Protein AF-0000000087390327 (afdb_homodimer)

pLDDT: mean 89.06, std 15.73, range [21.45, 98.88]

InterPro domains:
  IPR001627 Sema domain [PF01403] (318-487)
  IPR001627 Sema domain [PS51004] (36-522)
  IPR001627 Sema domain [SM00630] (69-506)
  IPR002165 Plexin repeat [PF01437] (524-553)
  IPR015943 WD40/YVTN repeat-like-containing domain superfamily [G3DSA:2.130.10.10] (31-524)
  IPR027231 Semaphorin [PTHR11036] (64-557)
  IPR036352 Sema domain superfamily [SSF101912] (69-528)

Sequence (1118 aa):
MRPTPSSPRTGLPAILAFTFAAFLPQLSSGGTPFPQDLEPLSHVGRETSYLYPSFQGLMSDNDTVRLGLDFQRMLRINHMLYIAARDHVFAVNLAVSSEQITPQQKLTWKTKDVAKCTVRGKNSDECYNYIKVLVPRNDETLFACGTNAFNPTCRNYKMATLEQEGEEVVGQARCPFESRQSNVGLFAGGDFYSATMTDFLASDAVIYRSLGESSPVLRTVKYDSKWLREPHFLHAIEYGNYVYFFFSEIAVEYTALGKVVFSRVARVCKNDNGGSPRVLERYWTSFLKARLNCSVPGDSFFYFDVLQSLTNVLQINRRPAVLGVFTTQANSITGSAVCAFYMDDIEKAFSGKFKEQRNSESVWTPVPDEQVPKPRPGCCAGEGSAAAYKSSTTFPDETLTFIKTFPLMDESVPSVNDRPYFTRTTSRFKLTQIAVDTSAGPYKNHTVVFLGSDNGHVLKVLASTEGANASFSTLLLEDIDVYNPNKCDVRGEDRRVLGLELDRDHHAVFVAFSSCVIRVPLSRCSDYSTCRKSCLSSRDPYCAWLKSGGCVAVSPGFKMRPTPSSPRTGLPAILAFTFAAFLPQLSSGGTPFPQDLEPLSHVGRETSYLYPSFQGLMSDNDTVRLGLDFQRMLRINHMLYIAARDHVFAVNLAVSSEQITPQQKLTWKTKDVAKCTVRGKNSDECYNYIKVLVPRNDETLFACGTNAFNPTCRNYKMATLEQEGEEVVGQARCPFESRQSNVGLFAGGDFYSATMTDFLASDAVIYRSLGESSPVLRTVKYDSKWLREPHFLHAIEYGNYVYFFFSEIAVEYTALGKVVFSRVARVCKNDNGGSPRVLERYWTSFLKARLNCSVPGDSFFYFDVLQSLTNVLQINRRPAVLGVFTTQANSITGSAVCAFYMDDIEKAFSGKFKEQRNSESVWTPVPDEQVPKPRPGCCAGEGSAAAYKSSTTFPDETLTFIKTFPLMDESVPSVNDRPYFTRTTSRFKLTQIAVDTSAGPYKNHTVVFLGSDNGHVLKVLASTEGANASFSTLLLEDIDVYNPNKCDVRGEDRRVLGLELDRDHHAVFVAFSSCVIRVPLSRCSDYSTCRKSCLSSRDPYCAWLKSGGCVAVSPGFK

Foldseek 3Di:
DDDDPCVDDPPPPPPPPPPPPPVPVPCPVVFDDDDDAFDAPAEADPVPLVQFAWFFDDPVDDCCLQQFFQWADWDDDPQWIWTFGWQKIFIFRNVPDRRYTDGPAMDGHWAPCLVVLVVVPDDSVFQTWGWNDWEDLDNFKIKIWTLRSQFIKIFIAGPVHRHTDDDIDGCALPDGNTSPWAKEWYDDPNKIWMWTARHDVSQWTWTWIDPHDPAFIAIADTPDVLQAAQKHWAYWADDPQKIKTWIKHFDPQDDPVHTDIAIKIWIAGPQARFAAPVFGRRYTQQIAMATAFAWDDGPDIGTQGHWFHKDYWDADPNFTKMKTKGWHDPPDQTKIFIFMFGPVLVVVQSVAFWWDDPDPPGHIDTDDPVQADFPGTNDAQCDDRNVVGPHNHPDDPSSSVCCSHTRYGDDHRATQLNHTQRMDRPDPKGWRYKDWQQQFAQAGHWIWMWTWIQQQWIWIKTTQRPHPPTPDHIHTLYIYRNDDCVQAPNPNDTNGFDDWDDDQVSQWIWTDDRRMITTGGNDDQQVVQVDPVSNVSSVGRQWDADPVGGIDGDHHNRD/DDDDDDPDPPVPPPPPPPPPPPVVVPCPVVFDPDDDAFDAPAEADPVPLVQFAKFFDDPPDDCCLQQFFQWADWDDDPQWIWTFGWQKIFIFRNVPDRRYTDGPAMDGHWAPCLVVLVVVPDDSVFQTWGWNDWEDLDNFKIKIWTLRSQFIKIFIAGPVHRDTDDDIDGCALPDGNTRPWAKEWYDDPNKIWMWTARHDVSQWTWTWIDPHDPAFIAIADTPDVLQAAQKHWAYWADDPQKIKTWIKHFDPQDDPVHTDIAIKIWIAGPQARFAAPVFGRRYTQQIAMATAFAWDDGPDIGTQGHWFHKDYFDADPNFTKMKTKGWHDPPDQTKIFIFMFGPVLVVVQSVAFWWDDPDPPGHIDTDDPVQADFPGTNDAQCDDRNVVGPHNHPDDPSSSVCCSHTRYGDDHRATQLNHTQRMDRPDPKGWRYKDWQQQFAQAGHWIWMWTWIQQQWIWIKTTQRPHPPTPDHIHTLYIYRNDDCVQQPNPNDTNGFDDWDDDQPSQWIWTDDRRMITTGGNDDQQVVQVDPVSNVSSVGRQWDADPVGGIDGDHHNRD

Radius of gyration: 35.9 Å; Cα contacts (8 Å, |Δi|>4): 2810; chains: 2; bounding box: 71×85×183 Å

Organism: NCBI:txid433684

Secondary structure (DSSP, 8-state):
--------------------------------PPPPPPPPSEEE-HHHHTTS-EE---TTSTTHHHH-----EEEEETTEEEEE-BSEEEEEEGGG-SS---EEEEEE---S-HHHHHHTT--GGGGS-BEEEEEESSSSEEEEEE-TTTS-EEEEEETTT--EEEEEEE-TTTS-SSTTS--EEEEETTEEEEEEE-STT---EEEEEES-SSSPPEEPPTT-TTT-SS-EEEEEEEETTEEEEEEEEE-SS--TTBS-EEEEEEEEETT-----SSSSTTB-SS-EEEEB--EE-SSB-EE--EEEEE---EEETTEEEEEEEEE--TTS---EEEEEEEHHHHHHHHTS-BEE-SSTTBPPEEPPGGGS-SSPTTPPTTSGGGTT-S-GGGS-HHHHHHHHH--BBSSPBPPGGGS-SEEE-SSSS-EEEEEEEEEETTTT-EEEEEEEETTSEEEEEEE--SGGG-SS--EEEEEEE---HHHH-SS-------EEEEEGGGTEEEEE-SS-EEEEES--GGGGTT-HHHHHHT--TTEEE-TTSSEEE--TT--/--------------------------------PPPPPPPPSEEE-HHHHTTS-EE---TTSTTHHHH-----EEEEETTEEEEE-BSEEEEEEGGG-SS---EEEEEE---S-HHHHHHTT--GGGGS-BEEEEEESSSSEEEEEE-TTTS-EEEEEETTT--EEEEEEE-TTTS-SSTTS--EEEEETTEEEEEEE-STT---EEEEEES-SSSPPEEPPTT-TTT-SS-EEEEEEEETTEEEEEEEEE-SS--TTBS-EEEEEEEEETT-----SSSSTTB-SS-EEEEB--EE-SSB-EE--EEEEE---EEETTEEEEEEEEE--TTS---EEEEEEEHHHHHHHHTS-BEE-SSTTBPPEEPPGGGS-SSPTTPPTTSGGGTT-S-GGGS-HHHHHHHHH--BBSSPBPPGGGS-SEEE-SSSS-EEEEEEEEEETTTT-EEEEEEEETTSEEEEEEE--SGGG-SS--EEEEEEE---HHHH-SS-------EEEEEGGGTEEEEE-SS-EEEEES--GGGGTT-HHHHHHT--TTEEE-TTSSEEE--TT--

Solvent-accessible surface area (backbone atoms only — not comparable to full-atom values): 59113 Å² total; per-residue (Å²): 132,82,83,79,83,76,78,79,80,79,73,74,77,77,75,75,76,73,73,72,74,71,72,63,69,74,70,66,76,64,60,65,72,57,85,73,65,73,69,54,74,37,76,43,49,58,84,63,38,66,69,43,29,55,33,43,67,56,66,88,39,95,53,21,70,67,66,27,28,42,52,61,45,73,45,78,55,95,64,28,37,36,40,25,14,52,27,32,37,35,33,25,47,57,88,70,34,79,73,42,58,58,64,76,44,70,35,83,50,74,49,88,48,41,67,62,29,40,72,71,68,44,60,69,82,67,21,46,13,37,30,76,38,75,39,61,72,52,97,52,34,33,34,36,23,22,12,34,29,59,48,22,34,26,41,34,21,31,62,90,73,52,43,77,42,86,68,75,39,84,9,71,42,59,27,28,36,47,85,86,54,46,51,30,67,46,62,56,96,72,24,38,37,17,31,20,26,55,41,86,81,58,79,43,69,38,47,30,38,39,88,31,91,85,57,62,57,30,26,54,68,75,95,32,60,75,78,57,29,80,65,43,40,66,41,70,46,79,55,90,68,30,39,34,38,34,30,22,24,48,40,82,88,45,56,89,58,38,64,38,58,34,17,35,40,30,38,34,37,72,74,55,58,13,26,29,91,87,44,51,59,52,17,58,53,21,48,35,34,30,38,52,45,37,34,45,70,47,69,22,60,27,70,31,32,31,59,55,28,66,50,68,84,38,64,53,95,87,34,57,20,35,42,32,34,21,22,36,60,83,47,40,74,50,26,24,33,30,31,36,34,43,53,66,51,49,55,50,28,73,70,49,46,35,30,42,58,92,40,96,74,43,46,75,42,66,48,57,72,88,74,55,50,80,41,52,64,44,53,44,49,50,35,82,74,25,43,87,30,87,40,34,42,71,51,54,64,67,27,46,53,44,32,75,72,40,28,36,33,51,47,56,27,64,22,50,85,56,34,55,56,42,59,42,50,62,47,94,52,44,62,37,28,53,38,75,40,53,47,36,15,54,80,40,74,33,37,37,37,39,33,24,16,46,73,20,32,37,37,34,28,42,49,40,84,58,55,92,72,35,92,53,73,53,40,37,39,33,41,32,39,58,65,42,64,90,66,37,46,62,77,76,61,74,43,34,33,74,39,54,47,77,36,74,91,73,46,28,31,37,42,27,30,49,19,23,35,36,50,40,63,73,66,68,32,68,81,24,35,87,34,72,67,54,40,61,69,53,69,46,52,42,44,43,76,46,94,90,59,39,25,37,76,47,53,67,65,61,124,138,80,80,79,81,79,78,77,81,74,73,73,76,78,75,76,74,72,71,71,75,70,72,61,68,74,69,64,76,64,58,64,73,56,84,75,67,70,68,53,75,36,78,41,48,59,83,63,37,66,69,43,28,54,34,42,68,57,64,89,39,94,53,21,71,65,66,25,27,42,52,62,45,73,47,78,55,94,64,28,38,36,40,26,13,53,26,32,35,35,32,25,47,58,87,72,33,80,73,42,58,58,64,76,44,72,34,81,50,73,48,87,47,41,68,62,29,39,71,71,69,43,61,70,82,65,21,46,11,35,30,75,38,74,39,60,71,52,98,53,34,32,34,36,20,20,13,35,27,59,48,24,34,25,41,35,22,32,64,91,74,52,43,76,43,85,68,74,39,84,9,70,43,60,27,28,37,47,84,85,54,45,51,33,69,47,62,55,95,71,23,38,37,16,30,21,26,54,41,86,80,59,79,44,69,38,47,31,38,38,88,32,90,84,56,64,56,30,27,54,69,75,95,34,60,75,79,57,29,80,62,44,41,66,41,70,46,78,55,89,67,31,39,36,40,34,31,23,23,47,41,80,88,45,58,89,58,38,63,36,58,34,16,34,41,30,36,32,38,72,72,55,57,14,27,26,94,85,45,50,59,51,17,60,54,21,49,36,34,30,38,51,43,38,35,44,67,47,68,20,60,27,68,31,32,31,58,54,27,65,50,68,83,39,64,53,96,86,34,57,20,33,44,32,34,21,20,34,60,83,45,40,74,51,25,24,33,30,29,34,32,43,52,66,51,49,53,48,29,72,70,49,44,35,30,40,58,89,41,95,74,43,49,76,39,66,50,58,74,87,74,56,50,79,40,50,64,46,54,42,50,51,35,82,73,24,43,86,32,85,39,33,42,71,51,55,66,67,28,48,53,44,33,74,73,40,28,36,35,51,46,56,26,64,24,50,86,55,34,54,59,42,60,44,49,62,46,94,52,45,61,37,26,52,39,76,40,56,49,35,16,54,80,40,74,32,36,38,38,38,34,24,15,45,74,20,34,36,37,35,28,40,50,39,83,59,56,92,74,35,91,51,75,53,41,39,39,33,41,31,38,56,64,41,63,92,65,36,48,62,78,76,59,75,43,33,32,76,40,57,48,79,36,72,90,74,46,29,32,38,42,25,34,49,19,24,37,36,48,40,64,74,65,67,30,67,82,24,35,89,36,71,65,53,40,61,71,52,69,45,53,42,45,44,74,46,93,92,60,39,25,37,76,47,53,69,65,60,122

Nearest PDB structures (foldseek):
  7y4o-assembly1_B  TM=9.813E-01  e=2.018E-74  Rattus norvegicus
  7y4o-assembly1_A  TM=9.816E-01  e=3.790E-74  Rattus norvegicus
  3afc-assembly1_A  TM=9.687E-01  e=1.142E-73  Mus musculus
  3oky-assembly1_B  TM=9.594E-01  e=1.084E-73  Mus musculus
  6wts-assembly1_A  TM=9.692E-01  e=1.337E-73  Homo sapiens

Structure (mmCIF, N/CA/C/O backbone):
data_AF-0000000087390327-model_v1
#
loop_
_entity.id
_entity.type
_entity.pdbx_description
1 polymer Semaphorin-6D
#
loop_
_atom_site.group_PDB
_atom_site.id
_atom_site.type_symbol
_atom_site.label_atom_id
_atom_site.label_alt_id
_atom_site.label_comp_id
_atom_site.label_asym_id
_atom_site.label_entity_id
_atom_site.label_seq_id
_atom_site.pdbx_PDB_ins_code
_atom_site.Cartn_x
_atom_site.Cartn_y
_atom_site.Cartn_z
_atom_site.occupancy
_atom_site.B_iso_or_equiv
_atom_site.auth_seq_id
_atom_site.auth_comp_id
_atom_site.auth_asym_id
_atom_site.auth_atom_id
_atom_site.pdbx_PDB_model_num
ATOM 1 N N . MET A 1 1 ? -32.844 7.379 -93.5 1 22.38 1 MET A N 1
ATOM 2 C CA . MET A 1 1 ? -31.391 7.145 -93.5 1 22.38 1 MET A CA 1
ATOM 3 C C . MET A 1 1 ? -30.75 7.656 -92.25 1 22.38 1 MET A C 1
ATOM 5 O O . MET A 1 1 ? -29.531 7.742 -92.125 1 22.38 1 MET A O 1
ATOM 9 N N . ARG A 1 2 ? -31.594 8.414 -91.5 1 25.86 2 ARG A N 1
ATOM 10 C CA . ARG A 1 2 ? -31.156 9.344 -90.5 1 25.86 2 ARG A CA 1
ATOM 11 C C . ARG A 1 2 ? -30.312 8.633 -89.438 1 25.86 2 ARG A C 1
ATOM 13 O O . ARG A 1 2 ? -30.656 7.52 -89 1 25.86 2 ARG A O 1
ATOM 20 N N . PRO A 1 3 ? -29.156 9.25 -89.188 1 25.64 3 PRO A N 1
ATOM 21 C CA . PRO A 1 3 ? -27.859 8.773 -88.688 1 25.64 3 PRO A CA 1
ATOM 22 C C . PRO A 1 3 ? -27.953 8.227 -87.25 1 25.64 3 PRO A C 1
ATOM 24 O O . PRO A 1 3 ? -29 8.32 -86.625 1 25.64 3 PRO A O 1
ATOM 27 N N . THR A 1 4 ? -26.984 8.594 -86.438 1 26.97 4 THR A N 1
ATOM 28 C CA . THR A 1 4 ? -25.797 8.148 -85.75 1 26.97 4 THR A CA 1
ATOM 29 C C . THR A 1 4 ? -26.062 8.141 -84.25 1 26.97 4 THR A C 1
ATOM 31 O O . THR A 1 4 ? -26.406 9.172 -83.625 1 26.97 4 THR A O 1
ATOM 34 N N . PRO A 1 5 ? -26.578 7.121 -83.625 1 31.23 5 PRO A N 1
ATOM 35 C CA . PRO A 1 5 ? -27.062 6.965 -82.25 1 31.23 5 PRO A CA 1
ATOM 36 C C . PRO A 1 5 ? -25.969 7.164 -81.188 1 31.23 5 PRO A C 1
ATOM 38 O O . PRO A 1 5 ? -25.031 6.367 -81.125 1 31.23 5 PRO A O 1
ATOM 41 N N . SER A 1 6 ? -25.297 8.375 -81.125 1 26.36 6 SER A N 1
ATOM 42 C CA . SER A 1 6 ? -24.062 8.492 -80.312 1 26.36 6 SER A CA 1
ATOM 43 C C . SER A 1 6 ? -24.297 8.211 -78.875 1 26.36 6 SER A C 1
ATOM 45 O O . SER A 1 6 ? -25.141 8.867 -78.25 1 26.36 6 SER A O 1
ATOM 47 N N . SER A 1 7 ? -24.375 6.953 -78.375 1 28.67 7 SER A N 1
ATOM 48 C CA . SER A 1 7 ? -24.703 6.516 -77.062 1 28.67 7 SER A CA 1
ATOM 49 C C . SER A 1 7 ? -23.688 7.043 -76 1 28.67 7 SER A C 1
ATOM 51 O O . SER A 1 7 ? -22.5 6.77 -76.125 1 28.67 7 SER A O 1
ATOM 53 N N . PRO A 1 8 ? -23.844 8.328 -75.625 1 26.52 8 PRO A N 1
ATOM 54 C CA . PRO A 1 8 ? -22.75 8.875 -74.812 1 26.52 8 PRO A CA 1
ATOM 55 C C . PRO A 1 8 ? -22.406 8.008 -73.625 1 26.52 8 PRO A C 1
ATOM 57 O O . PRO A 1 8 ? -23.203 7.164 -73.188 1 26.52 8 PRO A O 1
ATOM 60 N N . ARG A 1 9 ? -21.125 8.258 -73 1 26.83 9 ARG A N 1
ATOM 61 C CA . ARG A 1 9 ? -19.984 7.852 -72.188 1 26.83 9 ARG A CA 1
ATOM 62 C C . ARG A 1 9 ? -20.312 7.922 -70.688 1 26.83 9 ARG A C 1
ATOM 64 O O . ARG A 1 9 ? -20.375 9.008 -70.062 1 26.83 9 ARG A O 1
ATOM 71 N N . THR A 1 10 ? -21.422 7.379 -70.188 1 26.62 10 THR A N 1
ATOM 72 C CA . THR A 1 10 ? -21.734 7.707 -68.75 1 26.62 10 THR A CA 1
ATOM 73 C C . THR A 1 10 ? -20.625 7.211 -67.812 1 26.62 10 THR A C 1
ATOM 75 O O . THR A 1 10 ? -20.453 6.004 -67.688 1 26.62 10 THR A O 1
ATOM 78 N N . GLY A 1 11 ? -19.359 7.691 -68 1 24.36 11 GLY A N 1
ATOM 79 C CA . GLY A 1 11 ? -18.297 7.207 -67.125 1 24.36 11 GLY A CA 1
ATOM 80 C C . GLY A 1 11 ? -18.594 7.375 -65.625 1 24.36 11 GLY A C 1
ATOM 81 O O . GLY A 1 11 ? -18.953 8.469 -65.188 1 24.36 11 GLY A O 1
ATOM 82 N N . LEU A 1 12 ? -19.25 6.398 -65 1 29.2 12 LEU A N 1
ATOM 83 C CA . LEU A 1 12 ? -19.547 6.375 -63.594 1 29.2 12 LEU A CA 1
ATOM 84 C C . LEU A 1 12 ? -18.281 6.594 -62.781 1 29.2 12 LEU A C 1
ATOM 86 O O . LEU A 1 12 ? -17.281 5.895 -62.969 1 29.2 12 LEU A O 1
ATOM 90 N N . PRO A 1 13 ? -18 7.852 -62.344 1 28.12 13 PRO A N 1
ATOM 91 C CA . PRO A 1 13 ? -16.797 8.07 -61.562 1 28.12 13 PRO A CA 1
ATOM 92 C C . PRO A 1 13 ? -16.703 7.141 -60.344 1 28.12 13 PRO A C 1
ATOM 94 O O . PRO A 1 13 ? -17.734 6.719 -59.812 1 28.12 13 PRO A O 1
ATOM 97 N N . ALA A 1 14 ? -15.727 6.207 -60.312 1 29.55 14 ALA A N 1
ATOM 98 C CA . ALA A 1 14 ? -15.266 5.355 -59.219 1 29.55 14 ALA A CA 1
ATOM 99 C C . ALA A 1 14 ? -15.062 6.164 -57.938 1 29.55 14 ALA A C 1
ATOM 101 O O . ALA A 1 14 ? -14.227 7.066 -57.875 1 29.55 14 ALA A O 1
ATOM 102 N N . ILE A 1 15 ? -16.203 6.543 -57.281 1 28.75 15 ILE A N 1
ATOM 103 C CA . ILE A 1 15 ? -16.062 7.105 -55.969 1 28.75 15 ILE A CA 1
ATOM 104 C C . ILE A 1 15 ? -15.086 6.25 -55.156 1 28.75 15 ILE A C 1
ATOM 106 O O . ILE A 1 15 ? -15.297 5.047 -55 1 28.75 15 ILE A O 1
ATOM 110 N N . LEU A 1 16 ? -13.797 6.578 -55.25 1 28.62 16 LEU A N 1
ATOM 111 C CA . LEU A 1 16 ? -12.742 6.051 -54.406 1 28.62 16 LEU A CA 1
ATOM 112 C C . LEU A 1 16 ? -13.156 6.121 -52.938 1 28.62 16 LEU A C 1
ATOM 114 O O . LEU A 1 16 ? -13.414 7.207 -52.406 1 28.62 16 LEU A O 1
ATOM 118 N N . ALA A 1 17 ? -13.945 5.078 -52.469 1 29.11 17 ALA A N 1
ATOM 119 C CA . ALA A 1 17 ? -14.203 4.867 -51.062 1 29.11 17 ALA A CA 1
ATOM 120 C C . ALA A 1 17 ? -12.914 4.941 -50.25 1 29.11 17 ALA A C 1
ATOM 122 O O . ALA A 1 17 ? -12.062 4.051 -50.344 1 29.11 17 ALA A O 1
ATOM 123 N N . PHE A 1 18 ? -12.344 6.164 -50.156 1 30.94 18 PHE A N 1
ATOM 124 C CA . PHE A 1 18 ? -11.266 6.301 -49.188 1 30.94 18 PHE A CA 1
ATOM 125 C C . PHE A 1 18 ? -11.672 5.711 -47.844 1 30.94 18 PHE A C 1
ATOM 127 O O . PHE A 1 18 ? -12.633 6.176 -47.219 1 30.94 18 PHE A O 1
ATOM 134 N N . THR A 1 19 ? -11.633 4.41 -47.75 1 27.61 19 THR A N 1
ATOM 135 C CA . THR A 1 19 ? -11.727 3.807 -46.438 1 27.61 19 THR A CA 1
ATOM 136 C C . THR A 1 19 ? -10.742 4.465 -45.469 1 27.61 19 THR A C 1
ATOM 138 O O . THR A 1 19 ? -9.531 4.434 -45.688 1 27.61 19 THR A O 1
ATOM 141 N N . PHE A 1 20 ? -11.109 5.598 -44.906 1 29.66 20 PHE A N 1
ATOM 142 C CA . PHE A 1 20 ? -10.375 6.082 -43.75 1 29.66 20 PHE A CA 1
ATOM 143 C C . PHE A 1 20 ? -10.211 4.98 -42.719 1 29.66 20 PHE A C 1
ATOM 145 O O . PHE A 1 20 ? -11.188 4.535 -42.125 1 29.66 20 PHE A O 1
ATOM 152 N N . ALA A 1 21 ? -9.289 4.055 -42.938 1 35.5 21 ALA A N 1
ATOM 153 C CA . ALA A 1 21 ? -8.828 3.258 -41.812 1 35.5 21 ALA A CA 1
ATOM 154 C C . ALA A 1 21 ? -8.602 4.133 -40.594 1 35.5 21 ALA A C 1
ATOM 156 O O . ALA A 1 21 ? -7.664 4.934 -40.531 1 35.5 21 ALA A O 1
ATOM 157 N N . ALA A 1 22 ? -9.656 4.543 -39.906 1 30.83 22 ALA A N 1
ATOM 158 C CA . ALA A 1 22 ? -9.508 5.125 -38.562 1 30.83 22 ALA A CA 1
ATOM 159 C C . ALA A 1 22 ? -8.492 4.336 -37.75 1 30.83 22 ALA A C 1
ATOM 161 O O . ALA A 1 22 ? -8.734 3.176 -37.406 1 30.83 22 ALA A O 1
ATOM 162 N N . PHE A 1 23 ? -7.211 4.59 -38 1 32.81 23 PHE A N 1
ATOM 163 C CA . PHE A 1 23 ? -6.281 4.234 -36.938 1 32.81 23 PHE A CA 1
ATOM 164 C C . PHE A 1 23 ? -6.844 4.637 -35.562 1 32.81 23 PHE A C 1
ATOM 166 O O . PHE A 1 23 ? -6.91 5.824 -35.25 1 32.81 23 PHE A O 1
ATOM 173 N N . LEU A 1 24 ? -7.945 4.004 -35.25 1 31.61 24 LEU A N 1
ATOM 174 C CA . LEU A 1 24 ? -8.211 4.219 -33.812 1 31.61 24 LEU A CA 1
ATOM 175 C C . LEU A 1 24 ? -6.926 4.098 -33 1 31.61 24 LEU A C 1
ATOM 177 O O . LEU A 1 24 ? -6.223 3.09 -33.094 1 31.61 24 LEU A O 1
ATOM 181 N N . PRO A 1 25 ? -6.34 5.238 -32.75 1 34.88 25 PRO A N 1
ATOM 182 C CA . PRO A 1 25 ? -5.25 5.086 -31.781 1 34.88 25 PRO A CA 1
ATOM 183 C C . PRO A 1 25 ? -5.57 4.059 -30.688 1 34.88 25 PRO A C 1
ATOM 185 O O . PRO A 1 25 ? -6.688 4.031 -30.172 1 34.88 25 PRO A O 1
ATOM 188 N N . GLN A 1 26 ? -5.145 2.887 -30.953 1 33.16 26 GLN A N 1
ATOM 189 C CA . GLN A 1 26 ? -5.113 2.074 -29.734 1 33.16 26 GLN A CA 1
ATOM 190 C C . GLN A 1 26 ? -4.773 2.924 -28.516 1 33.16 26 GLN A C 1
ATOM 192 O O . GLN A 1 26 ? -3.67 3.469 -28.422 1 33.16 26 GLN A O 1
ATOM 197 N N . LEU A 1 27 ? -5.695 3.783 -28.141 1 33.56 27 LEU A N 1
ATOM 198 C CA . LEU A 1 27 ? -5.496 4.27 -26.766 1 33.56 27 LEU A CA 1
ATOM 199 C C . LEU A 1 27 ? -4.863 3.191 -25.891 1 33.56 27 LEU A C 1
ATOM 201 O O . LEU A 1 27 ? -5.535 2.236 -25.5 1 33.56 27 LEU A O 1
ATOM 205 N N . SER A 1 28 ? -3.779 2.736 -26.25 1 35.44 28 SER A N 1
ATOM 206 C CA . SER A 1 28 ? -3.068 2.104 -25.141 1 35.44 28 SER A CA 1
ATOM 207 C C . SER A 1 28 ? -3.303 2.852 -23.828 1 35.44 28 SER A C 1
ATOM 209 O O . SER A 1 28 ? -2.869 3.994 -23.672 1 35.44 28 SER A O 1
ATOM 211 N N . SER A 1 29 ? -4.465 2.977 -23.359 1 39.25 29 SER A N 1
ATOM 212 C CA . SER A 1 29 ? -4.594 3.393 -21.969 1 39.25 29 SER A CA 1
ATOM 213 C C . SER A 1 29 ? -3.359 3.018 -21.156 1 39.25 29 SER A C 1
ATOM 215 O O . SER A 1 29 ? -3.293 1.931 -20.578 1 39.25 29 SER A O 1
ATOM 217 N N . GLY A 1 30 ? -2.23 3.205 -21.641 1 43.19 30 GLY A N 1
ATOM 218 C CA . GLY A 1 30 ? -1.017 3.057 -20.859 1 43.19 30 GLY A CA 1
ATOM 219 C C . GLY A 1 30 ? -1.132 3.648 -19.469 1 43.19 30 GLY A C 1
ATOM 220 O O . GLY A 1 30 ? -1.095 4.871 -19.297 1 43.19 30 GLY A O 1
ATOM 221 N N . GLY A 1 31 ? -1.938 3.207 -18.578 1 51.5 31 GLY A N 1
ATOM 222 C CA . GLY A 1 31 ? -1.829 3.668 -17.203 1 51.5 31 GLY A CA 1
ATOM 223 C C . GLY A 1 31 ? -0.416 4.059 -16.812 1 51.5 31 GLY A C 1
ATOM 224 O O . GLY A 1 31 ? 0.549 3.408 -17.219 1 51.5 31 GLY A O 1
ATOM 225 N N . THR A 1 32 ? -0.176 5.316 -16.641 1 63.84 32 THR A N 1
ATOM 226 C CA . THR A 1 32 ? 1.09 5.82 -16.109 1 63.84 32 THR A CA 1
ATOM 227 C C . THR A 1 32 ? 1.592 4.938 -14.977 1 63.84 32 THR A C 1
ATOM 229 O O . THR A 1 32 ? 0.816 4.539 -14.102 1 63.84 32 THR A O 1
ATOM 232 N N . PRO A 1 33 ? 2.746 4.414 -15.117 1 78.75 33 PRO A N 1
ATOM 233 C CA . PRO A 1 33 ? 3.334 3.602 -14.047 1 78.75 33 PRO A CA 1
ATOM 234 C C . PRO A 1 33 ? 3.367 4.324 -12.703 1 78.75 33 PRO A C 1
ATOM 236 O O . PRO A 1 33 ? 3.346 5.559 -12.664 1 78.75 33 PRO A O 1
ATOM 239 N N . PHE A 1 34 ? 3.215 3.658 -11.672 1 87.19 34 PHE A N 1
ATOM 240 C CA . PHE A 1 34 ? 3.35 4.195 -10.32 1 87.19 34 PHE A CA 1
ATOM 241 C C . PHE A 1 34 ? 4.652 4.977 -10.18 1 87.19 34 PHE A C 1
ATOM 243 O O . PHE A 1 34 ? 5.691 4.555 -10.688 1 87.19 34 PHE A O 1
ATOM 250 N N . PRO A 1 35 ? 4.574 6.074 -9.57 1 87.62 35 PRO A N 1
ATOM 251 C CA . PRO A 1 35 ? 5.758 6.934 -9.508 1 87.62 35 PRO A CA 1
ATOM 252 C C . PRO A 1 35 ? 6.961 6.238 -8.875 1 87.62 35 PRO A C 1
ATOM 254 O O . PRO A 1 35 ? 6.809 5.48 -7.914 1 87.62 35 PRO A O 1
ATOM 257 N N . GLN A 1 36 ? 8.102 6.523 -9.453 1 88.5 36 GLN A N 1
ATOM 258 C CA . GLN A 1 36 ? 9.352 6.008 -8.898 1 88.5 36 GLN A CA 1
ATOM 259 C C . GLN A 1 36 ? 10.016 7.043 -7.992 1 88.5 36 GLN A C 1
ATOM 261 O O . GLN A 1 36 ? 9.883 8.25 -8.219 1 88.5 36 GLN A O 1
ATOM 266 N N . ASP A 1 37 ? 10.758 6.586 -7.066 1 92.31 37 ASP A N 1
ATOM 267 C CA . ASP A 1 37 ? 11.445 7.492 -6.152 1 92.31 37 ASP A CA 1
ATOM 268 C C . ASP A 1 37 ? 12.578 8.234 -6.863 1 92.31 37 ASP A C 1
ATOM 270 O O . ASP A 1 37 ? 13.281 7.66 -7.695 1 92.31 37 ASP A O 1
ATOM 274 N N . LEU A 1 38 ? 12.711 9.414 -6.504 1 94.5 38 LEU A N 1
ATOM 275 C CA . LEU A 1 38 ? 13.781 10.242 -7.055 1 94.5 38 LEU A CA 1
ATOM 276 C C . LEU A 1 38 ? 15.078 10.047 -6.277 1 94.5 38 LEU A C 1
ATOM 278 O O . LEU A 1 38 ? 15.055 9.906 -5.055 1 94.5 38 LEU A O 1
ATOM 282 N N . GLU A 1 39 ? 16.156 10.094 -7.02 1 95.19 39 GLU A N 1
ATOM 283 C CA . GLU A 1 39 ? 17.469 10.086 -6.379 1 95.19 39 GLU A CA 1
ATOM 284 C C . GLU A 1 39 ? 17.953 11.508 -6.09 1 95.19 39 GLU A C 1
ATOM 286 O O . GLU A 1 39 ? 17.828 12.391 -6.938 1 95.19 39 GLU A O 1
ATOM 291 N N . PRO A 1 40 ? 18.453 11.688 -4.922 1 96.88 40 PRO A N 1
ATOM 292 C CA . PRO A 1 40 ? 18.953 13.031 -4.621 1 96.88 40 PRO A CA 1
ATOM 293 C C . PRO A 1 40 ? 20.141 13.43 -5.484 1 96.88 40 PRO A C 1
ATOM 295 O O . PRO A 1 40 ? 21 12.594 -5.777 1 96.88 40 PRO A O 1
ATOM 298 N N . LEU A 1 41 ? 20.203 14.609 -5.891 1 96.38 41 LEU A N 1
ATOM 299 C CA . LEU A 1 41 ? 21.344 15.117 -6.656 1 96.38 41 LEU A CA 1
ATOM 300 C C . LEU A 1 41 ? 22.594 15.211 -5.785 1 96.38 41 LEU A C 1
ATOM 302 O O . LEU A 1 41 ? 23.703 15.07 -6.285 1 96.38 41 LEU A O 1
ATOM 306 N N . SER A 1 42 ? 22.328 15.484 -4.496 1 95.38 42 SER A N 1
ATOM 307 C CA . SER A 1 42 ? 23.438 15.547 -3.551 1 95.38 42 SER A CA 1
ATOM 308 C C . SER A 1 42 ? 23.047 14.969 -2.197 1 95.38 42 SER A C 1
ATOM 310 O O . SER A 1 42 ? 21.906 15.086 -1.772 1 95.38 42 SER A O 1
ATOM 312 N N . HIS A 1 43 ? 24.047 14.305 -1.553 1 96.19 43 HIS A N 1
ATOM 313 C CA . HIS A 1 43 ? 23.891 13.797 -0.197 1 96.19 43 HIS A CA 1
ATOM 314 C C . HIS A 1 43 ? 24.734 14.578 0.793 1 96.19 43 HIS A C 1
ATOM 316 O O . HIS A 1 43 ? 25.922 14.812 0.55 1 96.19 43 HIS A O 1
ATOM 322 N N . VAL A 1 44 ? 24.094 15.062 1.793 1 96.06 44 VAL A N 1
ATOM 323 C CA . VAL A 1 44 ? 24.812 15.734 2.863 1 96.06 44 VAL A CA 1
ATOM 324 C C . VAL A 1 44 ? 24.938 14.812 4.07 1 96.06 44 VAL A C 1
ATOM 326 O O . VAL A 1 44 ? 23.938 14.562 4.766 1 96.06 44 VAL A O 1
ATOM 329 N N . GLY A 1 45 ? 26.109 14.398 4.371 1 94.19 45 GLY A N 1
ATOM 330 C CA . GLY A 1 45 ? 26.312 13.406 5.41 1 94.19 45 GLY A CA 1
ATOM 331 C C . GLY A 1 45 ? 26.562 14.016 6.781 1 94.19 45 GLY A C 1
ATOM 332 O O . GLY A 1 45 ? 26.578 15.242 6.926 1 94.19 45 GLY A O 1
ATOM 333 N N . ARG A 1 46 ? 26.828 13.148 7.688 1 91.75 46 ARG A N 1
ATOM 334 C CA . ARG A 1 46 ? 26.984 13.5 9.094 1 91.75 46 ARG A CA 1
ATOM 335 C C . ARG A 1 46 ? 28.219 14.367 9.312 1 91.75 46 ARG A C 1
ATOM 337 O O . ARG A 1 46 ? 28.25 15.211 10.211 1 91.75 46 ARG A O 1
ATOM 344 N N . GLU A 1 47 ? 29.156 14.203 8.477 1 91.19 47 GLU A N 1
ATOM 345 C CA . GLU A 1 47 ? 30.406 14.938 8.633 1 91.19 47 GLU A CA 1
ATOM 346 C C . GLU A 1 47 ? 30.188 16.438 8.484 1 91.19 47 GLU A C 1
ATOM 348 O O . GLU A 1 47 ? 30.828 17.234 9.172 1 91.19 47 GLU A O 1
ATOM 353 N N . THR A 1 48 ? 29.328 16.781 7.668 1 89.44 48 THR A N 1
ATOM 354 C CA . THR A 1 48 ? 29.031 18.188 7.426 1 89.44 48 THR A CA 1
ATOM 355 C C . THR A 1 48 ? 27.938 18.688 8.367 1 89.44 48 THR A C 1
ATOM 357 O O . THR A 1 48 ? 28.031 19.781 8.93 1 89.44 48 THR A O 1
ATOM 360 N N . SER A 1 49 ? 26.969 17.922 8.633 1 89.69 49 SER A N 1
ATOM 361 C CA . SER A 1 49 ? 25.797 18.359 9.375 1 89.69 49 SER A CA 1
ATOM 362 C C . SER A 1 49 ? 26.094 18.484 10.867 1 89.69 49 SER A C 1
ATOM 364 O O . SER A 1 49 ? 25.406 19.188 11.594 1 89.69 49 SER A O 1
ATOM 366 N N . TYR A 1 50 ? 27.172 17.812 11.312 1 92.19 50 TYR A N 1
ATOM 367 C CA . TYR A 1 50 ? 27.531 17.875 12.727 1 92.19 50 TYR A CA 1
ATOM 368 C C . TYR A 1 50 ? 28.031 19.266 13.109 1 92.19 50 TYR A C 1
ATOM 370 O O . TYR A 1 50 ? 28.094 19.609 14.297 1 92.19 50 TYR A O 1
ATOM 378 N N . LEU A 1 51 ? 28.328 20 12.078 1 91.5 51 LEU A N 1
ATOM 379 C CA . LEU A 1 51 ? 28.875 21.344 12.328 1 91.5 51 LEU A CA 1
ATOM 380 C C . LEU A 1 51 ? 27.75 22.359 12.477 1 91.5 51 LEU A C 1
ATOM 382 O O . LEU A 1 51 ? 27.984 23.484 12.914 1 91.5 51 LEU A O 1
ATOM 386 N N . TYR A 1 52 ? 26.594 21.953 12.234 1 95.06 52 TYR A N 1
ATOM 387 C CA . TYR A 1 52 ? 25.5 22.906 12.305 1 95.06 52 TYR A CA 1
ATOM 388 C C . TYR A 1 52 ? 25.188 23.281 13.75 1 95.06 52 TYR A C 1
ATOM 390 O O . TYR A 1 52 ? 25.234 22.438 14.641 1 95.06 52 TYR A O 1
ATOM 398 N N . PRO A 1 53 ? 24.875 24.562 13.953 1 95 53 PRO A N 1
ATOM 399 C CA . PRO A 1 53 ? 24.516 24.984 15.305 1 95 53 PRO A CA 1
ATOM 400 C C . PRO A 1 53 ? 23.281 24.281 15.836 1 95 53 PRO A C 1
ATOM 402 O O . PRO A 1 53 ? 22.328 24.031 15.086 1 95 53 PRO A O 1
ATOM 405 N N . SER A 1 54 ? 23.328 24 17.141 1 94.12 54 SER A N 1
ATOM 406 C CA . SER A 1 54 ? 22.219 23.281 17.766 1 94.12 54 SER A CA 1
ATOM 407 C C . SER A 1 54 ? 21.844 23.922 19.109 1 94.12 54 SER A C 1
ATOM 409 O O . SER A 1 54 ? 22.625 24.672 19.688 1 94.12 54 SER A O 1
ATOM 411 N N . PHE A 1 55 ? 20.672 23.734 19.516 1 95.31 55 PHE A N 1
ATOM 412 C CA . PHE A 1 55 ? 20.141 24.188 20.797 1 95.31 55 PHE A CA 1
ATOM 413 C C . PHE A 1 55 ? 19.516 23.016 21.562 1 95.31 55 PHE A C 1
ATOM 415 O O . PHE A 1 55 ? 18.625 22.344 21.047 1 95.31 55 PHE A O 1
ATOM 422 N N . GLN A 1 56 ? 19.938 22.75 22.766 1 93.44 56 GLN A N 1
ATOM 423 C CA . GLN A 1 56 ? 19.484 21.609 23.547 1 93.44 56 GLN A CA 1
ATOM 424 C C . GLN A 1 56 ? 18.766 22.078 24.812 1 93.44 56 GLN A C 1
ATOM 426 O O . GLN A 1 56 ? 18.422 21.25 25.656 1 93.44 56 GLN A O 1
ATOM 431 N N . GLY A 1 57 ? 18.484 23.312 24.875 1 90.94 57 GLY A N 1
ATOM 432 C CA . GLY A 1 57 ? 17.969 23.875 26.109 1 90.94 57 GLY A CA 1
ATOM 433 C C . GLY A 1 57 ? 19.062 24.406 27.016 1 90.94 57 GLY A C 1
ATOM 434 O O . GLY A 1 57 ? 20.234 24.438 26.641 1 90.94 57 GLY A O 1
ATOM 435 N N . LEU A 1 58 ? 18.656 24.906 28.109 1 86.75 58 LEU A N 1
ATOM 436 C CA . LEU A 1 58 ? 19.625 25.375 29.078 1 86.75 58 LEU A CA 1
ATOM 437 C C . LEU A 1 58 ? 19.969 24.266 30.094 1 86.75 58 LEU A C 1
ATOM 439 O O . LEU A 1 58 ? 19.094 23.828 30.844 1 86.75 58 LEU A O 1
ATOM 443 N N . MET A 1 59 ? 21.141 23.938 30.047 1 79.31 59 MET A N 1
ATOM 444 C CA . MET A 1 59 ? 21.609 22.781 30.812 1 79.31 59 MET A CA 1
ATOM 445 C C . MET A 1 59 ? 21.406 23 32.312 1 79.31 59 MET A C 1
ATOM 447 O O . MET A 1 59 ? 21.25 22.031 33.062 1 79.31 59 MET A O 1
ATOM 451 N N . SER A 1 60 ? 21.422 24.219 32.656 1 78.69 60 SER A N 1
ATOM 452 C CA . SER A 1 60 ? 21.281 24.516 34.094 1 78.69 60 SER A CA 1
ATOM 453 C C . SER A 1 60 ? 19.812 24.422 34.531 1 78.69 60 SER A C 1
ATOM 455 O O . SER A 1 60 ? 19.531 24.375 35.719 1 78.69 60 SER A O 1
ATOM 457 N N . ASP A 1 61 ? 19.047 24.234 33.594 1 72.81 61 ASP A N 1
ATOM 458 C CA . ASP A 1 61 ? 17.625 24.266 33.875 1 72.81 61 ASP A CA 1
ATOM 459 C C . ASP A 1 61 ? 17.125 22.875 34.312 1 72.81 61 ASP A C 1
ATOM 461 O O . ASP A 1 61 ? 17.781 21.875 34.031 1 72.81 61 ASP A O 1
ATOM 465 N N . ASN A 1 62 ? 15.953 22.875 34.75 1 63.72 62 ASN A N 1
ATOM 466 C CA . ASN A 1 62 ? 15.203 21.797 35.375 1 63.72 62 ASN A CA 1
ATOM 467 C C . ASN A 1 62 ? 15.227 20.516 34.562 1 63.72 62 ASN A C 1
ATOM 469 O O . ASN A 1 62 ? 14.297 20.234 33.812 1 63.72 62 ASN A O 1
ATOM 473 N N . ASP A 1 63 ? 16.344 19.719 34.812 1 75.5 63 ASP A N 1
ATOM 474 C CA . ASP A 1 63 ? 16.5 18.312 34.406 1 75.5 63 ASP A CA 1
ATOM 475 C C . ASP A 1 63 ? 16.734 18.203 32.906 1 75.5 63 ASP A C 1
ATOM 477 O O . ASP A 1 63 ? 16.438 17.156 32.312 1 75.5 63 ASP A O 1
ATOM 481 N N . THR A 1 64 ? 17.078 19.281 32.312 1 81.62 64 THR A N 1
ATOM 482 C CA . THR A 1 64 ? 17.359 19.25 30.891 1 81.62 64 THR A CA 1
ATOM 483 C C . THR A 1 64 ? 18.469 18.266 30.578 1 81.62 64 THR A C 1
ATOM 485 O O . THR A 1 64 ? 18.453 17.609 29.547 1 81.62 64 THR A O 1
ATOM 488 N N . VAL A 1 65 ? 19.375 18.172 31.531 1 81.31 65 VAL A N 1
ATOM 489 C CA . VAL A 1 65 ? 20.5 17.266 31.328 1 81.31 65 VAL A CA 1
ATOM 490 C C . VAL A 1 65 ? 20 15.828 31.281 1 81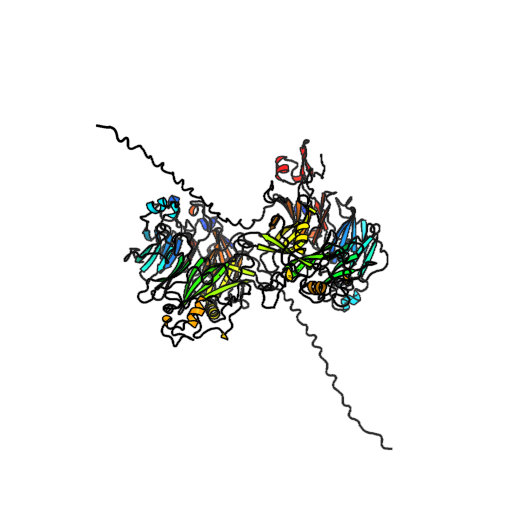.31 65 VAL A C 1
ATOM 492 O O . VAL A 1 65 ? 20.469 15.023 30.469 1 81.31 65 VAL A O 1
ATOM 495 N N . ARG A 1 66 ? 19.062 15.617 32.062 1 83.88 66 ARG A N 1
ATOM 496 C CA . ARG A 1 66 ? 18.562 14.258 32.188 1 83.88 66 ARG A CA 1
ATOM 497 C C . ARG A 1 66 ? 17.453 13.977 31.172 1 83.88 66 ARG A C 1
ATOM 499 O O . ARG A 1 66 ? 17.391 12.883 30.609 1 83.88 66 ARG A O 1
ATOM 506 N N . LEU A 1 67 ? 16.594 14.984 30.969 1 86.31 67 LEU A N 1
ATOM 507 C CA . LEU A 1 67 ? 15.367 14.711 30.219 1 86.31 67 LEU A CA 1
ATOM 508 C C . LEU A 1 67 ? 15.43 15.336 28.828 1 86.31 67 LEU A C 1
ATOM 510 O O . LEU A 1 67 ? 14.633 14.992 27.953 1 86.31 67 LEU A O 1
ATOM 514 N N . GLY A 1 68 ? 16.438 16.172 28.594 1 89.75 68 GLY A N 1
ATOM 515 C CA . GLY A 1 68 ? 16.531 16.844 27.312 1 89.75 68 GLY A CA 1
ATOM 516 C C . GLY A 1 68 ? 15.594 18.047 27.203 1 89.75 68 GLY A C 1
ATOM 517 O O . GLY A 1 68 ? 14.922 18.406 28.172 1 89.75 68 GLY A O 1
ATOM 518 N N . LEU A 1 69 ? 15.547 18.609 26.047 1 92.56 69 LEU A N 1
ATOM 519 C CA . LEU A 1 69 ? 14.75 19.797 25.766 1 92.56 69 LEU A CA 1
ATOM 520 C C . LEU A 1 69 ? 13.258 19.484 25.859 1 92.56 69 LEU A C 1
ATOM 522 O O . LEU A 1 69 ? 12.492 20.266 26.422 1 92.56 69 LEU A O 1
ATOM 526 N N . ASP A 1 70 ? 12.867 18.266 25.281 1 92.25 70 ASP A N 1
ATOM 527 C CA . ASP A 1 70 ? 11.477 17.859 25.141 1 92.25 70 ASP A CA 1
ATOM 528 C C . ASP A 1 70 ? 10.688 18.891 24.344 1 92.25 70 ASP A C 1
ATOM 530 O O . ASP A 1 70 ? 9.711 19.453 24.859 1 92.25 70 ASP A O 1
ATOM 534 N N . PHE A 1 71 ? 11.023 19.016 23.156 1 95.5 71 PHE A N 1
ATOM 535 C CA . PHE A 1 71 ? 10.469 19.984 22.234 1 95.5 71 PHE A CA 1
ATOM 536 C C . PHE A 1 71 ? 8.969 19.766 22.047 1 95.5 71 PHE A C 1
ATOM 538 O O . PHE A 1 71 ? 8.508 18.625 21.969 1 95.5 71 PHE A O 1
ATOM 545 N N . GLN A 1 72 ? 8.258 20.891 22 1 95.75 72 GLN A N 1
ATOM 546 C CA . GLN A 1 72 ? 6.82 20.797 21.781 1 95.75 72 GLN A CA 1
ATOM 547 C C . GLN A 1 72 ? 6.406 21.516 20.5 1 95.75 72 GLN A C 1
ATOM 549 O O . GLN A 1 72 ? 5.711 20.938 19.656 1 95.75 72 GLN A O 1
ATOM 554 N N . ARG A 1 73 ? 6.848 22.781 20.375 1 95.5 73 ARG A N 1
ATOM 555 C CA . ARG A 1 73 ? 6.449 23.578 19.219 1 95.5 73 ARG A CA 1
ATOM 556 C C . ARG A 1 73 ? 7.41 24.75 19 1 95.5 73 ARG A C 1
ATOM 558 O O . ARG A 1 73 ? 8.117 25.156 19.922 1 95.5 73 ARG A O 1
ATOM 565 N N . MET A 1 74 ? 7.449 25.219 17.797 1 96.06 74 MET A N 1
ATOM 566 C CA . MET A 1 74 ? 8.234 26.406 17.516 1 96.06 74 MET A CA 1
ATOM 567 C C . MET A 1 74 ? 7.457 27.375 16.625 1 96.06 74 MET A C 1
ATOM 569 O O . MET A 1 74 ? 6.648 26.938 15.805 1 96.06 74 MET A O 1
ATOM 573 N N . LEU A 1 75 ? 7.703 28.609 16.859 1 93.69 75 LEU A N 1
ATOM 574 C CA . LEU A 1 75 ? 6.973 29.656 16.156 1 93.69 75 LEU A CA 1
ATOM 575 C C . LEU A 1 75 ? 7.883 30.844 15.867 1 93.69 75 LEU A C 1
ATOM 577 O O . LEU A 1 75 ? 8.617 31.297 16.75 1 93.69 75 LEU A O 1
ATOM 581 N N . ARG A 1 76 ? 7.766 31.266 14.656 1 94 76 ARG A N 1
ATOM 582 C CA . ARG A 1 76 ? 8.523 32.438 14.273 1 94 76 ARG A CA 1
ATOM 583 C C . ARG A 1 76 ? 7.617 33.688 14.195 1 94 76 ARG A C 1
ATOM 585 O O . ARG A 1 76 ? 6.598 33.656 13.508 1 94 76 ARG A O 1
ATOM 592 N N . ILE A 1 77 ? 7.984 34.688 14.969 1 91.56 77 ILE A N 1
ATOM 593 C CA . ILE A 1 77 ? 7.25 35.969 14.953 1 91.56 77 ILE A CA 1
ATOM 594 C C . ILE A 1 77 ? 8.234 37.125 14.93 1 91.56 77 ILE A C 1
ATOM 596 O O . ILE A 1 77 ? 9.047 37.281 15.844 1 91.56 77 ILE A O 1
ATOM 600 N N . ASN A 1 78 ? 8.141 38.031 14.031 1 87 78 ASN A N 1
ATOM 601 C CA . ASN A 1 78 ? 8.914 39.281 13.969 1 87 78 ASN A CA 1
ATOM 602 C C . ASN A 1 78 ? 10.398 39.031 14.195 1 87 78 ASN A C 1
ATOM 604 O O . ASN A 1 78 ? 11.008 39.625 15.078 1 87 78 ASN A O 1
ATOM 608 N N . HIS A 1 79 ? 11 38.188 13.648 1 88.69 79 HIS A N 1
ATOM 609 C CA . HIS A 1 79 ? 12.422 37.844 13.609 1 88.69 79 HIS A CA 1
ATOM 610 C C . HIS A 1 79 ? 12.859 37.125 14.883 1 88.69 79 HIS A C 1
ATOM 612 O O . HIS A 1 79 ? 14.055 37.062 15.188 1 88.69 79 HIS A O 1
ATOM 618 N N . MET A 1 80 ? 11.898 36.781 15.617 1 93.44 80 MET A N 1
ATOM 619 C CA . MET A 1 80 ? 12.172 35.969 16.797 1 93.44 80 MET A CA 1
ATOM 620 C C . MET A 1 80 ? 11.656 34.531 16.594 1 93.44 80 MET A C 1
ATOM 622 O O . MET A 1 80 ? 10.594 34.344 16 1 93.44 80 MET A O 1
ATOM 626 N N . LEU A 1 81 ? 12.445 33.625 17.047 1 96 81 LEU A N 1
ATOM 627 C CA . LEU A 1 81 ? 12 32.25 17.062 1 96 81 LEU A CA 1
ATOM 628 C C . LEU A 1 81 ? 11.672 31.797 18.484 1 96 81 LEU A C 1
ATOM 630 O O . LEU A 1 81 ? 12.539 31.828 19.375 1 96 81 LEU A O 1
ATOM 634 N N . TYR A 1 82 ? 10.477 31.5 18.734 1 96.75 82 TYR A N 1
ATOM 635 C CA . TYR A 1 82 ? 10.055 31 20.031 1 96.75 82 TYR A CA 1
ATOM 636 C C . TYR A 1 82 ? 10.047 29.469 20.047 1 96.75 82 TYR A C 1
ATOM 638 O O . TYR A 1 82 ? 9.469 28.844 19.156 1 96.75 82 TYR A O 1
ATOM 646 N N . ILE A 1 83 ? 10.672 28.875 20.969 1 96.75 83 ILE A N 1
ATOM 647 C CA . ILE A 1 83 ? 10.727 27.422 21.125 1 96.75 83 ILE A CA 1
ATOM 648 C C . ILE A 1 83 ? 10.047 27.016 22.422 1 96.75 83 ILE A C 1
ATOM 650 O O . ILE A 1 83 ? 10.523 27.328 23.516 1 96.75 83 ILE A O 1
ATOM 654 N N . ALA A 1 84 ? 8.938 26.375 22.297 1 97.12 84 ALA A N 1
ATOM 655 C CA . ALA A 1 84 ? 8.227 25.859 23.453 1 97.12 84 ALA A CA 1
ATOM 656 C C . ALA A 1 84 ? 8.68 24.438 23.797 1 97.12 84 ALA A C 1
ATOM 658 O O . ALA A 1 84 ? 8.82 23.594 22.891 1 97.12 84 ALA A O 1
ATOM 659 N N . ALA A 1 85 ? 8.945 24.188 25 1 95.5 85 ALA A N 1
ATOM 660 C CA . ALA A 1 85 ? 9.438 22.906 25.484 1 95.5 85 ALA A CA 1
ATOM 661 C C . ALA A 1 85 ? 8.836 22.562 26.859 1 95.5 85 ALA A C 1
ATOM 663 O O . ALA A 1 85 ? 7.738 23.016 27.188 1 95.5 85 ALA A O 1
ATOM 664 N N . ARG A 1 86 ? 9.43 21.656 27.516 1 93.81 86 ARG A N 1
ATOM 665 C CA . ARG A 1 86 ? 9.031 21.328 28.875 1 93.81 86 ARG A CA 1
ATOM 666 C C . ARG A 1 86 ? 9.383 22.453 29.844 1 93.81 86 ARG A C 1
ATOM 668 O O . ARG A 1 86 ? 10.555 22.828 29.969 1 93.81 86 ARG A O 1
ATOM 675 N N . ASP A 1 87 ? 8.438 23.016 30.469 1 93.38 87 ASP A N 1
ATOM 676 C CA . ASP A 1 87 ? 8.523 24 31.562 1 93.38 87 ASP A CA 1
ATOM 677 C C . ASP A 1 87 ? 9.039 25.344 31.047 1 93.38 87 ASP A C 1
ATOM 679 O O . ASP A 1 87 ? 9.102 26.312 31.812 1 93.38 87 ASP A O 1
ATOM 683 N N . HIS A 1 88 ? 9.406 25.391 29.75 1 94.25 88 HIS A N 1
ATOM 684 C CA . HIS A 1 88 ? 10.094 26.594 29.297 1 94.25 88 HIS A CA 1
ATOM 685 C C . HIS A 1 88 ? 9.609 27.016 27.906 1 94.25 88 HIS A C 1
ATOM 687 O O . HIS A 1 88 ? 9.125 26.188 27.141 1 94.25 88 HIS A O 1
ATOM 693 N N . VAL A 1 89 ? 9.734 28.25 27.672 1 96.19 89 VAL A N 1
ATOM 694 C CA . VAL A 1 89 ? 9.703 28.844 26.328 1 96.19 89 VAL A CA 1
ATOM 695 C C . VAL A 1 89 ? 10.953 29.688 26.109 1 96.19 89 VAL A C 1
ATOM 697 O O . VAL A 1 89 ? 11.312 30.516 26.953 1 96.19 89 VAL A O 1
ATOM 700 N N . PHE A 1 90 ? 11.648 29.391 25.078 1 95.5 90 PHE A N 1
ATOM 701 C CA . PHE A 1 90 ? 12.859 30.125 24.75 1 95.5 90 PHE A CA 1
ATOM 702 C C . PHE A 1 90 ? 12.633 31.062 23.562 1 95.5 90 PHE A C 1
ATOM 704 O O . PHE A 1 90 ? 11.969 30.688 22.594 1 95.5 90 PHE A O 1
ATOM 711 N N . ALA A 1 91 ? 13.062 32.25 23.672 1 96.06 91 ALA A N 1
ATOM 712 C CA . ALA A 1 91 ? 13.008 33.219 22.578 1 96.06 91 ALA A CA 1
ATOM 713 C C . ALA A 1 91 ? 14.398 33.469 22 1 96.06 91 ALA A C 1
ATOM 715 O O . ALA A 1 91 ? 15.297 33.938 22.719 1 96.06 91 ALA A O 1
ATOM 716 N N . VAL A 1 92 ? 14.508 33.125 20.766 1 95.25 92 VAL A N 1
ATOM 717 C CA . VAL A 1 92 ? 15.797 33.25 20.094 1 95.25 92 VAL A CA 1
ATOM 718 C C . VAL A 1 92 ? 15.727 34.344 19.031 1 95.25 92 VAL A C 1
ATOM 720 O O . VAL A 1 92 ? 14.828 34.344 18.172 1 95.25 92 VAL A O 1
ATOM 723 N N . ASN A 1 93 ? 16.656 35.25 19.094 1 93.75 93 ASN A N 1
ATOM 724 C CA . ASN A 1 93 ? 16.781 36.25 18.047 1 93.75 93 ASN A CA 1
ATOM 725 C C . ASN A 1 93 ? 17.438 35.656 16.781 1 93.75 93 ASN A C 1
ATOM 727 O O . ASN A 1 93 ? 18.594 35.25 16.812 1 93.75 93 ASN A O 1
ATOM 731 N N . LEU A 1 94 ? 16.766 35.75 15.711 1 93.25 94 LEU A N 1
ATOM 732 C CA . LEU A 1 94 ? 17.203 35.062 14.492 1 93.25 94 LEU A CA 1
ATOM 733 C C . LEU A 1 94 ? 18.359 35.812 13.836 1 93.25 94 LEU A C 1
ATOM 735 O O . LEU A 1 94 ? 19.125 35.25 13.062 1 93.25 94 LEU A O 1
ATOM 739 N N . ALA A 1 95 ? 18.5 37.062 14.156 1 88.25 95 ALA A N 1
ATOM 740 C CA . ALA A 1 95 ? 19.547 37.875 13.547 1 88.25 95 ALA A CA 1
ATOM 741 C C . ALA A 1 95 ? 20.922 37.531 14.094 1 88.25 95 ALA A C 1
ATOM 743 O O . ALA A 1 95 ? 21.938 37.656 13.406 1 88.25 95 ALA A O 1
ATOM 744 N N . VAL A 1 96 ? 20.984 36.969 15.242 1 83.69 96 VAL A N 1
ATOM 745 C CA . VAL A 1 96 ? 22.281 36.719 15.867 1 83.69 96 VAL A CA 1
ATOM 746 C C . VAL A 1 96 ? 22.484 35.219 16.047 1 83.69 96 VAL A C 1
ATOM 748 O O . VAL A 1 96 ? 23.391 34.812 16.781 1 83.69 96 VAL A O 1
ATOM 751 N N . SER A 1 97 ? 21.828 34.438 15.438 1 77.81 97 SER A N 1
ATOM 752 C CA . SER A 1 97 ? 21.875 33 15.703 1 77.81 97 SER A CA 1
ATOM 753 C C . SER A 1 97 ? 22.578 32.25 14.578 1 77.81 97 SER A C 1
ATOM 755 O O . SER A 1 97 ? 22.359 31.047 14.391 1 77.81 97 SER A O 1
ATOM 757 N N . SER A 1 98 ? 23.406 32.844 13.891 1 80.44 98 SER A N 1
ATOM 758 C CA . SER A 1 98 ? 24.031 32.188 12.742 1 80.44 98 SER A CA 1
ATOM 759 C C . SER A 1 98 ? 25.062 31.156 13.18 1 80.44 98 SER A C 1
ATOM 761 O O . SER A 1 98 ? 25.125 30.062 12.625 1 80.44 98 SER A O 1
ATOM 763 N N . GLU A 1 99 ? 25.734 31.438 14.219 1 83.81 99 GLU A N 1
ATOM 764 C CA . GLU A 1 99 ? 26.797 30.531 14.641 1 83.81 99 GLU A CA 1
ATOM 765 C C . GLU A 1 99 ? 26.359 29.672 15.828 1 83.81 99 GLU A C 1
ATOM 767 O O . GLU A 1 99 ? 26.781 28.531 15.969 1 83.81 99 GLU A O 1
ATOM 772 N N . GLN A 1 100 ? 25.516 30.328 16.578 1 89.88 100 GLN A N 1
ATOM 773 C CA . GLN A 1 100 ? 25.016 29.641 17.75 1 89.88 100 GLN A CA 1
ATOM 774 C C . GLN A 1 100 ? 23.562 30.031 18.047 1 89.88 100 GLN A C 1
ATOM 776 O O . GLN A 1 100 ? 23.188 31.203 17.875 1 89.88 100 GLN A O 1
ATOM 781 N N . ILE A 1 101 ? 22.875 29.016 18.469 1 93.75 101 ILE A N 1
ATOM 782 C CA . ILE A 1 101 ? 21.5 29.297 18.875 1 93.75 101 ILE A CA 1
ATOM 783 C C . ILE A 1 101 ? 21.453 29.609 20.375 1 93.75 101 ILE A C 1
ATOM 785 O O . ILE A 1 101 ? 21.562 28.719 21.203 1 93.75 101 ILE A O 1
ATOM 789 N N . THR A 1 102 ? 21.328 30.859 20.672 1 91.06 102 THR A N 1
ATOM 790 C CA . THR A 1 102 ? 21.266 31.281 22.078 1 91.06 102 THR A CA 1
ATOM 791 C C . THR A 1 102 ? 19.969 32.031 22.344 1 91.06 102 THR A C 1
ATOM 793 O O . THR A 1 102 ? 19.688 33.031 21.672 1 91.06 102 THR A O 1
ATOM 796 N N . PRO A 1 103 ? 19.281 31.625 23.328 1 92.75 103 PRO A N 1
ATOM 797 C CA . PRO A 1 103 ? 18.062 32.344 23.641 1 92.75 103 PRO A CA 1
ATOM 798 C C . PRO A 1 103 ? 18.328 33.719 24.266 1 92.75 103 PRO A C 1
ATOM 800 O O . PRO A 1 103 ? 19.203 33.844 25.125 1 92.75 103 PRO A O 1
ATOM 803 N N . GLN A 1 104 ? 17.672 34.656 23.812 1 91.81 104 GLN A N 1
ATOM 804 C CA . GLN A 1 104 ? 17.75 36 24.375 1 91.81 104 GLN A CA 1
ATOM 805 C C . GLN A 1 104 ? 16.906 36.125 25.641 1 91.81 104 GLN A C 1
ATOM 807 O O . GLN A 1 104 ? 17.266 36.844 26.562 1 91.81 104 GLN A O 1
ATOM 812 N N . GLN A 1 105 ? 15.789 35.5 25.562 1 92.88 105 GLN A N 1
ATOM 813 C CA . GLN A 1 105 ? 14.883 35.469 26.703 1 92.88 105 GLN A CA 1
ATOM 814 C C . GLN A 1 105 ? 14.383 34.062 26.969 1 92.88 105 GLN A C 1
ATOM 816 O O . GLN A 1 105 ? 14.438 33.188 26.094 1 92.88 105 GLN A O 1
ATOM 821 N N . LYS A 1 106 ? 13.938 33.906 28.203 1 92.38 106 LYS A N 1
ATOM 822 C CA . LYS A 1 106 ? 13.383 32.625 28.578 1 92.38 106 LYS A CA 1
ATOM 823 C C . LYS A 1 106 ? 12.219 32.75 29.547 1 92.38 106 LYS A C 1
ATOM 825 O O . LYS A 1 106 ? 12.227 33.656 30.391 1 92.38 106 LYS A O 1
ATOM 830 N N . LEU A 1 107 ? 11.258 32 29.297 1 93.12 107 LEU A N 1
ATOM 831 C CA . LEU A 1 107 ? 10.117 31.859 30.188 1 93.12 107 LEU A CA 1
ATOM 832 C C . LEU A 1 107 ? 10.148 30.5 30.891 1 93.12 107 LEU A C 1
ATOM 834 O O . LEU A 1 107 ? 10.258 29.469 30.25 1 93.12 107 LEU A O 1
ATOM 838 N N . THR A 1 108 ? 10.156 30.531 32.281 1 92.81 108 THR A N 1
ATOM 839 C CA . THR A 1 108 ? 10.07 29.312 33.062 1 92.81 108 THR A CA 1
ATOM 840 C C . THR A 1 108 ? 8.695 29.172 33.688 1 92.81 108 THR A C 1
ATOM 842 O O . THR A 1 108 ? 8.258 30.047 34.438 1 92.81 108 THR A O 1
ATOM 845 N N . TRP A 1 109 ? 8.031 28.125 33.344 1 93.19 109 TRP A N 1
ATOM 846 C CA . TRP A 1 109 ? 6.691 27.844 33.844 1 93.19 109 TRP A CA 1
ATOM 847 C C . TRP A 1 109 ? 6.609 26.438 34.406 1 93.19 109 TRP A C 1
ATOM 849 O O . TRP A 1 109 ? 6.152 25.516 33.75 1 93.19 109 TRP A O 1
ATOM 859 N N . LYS A 1 110 ? 6.969 26.297 35.688 1 89.56 110 LYS A N 1
ATOM 860 C CA . LYS A 1 110 ? 6.949 25 36.375 1 89.56 110 LYS A CA 1
ATOM 861 C C . LYS A 1 110 ? 5.621 24.781 37.094 1 89.56 110 LYS A C 1
ATOM 863 O O . LYS A 1 110 ? 5.031 25.734 37.625 1 89.56 110 LYS A O 1
ATOM 868 N N . THR A 1 111 ? 5.258 23.594 37.031 1 87.75 111 THR A N 1
ATOM 869 C CA . THR A 1 111 ? 4.012 23.266 37.719 1 87.75 111 THR A CA 1
ATOM 870 C C . THR A 1 111 ? 4.23 23.188 39.219 1 87.75 111 THR A C 1
ATOM 872 O O . THR A 1 111 ? 5.312 22.812 39.688 1 87.75 111 THR A O 1
ATOM 875 N N . LYS A 1 112 ? 3.271 23.562 40 1 78.88 112 LYS A N 1
ATOM 876 C CA . LYS A 1 112 ? 3.305 23.469 41.469 1 78.88 112 LYS A CA 1
ATOM 877 C C . LYS A 1 112 ? 2.713 22.141 41.938 1 78.88 112 LYS A C 1
ATOM 879 O O . LYS A 1 112 ? 2.887 21.766 43.094 1 78.88 112 LYS A O 1
ATOM 884 N N . ASP A 1 113 ? 2.137 21.469 41.125 1 76.62 113 ASP A N 1
ATOM 885 C CA . ASP A 1 113 ? 1.321 20.312 41.5 1 76.62 113 ASP A CA 1
ATOM 886 C C . ASP A 1 113 ? 2.025 19 41.156 1 76.62 113 ASP A C 1
ATOM 888 O O . ASP A 1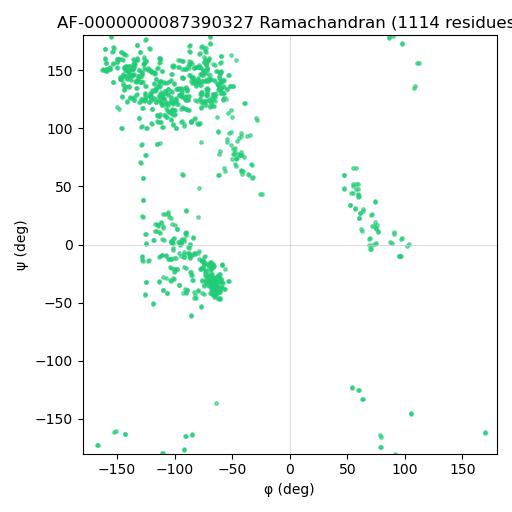 113 ? 1.372 18 40.906 1 76.62 113 ASP A O 1
ATOM 892 N N . VAL A 1 114 ? 3.305 18.969 41.094 1 72.62 114 VAL A N 1
ATOM 893 C CA . VAL A 1 114 ? 4.004 17.75 40.719 1 72.62 114 VAL A CA 1
ATOM 894 C C . VAL A 1 114 ? 3.705 16.641 41.719 1 72.62 114 VAL A C 1
ATOM 896 O O . VAL A 1 114 ? 3.5 15.484 41.344 1 72.62 114 VAL A O 1
ATOM 899 N N . ALA A 1 115 ? 3.65 16.969 42.906 1 72.38 115 ALA A N 1
ATOM 900 C CA . ALA A 1 115 ? 3.426 15.984 43.969 1 72.38 115 ALA A CA 1
ATOM 901 C C . ALA A 1 115 ? 2.041 15.359 43.844 1 72.38 115 ALA A C 1
ATOM 903 O O . ALA A 1 115 ? 1.888 14.148 44.031 1 72.38 115 ALA A O 1
ATOM 904 N N . LYS A 1 116 ? 1.123 16.125 43.5 1 77.12 116 LYS A N 1
ATOM 905 C CA . LYS A 1 116 ? -0.235 15.609 43.344 1 77.12 116 LYS A CA 1
ATOM 906 C C . LYS A 1 116 ? -0.341 14.695 42.125 1 77.12 116 LYS A C 1
ATOM 908 O O . LYS A 1 116 ? -1.088 13.711 42.156 1 77.12 116 LYS A O 1
ATOM 913 N N . CYS A 1 117 ? 0.38 15.055 41.156 1 81.88 117 CYS A N 1
ATOM 914 C CA . CYS A 1 117 ? 0.385 14.305 39.906 1 81.88 117 CYS A CA 1
ATOM 915 C C . CYS A 1 117 ? 0.965 12.906 40.125 1 81.88 117 CYS A C 1
ATOM 917 O O . CYS A 1 117 ? 0.423 11.922 39.625 1 81.88 117 CYS A O 1
ATOM 919 N N . THR A 1 118 ? 1.988 12.758 40.906 1 74.56 118 THR A N 1
ATOM 920 C CA . THR A 1 118 ? 2.668 11.484 41.125 1 74.56 118 THR A CA 1
ATOM 921 C C . THR A 1 118 ? 1.849 10.578 42.062 1 74.56 118 THR A C 1
ATOM 923 O O . THR A 1 118 ? 1.85 9.352 41.875 1 74.56 118 THR A O 1
ATOM 926 N N . VAL A 1 119 ? 1.188 11.211 42.875 1 69.81 119 VAL A N 1
ATOM 927 C CA . VAL A 1 119 ? 0.361 10.453 43.812 1 69.81 119 VAL A CA 1
ATOM 928 C C . VAL A 1 119 ? -0.779 9.766 43.062 1 69.81 119 VAL A C 1
ATOM 930 O O . VAL A 1 119 ? -1.22 8.68 43.438 1 69.81 119 VAL A O 1
ATOM 933 N N . ARG A 1 120 ? -1.113 10.289 42.031 1 70.81 120 ARG A N 1
ATOM 934 C CA . ARG A 1 120 ? -2.199 9.734 41.219 1 70.81 120 ARG A CA 1
ATOM 935 C C . ARG A 1 120 ? -1.694 8.617 40.312 1 70.81 120 ARG A C 1
ATOM 937 O O . ARG A 1 120 ? -2.434 8.117 39.469 1 70.81 120 ARG A O 1
ATOM 944 N N . GLY A 1 121 ? -0.43 8.227 40.469 1 69.38 121 GLY A N 1
ATOM 945 C CA . GLY A 1 121 ? 0.098 7.055 39.812 1 69.38 121 GLY A CA 1
ATOM 946 C C . GLY A 1 121 ? 0.704 7.371 38.438 1 69.38 121 GLY A C 1
ATOM 947 O O . GLY A 1 121 ? 0.96 6.469 37.656 1 69.38 121 GLY A O 1
ATOM 948 N N . LYS A 1 122 ? 0.833 8.555 38.219 1 71.25 122 LYS A N 1
ATOM 949 C CA . LYS A 1 122 ? 1.436 8.859 36.906 1 71.25 122 LYS A CA 1
ATOM 950 C C . LYS A 1 122 ? 2.957 8.914 37.031 1 71.25 122 LYS A C 1
ATOM 952 O O . LYS A 1 122 ? 3.508 9.086 38.125 1 71.25 122 LYS A O 1
ATOM 957 N N . ASN A 1 123 ? 3.568 8.602 35.875 1 72.88 123 ASN A N 1
ATOM 958 C CA . ASN A 1 123 ? 5.023 8.703 35.812 1 72.88 123 ASN A CA 1
ATOM 959 C C . ASN A 1 123 ? 5.496 10.133 36.062 1 72.88 123 ASN A C 1
ATOM 961 O O . ASN A 1 123 ? 4.879 11.086 35.594 1 72.88 123 ASN A O 1
ATOM 965 N N . SER A 1 124 ? 6.449 10.234 36.812 1 75.44 124 SER A N 1
ATOM 966 C CA . SER A 1 124 ? 6.992 11.523 37.219 1 75.44 124 SER A CA 1
ATOM 967 C C . SER A 1 124 ? 7.316 12.391 36 1 75.44 124 SER A C 1
ATOM 969 O O . SER A 1 124 ? 7.121 13.609 36.031 1 75.44 124 SER A O 1
ATOM 971 N N . ASP A 1 125 ? 7.672 11.773 34.938 1 79.88 125 ASP A N 1
ATOM 972 C CA . ASP A 1 125 ? 8.07 12.531 33.75 1 79.88 125 ASP A CA 1
ATOM 973 C C . ASP A 1 125 ? 6.859 13.148 33.062 1 79.88 125 ASP A C 1
ATOM 975 O O . ASP A 1 125 ? 6.992 14.133 32.312 1 79.88 125 ASP A O 1
ATOM 979 N N . GLU A 1 126 ? 5.754 12.672 33.375 1 83.81 126 GLU A N 1
ATOM 980 C CA . GLU A 1 126 ? 4.543 13.18 32.719 1 83.81 126 GLU A CA 1
ATOM 981 C C . GLU A 1 126 ? 3.941 14.336 33.531 1 83.81 126 GLU A C 1
ATOM 983 O O . GLU A 1 126 ? 3.049 15.031 33.031 1 83.81 126 GLU A O 1
ATOM 988 N N . CYS A 1 127 ? 4.5 14.555 34.656 1 88.12 127 CYS A N 1
ATOM 989 C CA . CYS A 1 127 ? 3.908 15.539 35.562 1 88.12 127 CYS A CA 1
ATOM 990 C C . CYS A 1 127 ? 4.512 16.922 35.344 1 88.12 127 CYS A C 1
ATOM 992 O O . CYS A 1 127 ? 4.09 17.906 35.938 1 88.12 127 CYS A O 1
ATOM 994 N N . TYR A 1 128 ? 5.41 17.109 34.375 1 90.06 128 TYR A N 1
ATOM 995 C CA . TYR A 1 128 ? 5.969 18.406 34.062 1 90.06 128 TYR A CA 1
ATOM 996 C C . TYR A 1 128 ? 4.969 19.25 33.25 1 90.06 128 TYR A C 1
ATOM 998 O O . TYR A 1 128 ? 3.85 18.797 33 1 90.06 128 TYR A O 1
ATOM 1006 N N . ASN A 1 129 ? 5.293 20.484 33.094 1 94 129 ASN A N 1
ATOM 1007 C CA . ASN A 1 129 ? 4.469 21.359 32.281 1 94 129 ASN A CA 1
ATOM 1008 C C . ASN A 1 129 ? 4.973 21.422 30.844 1 94 129 ASN A C 1
ATOM 1010 O O . ASN A 1 129 ? 6.008 22.031 30.562 1 94 129 ASN A O 1
ATOM 1014 N N . TYR A 1 130 ? 4.281 20.812 30.016 1 94.94 130 TYR A N 1
ATOM 1015 C CA . TYR A 1 130 ? 4.609 20.859 28.594 1 94.94 130 TYR A CA 1
ATOM 1016 C C . TYR A 1 130 ? 3.822 21.953 27.891 1 94.94 130 TYR A C 1
ATOM 1018 O O . TYR A 1 130 ? 2.59 21.938 27.875 1 94.94 130 TYR A O 1
ATOM 1026 N N . ILE A 1 131 ? 4.492 22.938 27.359 1 96.44 131 ILE A N 1
ATOM 1027 C CA . ILE A 1 131 ? 3.836 24.047 26.688 1 96.44 131 ILE A CA 1
ATOM 1028 C C . ILE A 1 131 ? 3.404 23.625 25.281 1 96.44 131 ILE A C 1
ATOM 1030 O O . ILE A 1 131 ? 4.203 23.656 24.344 1 96.44 131 ILE A O 1
ATOM 1034 N N . LYS A 1 132 ? 2.131 23.391 25.141 1 96.56 132 LYS A N 1
ATOM 1035 C CA . LYS A 1 132 ? 1.609 22.797 23.906 1 96.56 132 LYS A CA 1
ATOM 1036 C C . LYS A 1 132 ? 1.001 23.859 23 1 96.56 132 LYS A C 1
ATOM 1038 O O . LYS A 1 132 ? 0.876 23.656 21.797 1 96.56 132 LYS A O 1
ATOM 1043 N N . VAL A 1 133 ? 0.594 24.969 23.578 1 97.31 133 VAL A N 1
ATOM 1044 C CA . VAL A 1 133 ? 0.008 26.062 22.812 1 97.31 133 VAL A CA 1
ATOM 1045 C C . VAL A 1 133 ? 0.888 27.297 22.922 1 97.31 133 VAL A C 1
ATOM 1047 O O . VAL A 1 133 ? 1.249 27.719 24.031 1 97.31 133 VAL A O 1
ATOM 1050 N N . LEU A 1 134 ? 1.251 27.797 21.906 1 96.69 134 LEU A N 1
ATOM 1051 C CA . LEU A 1 134 ? 2.004 29.047 21.797 1 96.69 134 LEU A CA 1
ATOM 1052 C C . LEU A 1 134 ? 1.612 29.812 20.547 1 96.69 134 LEU A C 1
ATOM 1054 O O . LEU A 1 134 ? 2.059 29.484 19.438 1 96.69 134 LEU A O 1
ATOM 1058 N N . VAL A 1 135 ? 0.764 30.828 20.719 1 96.44 135 VAL A N 1
ATOM 1059 C CA . VAL A 1 135 ? 0.243 31.562 19.578 1 96.44 135 VAL A CA 1
ATOM 1060 C C . VAL A 1 135 ? 0.172 33.062 19.891 1 96.44 135 VAL A C 1
ATOM 1062 O O . VAL A 1 135 ? 0.012 33.438 21.062 1 96.44 135 VAL A O 1
ATOM 1065 N N . PRO A 1 136 ? 0.331 33.844 18.875 1 95.62 136 PRO A N 1
ATOM 1066 C CA . PRO A 1 136 ? 0.177 35.281 19.125 1 95.62 136 PRO A CA 1
ATOM 1067 C C . PRO A 1 136 ? -1.282 35.719 19.281 1 95.62 136 PRO A C 1
ATOM 1069 O O . PRO A 1 136 ? -2.115 35.406 18.422 1 95.62 136 PRO A O 1
ATOM 1072 N N . ARG A 1 137 ? -1.586 36.281 20.344 1 94.5 137 ARG A N 1
ATOM 1073 C CA . ARG A 1 137 ? -2.914 36.875 20.547 1 94.5 137 ARG A CA 1
ATOM 1074 C C . ARG A 1 137 ? -3.061 38.188 19.781 1 94.5 137 ARG A C 1
ATOM 1076 O O . ARG A 1 137 ? -4.113 38.438 19.203 1 94.5 137 ARG A O 1
ATOM 1083 N N . ASN A 1 138 ? -2.084 38.906 19.844 1 91.94 138 ASN A N 1
ATOM 1084 C CA . ASN A 1 138 ? -1.908 40.125 19.078 1 91.94 138 ASN A CA 1
ATOM 1085 C C . ASN A 1 138 ? -0.433 40.406 18.812 1 91.94 138 ASN A C 1
ATOM 1087 O O . ASN A 1 138 ? 0.406 39.531 18.906 1 91.94 138 ASN A O 1
ATOM 1091 N N . ASP A 1 139 ? -0.129 41.656 18.484 1 90.88 139 ASP A N 1
ATOM 1092 C CA . ASP A 1 139 ? 1.232 42 18.062 1 90.88 139 ASP A CA 1
ATOM 1093 C C . ASP A 1 139 ? 2.176 42.031 19.266 1 90.88 139 ASP A C 1
ATOM 1095 O O . ASP A 1 139 ? 3.396 41.969 19.109 1 90.88 139 ASP A O 1
ATOM 1099 N N . GLU A 1 140 ? 1.631 42.094 20.438 1 93.44 140 GLU A N 1
ATOM 1100 C CA . GLU A 1 140 ? 2.504 42.312 21.594 1 93.44 140 GLU A CA 1
ATOM 1101 C C . GLU A 1 140 ? 2.359 41.188 22.609 1 93.44 140 GLU A C 1
ATOM 1103 O O . GLU A 1 140 ? 3.191 41.062 23.516 1 93.44 140 GLU A O 1
ATOM 1108 N N . THR A 1 141 ? 1.357 40.469 22.391 1 95 141 THR A N 1
ATOM 1109 C CA . THR A 1 141 ? 1.042 39.5 23.438 1 95 141 THR A CA 1
ATOM 1110 C C . THR A 1 141 ? 1.097 38.094 22.875 1 95 141 THR A C 1
ATOM 1112 O O . THR A 1 141 ? 0.568 37.812 21.797 1 95 141 THR A O 1
ATOM 1115 N N . LEU A 1 142 ? 1.789 37.25 23.641 1 95.5 142 LEU A N 1
ATOM 1116 C CA . LEU A 1 142 ? 1.875 35.812 23.344 1 95.5 142 LEU A CA 1
ATOM 1117 C C . LEU A 1 142 ? 0.968 35 24.266 1 95.5 142 LEU A C 1
ATOM 1119 O O . LEU A 1 142 ? 0.971 35.219 25.484 1 95.5 142 LEU A O 1
ATOM 1123 N N . PHE A 1 143 ? 0.145 34.219 23.719 1 96.94 143 PHE A N 1
ATOM 1124 C CA . PHE A 1 143 ? -0.74 33.344 24.469 1 96.94 143 PHE A CA 1
ATOM 1125 C C . PHE A 1 143 ? -0.171 31.922 24.531 1 96.94 143 PHE A C 1
ATOM 1127 O O . PHE A 1 143 ? 0.157 31.328 23.5 1 96.94 143 PHE A O 1
ATOM 1134 N N . ALA A 1 144 ? 0.007 31.391 25.703 1 97.31 144 ALA A N 1
ATOM 1135 C CA . ALA A 1 144 ? 0.586 30.062 25.891 1 97.31 144 ALA A CA 1
ATOM 1136 C C . ALA A 1 144 ? -0.28 29.203 26.812 1 97.31 144 ALA A C 1
ATOM 1138 O O . ALA A 1 144 ? -0.86 29.719 27.766 1 97.31 144 ALA A O 1
ATOM 1139 N N . CYS A 1 145 ? -0.43 27.984 26.5 1 97.44 145 CYS A N 1
ATOM 1140 C CA . CYS A 1 145 ? -1.09 27.016 27.375 1 97.44 145 CYS A CA 1
ATOM 1141 C C . CYS A 1 145 ? -0.216 25.781 27.578 1 97.44 145 CYS A C 1
ATOM 1143 O O . CYS A 1 145 ? 0.455 25.328 26.656 1 97.44 145 CYS A O 1
ATOM 1145 N N . GLY A 1 146 ? -0.181 25.266 28.781 1 96.44 146 GLY A N 1
ATOM 1146 C CA . GLY A 1 146 ? 0.578 24.062 29.109 1 96.44 146 GLY A CA 1
ATOM 1147 C C . GLY A 1 146 ? -0.261 23 29.797 1 96.44 146 GLY A C 1
ATOM 1148 O O . GLY A 1 146 ? -1.357 23.281 30.281 1 96.44 146 GLY A O 1
ATOM 1149 N N . THR A 1 147 ? 0.226 21.75 29.781 1 94.25 147 THR A N 1
ATOM 1150 C CA . THR A 1 147 ? -0.466 20.641 30.406 1 94.25 147 THR A CA 1
ATOM 1151 C C . THR A 1 147 ? -0.513 20.812 31.922 1 94.25 147 THR A C 1
ATOM 1153 O O . THR A 1 147 ? -1.467 20.375 32.562 1 94.25 147 THR A O 1
ATOM 1156 N N . ASN A 1 148 ? 0.559 21.344 32.531 1 93.31 148 ASN A N 1
ATOM 1157 C CA . ASN A 1 148 ? 0.624 21.688 33.938 1 93.31 148 ASN A CA 1
ATOM 1158 C C . ASN A 1 148 ? 0.275 20.484 34.812 1 93.31 148 ASN A C 1
ATOM 1160 O O . ASN A 1 148 ? -0.595 20.594 35.688 1 93.31 148 ASN A O 1
ATOM 1164 N N . ALA A 1 149 ? 0.874 19.422 34.625 1 90.62 149 ALA A N 1
ATOM 1165 C CA . ALA A 1 149 ? 0.67 18.203 35.375 1 90.62 149 ALA A CA 1
ATOM 1166 C C . ALA A 1 149 ? -0.782 17.734 35.312 1 90.62 149 ALA A C 1
ATOM 1168 O O . ALA A 1 149 ? -1.422 17.5 36.344 1 90.62 149 ALA A O 1
ATOM 1169 N N . PHE A 1 150 ? -1.306 17.703 34.188 1 89.75 150 PHE A N 1
ATOM 1170 C CA . PHE A 1 150 ? -2.639 17.203 33.875 1 89.75 150 PHE A CA 1
ATOM 1171 C C . PHE A 1 150 ? -3.709 18.188 34.344 1 89.75 150 PHE A C 1
ATOM 1173 O O . PHE A 1 150 ? -4.832 17.781 34.656 1 89.75 150 PHE A O 1
ATOM 1180 N N . ASN A 1 151 ? -3.365 19.375 34.562 1 91.25 151 ASN A N 1
ATOM 1181 C CA . ASN A 1 151 ? -4.262 20.5 34.844 1 91.25 151 ASN A CA 1
ATOM 1182 C C . ASN A 1 151 ? -4.008 21.656 33.875 1 91.25 151 ASN A C 1
ATOM 1184 O O . ASN A 1 151 ? -3.469 22.688 34.281 1 91.25 151 ASN A O 1
ATOM 1188 N N . PRO A 1 152 ? -4.469 21.547 32.719 1 94.75 152 PRO A N 1
ATOM 1189 C CA . PRO A 1 152 ? -4.133 22.531 31.703 1 94.75 152 PRO A CA 1
ATOM 1190 C C . PRO A 1 152 ? -4.445 23.953 32.125 1 94.75 152 PRO A C 1
ATOM 1192 O O . PRO A 1 152 ? -5.527 24.219 32.656 1 94.75 152 PRO A O 1
ATOM 1195 N N . THR A 1 153 ? -3.525 24.812 31.891 1 96.56 153 THR A N 1
ATOM 1196 C CA . THR A 1 153 ? -3.615 26.219 32.25 1 96.56 153 THR A CA 1
ATOM 1197 C C . THR A 1 153 ? -3.037 27.109 31.156 1 96.56 153 THR A C 1
ATOM 1199 O O . THR A 1 153 ? -2.082 26.719 30.469 1 96.56 153 THR A O 1
ATOM 1202 N N . CYS A 1 154 ? -3.645 28.312 30.984 1 97.69 154 CYS A N 1
ATOM 1203 C CA . CYS A 1 154 ? -3.178 29.234 29.969 1 97.69 154 CYS A CA 1
ATOM 1204 C C . CYS A 1 154 ? -2.781 30.578 30.578 1 97.69 154 CYS A C 1
ATOM 1206 O O . CYS A 1 154 ? -3.287 30.953 31.641 1 97.69 154 CYS A O 1
ATOM 1208 N N . ARG A 1 155 ? -1.869 31.172 29.922 1 97.38 155 ARG A N 1
ATOM 1209 C CA . ARG A 1 155 ? -1.368 32.469 30.359 1 97.38 155 ARG A CA 1
ATOM 1210 C C . ARG A 1 155 ? -1.059 33.375 29.172 1 97.38 155 ARG A C 1
ATOM 1212 O O . ARG A 1 155 ? -0.804 32.875 28.062 1 97.38 155 ARG A O 1
ATOM 1219 N N . ASN A 1 156 ? -1.156 34.656 29.406 1 97 156 ASN A N 1
ATOM 1220 C CA . ASN A 1 156 ? -0.688 35.656 28.453 1 97 156 ASN A CA 1
ATOM 1221 C C . ASN A 1 156 ? 0.674 36.219 28.859 1 97 156 ASN A C 1
ATOM 1223 O O . ASN A 1 156 ? 0.94 36.406 30.031 1 97 156 ASN A O 1
ATOM 1227 N N . TYR A 1 157 ? 1.53 36.406 27.859 1 97.06 157 TYR A N 1
ATOM 1228 C CA . TYR A 1 157 ? 2.865 36.969 28.094 1 97.06 157 TYR A CA 1
ATOM 1229 C C . TYR A 1 157 ? 3.148 38.125 27.141 1 97.06 157 TYR A C 1
ATOM 1231 O O . TYR A 1 157 ? 2.75 38.094 25.969 1 97.06 157 TYR A O 1
ATOM 1239 N N . LYS A 1 158 ? 3.852 39.062 27.656 1 95.62 158 LYS A N 1
ATOM 1240 C CA . LYS A 1 158 ? 4.355 40.094 26.781 1 95.62 158 LYS A CA 1
ATOM 1241 C C . LYS A 1 158 ? 5.477 39.594 25.891 1 95.62 158 LYS A C 1
ATOM 1243 O O . LYS A 1 158 ? 6.445 39 26.375 1 95.62 158 LYS A O 1
ATOM 1248 N N . MET A 1 159 ? 5.445 39.844 24.594 1 92.56 159 MET A N 1
ATOM 1249 C CA . MET A 1 159 ? 6.438 39.312 23.656 1 92.56 159 MET A CA 1
ATOM 1250 C C . MET A 1 159 ? 7.805 39.938 23.906 1 92.56 159 MET A C 1
ATOM 1252 O O . MET A 1 159 ? 8.836 39.281 23.719 1 92.56 159 MET A O 1
ATOM 1256 N N . ALA A 1 160 ? 7.812 41.188 24.375 1 88.62 160 ALA A N 1
ATOM 1257 C CA . ALA A 1 160 ? 9.047 41.938 24.531 1 88.62 160 ALA A CA 1
ATOM 1258 C C . ALA A 1 160 ? 9.859 41.406 25.719 1 88.62 160 ALA A C 1
ATOM 1260 O O . ALA A 1 160 ? 11.094 41.375 25.672 1 88.62 160 ALA A O 1
ATOM 1261 N N . THR A 1 161 ? 9.172 40.938 26.75 1 92.06 161 THR A N 1
ATOM 1262 C CA . THR A 1 161 ? 9.891 40.625 27.984 1 92.06 161 THR A CA 1
ATOM 1263 C C . THR A 1 161 ? 9.57 39.219 28.438 1 92.06 161 THR A C 1
ATOM 1265 O O . THR A 1 161 ? 10.258 38.656 29.297 1 92.06 161 THR A O 1
ATOM 1268 N N . LEU A 1 162 ? 8.555 38.594 27.891 1 94.88 162 LEU A N 1
ATOM 1269 C CA . LEU A 1 162 ? 8.039 37.281 28.281 1 94.88 162 LEU A CA 1
ATOM 1270 C C . LEU A 1 162 ? 7.551 37.281 29.734 1 94.88 162 LEU A C 1
ATOM 1272 O O . LEU A 1 162 ? 7.641 36.281 30.422 1 94.88 162 LEU A O 1
ATOM 1276 N N . GLU A 1 163 ? 7.156 38.469 30.156 1 94.88 163 GLU A N 1
ATOM 1277 C CA . GLU A 1 163 ? 6.52 38.562 31.469 1 94.88 163 GLU A CA 1
ATOM 1278 C C . GLU A 1 163 ? 5.023 38.281 31.375 1 94.88 163 GLU A C 1
ATOM 1280 O O . GLU A 1 163 ? 4.363 38.688 30.406 1 94.88 163 GLU A O 1
ATOM 1285 N N . GLN A 1 164 ? 4.617 37.625 32.312 1 94.88 164 GLN A N 1
ATOM 1286 C CA . GLN A 1 164 ? 3.205 37.25 32.344 1 94.88 164 GLN A CA 1
ATOM 1287 C C . GLN A 1 164 ? 2.32 38.5 32.438 1 94.88 164 GLN A C 1
ATOM 1289 O O . GLN A 1 164 ? 2.639 39.438 33.188 1 94.88 164 GLN A O 1
ATOM 1294 N N . GLU A 1 165 ? 1.323 38.438 31.703 1 94.06 165 GLU A N 1
ATOM 1295 C CA . GLU A 1 165 ? 0.333 39.5 31.734 1 94.06 165 GLU A CA 1
ATOM 1296 C C . GLU A 1 165 ? -1.048 38.969 32.094 1 94.06 165 GLU A C 1
ATOM 1298 O O . GLU A 1 165 ? -1.543 38.031 31.484 1 94.06 165 GLU A O 1
ATOM 1303 N N . GLY A 1 166 ? -1.662 39.594 33.125 1 91.19 166 GLY A N 1
ATOM 1304 C CA . GLY A 1 166 ? -3.016 39.219 33.5 1 91.19 166 GLY A CA 1
ATOM 1305 C C . GLY A 1 166 ? -3.076 37.938 34.312 1 91.19 166 GLY A C 1
ATOM 1306 O O . GLY A 1 166 ? -2.049 37.438 34.781 1 91.19 166 GLY A O 1
ATOM 1307 N N . GLU A 1 167 ? -4.324 37.375 34.375 1 92.19 167 GLU A N 1
ATOM 1308 C CA . GLU A 1 167 ? -4.547 36.188 35.188 1 92.19 167 GLU A CA 1
ATOM 1309 C C . GLU A 1 167 ? -4.488 34.906 34.344 1 92.19 167 GLU A C 1
ATOM 1311 O O . GLU A 1 167 ? -4.609 34.969 33.125 1 92.19 167 GLU A O 1
ATOM 1316 N N . GLU A 1 168 ? -4.25 33.906 35.062 1 94.19 168 GLU A N 1
ATOM 1317 C CA . GLU A 1 168 ? -4.27 32.594 34.406 1 94.19 168 GLU A CA 1
ATOM 1318 C C . GLU A 1 168 ? -5.688 32.188 34.031 1 94.19 168 GLU A C 1
ATOM 1320 O O . GLU A 1 168 ? -6.652 32.594 34.688 1 94.19 168 GLU A O 1
ATOM 1325 N N . VAL A 1 169 ? -5.758 31.516 33 1 94.75 169 VAL A N 1
ATOM 1326 C CA . VAL A 1 169 ? -7.043 31.031 32.5 1 94.75 169 VAL A CA 1
ATOM 1327 C C . VAL A 1 169 ? -7.051 29.516 32.5 1 94.75 169 VAL A C 1
ATOM 1329 O O . VAL A 1 169 ? -6.008 28.875 32.344 1 94.75 169 VAL A O 1
ATOM 1332 N N . VAL A 1 170 ? -8.273 28.953 32.75 1 94.62 170 VAL A N 1
ATOM 1333 C CA . VAL A 1 170 ? -8.422 27.516 32.688 1 94.62 170 VAL A CA 1
ATOM 1334 C C . VAL A 1 170 ? -8.094 27.016 31.281 1 94.62 170 VAL A C 1
ATOM 1336 O O . VAL A 1 170 ? -8.562 27.578 30.281 1 94.62 170 VAL A O 1
ATOM 1339 N N . GLY A 1 171 ? -7.297 25.938 31.188 1 95.81 171 GLY A N 1
ATOM 1340 C CA . GLY A 1 171 ? -6.82 25.469 29.906 1 95.81 171 GLY A CA 1
ATOM 1341 C C . GLY A 1 171 ? -7.66 24.344 29.344 1 95.81 171 GLY A C 1
ATOM 1342 O O . GLY A 1 171 ? -7.375 23.828 28.25 1 95.81 171 GLY A O 1
ATOM 1343 N N . GLN A 1 172 ? -8.781 23.938 30.078 1 94.19 172 GLN A N 1
ATOM 1344 C CA . GLN A 1 172 ? -9.648 22.859 29.609 1 94.19 172 GLN A CA 1
ATOM 1345 C C . GLN A 1 172 ? -10.25 23.203 28.25 1 94.19 172 GLN A C 1
ATOM 1347 O O . GLN A 1 172 ? -10.766 24.297 28.047 1 94.19 172 GLN A O 1
ATOM 1352 N N . ALA A 1 173 ? -10.172 22.297 27.266 1 95.25 173 ALA A N 1
ATOM 1353 C CA . ALA A 1 173 ? -10.68 22.422 25.906 1 95.25 173 ALA A CA 1
ATOM 1354 C C . ALA A 1 173 ? -9.805 23.359 25.078 1 95.25 173 ALA A C 1
ATOM 1356 O O . ALA A 1 173 ? -10.078 23.594 23.891 1 95.25 173 ALA A O 1
ATOM 1357 N N . ARG A 1 174 ? -8.734 23.906 25.656 1 96.62 174 ARG A N 1
ATOM 1358 C CA . ARG A 1 174 ? -7.816 24.797 24.953 1 96.62 174 ARG A CA 1
ATOM 1359 C C . ARG A 1 174 ? -6.441 24.156 24.797 1 96.62 174 ARG A C 1
ATOM 1361 O O . ARG A 1 174 ? -5.703 24.484 23.875 1 96.62 174 ARG A O 1
ATOM 1368 N N . CYS A 1 175 ? -6.145 23.406 25.719 1 94.88 175 CYS A N 1
ATOM 1369 C CA . CYS A 1 175 ? -4.883 22.672 25.797 1 94.88 175 CYS A CA 1
ATOM 1370 C C . CYS A 1 175 ? -5.109 21.234 26.266 1 94.88 175 CYS A C 1
ATOM 1372 O O . CYS A 1 175 ? -6.027 20.969 27.031 1 94.88 175 CYS A O 1
ATOM 1374 N N . PRO A 1 176 ? -4.324 20.328 25.75 1 94.5 176 PRO A N 1
ATOM 1375 C CA . PRO A 1 176 ? -4.516 18.938 26.172 1 94.5 176 PRO A CA 1
ATOM 1376 C C . PRO A 1 176 ? -4.016 18.688 27.594 1 94.5 176 PRO A C 1
ATOM 1378 O O . PRO A 1 176 ? -3.234 19.469 28.125 1 94.5 176 PRO A O 1
ATOM 1381 N N . PHE A 1 177 ? -4.398 17.547 28.141 1 91.44 177 PHE A N 1
ATOM 1382 C CA . PHE A 1 177 ? -4.016 17.141 29.5 1 91.44 177 PHE A CA 1
ATOM 1383 C C . PHE A 1 177 ? -2.656 16.453 29.484 1 91.44 177 PHE A C 1
ATOM 1385 O O . PHE A 1 177 ? -1.926 16.5 30.484 1 91.44 177 PHE A O 1
ATOM 1392 N N . GLU A 1 178 ? -2.422 15.906 28.312 1 90.75 178 GLU A N 1
ATOM 1393 C CA . GLU A 1 178 ? -1.165 15.18 28.172 1 90.75 178 GLU A CA 1
ATOM 1394 C C . GLU A 1 178 ? -0.362 15.672 26.984 1 90.75 178 GLU A C 1
ATOM 1396 O O . GLU A 1 178 ? -0.935 16.141 25.984 1 90.75 178 GLU A O 1
ATOM 1401 N N . SER A 1 179 ? 0.982 15.438 27.078 1 88.69 179 SER A N 1
ATOM 1402 C CA . SER A 1 179 ? 1.882 15.961 26.062 1 88.69 179 SER A CA 1
ATOM 1403 C C . SER A 1 179 ? 1.738 15.195 24.75 1 88.69 179 SER A C 1
ATOM 1405 O O . SER A 1 179 ? 2.037 15.734 23.672 1 88.69 179 SER A O 1
ATOM 1407 N N . ARG A 1 180 ? 1.266 14.016 24.734 1 89.25 180 ARG A N 1
ATOM 1408 C CA . ARG A 1 180 ? 1.221 13.188 23.547 1 89.25 180 ARG A CA 1
ATOM 1409 C C . ARG A 1 180 ? -0.049 13.453 22.734 1 89.25 180 ARG A C 1
ATOM 1411 O O . ARG A 1 180 ? -0.157 13.047 21.578 1 89.25 180 ARG A O 1
ATOM 1418 N N . GLN A 1 181 ? -0.929 14.125 23.266 1 92.25 181 GLN A N 1
ATOM 1419 C CA . GLN A 1 181 ? -2.191 14.406 22.594 1 92.25 181 GLN A CA 1
ATOM 1420 C C . GLN A 1 181 ? -2.037 15.547 21.594 1 92.25 181 GLN A C 1
ATOM 1422 O O . GLN A 1 181 ? -1.301 16.5 21.844 1 92.25 181 GLN A O 1
ATOM 1427 N N . SER A 1 182 ? -2.75 15.367 20.5 1 93.69 182 SER A N 1
ATOM 1428 C CA . SER A 1 182 ? -2.695 16.391 19.453 1 93.69 182 SER A CA 1
ATOM 1429 C C . SER A 1 182 ? -3.496 17.625 19.844 1 93.69 182 SER A C 1
ATOM 1431 O O . SER A 1 182 ? -4.477 17.531 20.594 1 93.69 182 SER A O 1
ATOM 1433 N N . ASN A 1 183 ? -3.033 18.719 19.328 1 96.06 183 ASN A N 1
ATOM 1434 C CA . ASN A 1 183 ? -3.723 19.969 19.609 1 96.06 183 ASN A CA 1
ATOM 1435 C C . ASN A 1 183 ? -3.398 21.047 18.578 1 96.06 183 ASN A C 1
ATOM 1437 O O . ASN A 1 183 ? -2.354 20.984 17.922 1 96.06 183 ASN A O 1
ATOM 1441 N N . VAL A 1 184 ? -4.355 21.922 18.406 1 96.94 184 VAL A N 1
ATOM 1442 C CA . VAL A 1 184 ? -4.188 23.094 17.562 1 96.94 184 VAL A CA 1
ATOM 1443 C C . VAL A 1 184 ? -4.871 24.297 18.203 1 96.94 184 VAL A C 1
ATOM 1445 O O . VAL A 1 184 ? -5.859 24.156 18.922 1 96.94 184 VAL A O 1
ATOM 1448 N N . GLY A 1 185 ? -4.258 25.469 18.047 1 97.06 185 GLY A N 1
ATOM 1449 C CA . GLY A 1 185 ? -4.852 26.703 18.531 1 97.06 185 GLY A CA 1
ATOM 1450 C C . GLY A 1 185 ? -4.516 27.906 17.672 1 97.06 185 GLY A C 1
ATOM 1451 O O . GLY A 1 185 ? -3.402 28.016 17.156 1 97.06 185 GLY A O 1
ATOM 1452 N N . LEU A 1 186 ? -5.484 28.781 17.562 1 96.56 186 LEU A N 1
ATOM 1453 C CA . LEU A 1 186 ? -5.23 30.031 16.828 1 96.56 186 LEU A CA 1
ATOM 1454 C C . LEU A 1 186 ? -6.227 31.109 17.234 1 96.56 186 LEU A C 1
ATOM 1456 O O . LEU A 1 186 ? -7.348 30.797 17.641 1 96.56 186 LEU A O 1
ATOM 1460 N N . PHE A 1 187 ? -5.801 32.281 17.172 1 96.88 187 PHE A N 1
ATOM 1461 C CA . PHE A 1 187 ? -6.707 33.406 17.359 1 96.88 187 PHE A CA 1
ATOM 1462 C C . PHE A 1 187 ? -7.223 33.906 16 1 96.88 187 PHE A C 1
ATOM 1464 O O . PHE A 1 187 ? -6.461 34.031 15.047 1 96.88 187 PHE A O 1
ATOM 1471 N N . ALA A 1 188 ? -8.461 34.125 15.938 1 95.69 188 ALA A N 1
ATOM 1472 C CA . ALA A 1 188 ? -9.117 34.688 14.766 1 95.69 188 ALA A CA 1
ATOM 1473 C C . ALA A 1 188 ? -10.289 35.594 15.164 1 95.69 188 ALA A C 1
ATOM 1475 O O . ALA A 1 188 ? -11.188 35.156 15.891 1 95.69 188 ALA A O 1
ATOM 1476 N N . GLY A 1 189 ? -10.336 36.781 14.711 1 91.12 189 GLY A N 1
ATOM 1477 C CA . GLY A 1 189 ? -11.422 37.688 15.008 1 91.12 189 GLY A CA 1
ATOM 1478 C C . GLY A 1 189 ? -11.586 37.969 16.484 1 91.12 189 GLY A C 1
ATOM 1479 O O . GLY A 1 189 ? -12.703 38.125 16.984 1 91.12 189 GLY A O 1
ATOM 1480 N N . GLY A 1 190 ? -10.555 37.781 17.203 1 91.69 190 GLY A N 1
ATOM 1481 C CA . GLY A 1 190 ? -10.594 38.094 18.625 1 91.69 190 GLY A CA 1
ATOM 1482 C C . GLY A 1 190 ? -10.93 36.875 19.469 1 91.69 190 GLY A C 1
ATOM 1483 O O . GLY A 1 190 ? -10.844 36.938 20.703 1 91.69 190 GLY A O 1
ATOM 1484 N N . ASP A 1 191 ? -11.305 35.875 18.891 1 96.75 191 ASP A N 1
ATOM 1485 C CA . ASP A 1 191 ? -11.641 34.625 19.594 1 96.75 191 ASP A CA 1
ATOM 1486 C C . ASP A 1 191 ? -10.508 33.625 19.5 1 96.75 191 ASP A C 1
ATOM 1488 O O . ASP A 1 191 ? -9.719 33.656 18.562 1 96.75 191 ASP A O 1
ATOM 1492 N N . PHE A 1 192 ? -10.461 32.75 20.5 1 97.75 192 PHE A N 1
ATOM 1493 C CA . PHE A 1 192 ? -9.492 31.672 20.469 1 97.75 192 PHE A CA 1
ATOM 1494 C C . PHE A 1 192 ? -10.148 30.375 20.016 1 97.75 192 PHE A C 1
ATOM 1496 O O . PHE A 1 192 ? -11.102 29.906 20.641 1 97.75 192 PHE A O 1
ATOM 1503 N N . TYR A 1 193 ? -9.711 29.906 18.906 1 98.38 193 TYR A N 1
ATOM 1504 C CA . TYR A 1 193 ? -10.164 28.625 18.391 1 98.38 193 TYR A CA 1
ATOM 1505 C C . TYR A 1 193 ? -9.18 27.516 18.75 1 98.38 193 TYR A C 1
ATOM 1507 O O . TYR A 1 193 ? -7.969 27.672 18.609 1 98.38 193 TYR A O 1
ATOM 1515 N N . SER A 1 194 ? -9.672 26.406 19.234 1 98.19 194 SER A N 1
ATOM 1516 C CA . SER A 1 194 ? -8.812 25.297 19.625 1 98.19 194 SER A CA 1
ATOM 1517 C C . SER A 1 194 ? -9.422 23.953 19.219 1 98.19 194 SER A C 1
ATOM 1519 O O . SER A 1 194 ? -10.641 23.859 19.047 1 98.19 194 SER A O 1
ATOM 1521 N N . ALA A 1 195 ? -8.641 23 18.922 1 98.25 195 ALA A N 1
ATOM 1522 C CA . ALA A 1 195 ? -9.008 21.594 18.719 1 98.25 195 ALA A CA 1
ATOM 1523 C C . ALA A 1 195 ? -8.141 20.672 19.578 1 98.25 195 ALA A C 1
ATOM 1525 O O . ALA A 1 195 ? -6.914 20.672 19.438 1 98.25 195 ALA A O 1
ATOM 1526 N N . THR A 1 196 ? -8.68 19.969 20.453 1 97.25 196 THR A N 1
ATOM 1527 C CA . THR A 1 196 ? -7.941 19.125 21.391 1 97.25 196 THR A CA 1
ATOM 1528 C C . THR A 1 196 ? -8.883 18.172 22.109 1 97.25 196 THR A C 1
ATOM 1530 O O . THR A 1 196 ? -10.047 18.031 21.734 1 97.25 196 THR A O 1
ATOM 1533 N N . MET A 1 197 ? -8.32 17.469 23.109 1 94.94 197 MET A N 1
ATOM 1534 C CA . MET A 1 197 ? -9.117 16.609 23.984 1 94.94 197 MET A CA 1
ATOM 1535 C C . MET A 1 197 ? -9.539 17.375 25.234 1 94.94 197 MET A C 1
ATOM 1537 O O . MET A 1 197 ? -8.766 18.172 25.781 1 94.94 197 MET A O 1
ATOM 1541 N N . THR A 1 198 ? -10.758 17.094 25.734 1 93 198 THR A N 1
ATOM 1542 C CA . THR A 1 198 ? -11.297 17.938 26.797 1 93 198 THR A CA 1
ATOM 1543 C C . THR A 1 198 ? -11.125 17.266 28.156 1 93 198 THR A C 1
ATOM 1545 O O . THR A 1 198 ? -11.367 17.875 29.188 1 93 198 THR A O 1
ATOM 1548 N N . ASP A 1 199 ? -10.766 16.016 28.141 1 87.38 199 ASP A N 1
ATOM 1549 C CA . ASP A 1 199 ? -10.703 15.32 29.422 1 87.38 199 ASP A CA 1
ATOM 1550 C C . ASP A 1 199 ? -9.398 14.539 29.562 1 87.38 199 ASP A C 1
ATOM 1552 O O . ASP A 1 199 ? -8.656 14.391 28.594 1 87.38 199 ASP A O 1
ATOM 1556 N N . PHE A 1 200 ? -9.266 14.086 30.703 1 81.31 200 PHE A N 1
ATOM 1557 C CA . PHE A 1 200 ? -8.047 13.383 31.078 1 81.31 200 PHE A CA 1
ATOM 1558 C C . PHE A 1 200 ? -7.941 12.055 30.344 1 81.31 200 PHE A C 1
ATOM 1560 O O . PHE A 1 200 ? -6.844 11.625 29.984 1 81.31 200 PHE A O 1
ATOM 1567 N N . LEU A 1 201 ? -9.008 11.438 30.078 1 79.44 201 LEU A N 1
ATOM 1568 C CA . LEU A 1 201 ? -9.039 10.125 29.438 1 79.44 201 LEU A CA 1
ATOM 1569 C C . LEU A 1 201 ? -9.008 10.242 27.922 1 79.44 201 LEU A C 1
ATOM 1571 O O . LEU A 1 201 ? -8.961 9.234 27.219 1 79.44 201 LEU A O 1
ATOM 1575 N N . ALA A 1 202 ? -8.969 11.422 27.484 1 86.5 202 ALA A N 1
ATOM 1576 C CA . ALA A 1 202 ? -8.922 11.688 26.047 1 86.5 202 ALA A CA 1
ATOM 1577 C C . ALA A 1 202 ? -10.078 11 25.328 1 86.5 202 ALA A C 1
ATOM 1579 O O . ALA A 1 202 ? -9.883 10.375 24.281 1 86.5 202 ALA A O 1
ATOM 1580 N N . SER A 1 203 ? -11.227 11.039 25.781 1 86.75 203 SER A N 1
ATOM 1581 C CA . SER A 1 203 ? -12.398 10.391 25.219 1 86.75 203 SER A CA 1
ATOM 1582 C C . SER A 1 203 ? -13.25 11.383 24.438 1 86.75 203 SER A C 1
ATOM 1584 O O . SER A 1 203 ? -14.039 10.984 23.578 1 86.75 203 SER A O 1
ATOM 1586 N N . ASP A 1 204 ? -13.055 12.633 24.75 1 92.06 204 ASP A N 1
ATOM 1587 C CA . ASP A 1 204 ? -13.867 13.656 24.109 1 92.06 204 ASP A CA 1
ATOM 1588 C C . ASP A 1 204 ? -12.992 14.648 23.344 1 92.06 204 ASP A C 1
ATOM 1590 O O . ASP A 1 204 ? -12.422 15.562 23.938 1 92.06 204 ASP A O 1
ATOM 1594 N N . ALA A 1 205 ? -13 14.492 22.031 1 95.81 205 ALA A N 1
ATOM 1595 C CA . ALA A 1 205 ? -12.32 15.445 21.156 1 95.81 205 ALA A CA 1
ATOM 1596 C C . ALA A 1 205 ? -13.234 16.609 20.812 1 95.81 205 ALA A C 1
ATOM 1598 O O . ALA A 1 205 ? -14.438 16.438 20.609 1 95.81 205 ALA A O 1
ATOM 1599 N N . VAL A 1 206 ? -12.609 17.828 20.672 1 97.06 206 VAL A N 1
ATOM 1600 C CA . VAL A 1 206 ? -13.492 18.969 20.484 1 97.06 206 VAL A CA 1
ATOM 1601 C C . VAL A 1 206 ? -12.805 20 19.594 1 97.06 206 VAL A C 1
ATOM 1603 O O . VAL A 1 206 ? -11.578 20.125 19.594 1 97.06 206 VAL A O 1
ATOM 1606 N N . ILE A 1 207 ? -13.516 20.609 18.781 1 98.31 207 ILE A N 1
ATOM 1607 C CA . ILE A 1 207 ? -13.211 21.906 18.188 1 98.31 207 ILE A CA 1
ATOM 1608 C C . ILE A 1 207 ? -14 23 18.922 1 98.31 207 ILE A C 1
ATOM 1610 O O . ILE A 1 207 ? -15.234 22.969 18.953 1 98.31 207 ILE A O 1
ATOM 1614 N N . TYR A 1 208 ? -13.266 23.938 19.422 1 97.88 208 TYR A N 1
ATOM 1615 C CA . TYR A 1 208 ? -13.797 24.797 20.469 1 97.88 208 TYR A CA 1
ATOM 1616 C C . TYR A 1 208 ? -13.469 26.266 20.172 1 97.88 208 TYR A C 1
ATOM 1618 O O . TYR A 1 208 ? -12.414 26.578 19.609 1 97.88 208 TYR A O 1
ATOM 1626 N N . ARG A 1 209 ? -14.43 27.141 20.453 1 97.94 209 ARG A N 1
ATOM 1627 C CA . ARG A 1 209 ? -14.203 28.578 20.438 1 97.94 209 ARG A CA 1
ATOM 1628 C C . ARG A 1 209 ? -14.406 29.172 21.828 1 97.94 209 ARG A C 1
ATOM 1630 O O . ARG A 1 209 ? -15.375 28.844 22.516 1 97.94 209 ARG A O 1
ATOM 1637 N N . SER A 1 210 ? -13.453 30.047 22.25 1 95.81 210 SER A N 1
ATOM 1638 C CA . SER A 1 210 ? -13.539 30.641 23.578 1 95.81 210 SER A CA 1
ATOM 1639 C C . SER A 1 210 ? -12.805 31.969 23.641 1 95.81 210 SER A C 1
ATOM 1641 O O . SER A 1 210 ? -12.289 32.438 22.625 1 95.81 210 SER A O 1
ATOM 1643 N N . LEU A 1 211 ? -12.836 32.656 24.844 1 89.75 211 LEU A N 1
ATOM 1644 C CA . LEU A 1 211 ? -12.062 33.812 25.266 1 89.75 211 LEU A CA 1
ATOM 1645 C C . LEU A 1 211 ? -12.523 35.062 24.516 1 89.75 211 LEU A C 1
ATOM 1647 O O . LEU A 1 211 ? -11.914 36.125 24.641 1 89.75 211 LEU A O 1
ATOM 1651 N N . GLY A 1 212 ? -13.477 34.875 23.672 1 88.5 212 GLY A N 1
ATOM 1652 C CA . GLY A 1 212 ? -14.023 36.062 23.031 1 88.5 212 GLY A CA 1
ATOM 1653 C C . GLY A 1 212 ? -14.867 36.906 23.953 1 88.5 212 GLY A C 1
ATOM 1654 O O . GLY A 1 212 ? -15.453 36.406 24.922 1 88.5 212 GLY A O 1
ATOM 1655 N N . GLU A 1 213 ? -14.977 38.156 23.672 1 86.69 213 GLU A N 1
ATOM 1656 C CA . GLU A 1 213 ? -15.758 39.062 24.516 1 86.69 213 GLU A CA 1
ATOM 1657 C C . GLU A 1 213 ? -17.234 38.969 24.172 1 86.69 213 GLU A C 1
ATOM 1659 O O . GLU A 1 213 ? -18.094 38.969 25.062 1 86.69 213 GLU A O 1
ATOM 1664 N N . SER A 1 214 ? -17.547 38.938 22.938 1 86.62 214 SER A N 1
ATOM 1665 C CA . SER A 1 214 ? -18.938 39.031 22.5 1 86.62 214 SER A CA 1
ATOM 1666 C C . SER A 1 214 ? -19.422 37.719 21.875 1 86.62 214 SER A C 1
ATOM 1668 O O . SER A 1 214 ? -20.625 37.5 21.734 1 86.62 214 SER A O 1
ATOM 1670 N N . SER A 1 215 ? -18.625 36.812 21.625 1 90.12 215 SER A N 1
ATOM 1671 C CA . SER A 1 215 ? -19 35.594 20.953 1 90.12 215 SER A CA 1
ATOM 1672 C C . SER A 1 215 ? -19.266 34.469 21.953 1 90.12 215 SER A C 1
ATOM 1674 O O . SER A 1 215 ? -18.547 34.312 22.938 1 90.12 215 SER A O 1
ATOM 1676 N N . PRO A 1 216 ? -20.328 33.781 21.75 1 93.75 216 PRO A N 1
ATOM 1677 C CA . PRO A 1 216 ? -20.594 32.625 22.625 1 93.75 216 PRO A CA 1
ATOM 1678 C C . PRO A 1 216 ? -19.562 31.516 22.484 1 93.75 216 PRO A C 1
ATOM 1680 O O . PRO A 1 216 ? -18.938 31.391 21.422 1 93.75 216 PRO A O 1
ATOM 1683 N N . VAL A 1 217 ? -19.422 30.766 23.516 1 95.75 217 VAL A N 1
ATOM 1684 C CA . VAL A 1 217 ? -18.594 29.562 23.469 1 95.75 217 VAL A CA 1
ATOM 1685 C C . VAL A 1 217 ? -19.281 28.469 22.656 1 95.75 217 VAL A C 1
ATOM 1687 O O . VAL A 1 217 ? -20.453 28.156 22.906 1 95.75 217 VAL A O 1
ATOM 1690 N N . LEU A 1 218 ? -18.609 28.016 21.672 1 97.56 218 LEU A N 1
ATOM 1691 C CA . LEU A 1 218 ? -19.172 26.953 20.828 1 97.56 218 LEU A CA 1
ATOM 1692 C C . LEU A 1 218 ? -18.25 25.75 20.797 1 97.56 218 LEU A C 1
ATOM 1694 O O . LEU A 1 218 ? -17.031 25.875 20.922 1 97.56 218 LEU A O 1
ATOM 1698 N N . ARG A 1 219 ? -18.812 24.562 20.594 1 96.94 219 ARG A N 1
ATOM 1699 C CA . ARG A 1 219 ? -18.047 23.328 20.5 1 96.94 219 ARG A CA 1
ATOM 1700 C C . ARG A 1 219 ? -18.703 22.359 19.531 1 96.94 219 ARG A C 1
ATOM 1702 O O . ARG A 1 219 ? -19.859 22.562 19.125 1 96.94 219 ARG A O 1
ATOM 1709 N N . THR A 1 220 ? -18.016 21.359 19.125 1 97.75 220 THR A N 1
ATOM 1710 C CA . THR A 1 220 ? -18.578 20.25 18.375 1 97.75 220 THR A CA 1
ATOM 1711 C C . THR A 1 220 ? -19.406 19.344 19.266 1 97.75 220 THR A C 1
ATOM 1713 O O . THR A 1 220 ? -19.219 19.328 20.484 1 97.75 220 THR A O 1
ATOM 1716 N N . VAL A 1 221 ? -20.266 18.578 18.688 1 94.88 221 VAL A N 1
ATOM 1717 C CA . VAL A 1 221 ? -21.141 17.688 19.438 1 94.88 221 VAL A CA 1
ATOM 1718 C C . VAL A 1 221 ? -20.328 16.562 20.062 1 94.88 221 VAL A C 1
ATOM 1720 O O . VAL A 1 221 ? -19.453 15.992 19.422 1 94.88 221 VAL A O 1
ATOM 1723 N N . LYS A 1 222 ? -20.734 16.203 21.266 1 90.88 222 LYS A N 1
ATOM 1724 C CA . LYS A 1 222 ? -19.984 15.211 22.031 1 90.88 222 LYS A CA 1
ATOM 1725 C C . LYS A 1 222 ? -20.391 13.789 21.625 1 90.88 222 LYS A C 1
ATOM 1727 O O . LYS A 1 222 ? -21.562 13.516 21.406 1 90.88 222 LYS A O 1
ATOM 1732 N N . TYR A 1 223 ? -19.469 12.906 21.594 1 89.88 223 TYR A N 1
ATOM 1733 C CA . TYR A 1 223 ? -19.641 11.461 21.453 1 89.88 223 TYR A CA 1
ATOM 1734 C C . TYR A 1 223 ? -20.422 11.125 20.188 1 89.88 223 TYR A C 1
ATOM 1736 O O . TYR A 1 223 ? -21.297 10.25 20.203 1 89.88 223 TYR A O 1
ATOM 1744 N N . ASP A 1 224 ? -20.312 11.898 19.203 1 93.44 224 ASP A N 1
ATOM 1745 C CA . ASP A 1 224 ? -20.875 11.609 17.891 1 93.44 224 ASP A CA 1
ATOM 1746 C C . ASP A 1 224 ? -19.781 11.383 16.844 1 93.44 224 ASP A C 1
ATOM 1748 O O . ASP A 1 224 ? -19.125 12.328 16.422 1 93.44 224 ASP A O 1
ATOM 1752 N N . SER A 1 225 ? -19.703 10.188 16.406 1 93.19 225 SER A N 1
ATOM 1753 C CA . SER A 1 225 ? -18.641 9.789 15.492 1 93.19 225 SER A CA 1
ATOM 1754 C C . SER A 1 225 ? -18.781 10.461 14.133 1 93.19 225 SER A C 1
ATOM 1756 O O . SER A 1 225 ? -17.828 10.508 13.344 1 93.19 225 SER A O 1
ATOM 1758 N N . LYS A 1 226 ? -19.969 10.984 13.852 1 94.12 226 LYS A N 1
ATOM 1759 C CA . LYS A 1 226 ? -20.172 11.656 12.57 1 94.12 226 LYS A CA 1
ATOM 1760 C C . LYS A 1 226 ? -19.484 13.016 12.547 1 94.12 226 LYS A C 1
ATOM 1762 O O . LYS A 1 226 ? -19.125 13.516 11.477 1 94.12 226 LYS A O 1
ATOM 1767 N N . TRP A 1 227 ? -19.328 13.562 13.703 1 96.94 227 TRP A N 1
ATOM 1768 C CA . TRP A 1 227 ? -18.641 14.844 13.797 1 96.94 227 TRP A CA 1
ATOM 1769 C C . TRP A 1 227 ? -17.125 14.648 13.891 1 96.94 227 TRP A C 1
ATOM 1771 O O . TRP A 1 227 ? -16.375 15.102 13.023 1 96.94 227 TRP A O 1
ATOM 1781 N N . LEU A 1 228 ? -16.734 13.953 14.969 1 97.31 228 LEU A N 1
ATOM 1782 C CA . LEU A 1 228 ? -15.32 13.633 15.188 1 97.31 228 LEU A CA 1
ATOM 1783 C C . LEU A 1 228 ? -15.156 12.203 15.695 1 97.31 228 LEU A C 1
ATOM 1785 O O . LEU A 1 228 ? -15.836 11.797 16.641 1 97.31 228 LEU A O 1
ATOM 1789 N N . ARG A 1 229 ? -14.344 11.469 15.016 1 96.31 229 ARG A N 1
ATOM 1790 C CA . ARG A 1 229 ? -14.055 10.109 15.453 1 96.31 229 ARG A CA 1
ATOM 1791 C C . ARG A 1 229 ? -12.555 9.898 15.641 1 96.31 229 ARG A C 1
ATOM 1793 O O . ARG A 1 229 ? -11.836 9.625 14.68 1 96.31 229 ARG A O 1
ATOM 1800 N N . GLU A 1 230 ? -12.062 9.945 16.859 1 94.12 230 GLU A N 1
ATOM 1801 C CA . GLU A 1 230 ? -10.664 9.789 17.25 1 94.12 230 GLU A CA 1
ATOM 1802 C C . GLU A 1 230 ? -9.75 10.641 16.359 1 94.12 230 GLU A C 1
ATOM 1804 O O . GLU A 1 230 ? -8.812 10.125 15.75 1 94.12 230 GLU A O 1
ATOM 1809 N N . PRO A 1 231 ? -9.977 11.922 16.375 1 96.81 231 PRO A N 1
ATOM 1810 C CA . PRO A 1 231 ? -9.227 12.812 15.484 1 96.81 231 PRO A CA 1
ATOM 1811 C C . PRO A 1 231 ? -7.797 13.055 15.961 1 96.81 231 PRO A C 1
ATOM 1813 O O . PRO A 1 231 ? -7.516 12.953 17.156 1 96.81 231 PRO A O 1
ATOM 1816 N N . HIS A 1 232 ? -6.891 13.242 15.07 1 97.25 232 HIS A N 1
ATOM 1817 C CA . HIS A 1 232 ? -5.559 13.789 15.281 1 97.25 232 HIS A CA 1
ATOM 1818 C C . HIS A 1 232 ? -5.422 15.164 14.641 1 97.25 232 HIS A C 1
ATOM 1820 O O . HIS A 1 232 ? -5.207 15.273 13.43 1 97.25 232 HIS A O 1
ATOM 1826 N N . PHE A 1 233 ? -5.523 16.172 15.492 1 98.06 233 PHE A N 1
ATOM 1827 C CA . PHE A 1 233 ? -5.547 17.547 15 1 98.06 233 PHE A CA 1
ATOM 1828 C C . PHE A 1 233 ? -4.148 18.016 14.609 1 98.06 233 PHE A C 1
ATOM 1830 O O . PHE A 1 233 ? -3.189 17.797 15.359 1 98.06 233 PHE A O 1
ATOM 1837 N N . LEU A 1 234 ? -4.062 18.703 13.492 1 97.69 234 LEU A N 1
ATOM 1838 C CA . LEU A 1 234 ? -2.729 18.969 12.969 1 97.69 234 LEU A CA 1
ATOM 1839 C C . LEU A 1 234 ? -2.523 20.469 12.734 1 97.69 234 LEU A C 1
ATOM 1841 O O . LEU A 1 234 ? -1.439 21 12.984 1 97.69 234 LEU A O 1
ATOM 1845 N N . HIS A 1 235 ? -3.533 21.109 12.172 1 97.94 235 HIS A N 1
ATOM 1846 C CA . HIS A 1 235 ? -3.322 22.484 11.758 1 97.94 235 HIS A CA 1
ATOM 1847 C C . HIS A 1 235 ? -4.641 23.25 11.68 1 97.94 235 HIS A C 1
ATOM 1849 O O . HIS A 1 235 ? -5.703 22.641 11.508 1 97.94 235 HIS A O 1
ATOM 1855 N N . ALA A 1 236 ? -4.559 24.547 11.867 1 98.25 236 ALA A N 1
ATOM 1856 C CA . ALA A 1 236 ? -5.711 25.422 11.695 1 98.25 236 ALA A CA 1
ATOM 1857 C C . ALA A 1 236 ? -5.316 26.719 10.984 1 98.25 236 ALA A C 1
ATOM 1859 O O . ALA A 1 236 ? -4.207 27.219 11.172 1 98.25 236 ALA A O 1
ATOM 1860 N N . ILE A 1 237 ? -6.25 27.219 10.172 1 98 237 ILE A N 1
ATOM 1861 C CA . ILE A 1 237 ? -5.988 28.422 9.375 1 98 237 ILE A CA 1
ATOM 1862 C C . ILE A 1 237 ? -7.223 29.312 9.375 1 98 237 ILE A C 1
ATOM 1864 O O . ILE A 1 237 ? -8.352 28.828 9.305 1 98 237 ILE A O 1
ATOM 1868 N N . GLU A 1 238 ? -6.914 30.562 9.547 1 97.81 238 GLU A N 1
ATOM 1869 C CA . GLU A 1 238 ? -7.957 31.547 9.289 1 97.81 238 GLU A CA 1
ATOM 1870 C C . GLU A 1 238 ? -7.969 31.969 7.828 1 97.81 238 GLU A C 1
ATOM 1872 O O . GLU A 1 238 ? -6.945 32.406 7.297 1 97.81 238 GLU A O 1
ATOM 1877 N N . TYR A 1 239 ? -9.062 31.859 7.184 1 97.69 239 TYR A N 1
ATOM 1878 C CA . TYR A 1 239 ? -9.172 32.25 5.777 1 97.69 239 TYR A CA 1
ATOM 1879 C C . TYR A 1 239 ? -10.578 32.719 5.453 1 97.69 239 TYR A C 1
ATOM 1881 O O . TYR A 1 239 ? -11.547 31.984 5.586 1 97.69 239 TYR A O 1
ATOM 1889 N N . GLY A 1 240 ? -10.688 33.969 5.047 1 95.19 240 GLY A N 1
ATOM 1890 C CA . GLY A 1 240 ? -12 34.562 4.801 1 95.19 240 GLY A CA 1
ATOM 1891 C C . GLY A 1 240 ? -12.859 34.625 6.047 1 95.19 240 GLY A C 1
ATOM 1892 O O . GLY A 1 240 ? -12.422 35.125 7.082 1 95.19 240 GLY A O 1
ATOM 1893 N N . ASN A 1 241 ? -14.086 34.188 5.848 1 95.62 241 ASN A N 1
ATOM 1894 C CA . ASN A 1 241 ? -15.047 34.25 6.949 1 95.62 241 ASN A CA 1
ATOM 1895 C C . ASN A 1 241 ? -15.023 32.969 7.777 1 95.62 241 ASN A C 1
ATOM 1897 O O . ASN A 1 241 ? -15.875 32.75 8.648 1 95.62 241 ASN A O 1
ATOM 1901 N N . TYR A 1 242 ? -14.039 32.188 7.496 1 97.69 242 TYR A N 1
ATOM 1902 C CA . TYR A 1 242 ? -14.039 30.859 8.102 1 97.69 242 TYR A CA 1
ATOM 1903 C C . TYR A 1 242 ? -12.734 30.578 8.828 1 97.69 242 TYR A C 1
ATOM 1905 O O . TYR A 1 242 ? -11.734 31.266 8.594 1 97.69 242 TYR A O 1
ATOM 1913 N N . VAL A 1 243 ? -12.797 29.688 9.781 1 98.38 243 VAL A N 1
ATOM 1914 C CA . VAL A 1 243 ? -11.633 29.016 10.352 1 98.38 243 VAL A CA 1
ATOM 1915 C C . VAL A 1 243 ? -11.617 27.547 9.922 1 98.38 243 VAL A C 1
ATOM 1917 O O . VAL A 1 243 ? -12.617 26.844 10.062 1 98.38 243 VAL A O 1
ATOM 1920 N N . TYR A 1 244 ? -10.531 27.203 9.383 1 98.81 244 TYR A N 1
ATOM 1921 C CA . TYR A 1 244 ? -10.383 25.844 8.883 1 98.81 244 TYR A CA 1
ATOM 1922 C C . TYR A 1 244 ? -9.531 25.016 9.828 1 98.81 244 TYR A C 1
ATOM 1924 O O . TYR A 1 244 ? -8.547 25.5 10.391 1 98.81 244 TYR A O 1
ATOM 1932 N N . PHE A 1 245 ? -9.914 23.781 10 1 98.81 245 PHE A N 1
ATOM 1933 C CA . PHE A 1 245 ? -9.164 22.812 10.789 1 98.81 245 PHE A CA 1
ATOM 1934 C C . PHE A 1 245 ? -8.766 21.609 9.945 1 98.81 245 PHE A C 1
ATOM 1936 O O . PHE A 1 245 ? -9.594 21.062 9.219 1 98.81 245 PHE A O 1
ATOM 1943 N N . PHE A 1 246 ? -7.543 21.25 9.984 1 98.88 246 PHE A N 1
ATOM 1944 C CA . PHE A 1 246 ? -7.023 20.094 9.266 1 98.88 246 PHE A CA 1
ATOM 1945 C C . PHE A 1 246 ? -6.625 18.984 10.242 1 98.88 246 PHE A C 1
ATOM 1947 O O . PHE A 1 246 ? -5.91 19.234 11.211 1 98.88 246 PHE A O 1
ATOM 1954 N N . PHE A 1 247 ? -7.098 17.781 9.984 1 98.62 247 PHE A N 1
ATOM 1955 C CA . PHE A 1 247 ? -6.855 16.672 10.898 1 98.62 247 PHE A CA 1
ATOM 1956 C C . PHE A 1 247 ? -7.055 15.336 10.203 1 98.62 247 PHE A C 1
ATOM 1958 O O . PHE A 1 247 ? -7.402 15.289 9.023 1 98.62 247 PHE A O 1
ATOM 1965 N N . SER A 1 248 ? -6.641 14.344 10.852 1 98.12 248 SER A N 1
ATOM 1966 C CA . SER A 1 248 ? -6.949 12.977 10.445 1 98.12 248 SER A CA 1
ATOM 1967 C C . SER A 1 248 ? -7.895 12.297 11.43 1 98.12 248 SER A C 1
ATOM 1969 O O . SER A 1 248 ? -7.859 12.586 12.625 1 98.12 248 SER A O 1
ATOM 1971 N N . GLU A 1 249 ? -8.711 11.398 10.93 1 97.44 249 GLU A N 1
ATOM 1972 C CA . GLU A 1 249 ? -9.648 10.703 11.805 1 97.44 249 GLU A CA 1
ATOM 1973 C C . GLU A 1 249 ? -10.016 9.336 11.242 1 97.44 249 GLU A C 1
ATOM 1975 O O . GLU A 1 249 ? -9.727 9.039 10.078 1 97.44 249 GLU A O 1
ATOM 1980 N N . ILE A 1 250 ? -10.609 8.555 12.078 1 96.06 250 ILE A N 1
ATOM 1981 C CA . ILE A 1 250 ? -11.133 7.277 11.609 1 96.06 250 ILE A CA 1
ATOM 1982 C C . ILE A 1 250 ? -12.367 7.508 10.75 1 96.06 250 ILE A C 1
ATOM 1984 O O . ILE A 1 250 ? -13.289 8.227 11.148 1 96.06 250 ILE A O 1
ATOM 1988 N N . ALA A 1 251 ? -12.352 6.926 9.633 1 95.19 251 ALA A N 1
ATOM 1989 C CA . ALA A 1 251 ? -13.422 7.156 8.672 1 95.19 251 ALA A CA 1
ATOM 1990 C C . ALA A 1 251 ? -14.672 6.367 9.047 1 95.19 251 ALA A C 1
ATOM 1992 O O . ALA A 1 251 ? -14.617 5.148 9.234 1 95.19 251 ALA A O 1
ATOM 1993 N N . VAL A 1 252 ? -15.781 7.027 9.086 1 92.94 252 VAL A N 1
ATOM 1994 C CA . VAL A 1 252 ? -17.047 6.371 9.398 1 92.94 252 VAL A CA 1
ATOM 1995 C C . VAL A 1 252 ? -17.656 5.773 8.133 1 92.94 252 VAL A C 1
ATOM 1997 O O . VAL A 1 252 ? -18.406 4.805 8.203 1 92.94 252 VAL A O 1
ATOM 2000 N N . GLU A 1 253 ? -17.266 6.336 7.004 1 90.69 253 GLU A N 1
ATOM 2001 C CA . GLU A 1 253 ? -17.859 5.93 5.734 1 90.69 253 GLU A CA 1
ATOM 2002 C C . GLU A 1 253 ? -17.125 4.738 5.137 1 90.69 253 GLU A C 1
ATOM 2004 O O . GLU A 1 253 ? -17.547 4.184 4.117 1 90.69 253 GLU A O 1
ATOM 2009 N N . TYR A 1 254 ? -16.031 4.387 5.684 1 83.56 254 TYR A N 1
ATOM 2010 C CA . TYR A 1 254 ? -15.25 3.264 5.184 1 83.56 254 TYR A CA 1
ATOM 2011 C C . TYR A 1 254 ? -14.914 2.289 6.305 1 83.56 254 TYR A C 1
ATOM 2013 O O . TYR A 1 254 ? -13.922 2.465 7.016 1 83.56 254 TYR A O 1
ATOM 2021 N N . THR A 1 255 ? -15.578 1.194 6.418 1 78.62 255 THR A N 1
ATOM 2022 C CA . THR A 1 255 ? -15.391 0.271 7.531 1 78.62 255 THR A CA 1
ATOM 2023 C C . THR A 1 255 ? -15.07 -1.131 7.023 1 78.62 255 THR A C 1
ATOM 2025 O O . THR A 1 255 ? -14.797 -2.037 7.816 1 78.62 255 THR A O 1
ATOM 2028 N N . ALA A 1 256 ? -14.984 -1.293 5.785 1 71.94 256 ALA A N 1
ATOM 2029 C CA . ALA A 1 256 ? -14.836 -2.617 5.188 1 71.94 256 ALA A CA 1
ATOM 2030 C C . ALA A 1 256 ? -13.492 -3.236 5.566 1 71.94 256 ALA A C 1
ATOM 2032 O O . ALA A 1 256 ? -13.375 -4.457 5.684 1 71.94 256 ALA A O 1
ATOM 2033 N N . LEU A 1 257 ? -12.539 -2.471 5.727 1 73.62 257 LEU A N 1
ATOM 2034 C CA . LEU A 1 257 ? -11.195 -2.967 5.996 1 73.62 257 LEU A CA 1
ATOM 2035 C C . LEU A 1 257 ? -10.844 -2.822 7.473 1 73.62 257 LEU A C 1
ATOM 2037 O O . LEU A 1 257 ? -9.711 -3.094 7.875 1 73.62 257 LEU A O 1
ATOM 2041 N N . GLY A 1 258 ? -11.734 -2.352 8.258 1 82.31 258 GLY A N 1
ATOM 2042 C CA . GLY A 1 258 ? -11.438 -2.012 9.641 1 82.31 258 GLY A CA 1
ATOM 2043 C C . GLY A 1 258 ? -11.344 -0.518 9.883 1 82.31 258 GLY A C 1
ATOM 2044 O O . GLY A 1 258 ? -12.141 0.254 9.344 1 82.31 258 GLY A O 1
ATOM 2045 N N . LYS A 1 259 ? -10.438 -0.22 10.773 1 88.88 259 LYS A N 1
ATOM 2046 C CA . LYS A 1 259 ? -10.227 1.193 11.078 1 88.88 259 LYS A CA 1
ATOM 2047 C C . LYS A 1 259 ? -9.297 1.842 10.055 1 88.88 259 LYS A C 1
ATOM 2049 O O . LYS A 1 259 ? -8.102 1.553 10.031 1 88.88 259 LYS A O 1
ATOM 2054 N N . VAL A 1 260 ? -9.891 2.621 9.289 1 92.81 260 VAL A N 1
ATOM 2055 C CA . VAL A 1 260 ? -9.109 3.334 8.289 1 92.81 260 VAL A CA 1
ATOM 2056 C C . VAL A 1 260 ? -9.102 4.828 8.602 1 92.81 260 VAL A C 1
ATOM 2058 O O . VAL A 1 260 ? -10.125 5.391 8.992 1 92.81 260 VAL A O 1
ATOM 2061 N N . VAL A 1 261 ? -7.934 5.438 8.484 1 96.5 261 VAL A N 1
ATOM 2062 C CA . VAL A 1 261 ? -7.781 6.852 8.812 1 96.5 261 VAL A CA 1
ATOM 2063 C C . VAL A 1 261 ? -7.832 7.691 7.539 1 96.5 261 VAL A C 1
ATOM 2065 O O . VAL A 1 261 ? -7.199 7.348 6.539 1 96.5 261 VAL A O 1
ATOM 2068 N N . PHE A 1 262 ? -8.617 8.797 7.578 1 97.44 262 PHE A N 1
ATOM 2069 C CA . PHE A 1 262 ? -8.68 9.75 6.477 1 97.44 262 PHE A CA 1
ATOM 2070 C C . PHE A 1 262 ? -8.258 11.141 6.941 1 97.44 262 PHE A C 1
ATOM 2072 O O . PHE A 1 262 ? -8.438 11.492 8.109 1 97.44 262 PHE A O 1
ATOM 2079 N N . SER A 1 263 ? -7.68 11.852 6.027 1 98.56 263 SER A N 1
ATOM 2080 C CA . SER A 1 263 ? -7.398 13.266 6.266 1 98.56 263 SER A CA 1
ATOM 2081 C C . SER A 1 263 ? -8.625 14.125 5.984 1 98.56 263 SER A C 1
ATOM 2083 O O . SER A 1 263 ? -9.344 13.891 5.008 1 98.56 263 SER A O 1
ATOM 2085 N N . ARG A 1 264 ? -8.82 15.094 6.859 1 98.75 264 ARG A N 1
ATOM 2086 C CA . ARG A 1 264 ? -10.016 15.93 6.781 1 98.75 264 ARG A CA 1
ATOM 2087 C C . ARG A 1 264 ? -9.656 17.406 6.852 1 98.75 264 ARG A C 1
ATOM 2089 O O . ARG A 1 264 ? -8.641 17.781 7.441 1 98.75 264 ARG A O 1
ATOM 2096 N N . VAL A 1 265 ? -10.477 18.188 6.215 1 98.88 265 VAL A N 1
ATOM 2097 C CA . VAL A 1 265 ? -10.547 19.625 6.457 1 98.88 265 VAL A CA 1
ATOM 2098 C C . VAL A 1 265 ? -11.953 20 6.914 1 98.88 265 VAL A C 1
ATOM 2100 O O . VAL A 1 265 ? -12.945 19.625 6.285 1 98.88 265 VAL A O 1
ATOM 2103 N N . ALA A 1 266 ? -12.031 20.625 8.039 1 98.75 266 ALA A N 1
ATOM 2104 C CA . ALA A 1 266 ? -13.297 21.141 8.555 1 98.75 266 ALA A CA 1
ATOM 2105 C C . ALA A 1 266 ? -13.305 22.672 8.57 1 98.75 266 ALA A C 1
ATOM 2107 O O . ALA A 1 266 ? -12.25 23.297 8.539 1 98.75 266 ALA A O 1
ATOM 2108 N N . ARG A 1 267 ? -14.484 23.203 8.617 1 98.38 267 ARG A N 1
ATOM 2109 C CA . ARG A 1 267 ? -14.562 24.672 8.688 1 98.38 267 ARG A CA 1
ATOM 2110 C C . ARG A 1 267 ? -15.727 25.109 9.562 1 98.38 267 ARG A C 1
ATOM 2112 O O . ARG A 1 267 ? -16.719 24.391 9.688 1 98.38 267 ARG A O 1
ATOM 2119 N N . VAL A 1 268 ? -15.625 26.25 10.156 1 98.38 268 VAL A N 1
ATOM 2120 C CA . VAL A 1 268 ? -16.672 26.906 10.93 1 98.38 268 VAL A CA 1
ATOM 2121 C C . VAL A 1 268 ? -16.672 28.406 10.625 1 98.38 268 VAL A C 1
ATOM 2123 O O . VAL A 1 268 ? -15.633 28.984 10.312 1 98.38 268 VAL A O 1
ATOM 2126 N N . CYS A 1 269 ? -17.828 29.016 10.734 1 97.69 269 CYS A N 1
ATOM 2127 C CA . CYS A 1 269 ? -17.953 30.453 10.531 1 97.69 269 CYS A CA 1
ATOM 2128 C C . CYS A 1 269 ? -17.438 31.219 11.734 1 97.69 269 CYS A C 1
ATOM 2130 O O . CYS A 1 269 ? -17.703 30.844 12.883 1 97.69 269 CYS A O 1
ATOM 2132 N N . LYS A 1 270 ? -16.766 32.312 11.484 1 96.5 270 LYS A N 1
ATOM 2133 C CA . LYS A 1 270 ? -16.297 33.156 12.562 1 96.5 270 LYS A CA 1
ATOM 2134 C C . LYS A 1 270 ? -17.469 33.844 13.289 1 96.5 270 LYS A C 1
ATOM 2136 O O . LYS A 1 270 ? -17.391 34.094 14.492 1 96.5 270 LYS A O 1
ATOM 2141 N N . ASN A 1 271 ? -18.578 34.031 12.555 1 95.19 271 ASN A N 1
ATOM 2142 C CA . ASN A 1 271 ? -19.719 34.719 13.156 1 95.19 271 ASN A CA 1
ATOM 2143 C C . ASN A 1 271 ? -20.812 33.75 13.586 1 95.19 271 ASN A C 1
ATOM 2145 O O . ASN A 1 271 ? -21.969 34.125 13.695 1 95.19 271 ASN A O 1
ATOM 2149 N N . ASP A 1 272 ? -20.469 32.5 13.703 1 97.19 272 ASP A N 1
ATOM 2150 C CA . ASP A 1 272 ? -21.406 31.5 14.211 1 97.19 272 ASP A CA 1
ATOM 2151 C C . ASP A 1 272 ? -21.766 31.781 15.664 1 97.19 272 ASP A C 1
ATOM 2153 O O . ASP A 1 272 ? -20.875 31.875 16.516 1 97.19 272 ASP A O 1
ATOM 2157 N N . ASN A 1 273 ? -23.031 31.844 15.93 1 96.5 273 ASN A N 1
ATOM 2158 C CA . ASN A 1 273 ? -23.469 32.125 17.297 1 96.5 273 ASN A CA 1
ATOM 2159 C C . ASN A 1 273 ? -24.203 30.953 17.922 1 96.5 273 ASN A C 1
ATOM 2161 O O . ASN A 1 273 ? -24.891 31.094 18.938 1 96.5 273 ASN A O 1
ATOM 2165 N N . GLY A 1 274 ? -24.016 29.812 17.297 1 96.75 274 GLY A N 1
ATOM 2166 C CA . GLY A 1 274 ? -24.719 28.641 17.797 1 96.75 274 GLY A CA 1
ATOM 2167 C C . GLY A 1 274 ? -26.125 28.5 17.234 1 96.75 274 GLY A C 1
ATOM 2168 O O . GLY A 1 274 ? -26.562 29.328 16.438 1 96.75 274 GLY A O 1
ATOM 2169 N N . GLY A 1 275 ? -26.75 27.438 17.656 1 96.06 275 GLY A N 1
ATOM 2170 C CA . GLY A 1 275 ? -28.094 27.156 17.156 1 96.06 275 GLY A CA 1
ATOM 2171 C C . GLY A 1 275 ? -29.188 27.75 18.016 1 96.06 275 GLY A C 1
ATOM 2172 O O . GLY A 1 275 ? -28.938 28.734 18.734 1 96.06 275 GLY A O 1
ATOM 2173 N N . SER A 1 276 ? -30.375 27.25 17.766 1 93.94 276 SER A N 1
ATOM 2174 C CA . SER A 1 276 ? -31.531 27.672 18.547 1 93.94 276 SER A CA 1
ATOM 2175 C C . SER A 1 276 ? -31.562 26.969 19.906 1 93.94 276 SER A C 1
ATOM 2177 O O . SER A 1 276 ? -30.859 25.984 20.109 1 93.94 276 SER A O 1
ATOM 2179 N N . PRO A 1 277 ? -32.344 27.469 20.844 1 92.31 277 PRO A N 1
ATOM 2180 C CA . PRO A 1 277 ? -32.469 26.797 22.141 1 92.31 277 PRO A CA 1
ATOM 2181 C C . PRO A 1 277 ? -32.906 25.359 22.031 1 92.31 277 PRO A C 1
ATOM 2183 O O . PRO A 1 277 ? -32.656 24.547 22.938 1 92.31 277 PRO A O 1
ATOM 2186 N N . ARG A 1 278 ? -33.5 25.016 20.938 1 94.06 278 ARG A N 1
ATOM 2187 C CA . ARG A 1 278 ? -34.031 23.672 20.734 1 94.06 278 ARG A CA 1
ATOM 2188 C C . ARG A 1 278 ? -32.969 22.766 20.094 1 94.06 278 ARG A C 1
ATOM 2190 O O . ARG A 1 278 ? -32.906 21.578 20.422 1 94.06 278 ARG A O 1
ATOM 2197 N N . VAL A 1 279 ? -32.312 23.312 19.188 1 95.25 279 VAL A N 1
ATOM 2198 C CA . VAL A 1 279 ? -31.406 22.5 18.406 1 95.25 279 VAL A CA 1
ATOM 2199 C C . VAL A 1 279 ? -30.031 23.172 18.375 1 95.25 279 VAL A C 1
ATOM 2201 O O . VAL A 1 279 ? -29.891 24.312 17.953 1 95.25 279 VAL A O 1
ATOM 2204 N N . LEU A 1 280 ? -28.969 22.391 18.797 1 95.81 280 LEU A N 1
ATOM 2205 C CA . LEU A 1 280 ? -27.578 22.797 18.719 1 95.81 280 LEU A CA 1
ATOM 2206 C C . LEU A 1 280 ? -27.328 24.078 19.516 1 95.81 280 LEU A C 1
ATOM 2208 O O . LEU A 1 280 ? -26.688 25 19.016 1 95.81 280 LEU A O 1
ATOM 2212 N N . GLU A 1 281 ? -27.953 24.094 20.656 1 93.88 281 GLU A N 1
ATOM 2213 C CA . GLU A 1 281 ? -27.656 25.219 21.547 1 93.88 281 GLU A CA 1
ATOM 2214 C C . GLU A 1 281 ? -26.203 25.156 22.031 1 93.88 281 GLU A C 1
ATOM 2216 O O . GLU A 1 281 ? -25.797 24.156 22.641 1 93.88 281 GLU A O 1
ATOM 2221 N N . ARG A 1 282 ? -25.328 26.125 21.766 1 94.56 282 ARG A N 1
ATOM 2222 C CA . ARG A 1 282 ? -23.938 26.234 22.172 1 94.56 282 ARG A CA 1
ATOM 2223 C C . ARG A 1 282 ? -23.047 25.297 21.359 1 94.56 282 ARG A C 1
ATOM 2225 O O . ARG A 1 282 ? -21.984 24.875 21.844 1 94.56 282 ARG A O 1
ATOM 2232 N N . TYR A 1 283 ? -23.594 24.781 20.266 1 97.19 283 TYR A N 1
ATOM 2233 C CA . TYR A 1 283 ? -22.844 23.953 19.328 1 97.19 283 TYR A CA 1
ATOM 2234 C C . TYR A 1 283 ? -22.688 24.656 17.984 1 97.19 283 TYR A C 1
ATOM 2236 O O . TYR A 1 283 ? -23.453 25.578 17.656 1 97.19 283 TYR A O 1
ATOM 2244 N N . TRP A 1 284 ? -21.656 24.219 17.297 1 98.19 284 TRP A N 1
ATOM 2245 C CA . TRP A 1 284 ? -21.438 24.781 15.969 1 98.19 284 TRP A CA 1
ATOM 2246 C C . TRP A 1 284 ? -22.625 24.516 15.055 1 98.19 284 TRP A C 1
ATOM 2248 O O . TRP A 1 284 ? -23.109 23.391 14.977 1 98.19 284 TRP A O 1
ATOM 2258 N N . THR A 1 285 ? -23.094 25.484 14.328 1 97.81 285 THR A N 1
ATOM 2259 C CA . THR A 1 285 ? -24.125 25.312 13.312 1 97.81 285 THR A CA 1
ATOM 2260 C C . THR A 1 285 ? -23.531 25.328 11.914 1 97.81 285 THR A C 1
ATOM 2262 O O . THR A 1 285 ? -24.188 24.969 10.938 1 97.81 285 THR A O 1
ATOM 2265 N N . SER A 1 286 ? -22.297 25.734 11.812 1 97.75 286 SER A N 1
ATOM 2266 C CA . SER A 1 286 ? -21.641 25.906 10.516 1 97.75 286 SER A CA 1
ATOM 2267 C C . SER A 1 286 ? -20.578 24.844 10.281 1 97.75 286 SER A C 1
ATOM 2269 O O . SER A 1 286 ? -19.891 24.859 9.258 1 97.75 286 SER A O 1
ATOM 2271 N N . PHE A 1 287 ? -20.438 23.875 11.195 1 98.38 287 PHE A N 1
ATOM 2272 C CA . PHE A 1 287 ? -19.391 22.859 11.102 1 98.38 287 PHE A CA 1
ATOM 2273 C C . PHE A 1 287 ? -19.656 21.922 9.93 1 98.38 287 PHE A C 1
ATOM 2275 O O . PHE A 1 287 ? -20.703 21.281 9.867 1 98.38 287 PHE A O 1
ATOM 2282 N N . LEU A 1 288 ? -18.734 21.844 9.031 1 98.5 288 LEU A N 1
ATOM 2283 C CA . LEU A 1 288 ? -18.688 20.875 7.938 1 98.5 288 LEU A CA 1
ATOM 2284 C C . LEU A 1 288 ? -17.281 20.297 7.762 1 98.5 288 LEU A C 1
ATOM 2286 O O . LEU A 1 288 ? -16.297 20.953 8.109 1 98.5 288 LEU A O 1
ATOM 2290 N N . LYS A 1 289 ? -17.188 19.125 7.293 1 98.56 289 LYS A N 1
ATOM 2291 C CA . LYS A 1 289 ? -15.867 18.547 7.02 1 98.56 289 LYS A CA 1
ATOM 2292 C C . LYS A 1 289 ? -15.859 17.812 5.68 1 98.56 289 LYS A C 1
ATOM 2294 O O . LYS A 1 289 ? -16.891 17.312 5.23 1 98.56 289 LYS A O 1
ATOM 2299 N N . ALA A 1 290 ? -14.742 17.797 5.074 1 98.69 290 ALA A N 1
ATOM 2300 C CA . ALA A 1 290 ? -14.508 17.156 3.783 1 98.69 290 ALA A CA 1
ATOM 2301 C C . ALA A 1 290 ? -13.188 16.391 3.779 1 98.69 290 ALA A C 1
ATOM 2303 O O . ALA A 1 290 ? -12.273 16.719 4.539 1 98.69 290 ALA A O 1
ATOM 2304 N N . ARG A 1 291 ? -13.109 15.367 2.949 1 98.25 291 ARG A N 1
ATOM 2305 C CA . ARG A 1 291 ? -11.898 14.562 2.83 1 98.25 291 ARG A CA 1
ATOM 2306 C C . ARG A 1 291 ? -10.883 15.234 1.913 1 98.25 291 ARG A C 1
ATOM 2308 O O . ARG A 1 291 ? -11.25 15.812 0.888 1 98.25 291 ARG A O 1
ATOM 2315 N N . LEU A 1 292 ? -9.625 15.211 2.338 1 98.69 292 LEU A N 1
ATOM 2316 C CA . LEU A 1 292 ? -8.523 15.617 1.468 1 98.69 292 LEU A CA 1
ATOM 2317 C C . LEU A 1 292 ? -7.984 14.422 0.689 1 98.69 292 LEU A C 1
ATOM 2319 O O . LEU A 1 292 ? -7.594 13.414 1.282 1 98.69 292 LEU A O 1
ATOM 2323 N N . ASN A 1 293 ? -7.984 14.609 -0.599 1 97.31 293 ASN A N 1
ATOM 2324 C CA . ASN A 1 293 ? -7.57 13.484 -1.437 1 97.31 293 ASN A CA 1
ATOM 2325 C C . ASN A 1 293 ? -6.148 13.672 -1.957 1 97.31 293 ASN A C 1
ATOM 2327 O O . ASN A 1 293 ? -5.895 14.547 -2.787 1 97.31 293 ASN A O 1
ATOM 2331 N N . CYS A 1 294 ? -5.234 12.922 -1.443 1 98.19 294 CYS A N 1
ATOM 2332 C CA . CYS A 1 294 ? -3.887 12.789 -1.983 1 98.19 294 CYS A CA 1
ATOM 2333 C C . CYS A 1 294 ? -3.664 11.383 -2.537 1 98.19 294 CYS A C 1
ATOM 2335 O O . CYS A 1 294 ? -3.566 10.422 -1.777 1 98.19 294 CYS A O 1
ATOM 2337 N N . SER A 1 295 ? -3.658 11.305 -3.865 1 96.56 295 SER A N 1
ATOM 2338 C CA . SER A 1 295 ? -3.6 9.977 -4.457 1 96.56 295 SER A CA 1
ATOM 2339 C C . SER A 1 295 ? -2.846 9.992 -5.781 1 96.56 295 SER A C 1
ATOM 2341 O O . SER A 1 295 ? -2.592 11.055 -6.348 1 96.56 295 SER A O 1
ATOM 2343 N N . VAL A 1 296 ? -2.371 8.844 -6.195 1 95 296 VAL A N 1
ATOM 2344 C CA . VAL A 1 296 ? -1.771 8.617 -7.504 1 95 296 VAL A CA 1
ATOM 2345 C C . VAL A 1 296 ? -2.807 8.016 -8.453 1 95 296 VAL A C 1
ATOM 2347 O O . VAL A 1 296 ? -3.383 6.965 -8.164 1 95 296 VAL A O 1
ATOM 2350 N N . PRO A 1 297 ? -3.062 8.695 -9.531 1 91.69 297 PRO A N 1
ATOM 2351 C CA . PRO A 1 297 ? -4.07 8.188 -10.461 1 91.69 297 PRO A CA 1
ATOM 2352 C C . PRO A 1 297 ? -3.594 6.965 -11.242 1 91.69 297 PRO A C 1
ATOM 2354 O O . PRO A 1 297 ? -2.387 6.742 -11.359 1 91.69 297 PRO A O 1
ATOM 2357 N N . GLY A 1 298 ? -4.512 6.141 -11.773 1 89.06 298 GLY A N 1
ATOM 2358 C CA . GLY A 1 298 ? -4.336 4.93 -12.562 1 89.06 298 GLY A CA 1
ATOM 2359 C C . GLY A 1 298 ? -5.625 4.156 -12.766 1 89.06 298 GLY A C 1
ATOM 2360 O O . GLY A 1 298 ? -6.719 4.723 -12.68 1 89.06 298 GLY A O 1
ATOM 2361 N N . ASP A 1 299 ? -5.527 2.906 -13.125 1 83 299 ASP A N 1
ATOM 2362 C CA . ASP A 1 299 ? -6.723 2.076 -13.211 1 83 299 ASP A CA 1
ATOM 2363 C C . ASP A 1 299 ? -7.473 2.047 -11.883 1 83 299 ASP A C 1
ATOM 2365 O O . ASP A 1 299 ? -8.703 2.002 -11.859 1 83 299 ASP A O 1
ATOM 2369 N N . SER A 1 300 ? -6.598 2.014 -10.945 1 86.31 300 SER A N 1
ATOM 2370 C CA . SER A 1 300 ? -7.098 2.225 -9.594 1 86.31 300 SER A CA 1
ATOM 2371 C C . SER A 1 300 ? -6.297 3.303 -8.867 1 86.31 300 SER A C 1
ATOM 2373 O O . SER A 1 300 ? -5.102 3.473 -9.125 1 86.31 300 SER A O 1
ATOM 2375 N N . PHE A 1 301 ? -6.969 3.947 -8.062 1 89.12 301 PHE A N 1
ATOM 2376 C CA . PHE A 1 301 ? -6.293 5 -7.312 1 89.12 301 PHE A CA 1
ATOM 2377 C C . PHE A 1 301 ? -5.492 4.41 -6.152 1 89.12 301 PHE A C 1
ATOM 2379 O O . PHE A 1 301 ? -5.93 3.449 -5.516 1 89.12 301 PHE A O 1
ATOM 2386 N N . PHE A 1 302 ? -4.336 4.992 -5.996 1 93.75 302 PHE A N 1
ATOM 2387 C CA . PHE A 1 302 ? -3.604 4.719 -4.766 1 93.75 302 PHE A CA 1
ATOM 2388 C C . PHE A 1 302 ? -3.617 5.934 -3.846 1 93.75 302 PHE A C 1
ATOM 2390 O O . PHE A 1 302 ? -3.219 7.031 -4.25 1 93.75 302 PHE A O 1
ATOM 2397 N N . TYR A 1 303 ? -3.918 5.746 -2.598 1 94.75 303 TYR A N 1
ATOM 2398 C CA . TYR A 1 303 ? -4.172 6.879 -1.713 1 94.75 303 TYR A CA 1
ATOM 2399 C C . TYR A 1 303 ? -3.107 6.969 -0.625 1 94.75 303 TYR A C 1
ATOM 2401 O O . TYR A 1 303 ? -2.689 5.949 -0.07 1 94.75 303 TYR A O 1
ATOM 2409 N N . PHE A 1 304 ? -2.633 8.117 -0.356 1 97.69 304 PHE A N 1
ATOM 2410 C CA . PHE A 1 304 ? -1.95 8.523 0.868 1 97.69 304 PHE A CA 1
ATOM 2411 C C . PHE A 1 304 ? -2.902 9.258 1.805 1 97.69 304 PHE A C 1
ATOM 2413 O O . PHE A 1 304 ? -3.051 10.477 1.719 1 97.69 304 PHE A O 1
ATOM 2420 N N . ASP A 1 305 ? -3.406 8.578 2.799 1 96.5 305 ASP A N 1
ATOM 2421 C CA . ASP A 1 305 ? -4.625 9.031 3.461 1 96.5 305 ASP A CA 1
ATOM 2422 C C . ASP A 1 305 ? -4.301 9.805 4.738 1 96.5 305 ASP A C 1
ATOM 2424 O O . ASP A 1 305 ? -5.137 10.562 5.242 1 96.5 305 ASP A O 1
ATOM 2428 N N . VAL A 1 306 ? -3.176 9.609 5.266 1 98.06 306 VAL A N 1
ATOM 2429 C CA . VAL A 1 306 ? -2.941 10.125 6.609 1 98.06 306 VAL A CA 1
ATOM 2430 C C . VAL A 1 306 ? -2.129 11.414 6.535 1 98.06 306 VAL A C 1
ATOM 2432 O O . VAL A 1 306 ? -0.953 11.398 6.164 1 98.06 306 VAL A O 1
ATOM 2435 N N . LEU A 1 307 ? -2.711 12.461 6.938 1 98.62 307 LEU A N 1
ATOM 2436 C CA . LEU A 1 307 ? -2.043 13.758 6.949 1 98.62 307 LEU A CA 1
ATOM 2437 C C . LEU A 1 307 ? -1.07 13.859 8.117 1 98.62 307 LEU A C 1
ATOM 2439 O O . LEU A 1 307 ? -1.425 13.539 9.258 1 98.62 307 LEU A O 1
ATOM 2443 N N . GLN A 1 308 ? 0.168 14.305 7.812 1 98.12 308 GLN A N 1
ATOM 2444 C CA . GLN A 1 308 ? 1.188 14.398 8.852 1 98.12 308 GLN A CA 1
ATOM 2445 C C . GLN A 1 308 ? 1.504 15.852 9.188 1 98.12 308 GLN A C 1
ATOM 2447 O O . GLN A 1 308 ? 1.855 16.172 10.328 1 98.12 308 GLN A O 1
ATOM 2452 N N . SER A 1 309 ? 1.536 16.641 8.227 1 98.31 309 SER A N 1
ATOM 2453 C CA . SER A 1 309 ? 1.904 18.047 8.383 1 98.31 309 SER A CA 1
ATOM 2454 C C . SER A 1 309 ? 1.319 18.906 7.258 1 98.31 309 SER A C 1
ATOM 2456 O O . SER A 1 309 ? 1.059 18.391 6.164 1 98.31 309 SER A O 1
ATOM 2458 N N . LEU A 1 310 ? 1.069 20.125 7.566 1 98.44 310 LEU A N 1
ATOM 2459 C CA . LEU A 1 310 ? 0.452 21.031 6.605 1 98.44 310 LEU A CA 1
ATOM 2460 C C . LEU A 1 310 ? 0.996 22.453 6.77 1 98.44 310 LEU A C 1
ATOM 2462 O O . LEU A 1 310 ? 1.263 22.891 7.887 1 98.44 310 LEU A O 1
ATOM 2466 N N . THR A 1 311 ? 1.099 23.141 5.688 1 98.12 311 THR A N 1
ATOM 2467 C CA . THR A 1 311 ? 1.562 24.531 5.707 1 98.12 311 THR A CA 1
ATOM 2468 C C . THR A 1 311 ? 0.398 25.484 5.945 1 98.12 311 THR A C 1
ATOM 2470 O O . THR A 1 311 ? -0.766 25.094 5.855 1 98.12 311 THR A O 1
ATOM 2473 N N . ASN A 1 312 ? 0.78 26.75 6.281 1 96.69 312 ASN A N 1
ATOM 2474 C CA . ASN A 1 312 ? -0.192 27.828 6.133 1 96.69 312 ASN A CA 1
ATOM 2475 C C . ASN A 1 312 ? -0.493 28.125 4.664 1 96.69 312 ASN A C 1
ATOM 2477 O O . ASN A 1 312 ? 0.035 27.453 3.775 1 96.69 312 ASN A O 1
ATOM 2481 N N . VAL A 1 313 ? -1.406 29.094 4.434 1 98.12 313 VAL A N 1
ATOM 2482 C CA . VAL A 1 313 ? -1.772 29.422 3.059 1 98.12 313 VAL A CA 1
ATOM 2483 C C . VAL A 1 313 ? -0.584 30.062 2.344 1 98.12 313 VAL A C 1
ATOM 2485 O O . VAL A 1 313 ? 0.042 30.984 2.869 1 98.12 313 VAL A O 1
ATOM 2488 N N . LEU A 1 314 ? -0.233 29.531 1.238 1 96.88 314 LEU A N 1
ATOM 2489 C CA . LEU A 1 314 ? 0.833 30.016 0.368 1 96.88 314 LEU A CA 1
ATOM 2490 C C . LEU A 1 314 ? 0.297 30.328 -1.024 1 96.88 314 LEU A C 1
ATOM 2492 O O . LEU A 1 314 ? -0.842 29.984 -1.348 1 96.88 314 LEU A O 1
ATOM 2496 N N . GLN A 1 315 ? 1.175 30.984 -1.749 1 94.69 315 GLN A N 1
ATOM 2497 C CA . GLN A 1 315 ? 0.83 31.25 -3.143 1 94.69 315 GLN A CA 1
ATOM 2498 C C . GLN A 1 315 ? 1.516 30.266 -4.078 1 94.69 315 GLN A C 1
ATOM 2500 O O . GLN A 1 315 ? 2.744 30.25 -4.188 1 94.69 315 GLN A O 1
ATOM 2505 N N . ILE A 1 316 ? 0.728 29.469 -4.645 1 92.19 316 ILE A N 1
ATOM 2506 C CA . ILE A 1 316 ? 1.208 28.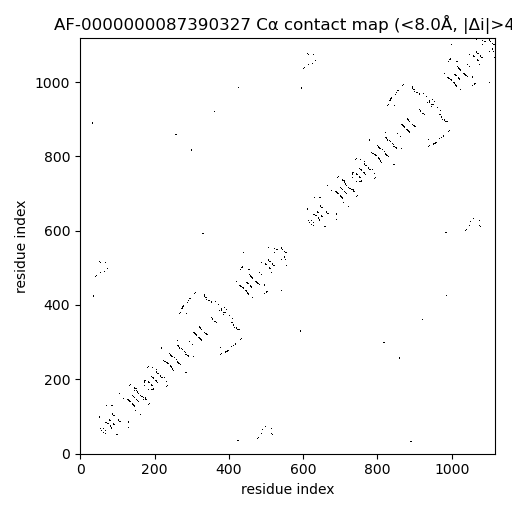516 -5.648 1 92.19 316 ILE A CA 1
ATOM 2507 C C . ILE A 1 316 ? 0.573 28.844 -7 1 92.19 316 ILE A C 1
ATOM 2509 O O . ILE A 1 316 ? -0.653 28.859 -7.125 1 92.19 316 ILE A O 1
ATOM 2513 N N . ASN A 1 317 ? 1.354 29.094 -8.031 1 90.31 317 ASN A N 1
ATOM 2514 C CA . ASN A 1 317 ? 0.835 29.484 -9.336 1 90.31 317 ASN A CA 1
ATOM 2515 C C . ASN A 1 317 ? -0.114 30.672 -9.234 1 90.31 317 ASN A C 1
ATOM 2517 O O . ASN A 1 317 ? -1.185 30.672 -9.852 1 90.31 317 ASN A O 1
ATOM 2521 N N . ARG A 1 318 ? 0.12 31.516 -8.367 1 91.62 318 ARG A N 1
ATOM 2522 C CA . ARG A 1 318 ? -0.609 32.75 -8.156 1 91.62 318 ARG A CA 1
ATOM 2523 C C . ARG A 1 318 ? -2 32.5 -7.59 1 91.62 318 ARG A C 1
ATOM 2525 O O . ARG A 1 318 ? -2.912 33.312 -7.762 1 91.62 318 ARG A O 1
ATOM 2532 N N . ARG A 1 319 ? -2.125 31.406 -6.926 1 95.5 319 ARG A N 1
ATOM 2533 C CA . ARG A 1 319 ? -3.367 31.047 -6.25 1 95.5 319 ARG A CA 1
ATOM 2534 C C . ARG A 1 319 ? -3.102 30.609 -4.816 1 95.5 319 ARG A C 1
ATOM 2536 O O . ARG A 1 319 ? -2.113 29.922 -4.543 1 95.5 319 ARG A O 1
ATOM 2543 N N . PRO A 1 320 ? -4.004 30.984 -3.871 1 97.88 320 PRO A N 1
ATOM 2544 C CA . PRO A 1 320 ? -3.828 30.531 -2.492 1 97.88 320 PRO A CA 1
ATOM 2545 C C . PRO A 1 320 ? -3.969 29.016 -2.355 1 97.88 320 PRO A C 1
ATOM 2547 O O . PRO A 1 320 ? -4.93 28.422 -2.861 1 97.88 320 PRO A O 1
ATOM 2550 N N . ALA A 1 321 ? -2.992 28.438 -1.704 1 98.25 321 ALA A N 1
ATOM 2551 C CA . ALA A 1 321 ? -2.992 26.984 -1.567 1 98.25 321 ALA A CA 1
ATOM 2552 C C . ALA A 1 321 ? -2.305 26.562 -0.274 1 98.25 321 ALA A C 1
ATOM 2554 O O . ALA A 1 321 ? -1.604 27.359 0.356 1 98.25 321 ALA A O 1
ATOM 2555 N N . VAL A 1 322 ? -2.619 25.391 0.123 1 98.62 322 VAL A N 1
ATOM 2556 C CA . VAL A 1 322 ? -1.899 24.75 1.223 1 98.62 322 VAL A CA 1
ATOM 2557 C C . VAL A 1 322 ? -1.217 23.484 0.727 1 98.62 322 VAL A C 1
ATOM 2559 O O . VAL A 1 322 ? -1.698 22.828 -0.206 1 98.62 322 VAL A O 1
ATOM 2562 N N . LEU A 1 323 ? -0.08 23.188 1.323 1 98.5 323 LEU A N 1
ATOM 2563 C CA . LEU A 1 323 ? 0.657 21.953 1.022 1 98.5 323 LEU A CA 1
ATOM 2564 C C . LEU A 1 323 ? 0.761 21.062 2.258 1 98.5 323 LEU A C 1
ATOM 2566 O O . LEU A 1 323 ? 0.986 21.562 3.365 1 98.5 323 LEU A O 1
ATOM 2570 N N . GLY A 1 324 ? 0.575 19.766 2.01 1 98.56 324 GLY A N 1
ATOM 2571 C CA . GLY A 1 324 ? 0.654 18.812 3.115 1 98.56 324 GLY A CA 1
ATOM 2572 C C . GLY A 1 324 ? 1.457 17.578 2.785 1 98.56 324 GLY A C 1
ATOM 2573 O O . GLY A 1 324 ? 1.626 17.234 1.612 1 98.56 324 GLY A O 1
ATOM 2574 N N . VAL A 1 325 ? 2.016 17 3.812 1 98.69 325 VAL A N 1
ATOM 2575 C CA . VAL A 1 325 ? 2.65 15.688 3.719 1 98.69 325 VAL A CA 1
ATOM 2576 C C . VAL A 1 325 ? 1.671 14.609 4.164 1 98.69 325 VAL A C 1
ATOM 2578 O O . VAL A 1 325 ? 1.064 14.711 5.234 1 98.69 325 VAL A O 1
ATOM 2581 N N . PHE A 1 326 ? 1.519 13.617 3.334 1 98.75 326 PHE A N 1
ATOM 2582 C CA . PHE A 1 326 ? 0.608 12.508 3.586 1 98.75 326 PHE A CA 1
ATOM 2583 C C . PHE A 1 326 ? 1.365 11.188 3.621 1 98.75 326 PHE A C 1
ATOM 2585 O O . PHE A 1 326 ? 2.369 11.023 2.926 1 98.75 326 PHE A O 1
ATOM 2592 N N . THR A 1 327 ? 0.852 10.242 4.422 1 98 327 THR A N 1
ATOM 2593 C CA . THR A 1 327 ? 1.449 8.914 4.488 1 98 327 THR A CA 1
ATOM 2594 C C . THR A 1 327 ? 0.385 7.836 4.312 1 98 327 THR A C 1
ATOM 2596 O O . THR A 1 327 ? -0.812 8.133 4.309 1 98 327 THR A O 1
ATOM 2599 N N . THR A 1 328 ? 0.846 6.645 4.062 1 96 328 THR A N 1
ATOM 2600 C CA . THR A 1 328 ? -0.038 5.484 4.07 1 96 328 THR A CA 1
ATOM 2601 C C . THR A 1 328 ? -0.517 5.18 5.488 1 96 328 THR A C 1
ATOM 2603 O O . THR A 1 328 ? -0.072 5.812 6.449 1 96 328 THR A O 1
ATOM 2606 N N . GLN A 1 329 ? -1.479 4.195 5.586 1 94.12 329 GLN A N 1
ATOM 2607 C CA . GLN A 1 329 ? -1.991 3.752 6.879 1 94.12 329 GLN A CA 1
ATOM 2608 C C . GLN A 1 329 ? -0.87 3.201 7.758 1 94.12 329 GLN A C 1
ATOM 2610 O O . GLN A 1 329 ? 0.206 2.861 7.258 1 94.12 329 GLN A O 1
ATOM 2615 N N . ALA A 1 330 ? -1.148 3.125 9.039 1 91.38 330 ALA A N 1
ATOM 2616 C CA . ALA A 1 330 ? -0.144 2.613 9.969 1 91.38 330 ALA A CA 1
ATOM 2617 C C . ALA A 1 330 ? 0.178 1.15 9.68 1 91.38 330 ALA A C 1
ATOM 2619 O O . ALA A 1 330 ? 1.337 0.737 9.75 1 91.38 330 ALA A O 1
ATOM 2620 N N . ASN A 1 331 ? -0.798 0.387 9.43 1 91 331 ASN A N 1
ATOM 2621 C CA . ASN A 1 331 ? -0.606 -1.025 9.125 1 91 331 ASN A CA 1
ATOM 2622 C C . ASN A 1 331 ? -0.51 -1.261 7.617 1 91 331 ASN A C 1
ATOM 2624 O O . ASN A 1 331 ? -1.303 -2.016 7.051 1 91 331 ASN A O 1
ATOM 2628 N N . SER A 1 332 ? 0.423 -0.682 7.02 1 92.88 332 SER A N 1
ATOM 2629 C CA . SER A 1 332 ? 0.613 -0.795 5.578 1 92.88 332 SER A CA 1
ATOM 2630 C C . SER A 1 332 ? 2.074 -0.587 5.195 1 92.88 332 SER A C 1
ATOM 2632 O O . SER A 1 332 ? 2.895 -0.213 6.035 1 92.88 332 SER A O 1
ATOM 2634 N N . ILE A 1 333 ? 2.355 -0.898 3.893 1 93.25 333 ILE A N 1
ATOM 2635 C CA . ILE A 1 333 ? 3.672 -0.545 3.373 1 93.25 333 ILE A CA 1
ATOM 2636 C C . ILE A 1 333 ? 3.877 0.964 3.473 1 93.25 333 ILE A C 1
ATOM 2638 O O . ILE A 1 333 ? 3.004 1.743 3.088 1 93.25 333 ILE A O 1
ATOM 2642 N N . THR A 1 334 ? 5.031 1.287 3.938 1 93.38 334 THR A N 1
ATOM 2643 C CA . THR A 1 334 ? 5.312 2.688 4.234 1 93.38 334 THR A CA 1
ATOM 2644 C C . THR A 1 334 ? 5.469 3.492 2.947 1 93.38 334 THR A C 1
ATOM 2646 O O . THR A 1 334 ? 6.18 3.076 2.031 1 93.38 334 THR A O 1
ATOM 2649 N N . GLY A 1 335 ? 4.848 4.605 2.922 1 95.31 335 GLY A N 1
ATOM 2650 C CA . GLY A 1 335 ? 4.945 5.551 1.823 1 95.31 335 GLY A CA 1
ATOM 2651 C C . GLY A 1 335 ? 4.477 6.945 2.195 1 95.31 335 GLY A C 1
ATOM 2652 O O . GLY A 1 335 ? 3.645 7.109 3.09 1 95.31 335 GLY A O 1
ATOM 2653 N N . SER A 1 336 ? 5.051 7.934 1.543 1 97.81 336 SER A N 1
ATOM 2654 C CA . SER A 1 336 ? 4.695 9.328 1.785 1 97.81 336 SER A CA 1
ATOM 2655 C C . SER A 1 336 ? 4.52 10.086 0.475 1 97.81 336 SER A C 1
ATOM 2657 O O . SER A 1 336 ? 5.055 9.688 -0.56 1 97.81 336 SER A O 1
ATOM 2659 N N . ALA A 1 337 ? 3.754 11.125 0.572 1 98.25 337 ALA A N 1
ATOM 2660 C CA . ALA A 1 337 ? 3.527 11.992 -0.587 1 98.25 337 ALA A CA 1
ATOM 2661 C C . ALA A 1 337 ? 3.266 13.43 -0.158 1 98.25 337 ALA A C 1
ATOM 2663 O O . ALA A 1 337 ? 2.85 13.68 0.976 1 98.25 337 ALA A O 1
ATOM 2664 N N . VAL A 1 338 ? 3.598 14.328 -1.04 1 98.5 338 VAL A N 1
ATOM 2665 C CA . VAL A 1 338 ? 3.318 15.742 -0.834 1 98.5 338 VAL A CA 1
ATOM 2666 C C . VAL A 1 338 ? 2.254 16.203 -1.823 1 98.5 338 VAL A C 1
ATOM 2668 O O . VAL A 1 338 ? 2.432 16.094 -3.037 1 98.5 338 VAL A O 1
ATOM 2671 N N . CYS A 1 339 ? 1.177 16.719 -1.287 1 98.44 339 CYS A N 1
ATOM 2672 C CA . CYS A 1 339 ? 0.099 17.219 -2.141 1 98.44 339 CYS A CA 1
ATOM 2673 C C . CYS A 1 339 ? -0.264 18.656 -1.787 1 98.44 339 CYS A C 1
ATOM 2675 O O . CYS A 1 339 ? -0.056 19.094 -0.655 1 98.44 339 CYS A O 1
ATOM 2677 N N . ALA A 1 340 ? -0.733 19.312 -2.797 1 98.44 340 ALA A N 1
ATOM 2678 C CA . ALA A 1 340 ? -1.203 20.688 -2.619 1 98.44 340 ALA A CA 1
ATOM 2679 C C . ALA A 1 340 ? -2.703 20.797 -2.875 1 98.44 340 ALA A C 1
ATOM 2681 O O . ALA A 1 340 ? -3.26 20.016 -3.66 1 98.44 340 ALA A O 1
ATOM 2682 N N . PHE A 1 341 ? -3.348 21.719 -2.256 1 98.75 341 PHE A N 1
ATOM 2683 C CA . PHE A 1 341 ? -4.777 21.969 -2.402 1 98.75 341 PHE A CA 1
ATOM 2684 C C . PHE A 1 341 ? -5.051 23.453 -2.547 1 98.75 341 PHE A C 1
ATOM 2686 O O . PHE A 1 341 ? -4.656 24.25 -1.693 1 98.75 341 PHE A O 1
ATOM 2693 N N . TYR A 1 342 ? -5.699 23.828 -3.568 1 98.44 342 TYR A N 1
ATOM 2694 C CA . TYR A 1 342 ? -6.129 25.203 -3.693 1 98.44 342 TYR A CA 1
ATOM 2695 C C . TYR A 1 342 ? -7.258 25.516 -2.717 1 98.44 342 TYR A C 1
ATOM 2697 O O . TYR A 1 342 ? -8.156 24.703 -2.52 1 98.44 342 TYR A O 1
ATOM 2705 N N . MET A 1 343 ? -7.238 26.734 -2.094 1 98.5 343 MET A N 1
ATOM 2706 C CA . MET A 1 343 ? -8.273 27.141 -1.147 1 98.5 343 MET A CA 1
ATOM 2707 C C . MET A 1 343 ? -9.633 27.219 -1.834 1 98.5 343 MET A C 1
ATOM 2709 O O . MET A 1 343 ? -10.664 26.922 -1.222 1 98.5 343 MET A O 1
ATOM 2713 N N . ASP A 1 344 ? -9.633 27.578 -3.066 1 97.88 344 ASP A N 1
ATOM 2714 C CA . ASP A 1 344 ? -10.898 27.656 -3.793 1 97.88 344 ASP A CA 1
ATOM 2715 C C . ASP A 1 344 ? -11.508 26.281 -3.984 1 97.88 344 ASP A C 1
ATOM 2717 O O . ASP A 1 344 ? -12.734 26.125 -3.963 1 97.88 344 ASP A O 1
ATOM 2721 N N . ASP A 1 345 ? -10.703 25.297 -4.242 1 98.25 345 ASP A N 1
ATOM 2722 C CA . ASP A 1 345 ? -11.203 23.922 -4.359 1 98.25 345 ASP A CA 1
ATOM 2723 C C . ASP A 1 345 ? -11.75 23.422 -3.025 1 98.25 345 ASP A C 1
ATOM 2725 O O . ASP A 1 345 ? -12.711 22.656 -2.992 1 98.25 345 ASP A O 1
ATOM 2729 N N . ILE A 1 346 ? -11.109 23.781 -1.971 1 98.38 346 ILE A N 1
ATOM 2730 C CA . ILE A 1 346 ? -11.609 23.422 -0.645 1 98.38 346 ILE A CA 1
ATOM 2731 C C . ILE A 1 346 ? -12.992 24.047 -0.434 1 98.38 346 ILE A C 1
ATOM 2733 O O . ILE A 1 346 ? -13.922 23.375 0.012 1 98.38 346 ILE A O 1
ATOM 2737 N N . GLU A 1 347 ? -13.117 25.297 -0.772 1 97.12 347 GLU A N 1
ATOM 2738 C CA . GLU A 1 347 ? -14.398 25.984 -0.634 1 97.12 347 GLU A CA 1
ATOM 2739 C C . GLU A 1 347 ? -15.469 25.328 -1.514 1 97.12 347 GLU A C 1
ATOM 2741 O O . GLU A 1 347 ? -16.625 25.203 -1.104 1 97.12 347 GLU A O 1
ATOM 2746 N N . LYS A 1 348 ? -15.07 24.984 -2.67 1 97.56 348 LYS A N 1
ATOM 2747 C CA . LYS A 1 348 ? -15.992 24.344 -3.596 1 97.56 348 LYS A CA 1
ATOM 2748 C C . LYS A 1 348 ? -16.516 23.031 -3.02 1 97.56 348 LYS A C 1
ATOM 2750 O O . LYS A 1 348 ? -17.688 22.688 -3.215 1 97.56 348 LYS A O 1
ATOM 2755 N N . ALA A 1 349 ? -15.688 22.297 -2.385 1 97.88 349 ALA A N 1
ATOM 2756 C CA . ALA A 1 349 ? -16.109 21.031 -1.771 1 97.88 349 ALA A CA 1
ATOM 2757 C C . ALA A 1 349 ? -17.203 21.266 -0.736 1 97.88 349 ALA A C 1
ATOM 2759 O O . ALA A 1 349 ? -18.109 20.453 -0.597 1 97.88 349 ALA A O 1
ATOM 2760 N N . PHE A 1 350 ? -17.156 22.328 -0.002 1 97.38 350 PHE A N 1
ATOM 2761 C CA . PHE A 1 350 ? -18.125 22.641 1.042 1 97.38 350 PHE A CA 1
ATOM 2762 C C . PHE A 1 350 ? -19.438 23.141 0.438 1 97.38 350 PHE A C 1
ATOM 2764 O O . PHE A 1 350 ? -20.453 23.188 1.119 1 97.38 350 PHE A O 1
ATOM 2771 N N . SER A 1 351 ? -19.406 23.484 -0.808 1 95.19 351 SER A N 1
ATOM 2772 C CA . SER A 1 351 ? -20.625 23.859 -1.509 1 95.19 351 SER A CA 1
ATOM 2773 C C . SER A 1 351 ? -21.234 22.688 -2.262 1 95.19 351 SER A C 1
ATOM 2775 O O . SER A 1 351 ? -22.234 22.828 -2.949 1 95.19 351 SER A O 1
ATOM 2777 N N . GLY A 1 352 ? -20.562 21.562 -2.148 1 96.31 352 GLY A N 1
ATOM 2778 C CA . GLY A 1 352 ? -21.031 20.375 -2.842 1 96.31 352 GLY A CA 1
ATOM 2779 C C . GLY A 1 352 ? -22.078 19.609 -2.072 1 96.31 352 GLY A C 1
ATOM 2780 O O . GLY A 1 352 ? -22.719 20.156 -1.175 1 96.31 352 GLY A O 1
ATOM 2781 N N . LYS A 1 353 ? -22.297 18.375 -2.465 1 97.69 353 LYS A N 1
ATOM 2782 C CA . LYS A 1 353 ? -23.344 17.547 -1.867 1 97.69 353 LYS A CA 1
ATOM 2783 C C . LYS A 1 353 ? -22.906 17 -0.506 1 97.69 353 LYS A C 1
ATOM 2785 O O . LYS A 1 353 ? -21.719 16.859 -0.244 1 97.69 353 LYS A O 1
ATOM 2790 N N . PHE A 1 354 ? -23.906 16.766 0.303 1 97.94 354 PHE A N 1
ATOM 2791 C CA . PHE A 1 354 ? -23.672 16.156 1.603 1 97.94 354 PHE A CA 1
ATOM 2792 C C . PHE A 1 354 ? -23.688 14.633 1.488 1 97.94 354 PHE A C 1
ATOM 2794 O O . PHE A 1 354 ? -24.172 14.086 0.495 1 97.94 354 PHE A O 1
ATOM 2801 N N . LYS A 1 355 ? -23.094 13.977 2.406 1 96.38 355 LYS A N 1
ATOM 2802 C CA . LYS A 1 355 ? -23.031 12.523 2.406 1 96.38 355 LYS A CA 1
ATOM 2803 C C . LYS A 1 355 ? -23.938 11.938 3.492 1 96.38 355 LYS A C 1
ATOM 2805 O O . LYS A 1 355 ? -24 12.469 4.598 1 96.38 355 LYS A O 1
ATOM 2810 N N . GLU A 1 356 ? -24.625 10.883 3.178 1 92.56 356 GLU A N 1
ATOM 2811 C CA . GLU A 1 356 ? -25.516 10.266 4.156 1 92.56 356 GLU A CA 1
ATOM 2812 C C . GLU A 1 356 ? -25.484 8.742 4.031 1 92.56 356 GLU A C 1
ATOM 2814 O O . GLU A 1 356 ? -25.078 8.203 3.002 1 92.56 356 GLU A O 1
ATOM 2819 N N . GLN A 1 357 ? -25.703 8.141 5.117 1 88.31 357 GLN A N 1
ATOM 2820 C CA . GLN A 1 357 ? -26.016 6.719 5.18 1 88.31 357 GLN A CA 1
ATOM 2821 C C . GLN A 1 357 ? -27.438 6.484 5.664 1 88.31 357 GLN A C 1
ATOM 2823 O O . GLN A 1 357 ? -27.75 6.711 6.84 1 88.31 357 GLN A O 1
ATOM 2828 N N . ARG A 1 358 ? -28.344 6.035 4.859 1 83.31 358 ARG A N 1
ATOM 2829 C CA . ARG A 1 358 ? -29.766 5.957 5.145 1 83.31 358 ARG A CA 1
ATOM 2830 C C . ARG A 1 358 ? -30.047 4.945 6.25 1 83.31 358 ARG A C 1
ATOM 2832 O O . ARG A 1 358 ? -30.859 5.207 7.145 1 83.31 358 ARG A O 1
ATOM 2839 N N . ASN A 1 359 ? -29.312 3.828 6.043 1 81.81 359 ASN A N 1
ATOM 2840 C CA . ASN A 1 359 ? -29.359 2.781 7.059 1 81.81 359 ASN A CA 1
ATOM 2841 C C . ASN A 1 359 ? -28.016 2.088 7.219 1 81.81 359 ASN A C 1
ATOM 2843 O O . ASN A 1 359 ? -27.109 2.287 6.406 1 81.81 359 ASN A O 1
ATOM 2847 N N . SER A 1 360 ? -27.922 1.403 8.305 1 77.31 360 SER A N 1
ATOM 2848 C CA . SER A 1 360 ? -26.641 0.782 8.625 1 77.31 360 SER A CA 1
ATOM 2849 C C . SER A 1 360 ? -26.203 -0.185 7.531 1 77.31 360 SER A C 1
ATOM 2851 O O . SER A 1 360 ? -25.016 -0.472 7.391 1 77.31 360 SER A O 1
ATOM 2853 N N . GLU A 1 361 ? -27.156 -0.569 6.719 1 75.75 361 GLU A N 1
ATOM 2854 C CA . GLU A 1 361 ? -26.859 -1.554 5.684 1 75.75 361 GLU A CA 1
ATOM 2855 C C . GLU A 1 361 ? -26.672 -0.887 4.324 1 75.75 361 GLU A C 1
ATOM 2857 O O . GLU A 1 361 ? -26.219 -1.523 3.369 1 75.75 361 GLU A O 1
ATOM 2862 N N . SER A 1 362 ? -26.922 0.414 4.379 1 80.06 362 SER A N 1
ATOM 2863 C CA . SER A 1 362 ? -26.828 1.126 3.109 1 80.06 362 SER A CA 1
ATOM 2864 C C . SER A 1 362 ? -25.438 1.697 2.893 1 80.06 362 SER A C 1
ATOM 2866 O O . SER A 1 362 ? -24.703 1.929 3.854 1 80.06 362 SER A O 1
ATOM 2868 N N . VAL A 1 363 ? -25.125 1.786 1.607 1 82.94 363 VAL A N 1
ATOM 2869 C CA . VAL A 1 363 ? -23.875 2.438 1.242 1 82.94 363 VAL A CA 1
ATOM 2870 C C . VAL A 1 363 ? -24 3.943 1.465 1 82.94 363 VAL A C 1
ATOM 2872 O O . VAL A 1 363 ? -25.094 4.492 1.483 1 82.94 363 VAL A O 1
ATOM 2875 N N . TRP A 1 364 ? -22.906 4.594 1.749 1 88.19 364 TRP A N 1
ATOM 2876 C CA . TRP A 1 364 ? -22.875 6.051 1.831 1 88.19 364 TRP A CA 1
ATOM 2877 C C . TRP A 1 364 ? -23.125 6.68 0.465 1 88.19 364 TRP A C 1
ATOM 2879 O O . TRP A 1 364 ? -22.5 6.301 -0.526 1 88.19 364 TRP A O 1
ATOM 2889 N N . THR A 1 365 ? -24.094 7.508 0.39 1 90.56 365 THR A N 1
ATOM 2890 C CA . THR A 1 365 ? -24.484 8.141 -0.865 1 90.56 365 THR A CA 1
ATOM 2891 C C . THR A 1 365 ? -24.672 9.641 -0.681 1 90.56 365 THR A C 1
ATOM 2893 O O . THR A 1 365 ? -24.797 10.125 0.445 1 90.56 365 THR A O 1
ATOM 2896 N N . PRO A 1 366 ? -24.625 10.391 -1.751 1 94.69 366 PRO A N 1
ATOM 2897 C CA . PRO A 1 366 ? -24.906 11.828 -1.639 1 94.69 366 PRO A CA 1
ATOM 2898 C C . PRO A 1 366 ? -26.359 12.125 -1.3 1 94.69 366 PRO A C 1
ATOM 2900 O O . PRO A 1 366 ? -27.266 11.438 -1.781 1 94.69 366 PRO A O 1
ATOM 2903 N N . VAL A 1 367 ? -26.578 13.109 -0.493 1 96.06 367 VAL A N 1
ATOM 2904 C CA . VAL A 1 367 ? -27.938 13.586 -0.202 1 96.06 367 VAL A CA 1
ATOM 2905 C C . VAL A 1 367 ? -28.484 14.328 -1.414 1 96.06 367 VAL A C 1
ATOM 2907 O O . VAL A 1 367 ? -27.859 15.25 -1.932 1 96.06 367 VAL A O 1
ATOM 2910 N N . PRO A 1 368 ? -29.656 13.922 -1.812 1 94.94 368 PRO A N 1
ATOM 2911 C CA . PRO A 1 368 ? -30.266 14.633 -2.938 1 94.94 368 PRO A CA 1
ATOM 2912 C C . PRO A 1 368 ? -30.484 16.125 -2.648 1 94.94 368 PRO A C 1
ATOM 2914 O O . PRO A 1 368 ? -30.844 16.484 -1.525 1 94.94 368 PRO A O 1
ATOM 2917 N N . ASP A 1 369 ? -30.422 16.938 -3.686 1 94.62 369 ASP A N 1
ATOM 2918 C CA . ASP A 1 369 ? -30.5 18.391 -3.547 1 94.62 369 ASP A CA 1
ATOM 2919 C C . ASP A 1 369 ? -31.859 18.812 -2.996 1 94.62 369 ASP A C 1
ATOM 2921 O O . ASP A 1 369 ? -31.969 19.812 -2.271 1 94.62 369 ASP A O 1
ATOM 2925 N N . GLU A 1 370 ? -32.812 18.031 -3.322 1 95.12 370 GLU A N 1
ATOM 2926 C CA . GLU A 1 370 ? -34.188 18.344 -2.91 1 95.12 370 GLU A CA 1
ATOM 2927 C C . GLU A 1 370 ? -34.344 18.203 -1.399 1 95.12 370 GLU A C 1
ATOM 2929 O O . GLU A 1 370 ? -35.219 18.844 -0.804 1 95.12 370 GLU A O 1
ATOM 2934 N N . GLN A 1 371 ? -33.5 17.5 -0.835 1 95.44 371 GLN A N 1
ATOM 2935 C CA . GLN A 1 371 ? -33.625 17.234 0.594 1 95.44 371 GLN A CA 1
ATOM 2936 C C . GLN A 1 371 ? -32.812 18.219 1.411 1 95.44 371 GLN A C 1
ATOM 2938 O O . GLN A 1 371 ? -32.906 18.266 2.639 1 95.44 371 GLN A O 1
ATOM 2943 N N . VAL A 1 372 ? -32 19 0.83 1 96.81 372 VAL A N 1
ATOM 2944 C CA . VAL A 1 372 ? -31.172 19.969 1.522 1 96.81 372 VAL A CA 1
ATOM 2945 C C . VAL A 1 372 ? -31.984 21.219 1.853 1 96.81 372 VAL A C 1
ATOM 2947 O O . VAL A 1 372 ? -32.531 21.859 0.956 1 96.81 372 VAL A O 1
ATOM 2950 N N . PRO A 1 373 ? -32.062 21.594 3.035 1 96.81 373 PRO A N 1
ATOM 2951 C CA . PRO A 1 373 ? -32.844 22.75 3.422 1 96.81 373 PRO A CA 1
ATOM 2952 C C . PRO A 1 373 ? -32.219 24.078 3.012 1 96.81 373 PRO A C 1
ATOM 2954 O O . PRO A 1 373 ? -31.078 24.109 2.561 1 96.81 373 PRO A O 1
ATOM 2957 N N . LYS A 1 374 ? -33.062 25.188 3.166 1 93.5 374 LYS A N 1
ATOM 2958 C CA . LYS A 1 374 ? -32.625 26.562 2.967 1 93.5 374 LYS A CA 1
ATOM 2959 C C . LYS A 1 374 ? -32.719 27.359 4.258 1 93.5 374 LYS A C 1
ATOM 2961 O O . LYS A 1 374 ? -33.719 27.266 4.98 1 93.5 374 LYS A O 1
ATOM 2966 N N . PRO A 1 375 ? -31.875 28.172 4.516 1 95.06 375 PRO A N 1
ATOM 2967 C CA . PRO A 1 375 ? -30.594 28.359 3.838 1 95.06 375 PRO A CA 1
ATOM 2968 C C . PRO A 1 375 ? -29.703 27.109 3.893 1 95.06 375 PRO A C 1
ATOM 2970 O O . PRO A 1 375 ? -29.906 26.25 4.742 1 95.06 375 PRO A O 1
ATOM 2973 N N . ARG A 1 376 ? -28.812 27.031 2.979 1 95.44 376 ARG A N 1
ATOM 2974 C CA . ARG A 1 376 ? -27.969 25.844 2.896 1 95.44 376 ARG A CA 1
ATOM 2975 C C . ARG A 1 376 ? -27.188 25.641 4.195 1 95.44 376 ARG A C 1
ATOM 2977 O O . ARG A 1 376 ? -26.547 26.562 4.699 1 95.44 376 ARG A O 1
ATOM 2984 N N . PRO A 1 377 ? -27.203 24.453 4.734 1 95.56 377 PRO A N 1
ATOM 2985 C CA . PRO A 1 377 ? -26.453 24.188 5.965 1 95.56 377 PRO A CA 1
ATOM 2986 C C . PRO A 1 377 ? -24.953 24.453 5.809 1 95.56 377 PRO A C 1
ATOM 2988 O O . PRO A 1 377 ? -24.375 24.141 4.77 1 95.56 377 PRO A O 1
ATOM 2991 N N . GLY A 1 378 ? -24.328 25.062 6.883 1 95 378 GLY A N 1
ATOM 2992 C CA . GLY A 1 378 ? -22.906 25.328 6.863 1 95 378 GLY A CA 1
ATOM 2993 C C . GLY A 1 378 ? -22.547 26.734 6.438 1 95 378 GLY A C 1
ATOM 2994 O O . GLY A 1 378 ? -21.406 27.156 6.551 1 95 378 GLY A O 1
ATOM 2995 N N . CYS A 1 379 ? -23.531 27.484 5.949 1 93.62 379 CYS A N 1
ATOM 2996 C CA . CYS A 1 379 ? -23.297 28.859 5.527 1 93.62 379 CYS A CA 1
ATOM 2997 C C . CYS A 1 379 ? -23.25 29.797 6.727 1 93.62 379 CYS A C 1
ATOM 2999 O O . CYS A 1 379 ? -23.844 29.5 7.77 1 93.62 379 CYS A O 1
ATOM 3001 N N . CYS A 1 380 ? -22.531 30.875 6.547 1 96.25 380 CYS A N 1
ATOM 3002 C CA . CYS A 1 380 ? -22.469 31.875 7.602 1 96.25 380 CYS A CA 1
ATOM 3003 C C . CYS A 1 380 ? -23.688 32.781 7.547 1 96.25 380 CYS A C 1
ATOM 3005 O O . CYS A 1 380 ? -24.141 33.156 6.461 1 96.25 380 CYS A O 1
ATOM 3007 N N . ALA A 1 381 ? -24.141 33.094 8.68 1 96.25 381 ALA A N 1
ATOM 3008 C CA . ALA A 1 381 ? -25.266 34.031 8.727 1 96.25 381 ALA A CA 1
ATOM 3009 C C . ALA A 1 381 ? -24.906 35.344 8.047 1 96.25 381 ALA A C 1
ATOM 3011 O O . ALA A 1 381 ? -23.781 35.844 8.211 1 96.25 381 ALA A O 1
ATOM 3012 N N . GLY A 1 382 ? -25.844 35.875 7.23 1 94.31 382 GLY A N 1
ATOM 3013 C CA . GLY A 1 382 ? -25.641 37.125 6.559 1 94.31 382 GLY A CA 1
ATOM 3014 C C . GLY A 1 382 ? -24.938 37 5.219 1 94.31 382 GLY A C 1
ATOM 3015 O O . GLY A 1 382 ? -24.703 37.969 4.527 1 94.31 382 GLY A O 1
ATOM 3016 N N . GLU A 1 383 ? -24.672 35.781 4.879 1 91.31 383 GLU A N 1
ATOM 3017 C CA . GLU A 1 383 ? -23.922 35.562 3.641 1 91.31 383 GLU A CA 1
ATOM 3018 C C . GLU A 1 383 ? -24.641 34.562 2.744 1 91.31 383 GLU A C 1
ATOM 3020 O O . GLU A 1 383 ? -25.266 33.625 3.234 1 91.31 383 GLU A O 1
ATOM 3025 N N . GLY A 1 384 ? -24.469 34.812 1.442 1 88.31 384 GLY A N 1
ATOM 3026 C CA . GLY A 1 384 ? -24.984 33.844 0.475 1 88.31 384 GLY A CA 1
ATOM 3027 C C . GLY A 1 384 ? -26.453 33.531 0.663 1 88.31 384 GLY A C 1
ATOM 3028 O O . GLY A 1 384 ? -27.281 34.438 0.719 1 88.31 384 GLY A O 1
ATOM 3029 N N . SER A 1 385 ? -26.672 32.156 0.848 1 88.75 385 SER A N 1
ATOM 3030 C CA . SER A 1 385 ? -28.047 31.688 0.991 1 88.75 385 SER A CA 1
ATOM 3031 C C . SER A 1 385 ? -28.641 32.094 2.336 1 88.75 385 SER A C 1
ATOM 3033 O O . SER A 1 385 ? -29.859 32.125 2.506 1 88.75 385 SER A O 1
ATOM 3035 N N . ALA A 1 386 ? -27.797 32.469 3.242 1 93.81 386 ALA A N 1
ATOM 3036 C CA . ALA A 1 386 ? -28.25 32.844 4.574 1 93.81 386 ALA A CA 1
ATOM 3037 C C . ALA A 1 386 ? -28.203 34.375 4.742 1 93.81 386 ALA A C 1
ATOM 3039 O O . ALA A 1 386 ? -28.125 34.875 5.863 1 93.81 386 ALA A O 1
ATOM 3040 N N . ALA A 1 387 ? -28.25 35.062 3.721 1 93.38 387 ALA A N 1
ATOM 3041 C CA . ALA A 1 387 ? -28.141 36.531 3.74 1 93.38 387 ALA A CA 1
ATOM 3042 C C . ALA A 1 387 ? -29.266 37.156 4.562 1 93.38 387 ALA A C 1
ATOM 3044 O O . ALA A 1 387 ? -29.078 38.219 5.172 1 93.38 387 ALA A O 1
ATOM 3045 N N . ALA A 1 388 ? -30.344 36.531 4.617 1 93.94 388 ALA A N 1
ATOM 3046 C CA . ALA A 1 388 ? -31.531 37.094 5.281 1 93.94 388 ALA A CA 1
ATOM 3047 C C . ALA A 1 388 ? -31.453 36.875 6.793 1 93.94 388 ALA A C 1
ATOM 3049 O O . ALA A 1 388 ? -32.188 37.531 7.547 1 93.94 388 ALA A O 1
ATOM 3050 N N . TYR A 1 389 ? -30.547 36.156 7.215 1 95.25 389 TYR A N 1
ATOM 3051 C CA . TYR A 1 389 ? -30.438 35.844 8.641 1 95.25 389 TYR A CA 1
ATOM 3052 C C . TYR A 1 389 ? -29.328 36.656 9.297 1 95.25 389 TYR A C 1
ATOM 3054 O O . TYR A 1 389 ? -28.188 36.656 8.82 1 95.25 389 TYR A O 1
ATOM 3062 N N . LYS A 1 390 ? -29.594 37.219 10.336 1 93.5 390 LYS A N 1
ATOM 3063 C CA . LYS A 1 390 ? -28.609 38.062 11.023 1 93.5 390 LYS A CA 1
ATOM 3064 C C . LYS A 1 390 ? -27.703 37.25 11.922 1 93.5 390 LYS A C 1
ATOM 3066 O O . LYS A 1 390 ? -26.578 37.656 12.227 1 93.5 390 LYS A O 1
ATOM 3071 N N . SER A 1 391 ? -28.328 36.188 12.398 1 95.19 391 SER A N 1
ATOM 3072 C CA . SER A 1 391 ? -27.578 35.344 13.312 1 95.19 391 SER A CA 1
ATOM 3073 C C . SER A 1 391 ? -27.906 33.875 13.078 1 95.19 391 SER A C 1
ATOM 3075 O O . SER A 1 391 ? -29.016 33.531 12.641 1 95.19 391 SER A O 1
ATOM 3077 N N . SER A 1 392 ? -26.969 33.031 13.414 1 96.06 392 SER A N 1
ATOM 3078 C CA . SER A 1 392 ? -27.172 31.594 13.266 1 96.06 392 SER A CA 1
ATOM 3079 C C . SER A 1 392 ? -28.219 31.062 14.25 1 96.06 392 SER A C 1
ATOM 3081 O O . SER A 1 392 ? -28.797 30 14.039 1 96.06 392 SER A O 1
ATOM 3083 N N . THR A 1 393 ? -28.469 31.812 15.328 1 95.81 393 THR A N 1
ATOM 3084 C CA . THR A 1 393 ? -29.453 31.406 16.328 1 95.81 393 THR A CA 1
ATOM 3085 C C . THR A 1 393 ? -30.859 31.422 15.742 1 95.81 393 THR A C 1
ATOM 3087 O O . THR A 1 393 ? -31.781 30.812 16.297 1 95.81 393 THR A O 1
ATOM 3090 N N . THR A 1 394 ? -31.031 32.156 14.633 1 95.56 394 THR A N 1
ATOM 3091 C CA . THR A 1 394 ? -32.344 32.312 14.039 1 95.56 394 THR A CA 1
ATOM 3092 C C . THR A 1 394 ? -32.531 31.391 12.844 1 95.56 394 THR A C 1
ATOM 3094 O O . THR A 1 394 ? -33.531 31.469 12.125 1 95.56 394 THR A O 1
ATOM 3097 N N . PHE A 1 395 ? -31.578 30.531 12.578 1 96.5 395 PHE A N 1
ATOM 3098 C CA . PHE A 1 395 ? -31.719 29.547 11.508 1 96.5 395 PHE A CA 1
ATOM 3099 C C . PHE A 1 395 ? -32.906 28.625 11.773 1 96.5 395 PHE A C 1
ATOM 3101 O O . PHE A 1 395 ? -33.219 28.312 12.93 1 96.5 395 PHE A O 1
ATOM 3108 N N . PRO A 1 396 ? -33.562 28.203 10.695 1 96 396 PRO A N 1
ATOM 3109 C CA . PRO A 1 396 ? -34.656 27.25 10.891 1 96 396 PRO A CA 1
ATOM 3110 C C . PRO A 1 396 ? -34.188 25.938 11.508 1 96 396 PRO A C 1
ATOM 3112 O O . PRO A 1 396 ? -33.094 25.469 11.211 1 96 396 PRO A O 1
ATOM 3115 N N . ASP A 1 397 ? -35.031 25.312 12.281 1 96.25 397 ASP A N 1
ATOM 3116 C CA . ASP A 1 397 ? -34.719 24.062 12.953 1 96.25 397 ASP A CA 1
ATOM 3117 C C . ASP A 1 397 ? -34.375 22.953 11.953 1 96.25 397 ASP A C 1
ATOM 3119 O O . ASP A 1 397 ? -33.531 22.094 12.234 1 96.25 397 ASP A O 1
ATOM 3123 N N . GLU A 1 398 ? -34.969 23.016 10.867 1 96.12 398 GLU A N 1
ATOM 3124 C CA . GLU A 1 398 ? -34.688 22.016 9.828 1 96.12 398 GLU A CA 1
ATOM 3125 C C . GLU A 1 398 ? -33.25 22.094 9.359 1 96.12 398 GLU A C 1
ATOM 3127 O O . GLU A 1 398 ? -32.594 21.078 9.148 1 96.12 398 GLU A O 1
ATOM 3132 N N . THR A 1 399 ? -32.812 23.281 9.203 1 96.5 399 THR A N 1
ATOM 3133 C CA . THR A 1 399 ? -31.422 23.5 8.781 1 96.5 399 THR A CA 1
ATOM 3134 C C . THR A 1 399 ? -30.453 23.047 9.859 1 96.5 399 THR A C 1
ATOM 3136 O O . THR A 1 399 ? -29.453 22.391 9.562 1 96.5 399 THR A O 1
ATOM 3139 N N . LEU A 1 400 ? -30.766 23.344 11.086 1 96.94 400 LEU A N 1
ATOM 3140 C CA . LEU A 1 400 ? -29.906 23 12.211 1 96.94 400 LEU A CA 1
ATOM 3141 C C . LEU A 1 400 ? -29.875 21.5 12.43 1 96.94 400 LEU A C 1
ATOM 3143 O O . LEU A 1 400 ? -28.812 20.938 12.688 1 96.94 400 LEU A O 1
ATOM 3147 N N . THR A 1 401 ? -31 20.859 12.32 1 96.69 401 THR A N 1
ATOM 3148 C CA . THR A 1 401 ? -31.078 19.422 12.469 1 96.69 401 THR A CA 1
ATOM 3149 C C . THR A 1 401 ? -30.312 18.719 11.344 1 96.69 401 THR A C 1
ATOM 3151 O O . THR A 1 401 ? -29.688 17.672 11.57 1 96.69 401 THR A O 1
ATOM 3154 N N . PHE A 1 402 ? -30.375 19.281 10.203 1 96.88 402 PHE A N 1
ATOM 3155 C CA . PHE A 1 402 ? -29.656 18.734 9.062 1 96.88 402 PHE A CA 1
ATOM 3156 C C . PHE A 1 402 ? -28.156 18.734 9.32 1 96.88 402 PHE A C 1
ATOM 3158 O O . PHE A 1 402 ? -27.484 17.734 9.086 1 96.88 402 PHE A O 1
ATOM 3165 N N . ILE A 1 403 ? -27.641 19.781 9.781 1 95.44 403 ILE A N 1
ATOM 3166 C CA . ILE A 1 403 ? -26.203 19.906 10.031 1 95.44 403 ILE A CA 1
ATOM 3167 C C . ILE A 1 403 ? -25.781 18.906 11.117 1 95.44 403 ILE A C 1
ATOM 3169 O O . ILE A 1 403 ? -24.703 18.328 11.047 1 95.44 403 ILE A O 1
ATOM 3173 N N . LYS A 1 404 ? -26.578 18.797 12.062 1 95.44 404 LYS A N 1
ATOM 3174 C CA . LYS A 1 404 ? -26.297 17.875 13.164 1 95.44 404 LYS A CA 1
ATOM 3175 C C . LYS A 1 404 ? -26.172 16.453 12.656 1 95.44 404 LYS A C 1
ATOM 3177 O O . LYS A 1 404 ? -25.328 15.68 13.148 1 95.44 404 LYS A O 1
ATOM 3182 N N . THR A 1 405 ? -26.891 16.156 11.602 1 94.69 405 THR A N 1
ATOM 3183 C CA . THR A 1 405 ? -27 14.789 11.117 1 94.69 405 THR A CA 1
ATOM 3184 C C . THR A 1 405 ? -26 14.531 9.992 1 94.69 405 THR A C 1
ATOM 3186 O O . THR A 1 405 ? -25.469 13.422 9.867 1 94.69 405 THR A O 1
ATOM 3189 N N . PHE A 1 406 ? -25.766 15.578 9.188 1 95.56 406 PHE A N 1
ATOM 3190 C CA . PHE A 1 406 ? -24.984 15.367 7.973 1 95.56 406 PHE A CA 1
ATOM 3191 C C . PHE A 1 406 ? -23.859 16.391 7.871 1 95.56 406 PHE A C 1
ATOM 3193 O O . PHE A 1 406 ? -23.812 17.188 6.926 1 95.56 406 PHE A O 1
ATOM 3200 N N . PRO A 1 407 ? -22.859 16.266 8.703 1 97.19 407 PRO A N 1
ATOM 3201 C CA . PRO A 1 407 ? -21.766 17.25 8.641 1 97.19 407 PRO A CA 1
ATOM 3202 C C . PRO A 1 407 ? -20.703 16.875 7.605 1 97.19 407 PRO A C 1
ATOM 3204 O O . PRO A 1 407 ? -19.844 17.703 7.285 1 97.19 407 PRO A O 1
ATOM 3207 N N . LEU A 1 408 ? -20.75 15.664 7.008 1 98.06 408 LEU A N 1
ATOM 3208 C CA . LEU A 1 408 ? -19.734 15.156 6.098 1 98.06 408 LEU A CA 1
ATOM 3209 C C . LEU A 1 408 ? -20.109 15.445 4.648 1 98.06 408 LEU A C 1
ATOM 3211 O O . LEU A 1 408 ? -21.219 15.148 4.215 1 98.06 408 LEU A O 1
ATOM 3215 N N . MET A 1 409 ? -19.141 16.062 3.91 1 98.31 409 MET A N 1
ATOM 3216 C CA . MET A 1 409 ? -19.344 16.312 2.486 1 98.31 409 MET A CA 1
ATOM 3217 C C . MET A 1 409 ? -19.094 15.039 1.672 1 98.31 409 MET A C 1
ATOM 3219 O O . MET A 1 409 ? -18.297 14.188 2.064 1 98.31 409 MET A O 1
ATOM 3223 N N . ASP A 1 410 ? -19.703 14.984 0.573 1 96.75 410 ASP A N 1
ATOM 3224 C CA . ASP A 1 410 ? -19.609 13.789 -0.266 1 96.75 410 ASP A CA 1
ATOM 3225 C C . ASP A 1 410 ? -18.344 13.812 -1.111 1 96.75 410 ASP A C 1
ATOM 3227 O O . ASP A 1 410 ? -17.609 12.82 -1.166 1 96.75 410 ASP A O 1
ATOM 3231 N N . GLU A 1 411 ? -18.094 14.93 -1.713 1 95.69 411 GLU A N 1
ATOM 3232 C CA . GLU A 1 411 ? -16.938 15.039 -2.594 1 95.69 411 GLU A CA 1
ATOM 3233 C C . GLU A 1 411 ? -15.664 15.328 -1.799 1 95.69 411 GLU A C 1
ATOM 3235 O O . GLU A 1 411 ? -15.695 16.109 -0.837 1 95.69 411 GLU A O 1
ATOM 3240 N N . SER A 1 412 ? -14.609 14.703 -2.242 1 96.69 412 SER A N 1
ATOM 3241 C CA . SER A 1 412 ? -13.312 14.992 -1.646 1 96.69 412 SER A CA 1
ATOM 3242 C C . SER A 1 412 ? -12.633 16.172 -2.344 1 96.69 412 SER A C 1
ATOM 3244 O O . SER A 1 412 ? -12.945 16.484 -3.494 1 96.69 412 SER A O 1
ATOM 3246 N N . VAL A 1 413 ? -11.773 16.828 -1.631 1 98.56 413 VAL A N 1
ATOM 3247 C CA . VAL A 1 413 ? -10.984 17.922 -2.209 1 98.56 413 VAL A CA 1
ATOM 3248 C C . VAL A 1 413 ? -9.852 17.344 -3.057 1 98.56 413 VAL A C 1
ATOM 3250 O O . VAL A 1 413 ? -8.984 16.625 -2.547 1 98.56 413 VAL A O 1
ATOM 3253 N N . PRO A 1 414 ? -9.844 17.609 -4.305 1 97.5 414 PRO A N 1
ATOM 3254 C CA . PRO A 1 414 ? -8.773 17.078 -5.145 1 97.5 414 PRO A CA 1
ATOM 3255 C C . PRO A 1 414 ? -7.441 17.797 -4.926 1 97.5 414 PRO A C 1
ATOM 3257 O O . PRO A 1 414 ? -7.422 19 -4.617 1 97.5 414 PRO A O 1
ATOM 3260 N N . SER A 1 415 ? -6.371 17.094 -5.066 1 97.5 415 SER A N 1
ATOM 3261 C CA . SER A 1 415 ? -5.059 17.734 -5.055 1 97.5 415 SER A CA 1
ATOM 3262 C C . SER A 1 415 ? -4.797 18.484 -6.352 1 97.5 415 SER A C 1
ATOM 3264 O O . SER A 1 415 ? -5.418 18.219 -7.375 1 97.5 415 SER A O 1
ATOM 3266 N N . VAL A 1 416 ? -3.908 19.422 -6.246 1 96.25 416 VAL A N 1
ATOM 3267 C CA . VAL A 1 416 ? -3.525 20.188 -7.43 1 96.25 416 VAL A CA 1
ATOM 3268 C C . VAL A 1 416 ? -3.002 19.234 -8.508 1 96.25 416 VAL A C 1
ATOM 3270 O O . VAL A 1 416 ? -2.154 18.375 -8.227 1 96.25 416 VAL A O 1
ATOM 3273 N N . ASN A 1 417 ? -3.566 19.25 -9.719 1 92 417 ASN A N 1
ATOM 3274 C CA . ASN A 1 417 ? -3.193 18.438 -10.875 1 92 417 ASN A CA 1
ATOM 3275 C C . ASN A 1 417 ? -3.551 16.969 -10.664 1 92 417 ASN A C 1
ATOM 3277 O O . ASN A 1 417 ? -3.107 16.109 -11.422 1 92 417 ASN A O 1
ATOM 3281 N N . ASP A 1 418 ? -4.199 16.625 -9.609 1 92.75 418 ASP A N 1
ATOM 3282 C CA . ASP A 1 418 ? -4.676 15.289 -9.289 1 92.75 418 ASP A CA 1
ATOM 3283 C C . ASP A 1 418 ? -3.508 14.32 -9.117 1 92.75 418 ASP A C 1
ATOM 3285 O O . ASP A 1 418 ? -3.598 13.156 -9.508 1 92.75 418 ASP A O 1
ATOM 3289 N N . ARG A 1 419 ? -2.428 14.844 -8.68 1 94.12 419 ARG A N 1
ATOM 3290 C CA . ARG A 1 419 ? -1.252 14.023 -8.398 1 94.12 419 ARG A CA 1
ATOM 3291 C C . ARG A 1 419 ? -0.366 14.672 -7.344 1 94.12 419 ARG A C 1
ATOM 3293 O O . ARG A 1 419 ? -0.38 15.898 -7.184 1 94.12 419 ARG A O 1
ATOM 3300 N N . PRO A 1 420 ? 0.408 13.922 -6.652 1 96.5 420 PRO A N 1
ATOM 3301 C CA . PRO A 1 420 ? 1.341 14.508 -5.688 1 96.5 420 PRO A CA 1
ATOM 3302 C C . PRO A 1 420 ? 2.514 15.219 -6.355 1 96.5 420 PRO A C 1
ATOM 3304 O O . PRO A 1 420 ? 2.912 14.852 -7.465 1 96.5 420 PRO A O 1
ATOM 3307 N N . TYR A 1 421 ? 3.059 16.203 -5.688 1 96.25 421 TYR A N 1
ATOM 3308 C CA . TYR A 1 421 ? 4.273 16.875 -6.141 1 96.25 421 TYR A CA 1
ATOM 3309 C C . TYR A 1 421 ? 5.492 15.977 -5.957 1 96.25 421 TYR A C 1
ATOM 3311 O O . TYR A 1 421 ? 6.469 16.078 -6.699 1 96.25 421 TYR A O 1
ATOM 3319 N N . PHE A 1 422 ? 5.441 15.227 -5.027 1 96.94 422 PHE A N 1
ATOM 3320 C CA . PHE A 1 422 ? 6.57 14.391 -4.625 1 96.94 422 PHE A CA 1
ATOM 3321 C C . PHE A 1 422 ? 6.086 13.141 -3.9 1 96.94 422 PHE A C 1
ATOM 3323 O O . PHE A 1 422 ? 5.125 13.195 -3.131 1 96.94 422 PHE A O 1
ATOM 3330 N N . THR A 1 423 ? 6.711 11.977 -4.168 1 96.69 423 THR A N 1
ATOM 3331 C CA . THR A 1 423 ? 6.426 10.734 -3.447 1 96.69 423 THR A CA 1
ATOM 3332 C C . THR A 1 423 ? 7.715 10.062 -2.99 1 96.69 423 THR A C 1
ATOM 3334 O O . THR A 1 423 ? 8.766 10.227 -3.617 1 96.69 423 THR A O 1
ATOM 3337 N N . ARG A 1 424 ? 7.711 9.445 -1.895 1 96 424 ARG A N 1
ATOM 3338 C CA . ARG A 1 424 ? 8.75 8.578 -1.359 1 96 424 ARG A CA 1
ATOM 3339 C C . ARG A 1 424 ? 8.164 7.258 -0.866 1 96 424 ARG A C 1
ATOM 3341 O O . ARG A 1 424 ? 7.508 7.219 0.179 1 96 424 ARG A O 1
ATOM 3348 N N . THR A 1 425 ? 8.445 6.137 -1.606 1 92.88 425 THR A N 1
ATOM 3349 C CA . THR A 1 425 ? 7.703 4.91 -1.318 1 92.88 425 THR A CA 1
ATOM 3350 C C . THR A 1 425 ? 8.656 3.74 -1.11 1 92.88 425 THR A C 1
ATOM 3352 O O . THR A 1 425 ? 8.227 2.633 -0.778 1 92.88 425 THR A O 1
ATOM 3355 N N . THR A 1 426 ? 9.867 3.805 -1.371 1 84.38 426 THR A N 1
ATOM 3356 C CA . THR A 1 426 ? 10.789 2.684 -1.224 1 84.38 426 THR A CA 1
ATOM 3357 C C . THR A 1 426 ? 11.602 2.814 0.061 1 84.38 426 THR A C 1
ATOM 3359 O O . THR A 1 426 ? 12.398 1.938 0.388 1 84.38 426 THR A O 1
ATOM 3362 N N . SER A 1 427 ? 11.289 3.846 0.746 1 79.56 427 SER A N 1
ATOM 3363 C CA . SER A 1 427 ? 12.031 4.051 1.984 1 79.56 427 SER A CA 1
ATOM 3364 C C . SER A 1 427 ? 11.305 3.439 3.176 1 79.56 427 SER A C 1
ATOM 3366 O O . SER A 1 427 ? 10.109 3.139 3.092 1 79.56 427 SER A O 1
ATOM 3368 N N . ARG A 1 428 ? 12.117 3.211 4.133 1 80.06 428 ARG A N 1
ATOM 3369 C CA . ARG A 1 428 ? 11.547 2.641 5.352 1 80.06 428 ARG A CA 1
ATOM 3370 C C . ARG A 1 428 ? 11.062 3.736 6.289 1 80.06 428 ARG A C 1
ATOM 3372 O O . ARG A 1 428 ? 10.484 3.449 7.344 1 80.06 428 ARG A O 1
ATOM 3379 N N . PHE A 1 429 ? 11.289 4.945 5.84 1 90.19 429 PHE A N 1
ATOM 3380 C CA . PHE A 1 429 ? 10.883 5.996 6.766 1 90.19 429 PHE A CA 1
ATOM 3381 C C . PHE A 1 429 ? 9.719 6.801 6.199 1 90.19 429 PHE A C 1
ATOM 3383 O O . PHE A 1 429 ? 9.484 6.789 4.988 1 90.19 429 PHE A O 1
ATOM 3390 N N . LYS A 1 430 ? 9.055 7.465 7.117 1 95 430 LYS A N 1
ATOM 3391 C CA . LYS A 1 430 ? 7.938 8.336 6.777 1 95 430 LYS A CA 1
ATOM 3392 C C . LYS A 1 430 ? 8.359 9.805 6.812 1 95 430 LYS A C 1
ATOM 3394 O O . LYS A 1 430 ? 9.242 10.188 7.586 1 95 430 LYS A O 1
ATOM 3399 N N . LEU A 1 431 ? 7.762 10.539 5.945 1 98.25 431 LEU A N 1
ATOM 3400 C CA . LEU A 1 431 ? 7.887 11.992 6.043 1 98.25 431 LEU A CA 1
ATOM 3401 C C . LEU A 1 431 ? 6.949 12.547 7.113 1 98.25 431 LEU A C 1
ATOM 3403 O O . LEU A 1 431 ? 5.82 12.078 7.258 1 98.25 431 LEU A O 1
ATOM 3407 N N . THR A 1 432 ? 7.445 13.531 7.844 1 98.19 432 THR A N 1
ATOM 3408 C CA . THR A 1 432 ? 6.703 13.906 9.047 1 98.19 432 THR A CA 1
ATOM 3409 C C . THR A 1 432 ? 6.375 15.398 9.031 1 98.19 432 THR A C 1
ATOM 3411 O O . THR A 1 432 ? 5.391 15.828 9.633 1 98.19 432 THR A O 1
ATOM 3414 N N . GLN A 1 433 ? 7.242 16.188 8.445 1 98.56 433 GLN A N 1
ATOM 3415 C CA . GLN A 1 433 ? 7.078 17.641 8.508 1 98.56 433 GLN A CA 1
ATOM 3416 C C . GLN A 1 433 ? 7.324 18.281 7.141 1 98.56 433 GLN A C 1
ATOM 3418 O O . GLN A 1 433 ? 8.008 17.703 6.293 1 98.56 433 GLN A O 1
ATOM 3423 N N . ILE A 1 434 ? 6.789 19.484 7 1 98.62 434 ILE A N 1
ATOM 3424 C CA . ILE A 1 434 ? 6.938 20.172 5.723 1 98.62 434 ILE A CA 1
ATOM 3425 C C . ILE A 1 434 ? 7.145 21.672 5.961 1 98.62 434 ILE A C 1
ATOM 3427 O O . ILE A 1 434 ? 6.543 22.25 6.871 1 98.62 434 ILE A O 1
ATOM 3431 N N . ALA A 1 435 ? 8.016 22.266 5.316 1 98.31 435 ALA A N 1
ATOM 3432 C CA . ALA A 1 435 ? 8.203 23.703 5.156 1 98.31 435 ALA A CA 1
ATOM 3433 C C . ALA A 1 435 ? 8.43 24.062 3.691 1 98.31 435 ALA A C 1
ATOM 3435 O O . ALA A 1 435 ? 9.117 23.344 2.965 1 98.31 435 ALA A O 1
ATOM 3436 N N . VAL A 1 436 ? 7.836 25.203 3.248 1 98.06 436 VAL A N 1
ATOM 3437 C CA . VAL A 1 436 ? 7.859 25.484 1.817 1 98.06 436 VAL A CA 1
ATOM 3438 C C . VAL A 1 436 ? 8.289 26.938 1.588 1 98.06 436 VAL A C 1
ATOM 3440 O O . VAL A 1 436 ? 7.824 27.844 2.283 1 98.06 436 VAL A O 1
ATOM 3443 N N . ASP A 1 437 ? 9.156 27.109 0.673 1 96.44 437 ASP A N 1
ATOM 3444 C CA . ASP A 1 437 ? 9.523 28.422 0.136 1 96.44 437 ASP A CA 1
ATOM 3445 C C . ASP A 1 437 ? 9 28.594 -1.288 1 96.44 437 ASP A C 1
ATOM 3447 O O . ASP A 1 437 ? 9.516 27.984 -2.225 1 96.44 437 ASP A O 1
ATOM 3451 N N . THR A 1 438 ? 8.094 29.422 -1.494 1 94.94 438 THR A N 1
ATOM 3452 C CA . THR A 1 438 ? 7.496 29.594 -2.814 1 94.94 438 THR A CA 1
ATOM 3453 C C . THR A 1 438 ? 8.172 30.719 -3.578 1 94.94 438 THR A C 1
ATOM 3455 O O . THR A 1 438 ? 7.77 31.047 -4.695 1 94.94 438 THR A O 1
ATOM 3458 N N . SER A 1 439 ? 9.156 31.359 -3.051 1 92.19 439 SER A N 1
ATOM 3459 C CA . SER A 1 439 ? 9.852 32.469 -3.684 1 92.19 439 SER A CA 1
ATOM 3460 C C . SER A 1 439 ? 11.359 32.25 -3.715 1 92.19 439 SER A C 1
ATOM 3462 O O . SER A 1 439 ? 12.133 33.188 -3.475 1 92.19 439 SER A O 1
ATOM 3464 N N . ALA A 1 440 ? 11.688 31.047 -3.947 1 92.31 440 ALA A N 1
ATOM 3465 C CA . ALA A 1 440 ? 13.109 30.719 -3.994 1 92.31 440 ALA A CA 1
ATOM 3466 C C . ALA A 1 440 ? 13.727 31.156 -5.324 1 92.31 440 ALA A C 1
ATOM 3468 O O . ALA A 1 440 ? 13.062 31.109 -6.363 1 92.31 440 ALA A O 1
ATOM 3469 N N . GLY A 1 441 ? 15 31.562 -5.254 1 88.12 441 GLY A N 1
ATOM 3470 C CA . GLY A 1 441 ? 15.727 31.953 -6.453 1 88.12 441 GLY A CA 1
ATOM 3471 C C . GLY A 1 441 ? 15.75 33.438 -6.672 1 88.12 441 GLY A C 1
ATOM 3472 O O . GLY A 1 441 ? 15.055 34.188 -5.98 1 88.12 441 GLY A O 1
ATOM 3473 N N . PRO A 1 442 ? 16.484 33.781 -7.637 1 84.44 442 PRO A N 1
ATOM 3474 C CA . PRO A 1 442 ? 16.656 35.219 -7.902 1 84.44 442 PRO A CA 1
ATOM 3475 C C . PRO A 1 442 ? 15.383 35.875 -8.438 1 84.44 442 PRO A C 1
ATOM 3477 O O . PRO A 1 442 ? 15.125 37.031 -8.164 1 84.44 442 PRO A O 1
ATOM 3480 N N . TYR A 1 443 ? 14.578 35.125 -9.109 1 85.69 443 TYR A N 1
ATOM 3481 C CA . TYR A 1 443 ? 13.375 35.688 -9.711 1 85.69 443 TYR A CA 1
ATOM 3482 C C . TYR A 1 443 ? 12.133 35.344 -8.898 1 85.69 443 TYR A C 1
ATOM 3484 O O . TYR A 1 443 ? 11.008 35.594 -9.328 1 85.69 443 TYR A O 1
ATOM 3492 N N . LYS A 1 444 ? 12.305 34.688 -7.801 1 88.38 444 LYS A N 1
ATOM 3493 C CA . LYS A 1 444 ? 11.234 34.344 -6.867 1 88.38 444 LYS A CA 1
ATOM 3494 C C . LYS A 1 444 ? 10.156 33.5 -7.539 1 88.38 444 LYS A C 1
ATOM 3496 O O . LYS A 1 444 ? 8.961 33.75 -7.383 1 88.38 444 LYS A O 1
ATOM 3501 N N . ASN A 1 445 ? 10.633 32.594 -8.297 1 88.06 445 ASN A N 1
ATOM 3502 C CA . ASN A 1 445 ? 9.664 31.828 -9.078 1 88.06 445 ASN A CA 1
ATOM 3503 C C . ASN A 1 445 ? 9.812 30.328 -8.836 1 88.06 445 ASN A C 1
ATOM 3505 O O . ASN A 1 445 ? 9.242 29.516 -9.57 1 88.06 445 ASN A O 1
ATOM 3509 N N . HIS A 1 446 ? 10.617 30 -7.871 1 92.38 446 HIS A N 1
ATOM 3510 C CA . HIS A 1 446 ? 10.812 28.578 -7.602 1 92.38 446 HIS A CA 1
ATOM 3511 C C . HIS A 1 446 ? 10.219 28.188 -6.254 1 92.38 446 HIS A C 1
ATOM 3513 O O . HIS A 1 446 ? 10.281 28.969 -5.297 1 92.38 446 HIS A O 1
ATOM 3519 N N . THR A 1 447 ? 9.633 27.031 -6.266 1 95.62 447 THR A N 1
ATOM 3520 C CA . THR A 1 447 ? 9.094 26.469 -5.027 1 95.62 447 THR A CA 1
ATOM 3521 C C . THR A 1 447 ? 9.984 25.359 -4.5 1 95.62 447 THR A C 1
ATOM 3523 O O . THR A 1 447 ? 10.164 24.328 -5.156 1 95.62 447 THR A O 1
ATOM 3526 N N . VAL A 1 448 ? 10.562 25.625 -3.387 1 97.25 448 VAL A N 1
ATOM 3527 C CA . VAL A 1 448 ? 11.406 24.609 -2.736 1 97.25 448 VAL A CA 1
ATOM 3528 C C . VAL A 1 448 ? 10.695 24.062 -1.5 1 97.25 448 VAL A C 1
ATOM 3530 O O . VAL A 1 448 ? 10.203 24.844 -0.667 1 97.25 448 VAL A O 1
ATOM 3533 N N . VAL A 1 449 ? 10.641 22.766 -1.399 1 98.5 449 VAL A N 1
ATOM 3534 C CA . VAL A 1 449 ? 9.953 22.109 -0.3 1 98.5 449 VAL A CA 1
ATOM 3535 C C . VAL A 1 449 ? 10.969 21.375 0.581 1 98.5 449 VAL A C 1
ATOM 3537 O O . VAL A 1 449 ? 11.773 20.578 0.087 1 98.5 449 VAL A O 1
ATOM 3540 N N . PHE A 1 450 ? 10.977 21.672 1.826 1 98.81 450 PHE A N 1
ATOM 3541 C CA . PHE A 1 450 ? 11.773 20.938 2.812 1 98.81 450 PHE A CA 1
ATOM 3542 C C . PHE A 1 450 ? 10.922 19.922 3.553 1 98.81 450 PHE A C 1
ATOM 3544 O O . PHE A 1 450 ? 9.875 20.266 4.109 1 98.81 450 PHE A O 1
ATOM 3551 N N . LEU A 1 451 ? 11.398 18.688 3.523 1 98.81 451 LEU A N 1
ATOM 3552 C CA . LEU A 1 451 ? 10.625 17.594 4.098 1 98.81 451 LEU A CA 1
ATOM 3553 C C . LEU A 1 451 ? 11.398 16.922 5.227 1 98.81 451 LEU A C 1
ATOM 3555 O O . LEU A 1 451 ? 12.484 16.375 5 1 98.81 451 LEU A O 1
ATOM 3559 N N . GLY A 1 452 ? 10.812 17.016 6.438 1 98.75 452 GLY A N 1
ATOM 3560 C CA . GLY A 1 452 ? 11.375 16.266 7.543 1 98.75 452 GLY A CA 1
ATOM 3561 C C . GLY A 1 452 ? 10.938 14.805 7.555 1 98.75 452 GLY A C 1
ATOM 3562 O O . GLY A 1 452 ? 9.828 14.484 7.117 1 98.75 452 GLY A O 1
ATOM 3563 N N . SER A 1 453 ? 11.75 13.953 8.102 1 97.94 453 SER A N 1
ATOM 3564 C CA . SER A 1 453 ? 11.469 12.523 8.164 1 97.94 453 SER A CA 1
ATOM 3565 C C . SER A 1 453 ? 11.539 12 9.594 1 97.94 453 SER A C 1
ATOM 3567 O O . SER A 1 453 ? 11.891 12.75 10.508 1 97.94 453 SER A O 1
ATOM 3569 N N . ASP A 1 454 ? 11.219 10.695 9.758 1 96.75 454 ASP A N 1
ATOM 3570 C CA . ASP A 1 454 ? 11.266 10.109 11.094 1 96.75 454 ASP A CA 1
ATOM 3571 C C . ASP A 1 454 ? 12.617 9.438 11.344 1 96.75 454 ASP A C 1
ATOM 3573 O O . ASP A 1 454 ? 12.844 8.875 12.422 1 96.75 454 ASP A O 1
ATOM 3577 N N . ASN A 1 455 ? 13.5 9.57 10.398 1 95.19 455 ASN A N 1
ATOM 3578 C CA . ASN A 1 455 ? 14.82 8.984 10.578 1 95.19 455 ASN A CA 1
ATOM 3579 C C . ASN A 1 455 ? 15.906 10.055 10.695 1 95.19 455 ASN A C 1
ATOM 3581 O O . ASN A 1 455 ? 17.078 9.773 10.492 1 95.19 455 ASN A O 1
ATOM 3585 N N . GLY A 1 456 ? 15.516 11.305 10.828 1 97.25 456 GLY A N 1
ATOM 3586 C CA . GLY A 1 456 ? 16.469 12.359 11.133 1 97.25 456 GLY A CA 1
ATOM 3587 C C . GLY A 1 456 ? 16.938 13.117 9.898 1 97.25 456 GLY A C 1
ATOM 3588 O O . GLY A 1 456 ? 17.766 14.023 10 1 97.25 456 GLY A O 1
ATOM 3589 N N . HIS A 1 457 ? 16.359 12.805 8.766 1 97.44 457 HIS A N 1
ATOM 3590 C CA . HIS A 1 457 ? 16.781 13.438 7.523 1 97.44 457 HIS A CA 1
ATOM 3591 C C . HIS A 1 457 ? 15.797 14.539 7.109 1 97.44 457 HIS A C 1
ATOM 3593 O O . HIS A 1 457 ? 14.633 14.516 7.508 1 97.44 457 HIS A O 1
ATOM 3599 N N . VAL A 1 458 ? 16.359 15.438 6.387 1 98.5 458 VAL A N 1
ATOM 3600 C CA . VAL A 1 458 ? 15.547 16.453 5.719 1 98.5 458 VAL A CA 1
ATOM 3601 C C . VAL A 1 458 ? 15.789 16.406 4.215 1 98.5 458 VAL A C 1
ATOM 3603 O O . VAL A 1 458 ? 16.938 16.484 3.76 1 98.5 458 VAL A O 1
ATOM 3606 N N . LEU A 1 459 ? 14.719 16.219 3.506 1 98.5 459 LEU A N 1
ATOM 3607 C CA . LEU A 1 459 ? 14.805 16.219 2.049 1 98.5 459 LEU A CA 1
ATOM 3608 C C . LEU A 1 459 ? 14.492 17.594 1.49 1 98.5 459 LEU A C 1
ATOM 3610 O O . LEU A 1 459 ? 13.547 18.25 1.933 1 98.5 459 LEU A O 1
ATOM 3614 N N . LYS A 1 460 ? 15.32 18.094 0.62 1 98.19 460 LYS A N 1
ATOM 3615 C CA . LYS A 1 460 ? 15.094 19.344 -0.118 1 98.19 460 LYS A CA 1
ATOM 3616 C C . LYS A 1 460 ? 14.633 19.047 -1.543 1 98.19 460 LYS A C 1
ATOM 3618 O O . LYS A 1 460 ? 15.383 18.484 -2.344 1 98.19 460 LYS A O 1
ATOM 3623 N N . VAL A 1 461 ? 13.469 19.562 -1.884 1 98.56 461 VAL A N 1
ATOM 3624 C CA . VAL A 1 461 ? 12.836 19.203 -3.154 1 98.56 461 VAL A CA 1
ATOM 3625 C C . VAL A 1 461 ? 12.523 20.484 -3.943 1 98.56 461 VAL A C 1
ATOM 3627 O O . VAL A 1 461 ? 11.945 21.422 -3.402 1 98.56 461 VAL A O 1
ATOM 3630 N N . LEU A 1 462 ? 12.969 20.516 -5.16 1 97.44 462 LEU A N 1
ATOM 3631 C CA . LEU A 1 462 ? 12.484 21.516 -6.102 1 97.44 462 LEU A CA 1
ATOM 3632 C C . LEU A 1 462 ? 11.211 21.062 -6.793 1 97.44 462 LEU A C 1
ATOM 3634 O O . LEU A 1 462 ? 11.258 20.203 -7.68 1 97.44 462 LEU A O 1
ATOM 3638 N N . ALA A 1 463 ? 10.133 21.625 -6.434 1 96.31 463 ALA A N 1
ATOM 3639 C CA . ALA A 1 463 ? 8.836 21.109 -6.875 1 96.31 463 ALA A CA 1
ATOM 3640 C C . ALA A 1 463 ? 8.406 21.766 -8.188 1 96.31 463 ALA A C 1
ATOM 3642 O O . ALA A 1 463 ? 8.562 22.969 -8.367 1 96.31 463 ALA A O 1
ATOM 3643 N N . SER A 1 464 ? 7.969 20.906 -9.055 1 92.88 464 SER A N 1
ATOM 3644 C CA . SER A 1 464 ? 7.281 21.375 -10.25 1 92.88 464 SER A CA 1
ATOM 3645 C C . SER A 1 464 ? 5.785 21.531 -10 1 92.88 464 SER A C 1
ATOM 3647 O O . SER A 1 464 ? 5.066 20.547 -9.812 1 92.88 464 SER A O 1
ATOM 3649 N N . THR A 1 465 ? 5.254 22.734 -10.07 1 89.62 465 THR A N 1
ATOM 3650 C CA . THR A 1 465 ? 3.896 23 -9.609 1 89.62 465 THR A CA 1
ATOM 3651 C C . THR A 1 465 ? 2.947 23.172 -10.789 1 89.62 465 THR A C 1
ATOM 3653 O O . THR A 1 465 ? 1.726 23.109 -10.625 1 89.62 465 THR A O 1
ATOM 3656 N N . GLU A 1 466 ? 3.465 23.312 -12.023 1 83.94 466 GLU A N 1
ATOM 3657 C CA . GLU A 1 466 ? 2.617 23.672 -13.156 1 83.94 466 GLU A CA 1
ATOM 3658 C C . GLU A 1 466 ? 2.084 22.422 -13.859 1 83.94 466 GLU A C 1
ATOM 3660 O O . GLU A 1 466 ? 1.476 22.516 -14.922 1 83.94 466 GLU A O 1
ATOM 3665 N N . GLY A 1 467 ? 2.283 21.312 -13.25 1 74.38 467 GLY A N 1
ATOM 3666 C CA . GLY A 1 467 ? 1.742 20.094 -13.82 1 74.38 467 GLY A CA 1
ATOM 3667 C C . GLY A 1 467 ? 2.262 19.812 -15.219 1 74.38 467 GLY A C 1
ATOM 3668 O O . GLY A 1 467 ? 3.473 19.812 -15.445 1 74.38 467 GLY A O 1
ATOM 3669 N N . ALA A 1 468 ? 1.349 19.625 -16.203 1 70.25 468 ALA A N 1
ATOM 3670 C CA . ALA A 1 468 ? 1.655 19.234 -17.578 1 70.25 468 ALA A CA 1
ATOM 3671 C C . ALA A 1 468 ? 2.391 20.359 -18.312 1 70.25 468 ALA A C 1
ATOM 3673 O O . ALA A 1 468 ? 3.135 20.094 -19.266 1 70.25 468 ALA A O 1
ATOM 3674 N N . ASN A 1 469 ? 2.281 21.453 -17.859 1 69.94 469 ASN A N 1
ATOM 3675 C CA . ASN A 1 469 ? 2.896 22.609 -18.5 1 69.94 469 ASN A CA 1
ATOM 3676 C C . ASN A 1 469 ? 4.223 22.984 -17.844 1 69.94 469 ASN A C 1
ATOM 3678 O O . ASN A 1 469 ? 4.781 24.047 -18.109 1 69.94 469 ASN A O 1
ATOM 3682 N N . ALA A 1 470 ? 4.566 22 -17.094 1 78.88 470 ALA A N 1
ATOM 3683 C CA . ALA A 1 470 ? 5.77 22.328 -16.328 1 78.88 470 ALA A CA 1
ATOM 3684 C C . ALA A 1 470 ? 7.008 22.297 -17.219 1 78.88 470 ALA A C 1
ATOM 3686 O O . ALA A 1 470 ? 7.098 21.453 -18.141 1 78.88 470 ALA A O 1
ATOM 3687 N N . SER A 1 471 ? 7.891 23.25 -16.984 1 74.38 471 SER A N 1
ATOM 3688 C CA . SER A 1 471 ? 9.141 23.328 -17.719 1 74.38 471 SER A CA 1
ATOM 3689 C C . SER A 1 471 ? 10.156 22.312 -17.219 1 74.38 471 SER A C 1
ATOM 3691 O O . SER A 1 471 ? 11.148 22.016 -17.891 1 74.38 471 SER A O 1
ATOM 3693 N N . PHE A 1 472 ? 9.906 21.906 -16.031 1 79 472 PHE A N 1
ATOM 3694 C CA . PHE A 1 472 ? 10.797 20.906 -15.469 1 79 472 PHE A CA 1
ATOM 3695 C C . PHE A 1 472 ? 10.016 19.953 -14.57 1 79 472 PHE A C 1
ATOM 3697 O O . PHE A 1 472 ? 8.891 20.25 -14.164 1 79 472 PHE A O 1
ATOM 3704 N N . SER A 1 473 ? 10.617 18.797 -14.359 1 89.31 473 SER A N 1
ATOM 3705 C CA . SER A 1 473 ? 10.047 17.828 -13.438 1 89.31 473 SER A CA 1
ATOM 3706 C C . SER A 1 473 ? 10.578 18.016 -12.023 1 89.31 473 SER A C 1
ATOM 3708 O O . SER A 1 473 ? 11.633 18.625 -11.836 1 89.31 473 SER A O 1
ATOM 3710 N N . THR A 1 474 ? 9.82 17.672 -11.094 1 95.62 474 THR A N 1
ATOM 3711 C CA . THR A 1 474 ? 10.234 17.75 -9.695 1 95.62 474 THR A CA 1
ATOM 3712 C C . THR A 1 474 ? 11.57 17.047 -9.484 1 95.62 474 THR A C 1
ATOM 3714 O O . THR A 1 474 ? 11.82 15.984 -10.055 1 95.62 474 THR A O 1
ATOM 3717 N N . LEU A 1 475 ? 12.445 17.719 -8.703 1 97 475 LEU A N 1
ATOM 3718 C CA . LEU A 1 475 ? 13.773 17.188 -8.438 1 97 475 LEU A CA 1
ATOM 3719 C C . LEU A 1 475 ? 14.031 17.094 -6.938 1 97 475 LEU A C 1
ATOM 3721 O O . LEU A 1 475 ? 13.617 17.969 -6.172 1 97 475 LEU A O 1
ATOM 3725 N N . LEU A 1 476 ? 14.586 16 -6.559 1 97.88 476 LEU A N 1
ATOM 3726 C CA . LEU A 1 476 ? 15.148 15.906 -5.215 1 97.88 476 LEU A CA 1
ATOM 3727 C C . LEU A 1 476 ? 16.578 16.438 -5.18 1 97.88 476 LEU A C 1
ATOM 3729 O O . LEU A 1 476 ? 17.5 15.781 -5.656 1 97.88 476 LEU A O 1
ATOM 3733 N N . LEU A 1 477 ? 16.734 17.594 -4.637 1 97.88 477 LEU A N 1
ATOM 3734 C CA . LEU A 1 477 ? 18.031 18.281 -4.695 1 97.88 477 LEU A CA 1
ATOM 3735 C C . LEU A 1 477 ? 19 17.672 -3.691 1 97.88 477 LEU A C 1
ATOM 3737 O O . LEU A 1 477 ? 20.141 17.328 -4.051 1 97.88 477 LEU A O 1
ATOM 3741 N N . GLU A 1 478 ? 18.547 17.609 -2.447 1 97.94 478 GLU A N 1
ATOM 3742 C CA . GLU A 1 478 ? 19.453 17.141 -1.396 1 97.94 478 GLU A CA 1
ATOM 3743 C C . GLU A 1 478 ? 18.734 16.203 -0.433 1 97.94 478 GLU A C 1
ATOM 3745 O O . GLU A 1 478 ? 17.547 16.375 -0.146 1 97.94 478 GLU A O 1
ATOM 3750 N N . ASP A 1 479 ? 19.422 15.195 -0.008 1 97.69 479 ASP A N 1
ATOM 3751 C CA . ASP A 1 479 ? 19.125 14.375 1.163 1 97.69 479 ASP A CA 1
ATOM 3752 C C . ASP A 1 479 ? 20.094 14.672 2.305 1 97.69 479 ASP A C 1
ATOM 3754 O O . ASP A 1 479 ? 21.25 14.273 2.254 1 97.69 479 ASP A O 1
ATOM 3758 N N . ILE A 1 480 ? 19.594 15.312 3.367 1 98.12 480 ILE A N 1
ATOM 3759 C CA . ILE A 1 480 ? 20.469 15.852 4.402 1 98.12 480 ILE A CA 1
ATOM 3760 C C . ILE A 1 480 ? 20.297 15.055 5.691 1 98.12 480 ILE A C 1
ATOM 3762 O O . ILE A 1 480 ? 19.203 15.016 6.266 1 98.12 480 ILE A O 1
ATOM 3766 N N . ASP A 1 481 ? 21.312 14.477 6.148 1 97.62 481 ASP A N 1
ATOM 3767 C CA . ASP A 1 481 ? 21.312 13.859 7.473 1 97.62 481 ASP A CA 1
ATOM 3768 C C . ASP A 1 481 ? 21.516 14.906 8.562 1 97.62 481 ASP A C 1
ATOM 3770 O O . ASP A 1 481 ? 22.641 15.32 8.836 1 97.62 481 ASP A O 1
ATOM 3774 N N . VAL A 1 482 ? 20.484 15.273 9.266 1 97.75 482 VAL A N 1
ATOM 3775 C CA . VAL A 1 482 ? 20.516 16.422 10.148 1 97.75 482 VAL A CA 1
ATOM 3776 C C . VAL A 1 482 ? 20.703 15.961 11.594 1 97.75 482 VAL A C 1
ATOM 3778 O O . VAL A 1 482 ? 21.281 16.672 12.414 1 97.75 482 VAL A O 1
ATOM 3781 N N . TYR A 1 483 ? 20.234 14.797 11.953 1 96.88 483 TYR A N 1
ATOM 3782 C CA . TYR A 1 483 ? 20.219 14.32 13.336 1 96.88 483 TYR A CA 1
ATOM 3783 C C . TYR A 1 483 ? 21.625 14.086 13.852 1 96.88 483 TYR A C 1
ATOM 3785 O O . TYR A 1 483 ? 22.438 13.43 13.195 1 96.88 483 TYR A O 1
ATOM 3793 N N . ASN A 1 484 ? 21.906 14.633 14.977 1 94.38 484 ASN A N 1
ATOM 3794 C CA . ASN A 1 484 ? 23.188 14.461 15.664 1 94.38 484 ASN A CA 1
ATOM 3795 C C . ASN A 1 484 ? 23.016 13.719 16.984 1 94.38 484 ASN A C 1
ATOM 3797 O O . ASN A 1 484 ? 22.625 14.32 17.984 1 94.38 484 ASN A O 1
ATOM 3801 N N . PRO A 1 485 ? 23.406 12.508 17 1 92.44 485 PRO A N 1
ATOM 3802 C CA . PRO A 1 485 ? 23.203 11.727 18.219 1 92.44 485 PRO A CA 1
ATOM 3803 C C . PRO A 1 485 ? 23.953 12.297 19.422 1 92.44 485 PRO A C 1
ATOM 3805 O O . PRO A 1 485 ? 23.516 12.133 20.562 1 92.44 485 PRO A O 1
ATOM 3808 N N . ASN A 1 486 ? 25.031 12.961 19.234 1 89.94 486 ASN A N 1
ATOM 3809 C CA . ASN A 1 486 ? 25.812 13.523 20.328 1 89.94 486 ASN A CA 1
ATOM 3810 C C . ASN A 1 486 ? 25.094 14.688 21 1 89.94 486 ASN A C 1
ATOM 3812 O O . ASN A 1 486 ? 25.328 14.977 22.172 1 89.94 486 ASN A O 1
ATOM 3816 N N . LYS A 1 487 ? 24.281 15.289 20.203 1 88.81 487 LYS A N 1
ATOM 3817 C CA . LYS A 1 487 ? 23.594 16.484 20.703 1 88.81 487 LYS A CA 1
ATOM 3818 C C . LYS A 1 487 ? 22.125 16.203 20.969 1 88.81 487 LYS A C 1
ATOM 3820 O O . LYS A 1 487 ? 21.5 16.828 21.828 1 88.81 487 LYS A O 1
ATOM 3825 N N . CYS A 1 488 ? 21.578 15.305 20.266 1 92.75 488 CYS A N 1
ATOM 3826 C CA . CYS A 1 488 ? 20.125 15.188 20.234 1 92.75 488 CYS A CA 1
ATOM 3827 C C . CYS A 1 488 ? 19.656 13.914 20.938 1 92.75 488 CYS A C 1
ATOM 3829 O O . CYS A 1 488 ? 18.469 13.727 21.156 1 92.75 488 CYS A O 1
ATOM 3831 N N . ASP A 1 489 ? 20.594 13.039 21.297 1 91.12 489 ASP A N 1
ATOM 3832 C CA . ASP A 1 489 ? 20.203 11.789 21.938 1 91.12 489 ASP A CA 1
ATOM 3833 C C . ASP A 1 489 ? 20.422 11.867 23.453 1 91.12 489 ASP A C 1
ATOM 3835 O O . ASP A 1 489 ? 21.531 11.688 23.938 1 91.12 489 ASP A O 1
ATOM 3839 N N . VAL A 1 490 ? 19.391 12.047 24.156 1 87.69 490 VAL A N 1
ATOM 3840 C CA . VAL A 1 490 ? 19.516 12.125 25.609 1 87.69 490 VAL A CA 1
ATOM 3841 C C . VAL A 1 490 ? 18.984 10.844 26.25 1 87.69 490 VAL A C 1
ATOM 3843 O O . VAL A 1 490 ? 19.578 10.312 27.188 1 87.69 490 VAL A O 1
ATOM 3846 N N . ARG A 1 491 ? 17.859 10.359 25.734 1 85.06 491 ARG A N 1
ATOM 3847 C CA . ARG A 1 491 ? 17.219 9.188 26.328 1 85.06 491 ARG A CA 1
ATOM 3848 C C . ARG A 1 491 ? 16.953 8.117 25.281 1 85.06 491 ARG A C 1
ATOM 3850 O O . ARG A 1 491 ? 16.016 7.324 25.422 1 85.06 491 ARG A O 1
ATOM 3857 N N . GLY A 1 492 ? 17.672 8.141 24.25 1 81.12 492 GLY A N 1
ATOM 3858 C CA . GLY A 1 492 ? 17.438 7.164 23.188 1 81.12 492 GLY A CA 1
ATOM 3859 C C . GLY A 1 492 ? 16.188 7.465 22.375 1 81.12 492 GLY A C 1
ATOM 3860 O O . GLY A 1 492 ? 15.469 6.551 21.969 1 81.12 492 GLY A O 1
ATOM 3861 N N . GLU A 1 493 ? 16.016 8.719 22.203 1 77.06 493 GLU A N 1
ATOM 3862 C CA . GLU A 1 493 ? 14.828 9.156 21.469 1 77.06 493 GLU A CA 1
ATOM 3863 C C . GLU A 1 493 ? 14.914 8.797 20 1 77.06 493 GLU A C 1
ATOM 3865 O O . GLU A 1 493 ? 16.016 8.578 19.469 1 77.06 493 GLU A O 1
ATOM 3870 N N . ASP A 1 494 ? 13.719 8.812 19.469 1 79.94 494 ASP A N 1
ATOM 3871 C CA . ASP A 1 494 ? 13.633 8.562 18.031 1 79.94 494 ASP A CA 1
ATOM 3872 C C . ASP A 1 494 ? 14.164 9.75 17.234 1 79.94 494 ASP A C 1
ATOM 3874 O O . ASP A 1 494 ? 14.289 10.859 17.766 1 79.94 494 ASP A O 1
ATOM 3878 N N . ARG A 1 495 ? 14.555 9.555 16.047 1 94.75 495 ARG A N 1
ATOM 3879 C CA . ARG A 1 495 ? 15.148 10.562 15.172 1 94.75 495 ARG A CA 1
ATOM 3880 C C . ARG A 1 495 ? 14.078 11.281 14.359 1 94.75 495 ARG A C 1
ATOM 3882 O O . ARG A 1 495 ? 14.336 11.75 13.25 1 94.75 495 ARG A O 1
ATOM 3889 N N . ARG A 1 496 ? 12.93 11.359 14.938 1 96.69 496 ARG A N 1
ATOM 3890 C CA . ARG A 1 496 ? 11.789 11.938 14.234 1 96.69 496 ARG A CA 1
ATOM 3891 C C . ARG A 1 496 ? 11.867 13.461 14.227 1 96.69 496 ARG A C 1
ATOM 3893 O O . ARG A 1 496 ? 12.078 14.086 15.273 1 96.69 496 ARG A O 1
ATOM 3900 N N . VAL A 1 497 ? 11.812 14.031 13.016 1 98.25 497 VAL A N 1
ATOM 3901 C CA . VAL A 1 497 ? 11.688 15.484 12.914 1 98.25 497 VAL A CA 1
ATOM 3902 C C . VAL A 1 497 ? 10.297 15.914 13.375 1 98.25 497 VAL A C 1
ATOM 3904 O O . VAL A 1 497 ? 9.289 15.469 12.828 1 98.25 497 VAL A O 1
ATOM 3907 N N . LEU A 1 498 ? 10.234 16.828 14.352 1 97.31 498 LEU A N 1
ATOM 3908 C CA . LEU A 1 498 ? 8.969 17.203 14.977 1 97.31 498 LEU A CA 1
ATOM 3909 C C . LEU A 1 498 ? 8.5 18.562 14.477 1 97.31 498 LEU A C 1
ATOM 3911 O O . LEU A 1 498 ? 7.312 18.891 14.578 1 97.31 498 LEU A O 1
ATOM 3915 N N . GLY A 1 499 ? 9.398 19.312 13.938 1 97.5 499 GLY A N 1
ATOM 3916 C CA . GLY A 1 499 ? 9.047 20.641 13.461 1 97.5 499 GLY A CA 1
ATOM 3917 C C . GLY A 1 499 ? 10.047 21.203 12.477 1 97.5 499 GLY A C 1
ATOM 3918 O O . GLY A 1 499 ? 11.242 20.906 12.562 1 97.5 499 GLY A O 1
ATOM 3919 N N . LEU A 1 500 ? 9.57 22.016 11.609 1 98.25 500 LEU A N 1
ATOM 3920 C CA . LEU A 1 500 ? 10.375 22.766 10.648 1 98.25 500 LEU A CA 1
ATOM 3921 C C . LEU A 1 500 ? 9.945 24.219 10.609 1 98.25 500 LEU A C 1
ATOM 3923 O O . LEU A 1 500 ? 8.75 24.516 10.57 1 98.25 500 LEU A O 1
ATOM 3927 N N . GLU A 1 501 ? 10.898 25.094 10.742 1 97.12 501 GLU A N 1
ATOM 3928 C CA . GLU A 1 501 ? 10.625 26.516 10.594 1 97.12 501 GLU A CA 1
ATOM 3929 C C . GLU A 1 501 ? 11.625 27.172 9.641 1 97.12 501 GLU A C 1
ATOM 3931 O O . GLU A 1 501 ? 12.828 27.141 9.883 1 97.12 501 GLU A O 1
ATOM 3936 N N . LEU A 1 502 ? 11.102 27.766 8.617 1 95.44 502 LEU A N 1
ATOM 3937 C CA . LEU A 1 502 ? 11.93 28.391 7.59 1 95.44 502 LEU A CA 1
ATOM 3938 C C . LEU A 1 502 ? 12.258 29.828 7.953 1 95.44 502 LEU A C 1
ATOM 3940 O O . LEU A 1 502 ? 11.367 30.594 8.328 1 95.44 502 LEU A O 1
ATOM 3944 N N . ASP A 1 503 ? 13.5 30.156 7.926 1 93.38 503 ASP A N 1
ATOM 3945 C CA . ASP A 1 503 ? 13.992 31.531 8.039 1 93.38 503 ASP A CA 1
ATOM 3946 C C . ASP A 1 503 ? 14.688 31.969 6.758 1 93.38 503 ASP A C 1
ATOM 3948 O O . ASP A 1 503 ? 15.922 31.984 6.684 1 93.38 503 ASP A O 1
ATOM 3952 N N . ARG A 1 504 ? 13.945 32.438 5.906 1 90.38 504 ARG A N 1
ATOM 3953 C CA . ARG A 1 504 ? 14.453 32.781 4.586 1 90.38 504 ARG A CA 1
ATOM 3954 C C . ARG A 1 504 ? 15.422 33.969 4.672 1 90.38 504 ARG A C 1
ATOM 3956 O O . ARG A 1 504 ? 16.422 34 3.949 1 90.38 504 ARG A O 1
ATOM 3963 N N . ASP A 1 505 ? 15.125 34.844 5.531 1 89.06 505 ASP A N 1
ATOM 3964 C CA . ASP A 1 505 ? 15.898 36.094 5.652 1 89.06 505 ASP A CA 1
ATOM 3965 C C . ASP A 1 505 ? 17.344 35.781 6.047 1 89.06 505 ASP A C 1
ATOM 3967 O O . ASP A 1 505 ? 18.266 36.5 5.629 1 89.06 505 ASP A O 1
ATOM 3971 N N . HIS A 1 506 ? 17.484 34.844 6.809 1 91.19 506 HIS A N 1
ATOM 3972 C CA . HIS A 1 506 ? 18.828 34.531 7.262 1 91.19 506 HIS A CA 1
ATOM 3973 C C . HIS A 1 506 ? 19.312 33.219 6.645 1 91.19 506 HIS A C 1
ATOM 3975 O O . HIS A 1 506 ? 20.219 32.562 7.172 1 91.19 506 HIS A O 1
ATOM 3981 N N . HIS A 1 507 ? 18.641 32.75 5.648 1 92.19 507 HIS A N 1
ATOM 3982 C CA . HIS A 1 507 ? 19.047 31.625 4.812 1 92.19 507 HIS A CA 1
ATOM 3983 C C . HIS A 1 507 ? 19.234 30.359 5.645 1 92.19 507 HIS A C 1
ATOM 3985 O O . HIS A 1 507 ? 20.297 29.719 5.578 1 92.19 507 HIS A O 1
ATOM 3991 N N . ALA A 1 508 ? 18.172 30.062 6.418 1 94.44 508 ALA A N 1
ATOM 3992 C CA . ALA A 1 508 ? 18.281 28.875 7.273 1 94.44 508 ALA A CA 1
ATOM 3993 C C . ALA A 1 508 ? 16.922 28.234 7.496 1 94.44 508 ALA A C 1
ATOM 3995 O O . ALA A 1 508 ? 15.883 28.859 7.285 1 94.44 508 ALA A O 1
ATOM 3996 N N . VAL A 1 509 ? 16.969 27 7.816 1 96.94 509 VAL A N 1
ATOM 3997 C CA . VAL A 1 509 ? 15.797 26.266 8.273 1 96.94 509 VAL A CA 1
ATOM 3998 C C . VAL A 1 509 ? 16.078 25.609 9.617 1 96.94 509 VAL A C 1
ATOM 4000 O O . VAL A 1 509 ? 17.156 25.047 9.812 1 96.94 509 VAL A O 1
ATOM 4003 N N . PHE A 1 510 ? 15.219 25.812 10.539 1 97.75 510 PHE A N 1
ATOM 4004 C CA . PHE A 1 510 ? 15.375 25.203 11.852 1 97.75 510 PHE A CA 1
ATOM 4005 C C . PHE A 1 510 ? 14.664 23.859 11.906 1 97.75 510 PHE A C 1
ATOM 4007 O O . PHE A 1 510 ? 13.492 23.75 11.547 1 97.75 510 PHE A O 1
ATOM 4014 N N . VAL A 1 511 ? 15.352 22.828 12.312 1 98.31 511 VAL A N 1
ATOM 4015 C CA . VAL A 1 511 ? 14.852 21.453 12.406 1 98.31 511 VAL A CA 1
ATOM 4016 C C . VAL A 1 511 ? 14.766 21.047 13.875 1 98.31 511 VAL A C 1
ATOM 4018 O O . VAL A 1 511 ? 15.773 21.016 14.578 1 98.31 511 VAL A O 1
ATOM 4021 N N . ALA A 1 512 ? 13.609 20.688 14.305 1 98.19 512 ALA A N 1
ATOM 4022 C CA . ALA A 1 512 ? 13.406 20.375 15.711 1 98.19 512 ALA A CA 1
ATOM 4023 C C . ALA A 1 512 ? 13.273 18.859 15.922 1 98.19 512 ALA A C 1
ATOM 4025 O O . ALA A 1 512 ? 12.539 18.188 15.188 1 98.19 512 ALA A O 1
ATOM 4026 N N . PHE A 1 513 ? 14.023 18.359 16.812 1 97.25 513 PHE A N 1
ATOM 4027 C CA . PHE A 1 513 ? 13.898 17.016 17.359 1 97.25 513 PHE A CA 1
ATOM 4028 C C . PHE A 1 513 ? 13.414 17.062 18.797 1 97.25 513 PHE A C 1
ATOM 4030 O O . PHE A 1 513 ? 13.164 18.141 19.344 1 97.25 513 PHE A O 1
ATOM 4037 N N . SER A 1 514 ? 13.281 15.938 19.391 1 95.44 514 SER A N 1
ATOM 4038 C CA . SER A 1 514 ? 12.75 15.883 20.75 1 95.44 514 SER A CA 1
ATOM 4039 C C . SER A 1 514 ? 13.672 16.594 21.734 1 95.44 514 SER A C 1
ATOM 4041 O O . SER A 1 514 ? 13.211 17.312 22.625 1 95.44 514 SER A O 1
ATOM 4043 N N . SER A 1 515 ? 14.984 16.469 21.5 1 95.06 515 SER A N 1
ATOM 4044 C CA . SER A 1 515 ? 15.906 16.953 22.516 1 95.06 515 SER A CA 1
ATOM 4045 C C . SER A 1 515 ? 16.797 18.078 21.984 1 95.06 515 SER A C 1
ATOM 4047 O O . SER A 1 515 ? 17.688 18.562 22.688 1 95.06 515 SER A O 1
ATOM 4049 N N . CYS A 1 516 ? 16.531 18.453 20.781 1 95.44 516 CYS A N 1
ATOM 4050 C CA . CYS A 1 516 ? 17.391 19.516 20.266 1 95.44 516 CYS A CA 1
ATOM 4051 C C . CYS A 1 516 ? 16.75 20.219 19.078 1 95.44 516 CYS A C 1
ATOM 4053 O O . CYS A 1 516 ? 15.773 19.703 18.516 1 95.44 516 CYS A O 1
ATOM 4055 N N . VAL A 1 517 ? 17.172 21.391 18.766 1 96.75 517 VAL A N 1
ATOM 4056 C CA . VAL A 1 517 ? 16.844 22.141 17.562 1 96.75 517 VAL A CA 1
ATOM 4057 C C . VAL A 1 517 ? 18.125 22.469 16.797 1 96.75 517 VAL A C 1
ATOM 4059 O O . VAL A 1 517 ? 19.078 23 17.375 1 96.75 517 VAL A O 1
ATOM 4062 N N . ILE A 1 518 ? 18.156 22.141 15.484 1 97.06 518 ILE A N 1
ATOM 4063 C CA . ILE A 1 518 ? 19.344 22.344 14.672 1 97.06 518 ILE A CA 1
ATOM 4064 C C . ILE A 1 518 ? 19.062 23.359 13.57 1 97.06 518 ILE A C 1
ATOM 4066 O O . ILE A 1 518 ? 18 23.312 12.938 1 97.06 518 ILE A O 1
ATOM 4070 N N . ARG A 1 519 ? 19.969 24.312 13.414 1 97.06 519 ARG A N 1
ATOM 4071 C CA . ARG A 1 519 ? 19.891 25.297 12.336 1 97.06 519 ARG A CA 1
ATOM 4072 C C . ARG A 1 519 ? 20.625 24.797 11.102 1 97.06 519 ARG A C 1
ATOM 4074 O O . ARG A 1 519 ? 21.844 24.562 11.148 1 97.06 519 ARG A O 1
ATOM 4081 N N . VAL A 1 520 ? 19.938 24.594 10.031 1 96.94 520 VAL A N 1
ATOM 4082 C CA . VAL A 1 520 ? 20.5 24.047 8.797 1 96.94 520 VAL A CA 1
ATOM 4083 C C . VAL A 1 520 ? 20.469 25.125 7.703 1 96.94 520 VAL A C 1
ATOM 4085 O O . VAL A 1 520 ? 19.422 25.734 7.457 1 96.94 520 VAL A O 1
ATOM 4088 N N . PRO A 1 521 ? 21.594 25.344 7.051 1 95.5 521 PRO A N 1
ATOM 4089 C CA . PRO A 1 521 ? 21.562 26.297 5.938 1 95.5 521 PRO A CA 1
ATOM 4090 C C . PRO A 1 521 ? 20.672 25.828 4.785 1 95.5 521 PRO A C 1
ATOM 4092 O O . PRO A 1 521 ? 20.594 24.625 4.516 1 95.5 521 PRO A O 1
ATOM 4095 N N . LEU A 1 522 ? 20.094 26.797 4.09 1 95.94 522 LEU A N 1
ATOM 4096 C CA . LEU A 1 522 ? 19.188 26.453 3.002 1 95.94 522 LEU A CA 1
ATOM 4097 C C . LEU A 1 522 ? 19.953 25.875 1.812 1 95.94 522 LEU A C 1
ATOM 4099 O O . LEU A 1 522 ? 19.375 25.125 1.009 1 95.94 522 LEU A O 1
ATOM 4103 N N . SER A 1 523 ? 21.188 26.297 1.684 1 94.69 523 SER A N 1
ATOM 4104 C CA . SER A 1 523 ? 21.984 25.812 0.558 1 94.69 523 SER A CA 1
ATOM 4105 C C . SER A 1 523 ? 23.453 25.625 0.952 1 94.69 523 SER A C 1
ATOM 4107 O O . SER A 1 523 ? 23.859 26.047 2.031 1 94.69 523 SER A O 1
ATOM 4109 N N . ARG A 1 524 ? 24.141 24.938 0.17 1 93.81 524 ARG A N 1
ATOM 4110 C CA . ARG A 1 524 ? 25.578 24.688 0.316 1 93.81 524 ARG A CA 1
ATOM 4111 C C . ARG A 1 524 ? 26.328 25.031 -0.965 1 93.81 524 ARG A C 1
ATOM 4113 O O . ARG A 1 524 ? 27.094 24.219 -1.481 1 93.81 524 ARG A O 1
ATOM 4120 N N . CYS A 1 525 ? 26.156 26.219 -1.338 1 93.5 525 CYS A N 1
ATOM 4121 C CA . CYS A 1 525 ? 26.688 26.672 -2.617 1 93.5 525 CYS A CA 1
ATOM 4122 C C . CYS A 1 525 ? 28.203 26.672 -2.615 1 93.5 525 CYS A C 1
ATOM 4124 O O . CYS A 1 525 ? 28.828 26.484 -3.66 1 93.5 525 CYS A O 1
ATOM 4126 N N . SER A 1 526 ? 28.797 26.859 -1.466 1 90.06 526 SER A N 1
ATOM 4127 C CA . SER A 1 526 ? 30.25 26.922 -1.343 1 90.06 526 SER A CA 1
ATOM 4128 C C . SER A 1 526 ? 30.906 25.609 -1.781 1 90.06 526 SER A C 1
ATOM 4130 O O . SER A 1 526 ? 32.062 25.578 -2.184 1 90.06 526 SER A O 1
ATOM 4132 N N . ASP A 1 527 ? 30.156 24.594 -1.677 1 90.44 527 ASP A N 1
ATOM 4133 C CA . ASP A 1 527 ? 30.672 23.281 -2.061 1 90.44 527 ASP A CA 1
ATOM 4134 C C . ASP A 1 527 ? 30.906 23.203 -3.568 1 90.44 527 ASP A C 1
ATOM 4136 O O . ASP A 1 527 ? 31.641 22.344 -4.047 1 90.44 527 ASP A O 1
ATOM 4140 N N . TYR A 1 528 ? 30.312 24.125 -4.273 1 89.94 528 TYR A N 1
ATOM 4141 C CA . TYR A 1 528 ? 30.391 24.109 -5.73 1 89.94 528 TYR A CA 1
ATOM 4142 C C . TYR A 1 528 ? 31.219 25.281 -6.25 1 89.94 528 TYR A C 1
ATOM 4144 O O . TYR A 1 528 ? 31.172 25.609 -7.438 1 89.94 528 TYR A O 1
ATOM 4152 N N . SER A 1 529 ? 32 25.922 -5.547 1 83.62 529 SER A N 1
ATOM 4153 C CA . SER A 1 529 ? 32.625 27.203 -5.863 1 83.62 529 SER A CA 1
ATOM 4154 C C . SER A 1 529 ? 33.75 27.031 -6.875 1 83.62 529 SER A C 1
ATOM 4156 O O . SER A 1 529 ? 34.156 28 -7.531 1 83.62 529 SER A O 1
ATOM 4158 N N . THR A 1 530 ? 34.156 25.875 -7.074 1 84.75 530 THR A N 1
ATOM 4159 C CA . THR A 1 530 ? 35.344 25.719 -7.906 1 84.75 530 THR A CA 1
ATOM 4160 C C . THR A 1 530 ? 34.938 25.531 -9.375 1 84.75 530 THR A C 1
ATOM 4162 O O . THR A 1 530 ? 35.781 25.703 -10.266 1 84.75 530 THR A O 1
ATOM 4165 N N . CYS A 1 531 ? 33.688 25.156 -9.547 1 88.75 531 CYS A N 1
ATOM 4166 C CA . CYS A 1 531 ? 33.344 24.797 -10.914 1 88.75 531 CYS A CA 1
ATOM 4167 C C . CYS A 1 531 ? 31.938 25.297 -11.25 1 88.75 531 CYS A C 1
ATOM 4169 O O . CYS A 1 531 ? 30.969 24.953 -10.562 1 88.75 531 CYS A O 1
ATOM 4171 N N . ARG A 1 532 ? 31.938 26.125 -12.352 1 90.88 532 ARG A N 1
ATOM 4172 C CA . ARG A 1 532 ? 30.672 26.656 -12.812 1 90.88 532 ARG A CA 1
ATOM 4173 C C . ARG A 1 532 ? 29.703 25.531 -13.195 1 90.88 532 ARG A C 1
ATOM 4175 O O . ARG A 1 532 ? 28.516 25.594 -12.914 1 90.88 532 ARG A O 1
ATOM 4182 N N . LYS A 1 533 ? 30.203 24.531 -13.75 1 92.81 533 LYS A N 1
ATOM 4183 C CA . LYS A 1 533 ? 29.375 23.391 -14.18 1 92.81 533 LYS A CA 1
ATOM 4184 C C . LYS A 1 533 ? 28.734 22.703 -12.984 1 92.81 533 LYS A C 1
ATOM 4186 O O . LYS A 1 533 ? 27.562 22.312 -13.039 1 92.81 533 LYS A O 1
ATOM 4191 N N . SER A 1 534 ? 29.438 22.547 -11.961 1 92.44 534 SER A N 1
ATOM 4192 C CA . SER A 1 534 ? 28.922 21.922 -10.75 1 92.44 534 SER A CA 1
ATOM 4193 C C . SER A 1 534 ? 27.844 22.781 -10.086 1 92.44 534 SER A C 1
ATOM 4195 O O . SER A 1 534 ? 26.875 22.266 -9.539 1 92.44 534 SER A O 1
ATOM 4197 N N . CYS A 1 535 ? 28.125 24.031 -10.164 1 93.38 535 CYS A N 1
ATOM 4198 C CA . CYS A 1 535 ? 27.172 24.969 -9.586 1 93.38 535 CYS A CA 1
ATOM 4199 C C . CYS A 1 535 ? 25.828 24.891 -10.32 1 93.38 535 CYS A C 1
ATOM 4201 O O . CYS A 1 535 ? 24.781 24.781 -9.688 1 93.38 535 CYS A O 1
ATOM 4203 N N . LEU A 1 536 ? 25.906 24.891 -11.594 1 91.5 536 LEU A N 1
ATOM 4204 C CA . LEU A 1 536 ? 24.688 24.844 -12.398 1 91.5 536 LEU A CA 1
ATOM 4205 C C . LEU A 1 536 ? 24.016 23.484 -12.312 1 91.5 536 LEU A C 1
ATOM 4207 O O . LEU A 1 536 ? 22.781 23.391 -12.352 1 91.5 536 LEU A O 1
ATOM 4211 N N . SER A 1 537 ? 24.844 22.469 -12.148 1 92.5 537 SER A N 1
ATOM 4212 C CA . SER A 1 537 ? 24.328 21.094 -12.109 1 92.5 537 SER A CA 1
ATOM 4213 C C . SER A 1 537 ? 23.641 20.812 -10.781 1 92.5 537 SER A C 1
ATOM 4215 O O . SER A 1 537 ? 22.891 19.844 -10.664 1 92.5 537 SER A O 1
ATOM 4217 N N . SER A 1 538 ? 23.875 21.641 -9.828 1 92.62 538 SER A N 1
ATOM 4218 C CA . SER A 1 538 ? 23.188 21.453 -8.547 1 92.62 538 SER A CA 1
ATOM 4219 C C . SER A 1 538 ? 21.703 21.766 -8.672 1 92.62 538 SER A C 1
ATOM 4221 O O . SER A 1 538 ? 20.891 21.297 -7.855 1 92.62 538 SER A O 1
ATOM 4223 N N . ARG A 1 539 ? 21.328 22.641 -9.617 1 93.38 539 ARG A N 1
ATOM 4224 C CA . ARG A 1 539 ? 19.953 23.031 -9.906 1 93.38 539 ARG A CA 1
ATOM 4225 C C . ARG A 1 539 ? 19.312 23.719 -8.703 1 93.38 539 ARG A C 1
ATOM 4227 O O . ARG A 1 539 ? 18.094 23.859 -8.641 1 93.38 539 ARG A O 1
ATOM 4234 N N . ASP A 1 540 ? 20.109 24.078 -7.711 1 95.12 540 ASP A N 1
ATOM 4235 C CA . ASP A 1 540 ? 19.625 24.734 -6.504 1 95.12 540 ASP A CA 1
ATOM 4236 C C . ASP A 1 540 ? 19.234 26.188 -6.781 1 95.12 540 ASP A C 1
ATOM 4238 O O . ASP A 1 540 ? 20.094 27 -7.156 1 95.12 540 ASP A O 1
ATOM 4242 N N . PRO A 1 541 ? 18.031 26.5 -6.555 1 94.25 541 PRO A N 1
ATOM 4243 C CA . PRO A 1 541 ? 17.609 27.875 -6.84 1 94.25 541 PRO A CA 1
ATOM 4244 C C . PRO A 1 541 ? 18.266 28.891 -5.922 1 94.25 541 PRO A C 1
ATOM 4246 O O . PRO A 1 541 ? 18.266 30.094 -6.223 1 94.25 541 PRO A O 1
ATOM 4249 N N . TYR A 1 542 ? 18.812 28.484 -4.836 1 95.25 542 TYR A N 1
ATOM 4250 C CA . TYR A 1 542 ? 19.453 29.391 -3.891 1 95.25 542 TYR A CA 1
ATOM 4251 C C . TYR A 1 542 ? 20.875 29.703 -4.316 1 95.25 542 TYR A C 1
ATOM 4253 O O . TYR A 1 542 ? 21.531 30.547 -3.717 1 95.25 542 TYR A O 1
ATOM 4261 N N . CYS A 1 543 ? 21.359 29.031 -5.34 1 93.75 543 CYS A N 1
ATOM 4262 C CA . CYS A 1 543 ? 22.75 29.188 -5.762 1 93.75 543 CYS A CA 1
ATOM 4263 C C . CYS A 1 543 ? 22.828 29.844 -7.133 1 93.75 543 CYS A C 1
ATOM 4265 O O . CYS A 1 543 ? 21.984 29.594 -8 1 93.75 543 CYS A O 1
ATOM 4267 N N . ALA A 1 544 ? 23.812 30.75 -7.285 1 91.25 544 ALA A N 1
ATOM 4268 C CA . ALA A 1 544 ? 24.078 31.375 -8.57 1 91.25 544 ALA A CA 1
ATOM 4269 C C . ALA A 1 544 ? 25.578 31.547 -8.797 1 91.25 544 ALA A C 1
ATOM 4271 O O . ALA A 1 544 ? 26.344 31.703 -7.844 1 91.25 544 ALA A O 1
ATOM 4272 N N . TRP A 1 545 ? 25.891 31.469 -10.078 1 91.12 545 TRP A N 1
ATOM 4273 C CA . TRP A 1 545 ? 27.281 31.688 -10.453 1 91.12 545 TRP A CA 1
ATOM 4274 C C . TRP A 1 545 ? 27.531 33.156 -10.773 1 91.12 545 TRP A C 1
ATOM 4276 O O . TRP A 1 545 ? 26.828 33.75 -11.609 1 91.12 545 TRP A O 1
ATOM 4286 N N . LEU A 1 546 ? 28.516 33.656 -10.055 1 88.81 546 LEU A N 1
ATOM 4287 C CA . LEU A 1 546 ? 28.844 35.062 -10.289 1 88.81 546 LEU A CA 1
ATOM 4288 C C . LEU A 1 546 ? 29.766 35.219 -11.5 1 88.81 546 LEU A C 1
ATOM 4290 O O . LEU A 1 546 ? 30.578 34.312 -11.773 1 88.81 546 LEU A O 1
ATOM 4294 N N . LYS A 1 547 ? 29.625 36.375 -12.102 1 86.62 547 LYS A N 1
ATOM 4295 C CA . LYS A 1 547 ? 30.5 36.688 -13.234 1 86.62 547 LYS A CA 1
ATOM 4296 C C . LYS A 1 547 ? 31.953 36.75 -12.805 1 86.62 547 LYS A C 1
ATOM 4298 O O . LYS A 1 547 ? 32.844 36.406 -13.57 1 86.62 547 LYS A O 1
ATOM 4303 N N . SER A 1 548 ? 32.188 37.219 -11.578 1 84.88 548 SER A N 1
ATOM 4304 C CA . SER A 1 548 ? 33.531 37.344 -11.047 1 84.88 548 SER A CA 1
ATOM 4305 C C . SER A 1 548 ? 34.094 36 -10.672 1 84.88 548 SER A C 1
ATOM 4307 O O . SER A 1 548 ? 35.312 35.875 -10.438 1 84.88 548 SER A O 1
ATOM 4309 N N . GLY A 1 549 ? 33.219 35.031 -10.688 1 83.5 549 GLY A N 1
ATOM 4310 C CA . GLY A 1 549 ? 33.688 33.688 -10.359 1 83.5 549 GLY A CA 1
ATOM 4311 C C . GLY A 1 549 ? 33.188 33.219 -9.008 1 83.5 549 GLY A C 1
ATOM 4312 O O . GLY A 1 549 ? 33.094 34 -8.062 1 83.5 549 GLY A O 1
ATOM 4313 N N . GLY A 1 550 ? 32.75 31.969 -8.984 1 89.56 550 GLY A N 1
ATOM 4314 C CA . GLY A 1 550 ? 32.344 31.344 -7.73 1 89.56 550 GLY A CA 1
ATOM 4315 C C . GLY A 1 550 ? 30.844 31.094 -7.648 1 89.56 550 GLY A C 1
ATOM 4316 O O . GLY A 1 550 ? 30.047 31.75 -8.328 1 89.56 550 GLY A O 1
ATOM 4317 N N . CYS A 1 551 ? 30.469 30.172 -6.852 1 92.81 551 CYS A N 1
ATOM 4318 C CA . CYS A 1 551 ? 29.078 29.828 -6.586 1 92.81 551 CYS A CA 1
ATOM 4319 C C . CYS A 1 551 ? 28.625 30.391 -5.242 1 92.81 551 CYS A C 1
ATOM 4321 O O . CYS A 1 551 ? 29.172 30.031 -4.199 1 92.81 551 CYS A O 1
ATOM 4323 N N . VAL A 1 552 ? 27.656 31.297 -5.316 1 90.69 552 VAL A N 1
ATOM 4324 C CA . VAL A 1 552 ? 27.281 31.969 -4.078 1 90.69 552 VAL A CA 1
ATOM 4325 C C . VAL A 1 552 ? 25.781 31.812 -3.836 1 90.69 552 VAL A C 1
ATOM 4327 O O . VAL A 1 552 ? 25.031 31.547 -4.766 1 90.69 552 VAL A O 1
ATOM 4330 N N . ALA A 1 553 ? 25.469 31.984 -2.51 1 90.81 553 ALA A N 1
ATOM 4331 C CA . ALA A 1 553 ? 24.047 31.969 -2.137 1 90.81 553 ALA A CA 1
ATOM 4332 C C . ALA A 1 553 ? 23.375 33.281 -2.508 1 90.81 553 ALA A C 1
ATOM 4334 O O . ALA A 1 553 ? 23.938 34.344 -2.312 1 90.81 553 ALA A O 1
ATOM 4335 N N . VAL A 1 554 ? 22.266 33.094 -3.191 1 85.5 554 VAL A N 1
ATOM 4336 C CA . VAL A 1 554 ? 21.594 34.312 -3.65 1 85.5 554 VAL A CA 1
ATOM 4337 C C . VAL A 1 554 ? 20.266 34.469 -2.902 1 85.5 554 VAL A C 1
ATOM 4339 O O . VAL A 1 554 ? 19.578 33.5 -2.621 1 85.5 554 VAL A O 1
ATOM 4342 N N . SER A 1 555 ? 20.062 35.719 -2.363 1 74.69 555 SER A N 1
ATOM 4343 C CA . SER A 1 555 ? 18.781 36.062 -1.764 1 74.69 555 SER A CA 1
ATOM 4344 C C . SER A 1 555 ? 17.797 36.562 -2.816 1 74.69 555 SER A C 1
ATOM 4346 O O . SER A 1 555 ? 18.203 37 -3.889 1 74.69 555 SER A O 1
ATOM 4348 N N . PRO A 1 556 ? 16.609 36.438 -2.457 1 68.44 556 PRO A N 1
ATOM 4349 C CA . PRO A 1 556 ? 15.625 36.938 -3.422 1 68.44 556 PRO A CA 1
ATOM 4350 C C . PRO A 1 556 ? 15.852 38.406 -3.775 1 68.44 556 PRO A C 1
ATOM 4352 O O . PRO A 1 556 ? 16.078 39.219 -2.889 1 68.44 556 PRO A O 1
ATOM 4355 N N . GLY A 1 557 ? 15.953 38.75 -4.969 1 59.09 557 GLY A N 1
ATOM 4356 C CA . GLY A 1 557 ? 16.141 40.125 -5.441 1 59.09 557 GLY A CA 1
ATOM 4357 C C . GLY A 1 557 ? 17.578 40.406 -5.84 1 59.09 557 GLY A C 1
ATOM 4358 O O . GLY A 1 557 ? 17.906 41.562 -6.129 1 59.09 557 GLY A O 1
ATOM 4359 N N . PHE A 1 558 ? 18.359 39.438 -5.684 1 61.59 558 PHE A N 1
ATOM 4360 C CA . PHE A 1 558 ? 19.75 39.625 -6.066 1 61.59 558 PHE A CA 1
ATOM 4361 C C . PHE A 1 558 ? 19.875 39.906 -7.559 1 61.59 558 PHE A C 1
ATOM 4363 O O . PHE A 1 558 ? 19.359 39.156 -8.383 1 61.59 558 PHE A O 1
ATOM 4370 N N . LYS A 1 559 ? 19.984 41.281 -7.895 1 51.72 559 LYS A N 1
ATOM 4371 C CA . LYS A 1 559 ? 20.234 41.688 -9.266 1 51.72 559 LYS A CA 1
ATOM 4372 C C . LYS A 1 559 ? 21.719 41.562 -9.617 1 51.72 559 LYS A C 1
ATOM 4374 O O . LYS A 1 559 ? 22.594 41.844 -8.797 1 51.72 559 LYS A O 1
ATOM 4379 N N . MET B 1 1 ? -33.531 -6.043 90.875 1 21.45 1 MET B N 1
ATOM 4380 C CA . MET B 1 1 ? -33.656 -5.363 89.562 1 21.45 1 MET B CA 1
ATOM 4381 C C . MET B 1 1 ? -32.562 -5.824 88.625 1 21.45 1 MET B C 1
ATOM 4383 O O . MET B 1 1 ? -31.375 -5.648 88.875 1 21.45 1 MET B O 1
ATOM 4387 N N . ARG B 1 2 ? -32.906 -6.938 87.938 1 26.97 2 ARG B N 1
ATOM 4388 C CA . ARG B 1 2 ? -32.312 -8.094 87.312 1 26.97 2 ARG B CA 1
ATOM 4389 C C . ARG B 1 2 ? -31.672 -7.707 85.938 1 26.97 2 ARG B C 1
ATOM 4391 O O . ARG B 1 2 ? -32.312 -7.125 85.125 1 26.97 2 ARG B O 1
ATOM 4398 N N . PRO B 1 3 ? -30.391 -7.289 86.062 1 31.41 3 PRO B N 1
ATOM 4399 C CA . PRO B 1 3 ? -29.578 -6.645 85.062 1 31.41 3 PRO B CA 1
ATOM 4400 C C . PRO B 1 3 ? -29.578 -7.406 83.75 1 31.41 3 PRO B C 1
ATOM 4402 O O . PRO B 1 3 ? -29.781 -8.625 83.75 1 31.41 3 PRO B O 1
ATOM 4405 N N . THR B 1 4 ? -30.156 -6.664 82.75 1 28.67 4 THR B N 1
ATOM 4406 C CA . THR B 1 4 ? -30.562 -6.914 81.375 1 28.67 4 THR B CA 1
ATOM 4407 C C . THR B 1 4 ? -29.469 -7.633 80.625 1 28.67 4 THR B C 1
ATOM 4409 O O . THR B 1 4 ? -28.297 -7.531 81 1 28.67 4 THR B O 1
ATOM 4412 N N . PRO B 1 5 ? -29.922 -8.273 79.562 1 29.7 5 PRO B N 1
ATOM 4413 C CA . PRO B 1 5 ? -29.594 -9.445 78.75 1 29.7 5 PRO B CA 1
ATOM 4414 C C . PRO B 1 5 ? -28.344 -9.242 77.875 1 29.7 5 PRO B C 1
ATOM 4416 O O . PRO B 1 5 ? -27.922 -8.102 77.688 1 29.7 5 PRO B O 1
ATOM 4419 N N . SER B 1 6 ? -27.656 -10.273 77.5 1 27.47 6 SER B N 1
ATOM 4420 C CA . SER B 1 6 ? -26.453 -10.914 77.062 1 27.47 6 SER B CA 1
ATOM 4421 C C . SER B 1 6 ? -26.266 -10.656 75.562 1 27.47 6 SER B C 1
ATOM 4423 O O . SER B 1 6 ? -25.375 -11.234 74.938 1 27.47 6 SER B O 1
ATOM 4425 N N . SER B 1 7 ? -26.938 -9.445 75 1 27.2 7 SER B N 1
ATOM 4426 C CA . SER B 1 7 ? -27.141 -9.703 73.625 1 27.2 7 SER B CA 1
ATOM 4427 C C . SER B 1 7 ? -25.812 -10.039 72.875 1 27.2 7 SER B C 1
ATOM 4429 O O . SER B 1 7 ? -24.75 -9.602 73.375 1 27.2 7 SER B O 1
ATOM 4431 N N . PRO B 1 8 ? -25.922 -11 71.938 1 28.7 8 PRO B N 1
ATOM 4432 C CA . PRO B 1 8 ? -25 -11.828 71.125 1 28.7 8 PRO B CA 1
ATOM 4433 C C . PRO B 1 8 ? -24.141 -11.008 70.188 1 28.7 8 PRO B C 1
ATOM 4435 O O . PRO B 1 8 ? -24.609 -10 69.625 1 28.7 8 PRO B O 1
ATOM 4438 N N . ARG B 1 9 ? -22.828 -10.93 70.5 1 29.25 9 ARG B N 1
ATOM 4439 C CA . ARG B 1 9 ? -21.734 -10.203 69.875 1 29.25 9 ARG B CA 1
ATOM 4440 C C . ARG B 1 9 ? -21.625 -10.586 68.438 1 29.25 9 ARG B C 1
ATOM 4442 O O . ARG B 1 9 ? -21.281 -11.719 68.062 1 29.25 9 ARG B O 1
ATOM 4449 N N . THR B 1 10 ? -22.75 -10.273 67.562 1 27.17 10 THR B N 1
ATOM 4450 C CA . THR B 1 10 ? -22.75 -10.672 66.188 1 27.17 10 THR B CA 1
ATOM 4451 C C . THR B 1 10 ? -21.531 -10.109 65.438 1 27.17 10 THR B C 1
ATOM 4453 O O . THR B 1 10 ? -21.391 -8.891 65.312 1 27.17 10 THR B O 1
ATOM 4456 N N . GLY B 1 11 ? -20.328 -10.57 65.812 1 25.59 11 GLY B N 1
ATOM 4457 C CA . GLY B 1 11 ? -19.109 -10.125 65.125 1 25.59 11 GLY B CA 1
ATOM 4458 C C . GLY B 1 11 ? -19.156 -10.219 63.625 1 25.59 11 GLY B C 1
ATOM 4459 O O . GLY B 1 11 ? -19.359 -11.297 63.062 1 25.59 11 GLY B O 1
ATOM 4460 N N . LEU B 1 12 ? -19.922 -9.297 62.938 1 29.06 12 LEU B N 1
ATOM 4461 C CA . LEU B 1 12 ? -19.984 -9.312 61.5 1 29.06 12 LEU B CA 1
ATOM 4462 C C . LEU B 1 12 ? -18.578 -9.328 60.875 1 29.06 12 LEU B C 1
ATOM 4464 O O . LEU B 1 12 ? -17.734 -8.492 61.219 1 29.06 12 LEU B O 1
ATOM 4468 N N . PRO B 1 13 ? -18.062 -10.523 60.5 1 28.77 13 PRO B N 1
ATOM 4469 C CA . PRO B 1 13 ? -16.734 -10.594 59.875 1 28.77 13 PRO B CA 1
ATOM 4470 C C . PRO B 1 13 ? -16.594 -9.617 58.719 1 28.77 13 PRO B C 1
ATOM 4472 O O . PRO B 1 13 ? -17.562 -9.312 58.031 1 28.77 13 PRO B O 1
ATOM 4475 N N . ALA B 1 14 ? -15.781 -8.547 58.875 1 28.78 14 ALA B N 1
ATOM 4476 C CA . ALA B 1 14 ? -15.336 -7.586 57.875 1 28.78 14 ALA B CA 1
ATOM 4477 C C . ALA B 1 14 ? -14.898 -8.297 56.594 1 28.78 14 ALA B C 1
ATOM 4479 O O . ALA B 1 14 ? -13.953 -9.102 56.625 1 28.78 14 ALA B O 1
ATOM 4480 N N . ILE B 1 15 ? -15.938 -8.727 55.781 1 27.66 15 ILE B N 1
ATOM 4481 C CA . ILE B 1 15 ? -15.609 -9.211 54.469 1 27.66 15 ILE B CA 1
ATOM 4482 C C . ILE B 1 15 ? -14.586 -8.289 53.812 1 27.66 15 ILE B C 1
ATOM 4484 O O . ILE B 1 15 ? -14.812 -7.078 53.688 1 27.66 15 ILE B O 1
ATOM 4488 N N . LEU B 1 16 ? -13.32 -8.625 54 1 27.97 16 LEU B N 1
ATOM 4489 C CA . LEU B 1 16 ? -12.188 -8.062 53.281 1 27.97 16 LEU B CA 1
ATOM 4490 C C . LEU B 1 16 ? -12.5 -7.953 51.781 1 27.97 16 LEU B C 1
ATOM 4492 O O . LEU B 1 16 ? -12.742 -8.961 51.125 1 27.97 16 LEU B O 1
ATOM 4496 N N . ALA B 1 17 ? -13.344 -6.855 51.438 1 28.69 17 ALA B N 1
ATOM 4497 C CA . ALA B 1 17 ? -13.508 -6.523 50.031 1 28.69 17 ALA B CA 1
ATOM 4498 C C . ALA B 1 17 ? -12.156 -6.48 49.312 1 28.69 17 ALA B C 1
ATOM 4500 O O . ALA B 1 17 ? -11.352 -5.578 49.562 1 28.69 17 ALA B O 1
ATOM 4501 N N . PHE B 1 18 ? -11.508 -7.68 49.188 1 30.75 18 PHE B N 1
ATOM 4502 C CA . PHE B 1 18 ? -10.383 -7.715 48.281 1 30.75 18 PHE B CA 1
ATOM 4503 C C . PHE B 1 18 ? -10.734 -7.016 46.969 1 30.75 18 PHE B C 1
ATOM 4505 O O . PHE B 1 18 ? -11.648 -7.445 46.25 1 30.75 18 PHE B O 1
ATOM 4512 N N . THR B 1 19 ? -10.766 -5.699 47.062 1 27.22 19 THR B N 1
ATOM 4513 C CA . THR B 1 19 ? -10.82 -5.012 45.781 1 27.22 19 THR B CA 1
ATOM 4514 C C . THR B 1 19 ? -9.781 -5.578 44.812 1 27.22 19 THR B C 1
ATOM 4516 O O . THR B 1 19 ? -8.586 -5.512 45.094 1 27.22 19 THR B O 1
ATOM 4519 N N . PHE B 1 20 ? -10.102 -6.695 44.219 1 29.25 20 PHE B N 1
ATOM 4520 C CA . PHE B 1 20 ? -9.32 -7.074 43.031 1 29.25 20 PHE B CA 1
ATOM 4521 C C . PHE B 1 20 ? -9.164 -5.898 42.094 1 29.25 20 PHE B C 1
ATOM 4523 O O . PHE B 1 20 ? -10.148 -5.457 41.469 1 29.25 20 PHE B O 1
ATOM 4530 N N . ALA B 1 21 ? -8.32 -4.926 42.469 1 34.81 21 ALA B N 1
ATOM 4531 C CA . ALA B 1 21 ? -7.863 -4.051 41.375 1 34.81 21 ALA B CA 1
ATOM 4532 C C . ALA B 1 21 ? -7.586 -4.848 40.094 1 34.81 21 ALA B C 1
ATOM 4534 O O . ALA B 1 21 ? -6.629 -5.621 40.062 1 34.81 21 ALA B O 1
ATOM 4535 N N . ALA B 1 22 ? -8.648 -5.238 39.438 1 30.2 22 ALA B N 1
ATOM 4536 C CA . ALA B 1 22 ? -8.469 -5.742 38.062 1 30.2 22 ALA B CA 1
ATOM 4537 C C . ALA B 1 22 ? -7.461 -4.898 37.281 1 30.2 22 ALA B C 1
ATOM 4539 O O . ALA B 1 22 ? -7.711 -3.725 37 1 30.2 22 ALA B O 1
ATOM 4540 N N . PHE B 1 23 ? -6.176 -5.133 37.594 1 32.59 23 PHE B N 1
ATOM 4541 C CA . PHE B 1 23 ? -5.246 -4.723 36.562 1 32.59 23 PHE B CA 1
ATOM 4542 C C . PHE B 1 23 ? -5.797 -5.078 35.188 1 32.59 23 PHE B C 1
ATOM 4544 O O . PHE B 1 23 ? -5.844 -6.25 34.812 1 32.59 23 PHE B O 1
ATOM 4551 N N . LEU B 1 24 ? -6.918 -4.445 34.906 1 30.91 24 LEU B N 1
ATOM 4552 C CA . LEU B 1 24 ? -7.168 -4.609 33.469 1 30.91 24 LEU B CA 1
ATOM 4553 C C . LEU B 1 24 ? -5.883 -4.445 32.656 1 30.91 24 LEU B C 1
ATOM 4555 O O . LEU B 1 24 ? -5.195 -3.43 32.781 1 30.91 24 LEU B O 1
ATOM 4559 N N . PRO B 1 25 ? -5.254 -5.57 32.406 1 34.59 25 PRO B N 1
ATOM 4560 C CA . PRO B 1 25 ? -4.176 -5.367 31.438 1 34.59 25 PRO B CA 1
ATOM 4561 C C . PRO B 1 25 ? -4.516 -4.301 30.391 1 34.59 25 PRO B C 1
ATOM 4563 O O . PRO B 1 25 ? -5.648 -4.25 29.906 1 34.59 25 PRO B O 1
ATOM 4566 N N . GLN B 1 26 ? -4.09 -3.135 30.688 1 32.56 26 GLN B N 1
ATOM 4567 C CA . GLN B 1 26 ? -4.082 -2.291 29.5 1 32.56 26 GLN B CA 1
ATOM 4568 C C . GLN B 1 26 ? -3.791 -3.109 28.25 1 32.56 26 GLN B C 1
ATOM 4570 O O . GLN B 1 26 ? -2.701 -3.67 28.109 1 32.56 26 GLN B O 1
ATOM 4575 N N . LEU B 1 27 ? -4.719 -3.949 27.875 1 33.19 27 LEU B N 1
ATOM 4576 C CA . LEU B 1 27 ? -4.562 -4.406 26.5 1 33.19 27 LEU B CA 1
ATOM 4577 C C . LEU B 1 27 ? -3.957 -3.311 25.625 1 33.19 27 LEU B C 1
ATOM 4579 O O . LEU B 1 27 ? -4.641 -2.35 25.266 1 33.19 27 LEU B O 1
ATOM 4583 N N . SER B 1 28 ? -2.877 -2.869 25.969 1 35.09 28 SER B N 1
ATOM 4584 C CA . SER B 1 28 ? -2.193 -2.227 24.859 1 35.09 28 SER B CA 1
ATOM 4585 C C . SER B 1 28 ? -2.467 -2.957 23.547 1 35.09 28 SER B C 1
ATOM 4587 O O . SER B 1 28 ? -2.049 -4.105 23.375 1 35.09 28 SER B O 1
ATOM 4589 N N . SER B 1 29 ? -3.643 -3.084 23.109 1 39 29 SER B N 1
ATOM 4590 C CA . SER B 1 29 ? -3.807 -3.496 21.719 1 39 29 SER B CA 1
ATOM 4591 C C . SER B 1 29 ? -2.584 -3.131 20.891 1 39 29 SER B C 1
ATOM 4593 O O . SER B 1 29 ? -2.508 -2.029 20.344 1 39 29 SER B O 1
ATOM 4595 N N . GLY B 1 30 ? -1.456 -3.332 21.359 1 42.84 30 GLY B N 1
ATOM 4596 C CA . GLY B 1 30 ? -0.254 -3.195 20.547 1 42.84 30 GLY B CA 1
ATOM 4597 C C . GLY B 1 30 ? -0.405 -3.766 19.141 1 42.84 30 GLY B C 1
ATOM 4598 O O . GLY B 1 30 ? -0.343 -4.984 18.953 1 42.84 30 GLY B O 1
ATOM 4599 N N . GLY B 1 31 ? -1.256 -3.338 18.312 1 51.16 31 GLY B N 1
ATOM 4600 C CA . GLY B 1 31 ? -1.171 -3.789 16.938 1 51.16 31 GLY B CA 1
ATOM 4601 C C . GLY B 1 31 ? 0.241 -4.141 16.5 1 51.16 31 GLY B C 1
ATOM 4602 O O . GLY B 1 31 ? 1.197 -3.461 16.875 1 51.16 31 GLY B O 1
ATOM 4603 N N . THR B 1 32 ? 0.531 -5.395 16.344 1 63.31 32 THR B N 1
ATOM 4604 C CA . THR B 1 32 ? 1.794 -5.855 15.773 1 63.31 32 THR B CA 1
ATOM 4605 C C . THR B 1 32 ? 2.229 -4.961 14.617 1 63.31 32 THR B C 1
ATOM 4607 O O . THR B 1 32 ? 1.412 -4.586 13.773 1 63.31 32 THR B O 1
ATOM 4610 N N . PRO B 1 33 ? 3.365 -4.395 14.734 1 78.62 33 PRO B N 1
ATOM 4611 C CA . PRO B 1 33 ? 3.891 -3.561 13.648 1 78.62 33 PRO B CA 1
ATOM 4612 C C . PRO B 1 33 ? 3.9 -4.281 12.305 1 78.62 33 PRO B C 1
ATOM 4614 O O . PRO B 1 33 ? 3.914 -5.516 12.258 1 78.62 33 PRO B O 1
ATOM 4617 N N . PHE B 1 34 ? 3.688 -3.631 11.289 1 86.88 34 PHE B N 1
ATOM 4618 C CA . PHE B 1 34 ? 3.791 -4.16 9.938 1 86.88 34 PHE B CA 1
ATOM 4619 C C . PHE B 1 34 ? 5.105 -4.906 9.742 1 86.88 34 PHE B C 1
ATOM 4621 O O . PHE B 1 34 ? 6.156 -4.457 10.219 1 86.88 34 PHE B O 1
ATOM 4628 N N . PRO B 1 35 ? 5.035 -5.984 9.141 1 87.44 35 PRO B N 1
ATOM 4629 C CA . PRO B 1 35 ? 6.238 -6.816 9.039 1 87.44 35 PRO B CA 1
ATOM 4630 C C . PRO B 1 35 ? 7.398 -6.09 8.367 1 87.44 35 PRO B C 1
ATOM 4632 O O . PRO B 1 35 ? 7.195 -5.332 7.418 1 87.44 35 PRO B O 1
ATOM 4635 N N . GLN B 1 36 ? 8.578 -6.352 8.906 1 88.44 36 GLN B N 1
ATOM 4636 C CA . GLN B 1 36 ? 9.789 -5.805 8.312 1 88.44 36 GLN B CA 1
ATOM 4637 C C . GLN B 1 36 ? 10.453 -6.824 7.387 1 88.44 36 GLN B C 1
ATOM 4639 O O . GLN B 1 36 ? 10.359 -8.031 7.617 1 88.44 36 GLN B O 1
ATOM 4644 N N . ASP B 1 37 ? 11.148 -6.352 6.434 1 92.31 37 ASP B N 1
ATOM 4645 C CA . ASP B 1 37 ? 11.828 -7.242 5.496 1 92.31 37 ASP B CA 1
ATOM 4646 C C . ASP B 1 37 ? 13 -7.957 6.172 1 92.31 37 ASP B C 1
ATOM 4648 O O . ASP B 1 37 ? 13.719 -7.359 6.973 1 92.31 37 ASP B O 1
ATOM 4652 N N . LEU B 1 38 ? 13.148 -9.125 5.812 1 94.44 38 LEU B N 1
ATOM 4653 C CA . LEU B 1 38 ? 14.25 -9.93 6.324 1 94.44 38 LEU B CA 1
ATOM 4654 C C . LEU B 1 38 ? 15.516 -9.703 5.504 1 94.44 38 LEU B C 1
ATOM 4656 O O . LEU B 1 38 ? 15.453 -9.555 4.281 1 94.44 38 LEU B O 1
ATOM 4660 N N . GLU B 1 39 ? 16.625 -9.719 6.203 1 95.19 39 GLU B N 1
ATOM 4661 C CA . GLU B 1 39 ? 17.922 -9.68 5.52 1 95.19 39 GLU B CA 1
ATOM 4662 C C . GLU B 1 39 ? 18.422 -11.086 5.219 1 95.19 39 GLU B C 1
ATOM 4664 O O . GLU B 1 39 ? 18.359 -11.969 6.07 1 95.19 39 GLU B O 1
ATOM 4669 N N . PRO B 1 40 ? 18.906 -11.258 4.035 1 96.88 40 PRO B N 1
ATOM 4670 C CA . PRO B 1 40 ? 19.422 -12.586 3.719 1 96.88 40 PRO B CA 1
ATOM 4671 C C . PRO B 1 40 ? 20.656 -12.945 4.539 1 96.88 40 PRO B C 1
ATOM 4673 O O . PRO B 1 40 ? 21.5 -12.086 4.809 1 96.88 40 PRO B O 1
ATOM 4676 N N . LEU B 1 41 ? 20.75 -14.133 4.941 1 96.31 41 LEU B N 1
ATOM 4677 C CA . LEU B 1 41 ? 21.922 -14.609 5.668 1 96.31 41 LEU B CA 1
ATOM 4678 C C . LEU B 1 41 ? 23.141 -14.664 4.758 1 96.31 41 LEU B C 1
ATOM 4680 O O . LEU B 1 41 ? 24.281 -14.492 5.215 1 96.31 41 LEU B O 1
ATOM 4684 N N . SER B 1 42 ? 22.844 -14.945 3.477 1 95.31 42 SER B N 1
ATOM 4685 C CA . SER B 1 42 ? 23.938 -14.984 2.496 1 95.31 42 SER B CA 1
ATOM 4686 C C . SER B 1 42 ? 23.484 -14.414 1.154 1 95.31 42 SER B C 1
ATOM 4688 O O . SER B 1 42 ? 22.328 -14.562 0.769 1 95.31 42 SER B O 1
ATOM 4690 N N . HIS B 1 43 ? 24.438 -13.727 0.482 1 96.19 43 HIS B N 1
ATOM 4691 C CA . HIS B 1 43 ? 24.219 -13.219 -0.868 1 96.19 43 HIS B CA 1
ATOM 4692 C C . HIS B 1 43 ? 25.062 -13.984 -1.885 1 96.19 43 HIS B C 1
ATOM 4694 O O . HIS B 1 43 ? 26.266 -14.188 -1.68 1 96.19 43 HIS B O 1
ATOM 4700 N N . VAL B 1 44 ? 24.391 -14.484 -2.863 1 96 44 VAL B N 1
ATOM 4701 C CA . VAL B 1 44 ? 25.109 -15.141 -3.955 1 96 44 VAL B CA 1
ATOM 4702 C C . VAL B 1 44 ? 25.156 -14.219 -5.168 1 96 44 VAL B C 1
ATOM 4704 O O . VAL B 1 44 ? 24.141 -13.992 -5.828 1 96 44 VAL B O 1
ATOM 4707 N N . GLY B 1 45 ? 26.312 -13.781 -5.508 1 94.19 45 GLY B N 1
ATOM 4708 C CA . GLY B 1 45 ? 26.469 -12.781 -6.555 1 94.19 45 GLY B CA 1
ATOM 4709 C C . GLY B 1 45 ? 26.672 -13.391 -7.93 1 94.19 45 GLY B C 1
ATOM 4710 O O . GLY B 1 45 ? 26.719 -14.609 -8.078 1 94.19 45 GLY B O 1
ATOM 4711 N N . ARG B 1 46 ? 26.875 -12.516 -8.859 1 91.69 46 ARG B N 1
ATOM 4712 C CA . ARG B 1 46 ? 27 -12.852 -10.273 1 91.69 46 ARG B CA 1
ATOM 4713 C C . ARG B 1 46 ? 28.25 -13.695 -10.531 1 91.69 46 ARG B C 1
ATOM 4715 O O . ARG B 1 46 ? 28.266 -14.531 -11.43 1 91.69 46 ARG B O 1
ATOM 4722 N N . GLU B 1 47 ? 29.219 -13.492 -9.727 1 91.25 47 GLU B N 1
ATOM 4723 C CA . GLU B 1 47 ? 30.484 -14.188 -9.93 1 91.25 47 GLU B CA 1
ATOM 4724 C C . GLU B 1 47 ? 30.312 -15.695 -9.773 1 91.25 47 GLU B C 1
ATOM 4726 O O . GLU B 1 47 ? 30.953 -16.484 -10.484 1 91.25 47 GLU B O 1
ATOM 4731 N N . THR B 1 48 ? 29.469 -16.062 -8.93 1 89.56 48 THR B N 1
ATOM 4732 C CA . THR B 1 48 ? 29.219 -17.484 -8.68 1 89.56 48 THR B CA 1
ATOM 4733 C C . THR B 1 48 ? 28.109 -18 -9.586 1 89.56 48 THR B C 1
ATOM 4735 O O . THR B 1 48 ? 28.203 -19.094 -10.141 1 89.56 48 THR B O 1
ATOM 4738 N N . SER B 1 49 ? 27.125 -17.266 -9.82 1 89.69 49 SER B N 1
ATOM 4739 C CA . SER B 1 49 ? 25.938 -17.734 -10.523 1 89.69 49 SER B CA 1
ATOM 4740 C C . SER B 1 49 ? 26.188 -17.859 -12.023 1 89.69 49 SER B C 1
ATOM 4742 O O . SER B 1 49 ? 25.484 -18.594 -12.719 1 89.69 49 SER B O 1
ATOM 4744 N N . TYR B 1 50 ? 27.234 -17.156 -12.508 1 92.19 50 TYR B N 1
ATOM 4745 C CA . TYR B 1 50 ? 27.547 -17.219 -13.93 1 92.19 50 TYR B CA 1
ATOM 4746 C C . TYR B 1 50 ? 28.062 -18.594 -14.32 1 92.19 50 TYR B C 1
ATOM 4748 O O . TYR B 1 50 ? 28.109 -18.938 -15.508 1 92.19 50 TYR B O 1
ATOM 4756 N N . LEU B 1 51 ? 28.406 -19.328 -13.305 1 91.5 51 LEU B N 1
ATOM 4757 C CA . LEU B 1 51 ? 28.984 -20.641 -13.562 1 91.5 51 LEU B CA 1
ATOM 4758 C C . LEU B 1 51 ? 27.891 -21.703 -13.672 1 91.5 51 LEU B C 1
ATOM 4760 O O . LEU B 1 51 ? 28.156 -22.828 -14.117 1 91.5 51 LEU B O 1
ATOM 4764 N N . TYR B 1 52 ? 26.734 -21.328 -13.391 1 95.06 52 TYR B N 1
ATOM 4765 C CA . TYR B 1 52 ? 25.656 -22.312 -13.422 1 95.06 52 TYR B CA 1
ATOM 4766 C C . TYR B 1 52 ? 25.312 -22.688 -14.852 1 95.06 52 TYR B C 1
ATOM 4768 O O . TYR B 1 52 ? 25.312 -21.844 -15.75 1 95.06 52 TYR B O 1
ATOM 4776 N N . PRO B 1 53 ? 25.031 -23.969 -15.047 1 95 53 PRO B N 1
ATOM 4777 C CA . PRO B 1 53 ? 24.625 -24.422 -16.391 1 95 53 PRO B CA 1
ATOM 4778 C C . PRO B 1 53 ? 23.359 -23.734 -16.875 1 95 53 PRO B C 1
ATOM 4780 O O . PRO B 1 53 ? 22.422 -23.5 -16.094 1 95 53 PRO B O 1
ATOM 4783 N N . SER B 1 54 ? 23.359 -23.453 -18.172 1 94.12 54 SER B N 1
ATOM 4784 C CA . SER B 1 54 ? 22.219 -22.781 -18.766 1 94.12 54 SER B CA 1
ATOM 4785 C C . SER B 1 54 ? 21.812 -23.422 -20.094 1 94.12 54 SER B C 1
ATOM 4787 O O . SER B 1 54 ? 22.609 -24.156 -20.688 1 94.12 54 SER B O 1
ATOM 4789 N N . PHE B 1 55 ? 20.625 -23.266 -20.469 1 95.31 55 PHE B N 1
ATOM 4790 C CA . PHE B 1 55 ? 20.062 -23.734 -21.734 1 95.31 55 PHE B CA 1
ATOM 4791 C C . PHE B 1 55 ? 19.391 -22.594 -22.469 1 95.31 55 PHE B C 1
ATOM 4793 O O . PHE B 1 55 ? 18.5 -21.938 -21.938 1 95.31 55 PHE B O 1
ATOM 4800 N N . GLN B 1 56 ? 19.766 -22.312 -23.672 1 93.5 56 GLN B N 1
ATOM 4801 C CA . GLN B 1 56 ? 19.25 -21.188 -24.453 1 93.5 56 GLN B CA 1
ATOM 4802 C C . GLN B 1 56 ? 18.5 -21.672 -25.688 1 93.5 56 GLN B C 1
ATOM 4804 O O . GLN B 1 56 ? 18.094 -20.859 -26.531 1 93.5 56 GLN B O 1
ATOM 4809 N N . GLY B 1 57 ? 18.234 -22.922 -25.75 1 91.12 57 GLY B N 1
ATOM 4810 C CA . GLY B 1 57 ? 17.703 -23.5 -26.969 1 91.12 57 GLY B CA 1
ATOM 4811 C C . GLY B 1 57 ? 18.766 -23.984 -27.922 1 91.12 57 GLY B C 1
ATOM 4812 O O . GLY B 1 57 ? 19.953 -23.984 -27.578 1 91.12 57 GLY B O 1
ATOM 4813 N N . LEU B 1 58 ? 18.344 -24.5 -28.984 1 87 58 LEU B N 1
ATOM 4814 C CA . LEU B 1 58 ? 19.297 -24.938 -30 1 87 58 LEU B CA 1
ATOM 4815 C C . LEU B 1 58 ? 19.562 -23.828 -31.016 1 87 58 LEU B C 1
ATOM 4817 O O . LEU B 1 58 ? 18.656 -23.422 -31.734 1 87 58 LEU B O 1
ATOM 4821 N N . MET B 1 59 ? 20.75 -23.469 -31.016 1 79.56 59 MET B N 1
ATOM 4822 C CA . MET B 1 59 ? 21.156 -22.297 -31.766 1 79.56 59 MET B CA 1
ATOM 4823 C C . MET B 1 59 ? 20.922 -22.5 -33.25 1 79.56 59 MET B C 1
ATOM 4825 O O . MET B 1 59 ? 20.703 -21.547 -34 1 79.56 59 MET B O 1
ATOM 4829 N N . SER B 1 60 ? 20.953 -23.734 -33.625 1 79.06 60 SER B N 1
ATOM 4830 C CA . SER B 1 60 ? 20.781 -24.031 -35.062 1 79.06 60 SER B CA 1
ATOM 4831 C C . SER B 1 60 ? 19.312 -23.969 -35.438 1 79.06 60 SER B C 1
ATOM 4833 O O . SER B 1 60 ? 18.984 -23.922 -36.625 1 79.06 60 SER B O 1
ATOM 4835 N N . ASP B 1 61 ? 18.562 -23.828 -34.469 1 73.5 61 ASP B N 1
ATOM 4836 C CA . ASP B 1 61 ? 17.125 -23.891 -34.719 1 73.5 61 ASP B CA 1
ATOM 4837 C C . ASP B 1 61 ? 16.578 -22.516 -35.125 1 73.5 61 ASP B C 1
ATOM 4839 O O . ASP B 1 61 ? 17.219 -21.5 -34.875 1 73.5 61 ASP B O 1
ATOM 4843 N N . ASN B 1 62 ? 15.391 -22.547 -35.5 1 63.81 62 ASN B N 1
ATOM 4844 C CA . ASN B 1 62 ? 14.617 -21.484 -36.125 1 63.81 62 ASN B CA 1
ATOM 4845 C C . ASN B 1 62 ? 14.633 -20.219 -35.281 1 63.81 62 ASN B C 1
ATOM 4847 O O . ASN B 1 62 ? 13.766 -20.016 -34.438 1 63.81 62 ASN B O 1
ATOM 4851 N N . ASP B 1 63 ? 15.68 -19.344 -35.594 1 75.56 63 ASP B N 1
ATOM 4852 C CA . ASP B 1 63 ? 15.797 -17.953 -35.219 1 75.56 63 ASP B CA 1
ATOM 4853 C C . ASP B 1 63 ? 16.078 -17.828 -33.719 1 75.56 63 ASP B C 1
ATOM 4855 O O . ASP B 1 63 ? 15.789 -16.797 -33.094 1 75.56 63 ASP B O 1
ATOM 4859 N N . THR B 1 64 ? 16.484 -18.922 -33.125 1 81.94 64 THR B N 1
ATOM 4860 C CA . THR B 1 64 ? 16.812 -18.875 -31.719 1 81.94 64 THR B CA 1
ATOM 4861 C C . THR B 1 64 ? 17.922 -17.859 -31.438 1 81.94 64 THR B C 1
ATOM 4863 O O . THR B 1 64 ? 17.906 -17.188 -30.406 1 81.94 64 THR B O 1
ATOM 4866 N N . VAL B 1 65 ? 18.781 -17.75 -32.438 1 81.69 65 VAL B N 1
ATOM 4867 C CA . VAL B 1 65 ? 19.891 -16.812 -32.281 1 81.69 65 VAL B CA 1
ATOM 4868 C C . VAL B 1 65 ? 19.359 -15.383 -32.219 1 81.69 65 VAL B C 1
ATOM 4870 O O . VAL B 1 65 ? 19.844 -14.562 -31.422 1 81.69 65 VAL B O 1
ATOM 4873 N N . ARG B 1 66 ? 18.391 -15.211 -32.938 1 84.12 66 ARG B N 1
ATOM 4874 C CA . ARG B 1 66 ? 17.844 -13.859 -33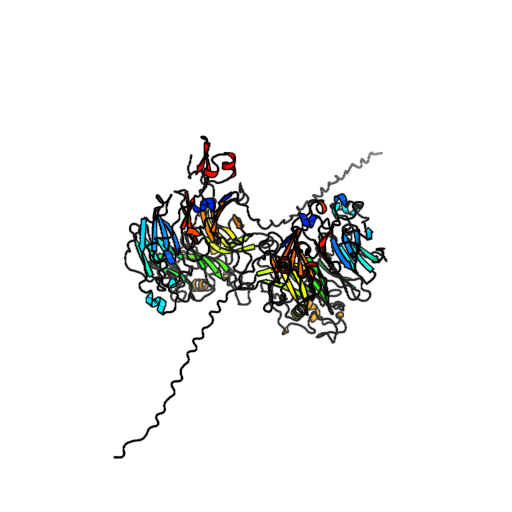.062 1 84.12 66 ARG B CA 1
ATOM 4875 C C . ARG B 1 66 ? 16.766 -13.602 -32 1 84.12 66 ARG B C 1
ATOM 4877 O O . ARG B 1 66 ? 16.688 -12.508 -31.453 1 84.12 66 ARG B O 1
ATOM 4884 N N . LEU B 1 67 ? 15.93 -14.633 -31.781 1 86.44 67 LEU B N 1
ATOM 4885 C CA . LEU B 1 67 ? 14.727 -14.383 -30.984 1 86.44 67 LEU B CA 1
ATOM 4886 C C . LEU B 1 67 ? 14.852 -15.008 -29.609 1 86.44 67 LEU B C 1
ATOM 4888 O O . LEU B 1 67 ? 14.078 -14.68 -28.703 1 86.44 67 LEU B O 1
ATOM 4892 N N . GLY B 1 68 ? 15.883 -15.82 -29.391 1 89.88 68 GLY B N 1
ATOM 4893 C CA . GLY B 1 68 ? 16.031 -16.5 -28.125 1 89.88 68 GLY B CA 1
ATOM 4894 C C . GLY B 1 68 ? 15.133 -17.703 -27.969 1 89.88 68 GLY B C 1
ATOM 4895 O O . GLY B 1 68 ? 14.445 -18.094 -28.922 1 89.88 68 GLY B O 1
ATOM 4896 N N . LEU B 1 69 ? 15.141 -18.281 -26.828 1 92.62 69 LEU B N 1
ATOM 4897 C CA . LEU B 1 69 ? 14.391 -19.5 -26.531 1 92.62 69 LEU B CA 1
ATOM 4898 C C . LEU B 1 69 ? 12.891 -19.219 -26.562 1 92.62 69 LEU B C 1
ATOM 4900 O O . LEU B 1 69 ? 12.117 -20.031 -27.094 1 92.62 69 LEU B O 1
ATOM 4904 N N . ASP B 1 70 ? 12.484 -18 -25.984 1 92.31 70 ASP B N 1
ATOM 4905 C CA . ASP B 1 70 ? 11.086 -17.641 -25.781 1 92.31 70 ASP B CA 1
ATOM 4906 C C . ASP B 1 70 ? 10.344 -18.703 -24.969 1 92.31 70 ASP B C 1
ATOM 4908 O O . ASP B 1 70 ? 9.375 -19.281 -25.438 1 92.31 70 ASP B O 1
ATOM 4912 N N . PHE B 1 71 ? 10.742 -18.812 -23.797 1 95.44 71 PHE B N 1
ATOM 4913 C CA . PHE B 1 71 ? 10.242 -19.797 -22.844 1 95.44 71 PHE B CA 1
ATOM 4914 C C . PHE B 1 71 ? 8.75 -19.609 -22.609 1 95.44 71 PHE B C 1
ATOM 4916 O O . PHE B 1 71 ? 8.258 -18.484 -22.516 1 95.44 71 PHE B O 1
ATOM 4923 N N . GLN B 1 72 ? 8.07 -20.766 -22.547 1 95.69 72 GLN B N 1
ATOM 4924 C CA . GLN B 1 72 ? 6.633 -20.703 -22.281 1 95.69 72 GLN B CA 1
ATOM 4925 C C . GLN B 1 72 ? 6.281 -21.422 -20.984 1 95.69 72 GLN B C 1
ATOM 4927 O O . GLN B 1 72 ? 5.602 -20.859 -20.109 1 95.69 72 GLN B O 1
ATOM 4932 N N . ARG B 1 73 ? 6.762 -22.672 -20.859 1 95.5 73 ARG B N 1
ATOM 4933 C CA . ARG B 1 73 ? 6.418 -23.5 -19.703 1 95.5 73 ARG B CA 1
ATOM 4934 C C . ARG B 1 73 ? 7.426 -24.625 -19.516 1 95.5 73 ARG B C 1
ATOM 4936 O O . ARG B 1 73 ? 8.117 -25.016 -20.453 1 95.5 73 ARG B O 1
ATOM 4943 N N . MET B 1 74 ? 7.516 -25.094 -18.312 1 96.06 74 MET B N 1
ATOM 4944 C CA . MET B 1 74 ? 8.344 -26.266 -18.047 1 96.06 74 MET B CA 1
ATOM 4945 C C . MET B 1 74 ? 7.625 -27.234 -17.125 1 96.06 74 MET B C 1
ATOM 4947 O O . MET B 1 74 ? 6.828 -26.828 -16.281 1 96.06 74 MET B O 1
ATOM 4951 N N . LEU B 1 75 ? 7.891 -28.469 -17.375 1 93.62 75 LEU B N 1
ATOM 4952 C CA . LEU B 1 75 ? 7.211 -29.531 -16.656 1 93.62 75 LEU B CA 1
ATOM 4953 C C . LEU B 1 75 ? 8.156 -30.703 -16.391 1 93.62 75 LEU B C 1
ATOM 4955 O O . LEU B 1 75 ? 8.875 -31.141 -17.281 1 93.62 75 LEU B O 1
ATOM 4959 N N . ARG B 1 76 ? 8.102 -31.125 -15.18 1 93.94 76 ARG B N 1
ATOM 4960 C CA . ARG B 1 76 ? 8.898 -32.281 -14.812 1 93.94 76 ARG B CA 1
ATOM 4961 C C . ARG B 1 76 ? 8.023 -33.531 -14.711 1 93.94 76 ARG B C 1
ATOM 4963 O O . ARG B 1 76 ? 7.031 -33.562 -13.977 1 93.94 76 ARG B O 1
ATOM 4970 N N . ILE B 1 77 ? 8.391 -34.562 -15.484 1 91.56 77 ILE B N 1
ATOM 4971 C CA . ILE B 1 77 ? 7.684 -35.844 -15.445 1 91.56 77 ILE B CA 1
ATOM 4972 C C . ILE B 1 77 ? 8.695 -37 -15.453 1 91.56 77 ILE B C 1
ATOM 4974 O O . ILE B 1 77 ? 9.484 -37.125 -16.391 1 91.56 77 ILE B O 1
ATOM 4978 N N . ASN B 1 78 ? 8.656 -37.906 -14.555 1 87.06 78 ASN B N 1
ATOM 4979 C CA . ASN B 1 78 ? 9.461 -39.125 -14.516 1 87.06 78 ASN B CA 1
ATOM 4980 C C . ASN B 1 78 ? 10.938 -38.812 -14.789 1 87.06 78 ASN B C 1
ATOM 4982 O O . ASN B 1 78 ? 11.531 -39.406 -15.688 1 87.06 78 ASN B O 1
ATOM 4986 N N . HIS B 1 79 ? 11.539 -37.969 -14.266 1 88.75 79 HIS B N 1
ATOM 4987 C CA . HIS B 1 79 ? 12.953 -37.594 -14.273 1 88.75 79 HIS B CA 1
ATOM 4988 C C . HIS B 1 79 ? 13.328 -36.875 -15.555 1 88.75 79 HIS B C 1
ATOM 4990 O O . HIS B 1 79 ? 14.508 -36.781 -15.898 1 88.75 79 HIS B O 1
ATOM 4996 N N . MET B 1 80 ? 12.336 -36.531 -16.266 1 93.44 80 MET B N 1
ATOM 4997 C CA . MET B 1 80 ? 12.547 -35.719 -17.453 1 93.44 80 MET B CA 1
ATOM 4998 C C . MET B 1 80 ? 12.008 -34.312 -17.234 1 93.44 80 MET B C 1
ATOM 5000 O O . MET B 1 80 ? 10.953 -34.125 -16.609 1 93.44 80 MET B O 1
ATOM 5004 N N . LEU B 1 81 ? 12.758 -33.375 -17.703 1 95.94 81 LEU B N 1
ATOM 5005 C CA . LEU B 1 81 ? 12.281 -32 -17.719 1 95.94 81 LEU B CA 1
ATOM 5006 C C . LEU B 1 81 ? 11.891 -31.562 -19.125 1 95.94 81 LEU B C 1
ATOM 5008 O O . LEU B 1 81 ? 12.727 -31.578 -20.031 1 95.94 81 LEU B O 1
ATOM 5012 N N . TYR B 1 82 ? 10.68 -31.297 -19.328 1 96.75 82 TYR B N 1
ATOM 5013 C CA . TYR B 1 82 ? 10.195 -30.797 -20.609 1 96.75 82 TYR B CA 1
ATOM 5014 C C . TYR B 1 82 ? 10.148 -29.281 -20.625 1 96.75 82 TYR B C 1
ATOM 5016 O O . TYR B 1 82 ? 9.594 -28.656 -19.719 1 96.75 82 TYR B O 1
ATOM 5024 N N . ILE B 1 83 ? 10.727 -28.672 -21.562 1 96.75 83 ILE B N 1
ATOM 5025 C CA . ILE B 1 83 ? 10.742 -27.219 -21.734 1 96.75 83 ILE B CA 1
ATOM 5026 C C . ILE B 1 83 ? 10 -26.828 -23 1 96.75 83 ILE B C 1
ATOM 5028 O O . ILE B 1 83 ? 10.453 -27.141 -24.109 1 96.75 83 ILE B O 1
ATOM 5032 N N . ALA B 1 84 ? 8.883 -26.219 -22.844 1 97.12 84 ALA B N 1
ATOM 5033 C CA . ALA B 1 84 ? 8.117 -25.719 -23.984 1 97.12 84 ALA B CA 1
ATOM 5034 C C . ALA B 1 84 ? 8.523 -24.297 -24.344 1 97.12 84 ALA B C 1
ATOM 5036 O O . ALA B 1 84 ? 8.672 -23.453 -23.453 1 97.12 84 ALA B O 1
ATOM 5037 N N . ALA B 1 85 ? 8.75 -24.047 -25.562 1 95.56 85 ALA B N 1
ATOM 5038 C CA . ALA B 1 85 ? 9.188 -22.734 -26.062 1 95.56 85 ALA B CA 1
ATOM 5039 C C . ALA B 1 85 ? 8.547 -22.422 -27.406 1 95.56 85 ALA B C 1
ATOM 5041 O O . ALA B 1 85 ? 7.438 -22.891 -27.703 1 95.56 85 ALA B O 1
ATOM 5042 N N . ARG B 1 86 ? 9.086 -21.5 -28.094 1 93.88 86 ARG B N 1
ATOM 5043 C CA . ARG B 1 86 ? 8.641 -21.172 -29.438 1 93.88 86 ARG B CA 1
ATOM 5044 C C . ARG B 1 86 ? 8.984 -22.297 -30.406 1 93.88 86 ARG B C 1
ATOM 5046 O O . ARG B 1 86 ? 10.156 -22.656 -30.578 1 93.88 86 ARG B O 1
ATOM 5053 N N . ASP B 1 87 ? 8.039 -22.891 -31.016 1 93.44 87 ASP B N 1
ATOM 5054 C CA . ASP B 1 87 ? 8.109 -23.859 -32.094 1 93.44 87 ASP B CA 1
ATOM 5055 C C . ASP B 1 87 ? 8.672 -25.203 -31.609 1 93.44 87 ASP B C 1
ATOM 5057 O O . ASP B 1 87 ? 8.742 -26.172 -32.375 1 93.44 87 ASP B O 1
ATOM 5061 N N . HIS B 1 88 ? 9.086 -25.234 -30.312 1 94.25 88 HIS B N 1
ATOM 5062 C CA . HIS B 1 88 ? 9.812 -26.422 -29.891 1 94.25 88 HIS B CA 1
ATOM 5063 C C . HIS B 1 88 ? 9.391 -26.859 -28.484 1 94.25 88 HIS B C 1
ATOM 5065 O O . HIS B 1 88 ? 8.914 -26.047 -27.703 1 94.25 88 HIS B O 1
ATOM 5071 N N . VAL B 1 89 ? 9.547 -28.094 -28.25 1 96.19 89 VAL B N 1
ATOM 5072 C CA . VAL B 1 89 ? 9.578 -28.688 -26.906 1 96.19 89 VAL B CA 1
ATOM 5073 C C . VAL B 1 89 ? 10.859 -29.5 -26.734 1 96.19 89 VAL B C 1
ATOM 5075 O O . VAL B 1 89 ? 11.203 -30.328 -27.578 1 96.19 89 VAL B O 1
ATOM 5078 N N . PHE B 1 90 ? 11.578 -29.156 -25.719 1 95.56 90 PHE B N 1
ATOM 5079 C CA . PHE B 1 90 ? 12.82 -29.875 -25.438 1 95.56 90 PHE B CA 1
ATOM 5080 C C . PHE B 1 90 ? 12.648 -30.797 -24.234 1 95.56 90 PHE B C 1
ATOM 5082 O O . PHE B 1 90 ? 12.008 -30.438 -23.25 1 95.56 90 PHE B O 1
ATOM 5089 N N . ALA B 1 91 ? 13.102 -32 -24.359 1 96.12 91 ALA B N 1
ATOM 5090 C CA . ALA B 1 91 ? 13.117 -32.938 -23.25 1 96.12 91 ALA B CA 1
ATOM 5091 C C . ALA B 1 91 ? 14.531 -33.156 -22.734 1 96.12 91 ALA B C 1
ATOM 5093 O O . ALA B 1 91 ? 15.414 -33.594 -23.469 1 96.12 91 ALA B O 1
ATOM 5094 N N . VAL B 1 92 ? 14.68 -32.844 -21.5 1 95.25 92 VAL B N 1
ATOM 5095 C CA . VAL B 1 92 ? 15.992 -32.906 -20.859 1 95.25 92 VAL B CA 1
ATOM 5096 C C . VAL B 1 92 ? 15.992 -34 -19.797 1 95.25 92 VAL B C 1
ATOM 5098 O O . VAL B 1 92 ? 15.125 -34.031 -18.922 1 95.25 92 VAL B O 1
ATOM 5101 N N . ASN B 1 93 ? 16.938 -34.875 -19.891 1 93.75 93 ASN B N 1
ATOM 5102 C CA . ASN B 1 93 ? 17.125 -35.875 -18.844 1 93.75 93 ASN B CA 1
ATOM 5103 C C . ASN B 1 93 ? 17.812 -35.281 -17.625 1 93.75 93 ASN B C 1
ATOM 5105 O O . ASN B 1 93 ? 18.953 -34.844 -17.688 1 93.75 93 ASN B O 1
ATOM 5109 N N . LEU B 1 94 ? 17.188 -35.375 -16.516 1 93.19 94 LEU B N 1
ATOM 5110 C CA . LEU B 1 94 ? 17.641 -34.688 -15.312 1 93.19 94 LEU B CA 1
ATOM 5111 C C . LEU B 1 94 ? 18.828 -35.406 -14.695 1 93.19 94 LEU B C 1
ATOM 5113 O O . LEU B 1 94 ? 19.609 -34.812 -13.945 1 93.19 94 LEU B O 1
ATOM 5117 N N . ALA B 1 95 ? 19 -36.656 -15.023 1 88.25 95 ALA B N 1
ATOM 5118 C CA . ALA B 1 95 ? 20.078 -37.438 -14.445 1 88.25 95 ALA B CA 1
ATOM 5119 C C . ALA B 1 95 ? 21.422 -37.031 -15.047 1 88.25 95 ALA B C 1
ATOM 5121 O O . ALA B 1 95 ? 22.469 -37.156 -14.398 1 88.25 95 ALA B O 1
ATOM 5122 N N . VAL B 1 96 ? 21.453 -36.5 -16.203 1 83.88 96 VAL B N 1
ATOM 5123 C CA . VAL B 1 96 ? 22.703 -36.219 -16.875 1 83.88 96 VAL B CA 1
ATOM 5124 C C . VAL B 1 96 ? 22.875 -34.719 -17.062 1 83.88 96 VAL B C 1
ATOM 5126 O O . VAL B 1 96 ? 23.734 -34.281 -17.828 1 83.88 96 VAL B O 1
ATOM 5129 N N . SER B 1 97 ? 22.219 -33.938 -16.422 1 77.69 97 SER B N 1
ATOM 5130 C CA . SER B 1 97 ? 22.219 -32.5 -16.688 1 77.69 97 SER B CA 1
ATOM 5131 C C . SER B 1 97 ? 22.922 -31.734 -15.586 1 77.69 97 SER B C 1
ATOM 5133 O O . SER B 1 97 ? 22.672 -30.547 -15.391 1 77.69 97 SER B O 1
ATOM 5135 N N . SER B 1 98 ? 23.781 -32.281 -14.922 1 80.5 98 SER B N 1
ATOM 5136 C CA . SER B 1 98 ? 24.422 -31.625 -13.797 1 80.5 98 SER B CA 1
ATOM 5137 C C . SER B 1 98 ? 25.422 -30.562 -14.266 1 80.5 98 SER B C 1
ATOM 5139 O O . SER B 1 98 ? 25.469 -29.469 -13.711 1 80.5 98 SER B O 1
ATOM 5141 N N . GLU B 1 99 ? 26.062 -30.812 -15.328 1 83.69 99 GLU B N 1
ATOM 5142 C CA . GLU B 1 99 ? 27.094 -29.875 -15.773 1 83.69 99 GLU B CA 1
ATOM 5143 C C . GLU B 1 99 ? 26.594 -29.031 -16.953 1 83.69 99 GLU B C 1
ATOM 5145 O O . GLU B 1 99 ? 26.969 -27.875 -17.109 1 83.69 99 GLU B O 1
ATOM 5150 N N . GLN B 1 100 ? 25.734 -29.719 -17.672 1 89.81 100 GLN B N 1
ATOM 5151 C CA . GLN B 1 100 ? 25.172 -29.047 -18.844 1 89.81 100 GLN B CA 1
ATOM 5152 C C . GLN B 1 100 ? 23.719 -29.484 -19.094 1 89.81 100 GLN B C 1
ATOM 5154 O O . GLN B 1 100 ? 23.391 -30.656 -18.906 1 89.81 100 GLN B O 1
ATOM 5159 N N . ILE B 1 101 ? 23 -28.484 -19.5 1 93.75 101 ILE B N 1
ATOM 5160 C CA . ILE B 1 101 ? 21.625 -28.797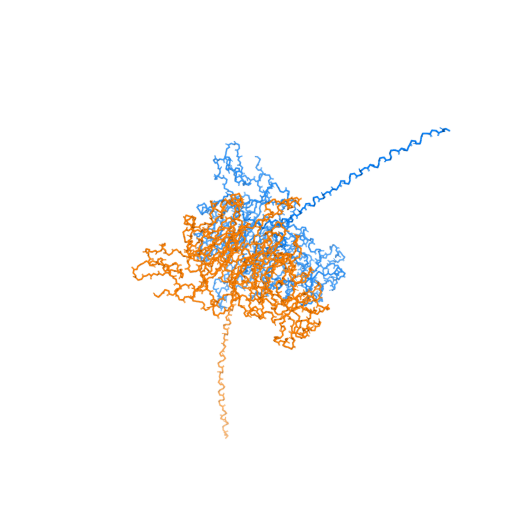 -19.844 1 93.75 101 ILE B CA 1
ATOM 5161 C C . ILE B 1 101 ? 21.531 -29.125 -21.344 1 93.75 101 ILE B C 1
ATOM 5163 O O . ILE B 1 101 ? 21.594 -28.219 -22.172 1 93.75 101 ILE B O 1
ATOM 5167 N N . THR B 1 102 ? 21.453 -30.375 -21.641 1 91.12 102 THR B N 1
ATOM 5168 C CA . THR B 1 102 ? 21.344 -30.797 -23.031 1 91.12 102 THR B CA 1
ATOM 5169 C C . THR B 1 102 ? 20.062 -31.594 -23.266 1 91.12 102 THR B C 1
ATOM 5171 O O . THR B 1 102 ? 19.812 -32.594 -22.578 1 91.12 102 THR B O 1
ATOM 5174 N N . PRO B 1 103 ? 19.328 -31.203 -24.219 1 92.69 103 PRO B N 1
ATOM 5175 C CA . PRO B 1 103 ? 18.109 -31.953 -24.5 1 92.69 103 PRO B CA 1
ATOM 5176 C C . PRO B 1 103 ? 18.391 -33.312 -25.109 1 92.69 103 PRO B C 1
ATOM 5178 O O . PRO B 1 103 ? 19.25 -33.438 -26 1 92.69 103 PRO B O 1
ATOM 5181 N N . GLN B 1 104 ? 17.766 -34.281 -24.641 1 91.75 104 GLN B N 1
ATOM 5182 C CA . GLN B 1 104 ? 17.859 -35.625 -25.188 1 91.75 104 GLN B CA 1
ATOM 5183 C C . GLN B 1 104 ? 16.984 -35.781 -26.438 1 91.75 104 GLN B C 1
ATOM 5185 O O . GLN B 1 104 ? 17.328 -36.5 -27.359 1 91.75 104 GLN B O 1
ATOM 5190 N N . GLN B 1 105 ? 15.852 -35.188 -26.328 1 92.81 105 GLN B N 1
ATOM 5191 C CA . GLN B 1 105 ? 14.906 -35.188 -27.438 1 92.81 105 GLN B CA 1
ATOM 5192 C C . GLN B 1 105 ? 14.359 -33.781 -27.688 1 92.81 105 GLN B C 1
ATOM 5194 O O . GLN B 1 105 ? 14.414 -32.906 -26.812 1 92.81 105 GLN B O 1
ATOM 5199 N N . LYS B 1 106 ? 13.875 -33.625 -28.906 1 92.38 106 LYS B N 1
ATOM 5200 C CA . LYS B 1 106 ? 13.273 -32.344 -29.25 1 92.38 106 LYS B CA 1
ATOM 5201 C C . LYS B 1 106 ? 12.086 -32.531 -30.188 1 92.38 106 LYS B C 1
ATOM 5203 O O . LYS B 1 106 ? 12.086 -33.438 -31.031 1 92.38 106 LYS B O 1
ATOM 5208 N N . LEU B 1 107 ? 11.117 -31.797 -29.906 1 93.19 107 LEU B N 1
ATOM 5209 C CA . LEU B 1 107 ? 9.945 -31.688 -30.766 1 93.19 107 LEU B CA 1
ATOM 5210 C C . LEU B 1 107 ? 9.914 -30.344 -31.484 1 93.19 107 LEU B C 1
ATOM 5212 O O . LEU B 1 107 ? 10.023 -29.297 -30.828 1 93.19 107 LEU B O 1
ATOM 5216 N N . THR B 1 108 ? 9.891 -30.391 -32.844 1 92.88 108 THR B N 1
ATOM 5217 C CA . THR B 1 108 ? 9.75 -29.156 -33.625 1 92.88 108 THR B CA 1
ATOM 5218 C C . THR B 1 108 ? 8.344 -29.062 -34.219 1 92.88 108 THR B C 1
ATOM 5220 O O . THR B 1 108 ? 7.906 -29.953 -34.969 1 92.88 108 THR B O 1
ATOM 5223 N N . TRP B 1 109 ? 7.664 -28.031 -33.875 1 93.25 109 TRP B N 1
ATOM 5224 C CA . TRP B 1 109 ? 6.301 -27.781 -34.312 1 93.25 109 TRP B CA 1
ATOM 5225 C C . TRP B 1 109 ? 6.164 -26.375 -34.875 1 93.25 109 TRP B C 1
ATOM 5227 O O . TRP B 1 109 ? 5.707 -25.469 -34.188 1 93.25 109 TRP B O 1
ATOM 5237 N N . LYS B 1 110 ? 6.488 -26.234 -36.188 1 89.5 110 LYS B N 1
ATOM 5238 C CA . LYS B 1 110 ? 6.41 -24.938 -36.844 1 89.5 110 LYS B CA 1
ATOM 5239 C C . LYS B 1 110 ? 5.055 -24.766 -37.531 1 89.5 110 LYS B C 1
ATOM 5241 O O . LYS B 1 110 ? 4.477 -25.719 -38.031 1 89.5 110 LYS B O 1
ATOM 5246 N N . THR B 1 111 ? 4.652 -23.578 -37.438 1 87.75 111 THR B N 1
ATOM 5247 C CA . THR B 1 111 ? 3.375 -23.281 -38.094 1 87.75 111 THR B CA 1
ATOM 5248 C C . THR B 1 111 ? 3.537 -23.203 -39.594 1 87.75 111 THR B C 1
ATOM 5250 O O . THR B 1 111 ? 4.586 -22.797 -40.094 1 87.75 111 THR B O 1
ATOM 5253 N N . LYS B 1 112 ? 2.551 -23.609 -40.344 1 78.94 112 LYS B N 1
ATOM 5254 C CA . LYS B 1 112 ? 2.527 -23.516 -41.781 1 78.94 112 LYS B CA 1
ATOM 5255 C C . LYS B 1 112 ? 1.877 -22.203 -42.25 1 78.94 112 LYS B C 1
ATOM 5257 O O . LYS B 1 112 ? 1.99 -21.828 -43.406 1 78.94 112 LYS B O 1
ATOM 5262 N N . ASP B 1 113 ? 1.306 -21.547 -41.406 1 76.62 113 ASP B N 1
ATOM 5263 C CA . ASP B 1 113 ? 0.442 -20.422 -41.781 1 76.62 113 ASP B CA 1
ATOM 5264 C C . ASP B 1 113 ? 1.121 -19.094 -41.469 1 76.62 113 ASP B C 1
ATOM 5266 O O . ASP B 1 113 ? 0.45 -18.094 -41.188 1 76.62 113 ASP B O 1
ATOM 5270 N N . VAL B 1 114 ? 2.414 -19.016 -41.469 1 72.5 114 VAL B N 1
ATOM 5271 C CA . VAL B 1 114 ? 3.096 -17.766 -41.125 1 72.5 114 VAL B CA 1
ATOM 5272 C C . VAL B 1 114 ? 2.719 -16.688 -42.125 1 72.5 114 VAL B C 1
ATOM 5274 O O . VAL B 1 114 ? 2.494 -15.531 -41.75 1 72.5 114 VAL B O 1
ATOM 5277 N N . ALA B 1 115 ? 2.615 -17.016 -43.281 1 72.25 115 ALA B N 1
ATOM 5278 C CA . ALA B 1 115 ? 2.314 -16.047 -44.344 1 72.25 115 ALA B CA 1
ATOM 5279 C C . ALA B 1 115 ? 0.918 -15.461 -44.156 1 72.25 115 ALA B C 1
ATOM 5281 O O . ALA B 1 115 ? 0.722 -14.258 -44.312 1 72.25 115 ALA B O 1
ATOM 5282 N N . LYS B 1 116 ? 0.046 -16.281 -43.781 1 76.94 116 LYS B N 1
ATOM 5283 C CA . LYS B 1 116 ? -1.318 -15.805 -43.562 1 76.94 116 LYS B CA 1
ATOM 5284 C C . LYS B 1 116 ? -1.396 -14.883 -42.344 1 76.94 116 LYS B C 1
ATOM 5286 O O . LYS B 1 116 ? -2.162 -13.922 -42.344 1 76.94 116 LYS B O 1
ATOM 5291 N N . CYS B 1 117 ? -0.622 -15.211 -41.406 1 81.69 117 CYS B N 1
ATOM 5292 C CA . CYS B 1 117 ? -0.582 -14.445 -40.156 1 81.69 117 CYS B CA 1
ATOM 5293 C C . CYS B 1 117 ? -0.047 -13.039 -40.406 1 81.69 117 CYS B C 1
ATOM 5295 O O . CYS B 1 117 ? -0.592 -12.07 -39.875 1 81.69 117 CYS B O 1
ATOM 5297 N N . THR B 1 118 ? 0.932 -12.867 -41.25 1 74.69 118 THR B N 1
ATOM 5298 C CA . THR B 1 118 ? 1.567 -11.578 -41.5 1 74.69 118 THR B CA 1
ATOM 5299 C C . THR B 1 118 ? 0.684 -10.703 -42.375 1 74.69 118 THR B C 1
ATOM 5301 O O . THR B 1 118 ? 0.659 -9.484 -42.219 1 74.69 118 THR B O 1
ATOM 5304 N N . VAL B 1 119 ? 0.002 -11.375 -43.156 1 70.06 119 VAL B N 1
ATOM 5305 C CA . VAL B 1 119 ? -0.884 -10.648 -44.062 1 70.06 119 VAL B CA 1
ATOM 5306 C C . VAL B 1 119 ? -2.008 -9.992 -43.281 1 70.06 119 VAL B C 1
ATOM 5308 O O . VAL B 1 119 ? -2.498 -8.922 -43.656 1 70.06 119 VAL B O 1
ATOM 5311 N N . ARG B 1 120 ? -2.285 -10.5 -42.219 1 71.31 120 ARG B N 1
ATOM 5312 C CA . ARG B 1 120 ? -3.35 -9.969 -41.375 1 71.31 120 ARG B CA 1
ATOM 5313 C C . ARG B 1 120 ? -2.84 -8.82 -40.5 1 71.31 120 ARG B C 1
ATOM 5315 O O . ARG B 1 120 ? -3.555 -8.336 -39.625 1 71.31 120 ARG B O 1
ATOM 5322 N N . GLY B 1 121 ? -1.595 -8.414 -40.719 1 69.5 121 GLY B N 1
ATOM 5323 C CA . GLY B 1 121 ? -1.067 -7.227 -40.062 1 69.5 121 GLY B CA 1
ATOM 5324 C C . GLY B 1 121 ? -0.399 -7.52 -38.75 1 69.5 121 GLY B C 1
ATOM 5325 O O . GLY B 1 121 ? -0.136 -6.602 -37.969 1 69.5 121 GLY B O 1
ATOM 5326 N N . LYS B 1 122 ? -0.238 -8.703 -38.5 1 71.38 122 LYS B N 1
ATOM 5327 C CA . LYS B 1 122 ? 0.427 -8.984 -37.219 1 71.38 122 LYS B CA 1
ATOM 5328 C C . LYS B 1 122 ? 1.943 -9 -37.375 1 71.38 122 LYS B C 1
ATOM 5330 O O . LYS B 1 122 ? 2.451 -9.172 -38.5 1 71.38 122 LYS B O 1
ATOM 5335 N N . ASN B 1 123 ? 2.598 -8.656 -36.25 1 73 123 ASN B N 1
ATOM 5336 C CA . ASN B 1 123 ? 4.055 -8.711 -36.281 1 73 123 ASN B CA 1
ATOM 5337 C C . ASN B 1 123 ? 4.559 -10.125 -36.531 1 73 123 ASN B C 1
ATOM 5339 O O . ASN B 1 123 ? 3.982 -11.102 -36.031 1 73 123 ASN B O 1
ATOM 5343 N N . SER B 1 124 ? 5.496 -10.203 -37.312 1 75.5 124 SER B N 1
ATOM 5344 C CA . SER B 1 124 ? 6.062 -11.477 -37.719 1 75.5 124 SER B CA 1
ATOM 5345 C C . SER B 1 124 ? 6.445 -12.336 -36.5 1 75.5 124 SER B C 1
ATOM 5347 O O . SER B 1 124 ? 6.281 -13.555 -36.531 1 75.5 124 SER B O 1
ATOM 5349 N N . ASP B 1 125 ? 6.82 -11.695 -35.469 1 79.88 125 ASP B N 1
ATOM 5350 C CA . ASP B 1 125 ? 7.281 -12.43 -34.281 1 79.88 125 ASP B CA 1
ATOM 5351 C C . ASP B 1 125 ? 6.113 -13.078 -33.531 1 79.88 125 ASP B C 1
ATOM 5353 O O . ASP B 1 125 ? 6.293 -14.047 -32.812 1 79.88 125 ASP B O 1
ATOM 5357 N N . GLU B 1 126 ? 4.977 -12.641 -33.844 1 83.81 126 GLU B N 1
ATOM 5358 C CA . GLU B 1 126 ? 3.803 -13.172 -33.156 1 83.81 126 GLU B CA 1
ATOM 5359 C C . GLU B 1 126 ? 3.207 -14.352 -33.906 1 83.81 126 GLU B C 1
ATOM 5361 O O . GLU B 1 126 ? 2.344 -15.062 -33.406 1 83.81 126 GLU B O 1
ATOM 5366 N N . CYS B 1 127 ? 3.736 -14.555 -35.094 1 88.12 127 CYS B N 1
ATOM 5367 C CA . CYS B 1 127 ? 3.139 -15.562 -35.938 1 88.12 127 CYS B CA 1
ATOM 5368 C C . CYS B 1 127 ? 3.791 -16.922 -35.75 1 88.12 127 CYS B C 1
ATOM 5370 O O . CYS B 1 127 ? 3.381 -17.922 -36.344 1 88.12 127 CYS B O 1
ATOM 5372 N N . TYR B 1 128 ? 4.715 -17.078 -34.812 1 90.19 128 TYR B N 1
ATOM 5373 C CA . TYR B 1 128 ? 5.32 -18.375 -34.5 1 90.19 128 TYR B CA 1
ATOM 5374 C C . TYR B 1 128 ? 4.367 -19.234 -33.688 1 90.19 128 TYR B C 1
ATOM 5376 O O . TYR B 1 128 ? 3.24 -18.828 -33.406 1 90.19 128 TYR B O 1
ATOM 5384 N N . ASN B 1 129 ? 4.738 -20.453 -33.531 1 94 129 ASN B N 1
ATOM 5385 C CA . ASN B 1 129 ? 3.963 -21.359 -32.688 1 94 129 ASN B CA 1
ATOM 5386 C C . ASN B 1 129 ? 4.516 -21.406 -31.266 1 94 129 ASN B C 1
ATOM 5388 O O . ASN B 1 129 ? 5.574 -21.984 -31.016 1 94 129 ASN B O 1
ATOM 5392 N N . TYR B 1 130 ? 3.84 -20.797 -30.422 1 94.94 130 TYR B N 1
ATOM 5393 C CA . TYR B 1 130 ? 4.215 -20.844 -29.016 1 94.94 130 TYR B CA 1
ATOM 5394 C C . TYR B 1 130 ? 3.48 -21.953 -28.281 1 94.94 130 TYR B C 1
ATOM 5396 O O . TYR B 1 130 ? 2.248 -21.969 -28.219 1 94.94 130 TYR B O 1
ATOM 5404 N N . ILE B 1 131 ? 4.191 -22.906 -27.75 1 96.5 131 ILE B N 1
ATOM 5405 C CA . ILE B 1 131 ? 3.586 -24.047 -27.062 1 96.5 131 ILE B CA 1
ATOM 5406 C C . ILE B 1 131 ? 3.189 -23.625 -25.641 1 96.5 131 ILE B C 1
ATOM 5408 O O . ILE B 1 131 ? 4.02 -23.625 -24.734 1 96.5 131 ILE B O 1
ATOM 5412 N N . LYS B 1 132 ? 1.91 -23.422 -25.469 1 96.5 132 LYS B N 1
ATOM 5413 C CA . LYS B 1 132 ? 1.413 -22.844 -24.219 1 96.5 132 LYS B CA 1
ATOM 5414 C C . LYS B 1 132 ? 0.864 -23.922 -23.297 1 96.5 132 LYS B C 1
ATOM 5416 O O . LYS B 1 132 ? 0.777 -23.734 -22.078 1 96.5 132 LYS B O 1
ATOM 5421 N N . VAL B 1 133 ? 0.479 -25.047 -23.844 1 97.25 133 VAL B N 1
ATOM 5422 C CA . VAL B 1 133 ? -0.051 -26.156 -23.062 1 97.25 133 VAL B CA 1
ATOM 5423 C C . VAL B 1 133 ? 0.859 -27.375 -23.203 1 97.25 133 VAL B C 1
ATOM 5425 O O . VAL B 1 133 ? 1.197 -27.766 -24.312 1 97.25 133 VAL B O 1
ATOM 5428 N N . LEU B 1 134 ? 1.26 -27.859 -22.203 1 96.69 134 LEU B N 1
ATOM 5429 C CA . LEU B 1 134 ? 2.049 -29.078 -22.125 1 96.69 134 LEU B CA 1
ATOM 5430 C C . LEU B 1 134 ? 1.719 -29.859 -20.844 1 96.69 134 LEU B C 1
ATOM 5432 O O . LEU B 1 134 ? 2.189 -29.5 -19.766 1 96.69 134 LEU B O 1
ATOM 5436 N N . VAL B 1 135 ? 0.892 -30.891 -21 1 96.44 135 VAL B N 1
ATOM 5437 C CA . VAL B 1 135 ? 0.429 -31.641 -19.844 1 96.44 135 VAL B CA 1
ATOM 5438 C C . VAL B 1 135 ? 0.386 -33.125 -20.156 1 96.44 135 VAL B C 1
ATOM 5440 O O . VAL B 1 135 ? 0.2 -33.531 -21.312 1 96.44 135 VAL B O 1
ATOM 5443 N N . PRO B 1 136 ? 0.599 -33.938 -19.141 1 95.56 136 PRO B N 1
ATOM 5444 C CA . PRO B 1 136 ? 0.473 -35.375 -19.375 1 95.56 136 PRO B CA 1
ATOM 5445 C C . PRO B 1 136 ? -0.98 -35.812 -19.5 1 95.56 136 PRO B C 1
ATOM 5447 O O . PRO B 1 136 ? -1.795 -35.531 -18.625 1 95.56 136 PRO B O 1
ATOM 5450 N N . ARG B 1 137 ? -1.301 -36.406 -20.547 1 94.38 137 ARG B N 1
ATOM 5451 C CA . ARG B 1 137 ? -2.619 -37.031 -20.703 1 94.38 137 ARG B CA 1
ATOM 5452 C C . ARG B 1 137 ? -2.707 -38.344 -19.938 1 94.38 137 ARG B C 1
ATOM 5454 O O . ARG B 1 137 ? -3.73 -38.625 -19.312 1 94.38 137 ARG B O 1
ATOM 5461 N N . ASN B 1 138 ? -1.718 -39.031 -20.016 1 91.88 138 ASN B N 1
ATOM 5462 C CA . ASN B 1 138 ? -1.484 -40.25 -19.25 1 91.88 138 ASN B CA 1
ATOM 5463 C C . ASN B 1 138 ? 0.006 -40.5 -19.047 1 91.88 138 ASN B C 1
ATOM 5465 O O . ASN B 1 138 ? 0.818 -39.594 -19.156 1 91.88 138 ASN B O 1
ATOM 5469 N N . ASP B 1 139 ? 0.36 -41.75 -18.719 1 90.81 139 ASP B N 1
ATOM 5470 C CA . ASP B 1 139 ? 1.743 -42.031 -18.344 1 90.81 139 ASP B CA 1
ATOM 5471 C C . ASP B 1 139 ? 2.646 -42.062 -19.578 1 90.81 139 ASP B C 1
ATOM 5473 O O . ASP B 1 139 ? 3.869 -41.938 -19.469 1 90.81 139 ASP B O 1
ATOM 5477 N N . GLU B 1 140 ? 2.068 -42.125 -20.734 1 93.38 140 GLU B N 1
ATOM 5478 C CA . GLU B 1 140 ? 2.906 -42.344 -21.922 1 93.38 140 GLU B CA 1
ATOM 5479 C C . GLU B 1 140 ? 2.695 -41.219 -22.938 1 93.38 140 GLU B C 1
ATOM 5481 O O . GLU B 1 140 ? 3.49 -41.062 -23.859 1 93.38 140 GLU B O 1
ATOM 5486 N N . THR B 1 141 ? 1.677 -40.531 -22.688 1 95 141 THR B N 1
ATOM 5487 C CA . THR B 1 141 ? 1.299 -39.562 -23.703 1 95 141 THR B CA 1
ATOM 5488 C C . THR B 1 141 ? 1.335 -38.156 -23.156 1 95 141 THR B C 1
ATOM 5490 O O . THR B 1 141 ? 0.831 -37.875 -22.062 1 95 141 THR B O 1
ATOM 5493 N N . LEU B 1 142 ? 1.984 -37.281 -23.938 1 95.5 142 LEU B N 1
ATOM 5494 C CA . LEU B 1 142 ? 2.047 -35.875 -23.641 1 95.5 142 LEU B CA 1
ATOM 5495 C C . LEU B 1 142 ? 1.089 -35.094 -24.531 1 95.5 142 LEU B C 1
ATOM 5497 O O . LEU B 1 142 ? 1.058 -35.281 -25.75 1 95.5 142 LEU B O 1
ATOM 5501 N N . PHE B 1 143 ? 0.262 -34.312 -23.953 1 96.88 143 PHE B N 1
ATOM 5502 C CA . PHE B 1 143 ? -0.671 -33.438 -24.672 1 96.88 143 PHE B CA 1
ATOM 5503 C C . PHE B 1 143 ? -0.141 -32.031 -24.766 1 96.88 143 PHE B C 1
ATOM 5505 O O . PHE B 1 143 ? 0.203 -31.422 -23.75 1 96.88 143 PHE B O 1
ATOM 5512 N N . ALA B 1 144 ? -0.01 -31.484 -25.938 1 97.31 144 ALA B N 1
ATOM 5513 C CA . ALA B 1 144 ? 0.529 -30.141 -26.141 1 97.31 144 ALA B CA 1
ATOM 5514 C C . ALA B 1 144 ? -0.387 -29.312 -27.047 1 97.31 144 ALA B C 1
ATOM 5516 O O . ALA B 1 144 ? -0.987 -29.844 -27.984 1 97.31 144 ALA B O 1
ATOM 5517 N N . CYS B 1 145 ? -0.561 -28.094 -26.734 1 97.38 145 CYS B N 1
ATOM 5518 C CA . CYS B 1 145 ? -1.273 -27.141 -27.594 1 97.38 145 CYS B CA 1
ATOM 5519 C C . CYS B 1 145 ? -0.44 -25.891 -27.828 1 97.38 145 CYS B C 1
ATOM 5521 O O . CYS B 1 145 ? 0.252 -25.422 -26.938 1 97.38 145 CYS B O 1
ATOM 5523 N N . GLY B 1 146 ? -0.461 -25.375 -29.031 1 96.44 146 GLY B N 1
ATOM 5524 C CA . GLY B 1 146 ? 0.255 -24.156 -29.391 1 96.44 146 GLY B CA 1
ATOM 5525 C C . GLY B 1 146 ? -0.633 -23.109 -30.047 1 96.44 146 GLY B C 1
ATOM 5526 O O . GLY B 1 146 ? -1.737 -23.422 -30.484 1 96.44 146 GLY B O 1
ATOM 5527 N N . THR B 1 147 ? -0.18 -21.844 -30.031 1 94.25 147 THR B N 1
ATOM 5528 C CA . THR B 1 147 ? -0.921 -20.75 -30.641 1 94.25 147 THR B CA 1
ATOM 5529 C C . THR B 1 147 ? -1.016 -20.938 -32.156 1 94.25 147 THR B C 1
ATOM 5531 O O . THR B 1 147 ? -2.004 -20.531 -32.781 1 94.25 147 THR B O 1
ATOM 5534 N N . ASN B 1 148 ? 0.05 -21.438 -32.781 1 93.38 148 ASN B N 1
ATOM 5535 C CA . ASN B 1 148 ? 0.074 -21.781 -34.188 1 93.38 148 ASN B CA 1
ATOM 5536 C C . ASN B 1 148 ? -0.334 -20.609 -35.094 1 93.38 148 ASN B C 1
ATOM 5538 O O . ASN B 1 148 ? -1.228 -20.734 -35.906 1 93.38 148 ASN B O 1
ATOM 5542 N N . ALA B 1 149 ? 0.237 -19.516 -34.906 1 90.69 149 ALA B N 1
ATOM 5543 C CA . ALA B 1 149 ? -0.022 -18.297 -35.656 1 90.69 149 ALA B CA 1
ATOM 5544 C C . ALA B 1 149 ? -1.482 -17.875 -35.531 1 90.69 149 ALA B C 1
ATOM 5546 O O . ALA B 1 149 ? -2.16 -17.656 -36.531 1 90.69 149 ALA B O 1
ATOM 5547 N N . PHE B 1 150 ? -1.978 -17.859 -34.406 1 89.75 150 PHE B N 1
ATOM 5548 C CA . PHE B 1 150 ? -3.312 -17.391 -34.062 1 89.75 150 PHE B CA 1
ATOM 5549 C C . PHE B 1 150 ? -4.371 -18.406 -34.469 1 89.75 150 PHE B C 1
ATOM 5551 O O . PHE B 1 150 ? -5.512 -18.031 -34.75 1 89.75 150 PHE B O 1
ATOM 5558 N N . ASN B 1 151 ? -3.99 -19.578 -34.719 1 91.25 151 ASN B N 1
ATOM 5559 C CA . ASN B 1 151 ? -4.863 -20.719 -34.969 1 91.25 151 ASN B CA 1
ATOM 5560 C C . ASN B 1 151 ? -4.551 -21.891 -34 1 91.25 151 ASN B C 1
ATOM 5562 O O . ASN B 1 151 ? -4.016 -22.906 -34.438 1 91.25 151 ASN B O 1
ATOM 5566 N N . PRO B 1 152 ? -4.977 -21.781 -32.844 1 94.75 152 PRO B N 1
ATOM 5567 C CA . PRO B 1 152 ? -4.586 -22.75 -31.812 1 94.75 152 PRO B CA 1
ATOM 5568 C C . PRO B 1 152 ? -4.875 -24.203 -32.219 1 94.75 152 PRO B C 1
ATOM 5570 O O . PRO B 1 152 ? -5.965 -24.5 -32.719 1 94.75 152 PRO B O 1
ATOM 5573 N N . THR B 1 153 ? -3.914 -25.016 -32 1 96.56 153 THR B N 1
ATOM 5574 C CA . THR B 1 153 ? -3.975 -26.422 -32.375 1 96.56 153 THR B CA 1
ATOM 5575 C C . THR B 1 153 ? -3.34 -27.297 -31.297 1 96.56 153 THR B C 1
ATOM 5577 O O . THR B 1 153 ? -2.373 -26.875 -30.656 1 96.56 153 THR B O 1
ATOM 5580 N N . CYS B 1 154 ? -3.908 -28.516 -31.109 1 97.69 154 CYS B N 1
ATOM 5581 C CA . CYS B 1 154 ? -3.385 -29.438 -30.094 1 97.69 154 CYS B CA 1
ATOM 5582 C C . CYS B 1 154 ? -2.975 -30.766 -30.719 1 97.69 154 CYS B C 1
ATOM 5584 O O . CYS B 1 154 ? -3.51 -31.156 -31.766 1 97.69 154 CYS B O 1
ATOM 5586 N N . ARG B 1 155 ? -2.029 -31.328 -30.094 1 97.38 155 ARG B N 1
ATOM 5587 C CA . ARG B 1 155 ? -1.511 -32.625 -30.547 1 97.38 155 ARG B CA 1
ATOM 5588 C C . ARG B 1 155 ? -1.138 -33.5 -29.375 1 97.38 155 ARG B C 1
ATOM 5590 O O . ARG B 1 155 ? -0.862 -33 -28.281 1 97.38 155 ARG B O 1
ATOM 5597 N N . ASN B 1 156 ? -1.214 -34.781 -29.609 1 97 156 ASN B N 1
ATOM 5598 C CA . ASN B 1 156 ? -0.688 -35.781 -28.672 1 97 156 ASN B CA 1
ATOM 5599 C C . ASN B 1 156 ? 0.674 -36.312 -29.109 1 97 156 ASN B C 1
ATOM 5601 O O . ASN B 1 156 ? 0.907 -36.5 -30.297 1 97 156 ASN B O 1
ATOM 5605 N N . TYR B 1 157 ? 1.57 -36.469 -28.141 1 97 157 TYR B N 1
ATOM 5606 C CA . TYR B 1 157 ? 2.91 -37 -28.406 1 97 157 TYR B CA 1
ATOM 5607 C C . TYR B 1 157 ? 3.256 -38.125 -27.469 1 97 157 TYR B C 1
ATOM 5609 O O . TYR B 1 157 ? 2.895 -38.125 -26.297 1 97 157 TYR B O 1
ATOM 5617 N N . LYS B 1 158 ? 3.963 -39.062 -28.016 1 95.69 158 LYS B N 1
ATOM 5618 C CA . LYS B 1 158 ? 4.523 -40.094 -27.141 1 95.69 158 LYS B CA 1
ATOM 5619 C C . LYS B 1 158 ? 5.66 -39.531 -26.297 1 95.69 158 LYS B C 1
ATOM 5621 O O . LYS B 1 158 ? 6.598 -38.938 -26.812 1 95.69 158 LYS B O 1
ATOM 5626 N N . MET B 1 159 ? 5.68 -39.781 -25 1 92.5 159 MET B N 1
ATOM 5627 C CA . MET B 1 159 ? 6.688 -39.25 -24.094 1 92.5 159 MET B CA 1
ATOM 5628 C C . MET B 1 159 ? 8.062 -39.844 -24.391 1 92.5 159 MET B C 1
ATOM 5630 O O . MET B 1 159 ? 9.078 -39.156 -24.25 1 92.5 159 MET B O 1
ATOM 5634 N N . ALA B 1 160 ? 8.086 -41.062 -24.844 1 88.44 160 ALA B N 1
ATOM 5635 C CA . ALA B 1 160 ? 9.336 -41.781 -25.062 1 88.44 160 ALA B CA 1
ATOM 5636 C C . ALA B 1 160 ? 10.094 -41.219 -26.266 1 88.44 160 ALA B C 1
ATOM 5638 O O . ALA B 1 160 ? 11.328 -41.188 -26.266 1 88.44 160 ALA B O 1
ATOM 5639 N N . THR B 1 161 ? 9.352 -40.781 -27.281 1 92 161 THR B N 1
ATOM 5640 C CA . THR B 1 161 ? 10.016 -40.469 -28.531 1 92 161 THR B CA 1
ATOM 5641 C C . THR B 1 161 ? 9.641 -39.062 -28.984 1 92 161 THR B C 1
ATOM 5643 O O . THR B 1 161 ? 10.289 -38.5 -29.875 1 92 161 THR B O 1
ATOM 5646 N N . LEU B 1 162 ? 8.625 -38.469 -28.406 1 94.75 162 LEU B N 1
ATOM 5647 C CA . LEU B 1 162 ? 8.062 -37.188 -28.781 1 94.75 162 LEU B CA 1
ATOM 5648 C C . LEU B 1 162 ? 7.531 -37.219 -30.203 1 94.75 162 LEU B C 1
ATOM 5650 O O . LEU B 1 162 ? 7.559 -36.188 -30.906 1 94.75 162 LEU B O 1
ATOM 5654 N N . GLU B 1 163 ? 7.156 -38.406 -30.625 1 94.81 163 GLU B N 1
ATOM 5655 C CA . GLU B 1 163 ? 6.477 -38.531 -31.906 1 94.81 163 GLU B CA 1
ATOM 5656 C C . GLU B 1 163 ? 4.977 -38.281 -31.766 1 94.81 163 GLU B C 1
ATOM 5658 O O . GLU B 1 163 ? 4.359 -38.688 -30.797 1 94.81 163 GLU B O 1
ATOM 5663 N N . GLN B 1 164 ? 4.535 -37.625 -32.688 1 94.88 164 GLN B N 1
ATOM 5664 C CA . GLN B 1 164 ? 3.113 -37.281 -32.688 1 94.88 164 GLN B CA 1
ATOM 5665 C C . GLN B 1 164 ? 2.256 -38.531 -32.75 1 94.88 164 GLN B C 1
AT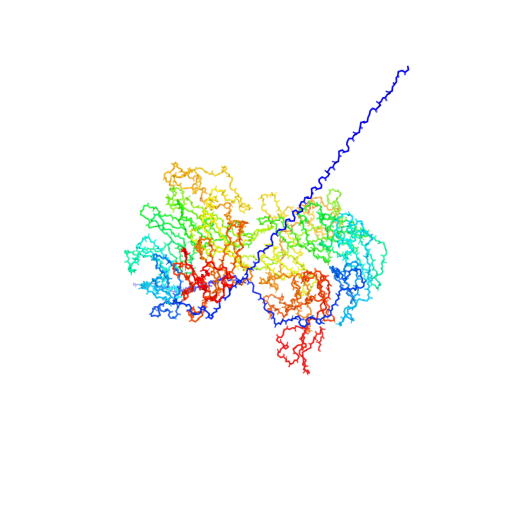OM 5667 O O . GLN B 1 164 ? 2.572 -39.469 -33.5 1 94.88 164 GLN B O 1
ATOM 5672 N N . GLU B 1 165 ? 1.286 -38.5 -31.984 1 94.06 165 GLU B N 1
ATOM 5673 C CA . GLU B 1 165 ? 0.324 -39.625 -31.969 1 94.06 165 GLU B CA 1
ATOM 5674 C C . GLU B 1 165 ? -1.081 -39.125 -32.312 1 94.06 165 GLU B C 1
ATOM 5676 O O . GLU B 1 165 ? -1.584 -38.188 -31.656 1 94.06 165 GLU B O 1
ATOM 5681 N N . GLY B 1 166 ? -1.712 -39.75 -33.312 1 91.12 166 GLY B N 1
ATOM 5682 C CA . GLY B 1 166 ? -3.086 -39.406 -33.625 1 91.12 166 GLY B CA 1
ATOM 5683 C C . GLY B 1 166 ? -3.203 -38.125 -34.438 1 91.12 166 GLY B C 1
ATOM 5684 O O . GLY B 1 166 ? -2.205 -37.625 -34.969 1 91.12 166 GLY B O 1
ATOM 5685 N N . GLU B 1 167 ? -4.48 -37.594 -34.5 1 92.12 167 GLU B N 1
ATOM 5686 C CA . GLU B 1 167 ? -4.754 -36.406 -35.281 1 92.12 167 GLU B CA 1
ATOM 5687 C C . GLU B 1 167 ? -4.703 -35.156 -34.438 1 92.12 167 GLU B C 1
ATOM 5689 O O . GLU B 1 167 ? -4.785 -35.219 -33.219 1 92.12 167 GLU B O 1
ATOM 5694 N N . GLU B 1 168 ? -4.504 -34.125 -35.156 1 94.19 168 GLU B N 1
ATOM 5695 C CA . GLU B 1 168 ? -4.539 -32.812 -34.531 1 94.19 168 GLU B CA 1
ATOM 5696 C C . GLU B 1 168 ? -5.957 -32.469 -34.094 1 94.19 168 GLU B C 1
ATOM 5698 O O . GLU B 1 168 ? -6.93 -32.875 -34.719 1 94.19 168 GLU B O 1
ATOM 5703 N N . VAL B 1 169 ? -6.012 -31.797 -33.062 1 94.69 169 VAL B N 1
ATOM 5704 C CA . VAL B 1 169 ? -7.293 -31.328 -32.531 1 94.69 169 VAL B CA 1
ATOM 5705 C C . VAL B 1 169 ? -7.34 -29.812 -32.531 1 94.69 169 VAL B C 1
ATOM 5707 O O . VAL B 1 169 ? -6.305 -29.156 -32.406 1 94.69 169 VAL B O 1
ATOM 5710 N N . VAL B 1 170 ? -8.578 -29.281 -32.719 1 94.56 170 VAL B N 1
ATOM 5711 C CA . VAL B 1 170 ? -8.766 -27.844 -32.656 1 94.56 170 VAL B CA 1
ATOM 5712 C C . VAL B 1 170 ? -8.406 -27.328 -31.25 1 94.56 170 VAL B C 1
ATOM 5714 O O . VAL B 1 170 ? -8.828 -27.906 -30.25 1 94.56 170 VAL B O 1
ATOM 5717 N N . GLY B 1 171 ? -7.629 -26.25 -31.203 1 95.75 171 GLY B N 1
ATOM 5718 C CA . GLY B 1 171 ? -7.125 -25.75 -29.922 1 95.75 171 GLY B CA 1
ATOM 5719 C C . GLY B 1 171 ? -7.973 -24.641 -29.344 1 95.75 171 GLY B C 1
ATOM 5720 O O . GLY B 1 171 ? -7.656 -24.109 -28.281 1 95.75 171 GLY B O 1
ATOM 5721 N N . GLN B 1 172 ? -9.125 -24.266 -30.047 1 94.12 172 GLN B N 1
ATOM 5722 C CA . GLN B 1 172 ? -10 -23.219 -29.531 1 94.12 172 GLN B CA 1
ATOM 5723 C C . GLN B 1 172 ? -10.555 -23.578 -28.156 1 94.12 172 GLN B C 1
ATOM 5725 O O . GLN B 1 172 ? -11.031 -24.688 -27.938 1 94.12 172 GLN B O 1
ATOM 5730 N N . ALA B 1 173 ? -10.461 -22.672 -27.188 1 95.12 173 ALA B N 1
ATOM 5731 C CA . ALA B 1 173 ? -10.922 -22.797 -25.812 1 95.12 173 ALA B CA 1
ATOM 5732 C C . ALA B 1 173 ? -10 -23.703 -25.016 1 95.12 173 ALA B C 1
ATOM 5734 O O . ALA B 1 173 ? -10.234 -23.953 -23.828 1 95.12 173 ALA B O 1
ATOM 5735 N N . ARG B 1 174 ? -8.93 -24.219 -25.625 1 96.56 174 ARG B N 1
ATOM 5736 C CA . ARG B 1 174 ? -7.965 -25.094 -24.953 1 96.56 174 ARG B CA 1
ATOM 5737 C C . ARG B 1 174 ? -6.605 -24.406 -24.844 1 96.56 174 ARG B C 1
ATOM 5739 O O . ARG B 1 174 ? -5.848 -24.672 -23.906 1 96.56 174 ARG B O 1
ATOM 5746 N N . CYS B 1 175 ? -6.359 -23.656 -25.781 1 94.88 175 CYS B N 1
ATOM 5747 C CA . CYS B 1 175 ? -5.125 -22.891 -25.891 1 94.88 175 CYS B CA 1
ATOM 5748 C C . CYS B 1 175 ? -5.406 -21.453 -26.344 1 94.88 175 CYS B C 1
ATOM 5750 O O . CYS B 1 175 ? -6.352 -21.219 -27.109 1 94.88 175 CYS B O 1
ATOM 5752 N N . PRO B 1 176 ? -4.637 -20.531 -25.859 1 94.38 176 PRO B N 1
ATOM 5753 C CA . PRO B 1 176 ? -4.875 -19.141 -26.281 1 94.38 176 PRO B CA 1
ATOM 5754 C C . PRO B 1 176 ? -4.43 -18.875 -27.719 1 94.38 176 PRO B C 1
ATOM 5756 O O . PRO B 1 176 ? -3.645 -19.656 -28.266 1 94.38 176 PRO B O 1
ATOM 5759 N N . PHE B 1 177 ? -4.863 -17.75 -28.266 1 91.31 177 PHE B N 1
ATOM 5760 C CA . PHE B 1 177 ? -4.531 -17.344 -29.625 1 91.31 177 PHE B CA 1
ATOM 5761 C C . PHE B 1 177 ? -3.191 -16.625 -29.656 1 91.31 177 PHE B C 1
ATOM 5763 O O . PHE B 1 177 ? -2.492 -16.656 -30.672 1 91.31 177 PHE B O 1
ATOM 5770 N N . GLU B 1 178 ? -2.934 -16.062 -28.484 1 90.62 178 GLU B N 1
ATOM 5771 C CA . GLU B 1 178 ? -1.691 -15.305 -28.391 1 90.62 178 GLU B CA 1
ATOM 5772 C C . GLU B 1 178 ? -0.839 -15.781 -27.219 1 90.62 178 GLU B C 1
ATOM 5774 O O . GLU B 1 178 ? -1.368 -16.25 -26.219 1 90.62 178 GLU B O 1
ATOM 5779 N N . SER B 1 179 ? 0.491 -15.508 -27.359 1 88.62 179 SER B N 1
ATOM 5780 C CA . SER B 1 179 ? 1.437 -16.016 -26.375 1 88.62 179 SER B CA 1
ATOM 5781 C C . SER B 1 179 ? 1.318 -15.242 -25.062 1 88.62 179 SER B C 1
ATOM 5783 O O . SER B 1 179 ? 1.664 -15.766 -24 1 88.62 179 SER B O 1
ATOM 5785 N N . ARG B 1 180 ? 0.824 -14.078 -25.031 1 88.94 180 ARG B N 1
ATOM 5786 C CA . ARG B 1 180 ? 0.799 -13.25 -23.828 1 88.94 180 ARG B CA 1
ATOM 5787 C C . ARG B 1 180 ? -0.437 -13.547 -22.984 1 88.94 180 ARG B C 1
ATOM 5789 O O . ARG B 1 180 ? -0.517 -13.133 -21.828 1 88.94 180 ARG B O 1
ATOM 5796 N N . GLN B 1 181 ? -1.316 -14.242 -23.5 1 92.06 181 GLN B N 1
ATOM 5797 C CA . GLN B 1 181 ? -2.549 -14.555 -22.781 1 92.06 181 GLN B CA 1
ATOM 5798 C C . GLN B 1 181 ? -2.332 -15.688 -21.781 1 92.06 181 GLN B C 1
ATOM 5800 O O . GLN B 1 181 ? -1.58 -16.625 -22.062 1 92.06 181 GLN B O 1
ATOM 5805 N N . SER B 1 182 ? -3.02 -15.539 -20.656 1 93.69 182 SER B N 1
ATOM 5806 C CA . SER B 1 182 ? -2.902 -16.547 -19.625 1 93.69 182 SER B CA 1
ATOM 5807 C C . SER B 1 182 ? -3.676 -17.812 -19.984 1 93.69 182 SER B C 1
ATOM 5809 O O . SER B 1 182 ? -4.68 -17.75 -20.703 1 93.69 182 SER B O 1
ATOM 5811 N N . ASN B 1 183 ? -3.158 -18.891 -19.484 1 95.94 183 ASN B N 1
ATOM 5812 C CA . ASN B 1 183 ? -3.814 -20.172 -19.75 1 95.94 183 ASN B CA 1
ATOM 5813 C C . ASN B 1 183 ? -3.432 -21.234 -18.719 1 95.94 183 ASN B C 1
ATOM 5815 O O . ASN B 1 183 ? -2.365 -21.141 -18.109 1 95.94 183 ASN B O 1
ATOM 5819 N N . VAL B 1 184 ? -4.371 -22.125 -18.531 1 96.88 184 VAL B N 1
ATOM 5820 C CA . VAL B 1 184 ? -4.152 -23.281 -17.672 1 96.88 184 VAL B CA 1
ATOM 5821 C C . VAL B 1 184 ? -4.82 -24.516 -18.297 1 96.88 184 VAL B C 1
ATOM 5823 O O . VAL B 1 184 ? -5.844 -24.391 -18.969 1 96.88 184 VAL B O 1
ATOM 5826 N N . GLY B 1 185 ? -4.172 -25.656 -18.172 1 97.06 185 GLY B N 1
ATOM 5827 C CA . GLY B 1 185 ? -4.746 -26.906 -18.641 1 97.06 185 GLY B CA 1
ATOM 5828 C C . GLY B 1 185 ? -4.355 -28.094 -17.781 1 97.06 185 GLY B C 1
ATOM 5829 O O . GLY B 1 185 ? -3.223 -28.172 -17.297 1 97.06 185 GLY B O 1
ATOM 5830 N N . LEU B 1 186 ? -5.301 -29.016 -17.641 1 96.5 186 LEU B N 1
ATOM 5831 C CA . LEU B 1 186 ? -4.992 -30.25 -16.922 1 96.5 186 LEU B CA 1
ATOM 5832 C C . LEU B 1 186 ? -5.977 -31.344 -17.281 1 96.5 186 LEU B C 1
ATOM 5834 O O . LEU B 1 186 ? -7.121 -31.078 -17.656 1 96.5 186 LEU B O 1
ATOM 5838 N N . PHE B 1 187 ? -5.516 -32.5 -17.234 1 96.81 187 PHE B N 1
ATOM 5839 C CA . PHE B 1 187 ? -6.402 -33.656 -17.391 1 96.81 187 PHE B CA 1
ATOM 5840 C C . PHE B 1 187 ? -6.859 -34.156 -16.016 1 96.81 187 PHE B C 1
ATOM 5842 O O . PHE B 1 187 ? -6.062 -34.25 -15.086 1 96.81 187 PHE B O 1
ATOM 5849 N N . ALA B 1 188 ? -8.094 -34.406 -15.914 1 95.62 188 ALA B N 1
ATOM 5850 C CA . ALA B 1 188 ? -8.695 -35 -14.719 1 95.62 188 ALA B CA 1
ATOM 5851 C C . ALA B 1 188 ? -9.859 -35.938 -15.078 1 95.62 188 ALA B C 1
ATOM 5853 O O . ALA B 1 188 ? -10.789 -35.5 -15.766 1 95.62 188 ALA B O 1
ATOM 5854 N N . GLY B 1 189 ? -9.867 -37.125 -14.625 1 91.06 189 GLY B N 1
ATOM 5855 C CA . GLY B 1 189 ? -10.938 -38.062 -14.883 1 91.06 189 GLY B CA 1
ATOM 5856 C C . GLY B 1 189 ? -11.141 -38.344 -16.359 1 91.06 189 GLY B C 1
ATOM 5857 O O . GLY B 1 189 ? -12.266 -38.531 -16.812 1 91.06 189 GLY B O 1
ATOM 5858 N N . GLY B 1 190 ? -10.141 -38.125 -17.094 1 91.56 190 GLY B N 1
ATOM 5859 C CA . GLY B 1 190 ? -10.211 -38.438 -18.516 1 91.56 190 GLY B CA 1
ATOM 5860 C C . GLY B 1 190 ? -10.602 -37.25 -19.359 1 91.56 190 GLY B C 1
ATOM 5861 O O . GLY B 1 190 ? -10.555 -37.312 -20.594 1 91.56 190 GLY B O 1
ATOM 5862 N N . ASP B 1 191 ? -10.992 -36.219 -18.766 1 96.75 191 ASP B N 1
ATOM 5863 C CA . ASP B 1 191 ? -11.383 -35 -19.469 1 96.75 191 ASP B CA 1
ATOM 5864 C C . ASP B 1 191 ? -10.273 -33.969 -19.406 1 96.75 191 ASP B C 1
ATOM 5866 O O . ASP B 1 191 ? -9.453 -33.969 -18.484 1 96.75 191 ASP B O 1
ATOM 5870 N N . PHE B 1 192 ? -10.273 -33.125 -20.406 1 97.69 192 PHE B N 1
ATOM 5871 C CA . PHE B 1 192 ? -9.328 -32 -20.406 1 97.69 192 PHE B CA 1
ATOM 5872 C C . PHE B 1 192 ? -10.008 -30.719 -19.938 1 97.69 192 PHE B C 1
ATOM 5874 O O . PHE B 1 192 ? -10.992 -30.281 -20.531 1 97.69 192 PHE B O 1
ATOM 5881 N N . TYR B 1 193 ? -9.547 -30.25 -18.844 1 98.38 193 TYR B N 1
ATOM 5882 C CA . TYR B 1 193 ? -10.016 -28.969 -18.312 1 98.38 193 TYR B CA 1
ATOM 5883 C C . TYR B 1 193 ? -9.07 -27.844 -18.703 1 98.38 193 TYR B C 1
ATOM 5885 O O . TYR B 1 193 ? -7.852 -27.969 -18.609 1 98.38 193 TYR B O 1
ATOM 5893 N N . SER B 1 194 ? -9.609 -26.734 -19.172 1 98.12 194 SER B N 1
ATOM 5894 C CA . SER B 1 194 ? -8.789 -25.609 -19.578 1 98.12 194 SER B CA 1
ATOM 5895 C C . SER B 1 194 ? -9.422 -24.281 -19.172 1 98.12 194 SER B C 1
ATOM 5897 O O . SER B 1 194 ? -10.633 -24.203 -18.969 1 98.12 194 SER B O 1
ATOM 5899 N N . ALA B 1 195 ? -8.656 -23.297 -18.906 1 98.19 195 ALA B N 1
ATOM 5900 C CA . ALA B 1 195 ? -9.055 -21.906 -18.688 1 98.19 195 ALA B CA 1
ATOM 5901 C C . ALA B 1 195 ? -8.234 -20.969 -19.562 1 98.19 195 ALA B C 1
ATOM 5903 O O . ALA B 1 195 ? -7.008 -20.938 -19.469 1 98.19 195 ALA B O 1
ATOM 5904 N N . THR B 1 196 ? -8.82 -20.281 -20.422 1 97.25 196 THR B N 1
ATOM 5905 C CA . THR B 1 196 ? -8.133 -19.422 -21.391 1 97.25 196 THR B CA 1
ATOM 5906 C C . THR B 1 196 ? -9.117 -18.484 -22.078 1 97.25 196 THR B C 1
ATOM 5908 O O . THR B 1 196 ? -10.281 -18.375 -21.672 1 97.25 196 THR B O 1
ATOM 5911 N N . MET B 1 197 ? -8.609 -17.766 -23.094 1 94.81 197 MET B N 1
ATOM 5912 C CA . MET B 1 197 ? -9.453 -16.938 -23.953 1 94.81 197 MET B CA 1
ATOM 5913 C C . MET B 1 197 ? -9.898 -17.703 -25.188 1 94.81 197 MET B C 1
ATOM 5915 O O . MET B 1 197 ? -9.125 -18.484 -25.75 1 94.81 197 MET B O 1
ATOM 5919 N N . THR B 1 198 ? -11.148 -17.469 -25.625 1 92.88 198 THR B N 1
ATOM 5920 C CA . THR B 1 198 ? -11.703 -18.328 -26.672 1 92.88 198 THR B CA 1
ATOM 5921 C C . THR B 1 198 ? -11.594 -17.656 -28.047 1 92.88 198 THR B C 1
ATOM 5923 O O . THR B 1 198 ? -11.852 -18.281 -29.078 1 92.88 198 THR B O 1
ATOM 5926 N N . ASP B 1 199 ? -11.266 -16.406 -28.031 1 87.31 199 ASP B N 1
ATOM 5927 C CA . ASP B 1 199 ? -11.266 -15.711 -29.328 1 87.31 199 ASP B CA 1
ATOM 5928 C C . ASP B 1 199 ? -9.992 -14.898 -29.516 1 87.31 199 ASP B C 1
ATOM 5930 O O . ASP B 1 199 ? -9.211 -14.727 -28.578 1 87.31 199 ASP B O 1
ATOM 5934 N N . PHE B 1 200 ? -9.906 -14.445 -30.672 1 81.25 200 PHE B N 1
ATOM 5935 C CA . PHE B 1 200 ? -8.719 -13.719 -31.094 1 81.25 200 PHE B CA 1
ATOM 5936 C C . PHE B 1 200 ? -8.625 -12.375 -30.359 1 81.25 200 PHE B C 1
ATOM 5938 O O . PHE B 1 200 ? -7.523 -11.914 -30.047 1 81.25 200 PHE B O 1
ATOM 5945 N N . LEU B 1 201 ? -9.695 -11.797 -30.062 1 79.38 201 LEU B N 1
ATOM 5946 C CA . LEU B 1 201 ? -9.742 -10.477 -29.438 1 79.38 201 LEU B CA 1
ATOM 5947 C C . LEU B 1 201 ? -9.656 -10.594 -27.906 1 79.38 201 LEU B C 1
ATOM 5949 O O . LEU B 1 201 ? -9.609 -9.586 -27.203 1 79.38 201 LEU B O 1
ATOM 5953 N N . ALA B 1 202 ? -9.555 -11.766 -27.453 1 86.44 202 ALA B N 1
ATOM 5954 C CA . ALA B 1 202 ? -9.453 -12.023 -26.031 1 86.44 202 ALA B CA 1
ATOM 5955 C C . ALA B 1 202 ? -10.602 -11.359 -25.266 1 86.44 202 ALA B C 1
ATOM 5957 O O . ALA B 1 202 ? -10.383 -10.719 -24.234 1 86.44 202 ALA B O 1
ATOM 5958 N N . SER B 1 203 ? -11.766 -11.43 -25.688 1 86.75 203 SER B N 1
ATOM 5959 C CA . SER B 1 203 ? -12.938 -10.805 -25.078 1 86.75 203 SER B CA 1
ATOM 5960 C C . SER B 1 203 ? -13.734 -11.82 -24.266 1 86.75 203 SER B C 1
ATOM 5962 O O . SER B 1 203 ? -14.508 -11.445 -23.391 1 86.75 203 SER B O 1
ATOM 5964 N N . ASP B 1 204 ? -13.516 -13.062 -24.594 1 92 204 ASP B N 1
ATOM 5965 C CA . ASP B 1 204 ? -14.281 -14.109 -23.922 1 92 204 ASP B CA 1
ATOM 5966 C C . ASP B 1 204 ? -13.359 -15.078 -23.172 1 92 204 ASP B C 1
ATOM 5968 O O . ASP B 1 204 ? -12.781 -15.984 -23.781 1 92 204 ASP B O 1
ATOM 5972 N N . ALA B 1 205 ? -13.328 -14.922 -21.875 1 95.81 205 ALA B N 1
ATOM 5973 C CA . ALA B 1 205 ? -12.594 -15.859 -21.031 1 95.81 205 ALA B CA 1
ATOM 5974 C C . ALA B 1 205 ? -13.469 -17.047 -20.641 1 95.81 205 ALA B C 1
ATOM 5976 O O . ALA B 1 205 ? -14.664 -16.891 -20.391 1 95.81 205 ALA B O 1
ATOM 5977 N N . VAL B 1 206 ? -12.812 -18.234 -20.531 1 97 206 VAL B N 1
ATOM 5978 C CA . VAL B 1 206 ? -13.656 -19.406 -20.312 1 97 206 VAL B CA 1
ATOM 5979 C C . VAL B 1 206 ? -12.914 -20.422 -19.438 1 97 206 VAL B C 1
ATOM 5981 O O . VAL B 1 206 ? -11.688 -20.516 -19.484 1 97 206 VAL B O 1
ATOM 5984 N N . ILE B 1 207 ? -13.586 -21.047 -18.594 1 98.25 207 ILE B N 1
ATOM 5985 C CA . ILE B 1 207 ? -13.227 -22.344 -18.016 1 98.25 207 ILE B CA 1
ATOM 5986 C C . ILE B 1 207 ? -14.016 -23.453 -18.719 1 98.25 207 ILE B C 1
ATOM 5988 O O . ILE B 1 207 ? -15.242 -23.453 -18.719 1 98.25 207 ILE B O 1
ATOM 5992 N N . TYR B 1 208 ? -13.258 -24.359 -19.25 1 97.88 208 TYR B N 1
ATOM 5993 C CA . TYR B 1 208 ? -13.797 -25.234 -20.281 1 97.88 208 TYR B CA 1
ATOM 5994 C C . TYR B 1 208 ? -13.43 -26.688 -20 1 97.88 208 TYR B C 1
ATOM 5996 O O . TYR B 1 208 ? -12.352 -26.969 -19.469 1 97.88 208 TYR B O 1
ATOM 6004 N N . ARG B 1 209 ? -14.375 -27.609 -20.234 1 97.94 209 ARG B N 1
ATOM 6005 C CA . ARG B 1 209 ? -14.109 -29.031 -20.234 1 97.94 209 ARG B CA 1
ATOM 6006 C C . ARG B 1 209 ? -14.344 -29.641 -21.609 1 97.94 209 ARG B C 1
ATOM 6008 O O . ARG B 1 209 ? -15.344 -29.328 -22.266 1 97.94 209 ARG B O 1
ATOM 6015 N N . SER B 1 210 ? -13.383 -30.484 -22.047 1 95.62 210 SER B N 1
ATOM 6016 C CA . SER B 1 210 ? -13.5 -31.078 -23.375 1 95.62 210 SER B CA 1
ATOM 6017 C C . SER B 1 210 ? -12.734 -32.406 -23.469 1 95.62 210 SER B C 1
ATOM 6019 O O . SER B 1 210 ? -12.188 -32.875 -22.469 1 95.62 210 SER B O 1
ATOM 6021 N N . LEU B 1 211 ? -12.781 -33.062 -24.672 1 89.38 211 LEU B N 1
ATOM 6022 C CA . LEU B 1 211 ? -12 -34.219 -25.109 1 89.38 211 LEU B CA 1
ATOM 6023 C C . LEU B 1 211 ? -12.406 -35.469 -24.344 1 89.38 211 LEU B C 1
ATOM 6025 O O . LEU B 1 211 ? -11.789 -36.531 -24.516 1 89.38 211 LEU B O 1
ATOM 6029 N N . GLY B 1 212 ? -13.336 -35.312 -23.469 1 88.25 212 GLY B N 1
ATOM 6030 C CA . GLY B 1 212 ? -13.828 -36.531 -22.797 1 88.25 212 GLY B CA 1
ATOM 6031 C C . GLY B 1 212 ? -14.68 -37.406 -23.703 1 88.25 212 GLY B C 1
ATOM 6032 O O . GLY B 1 212 ? -15.312 -36.906 -24.641 1 88.25 212 GLY B O 1
ATOM 6033 N N . GLU B 1 213 ? -14.742 -38.625 -23.422 1 86.38 213 GLU B N 1
ATOM 6034 C CA . GLU B 1 213 ? -15.523 -39.562 -24.234 1 86.38 213 GLU B CA 1
ATOM 6035 C C . GLU B 1 213 ? -17 -39.531 -23.828 1 86.38 213 GLU B C 1
ATOM 6037 O O . GLU B 1 213 ? -17.875 -39.5 -24.703 1 86.38 213 GLU B O 1
ATOM 6042 N N . SER B 1 214 ? -17.266 -39.469 -22.594 1 86.5 214 SER B N 1
ATOM 6043 C CA . SER B 1 214 ? -18.641 -39.594 -22.109 1 86.5 214 SER B CA 1
ATOM 6044 C C . SER B 1 214 ? -19.141 -38.312 -21.484 1 86.5 214 SER B C 1
ATOM 6046 O O . SER B 1 214 ? -20.344 -38.125 -21.297 1 86.5 214 SER B O 1
ATOM 6048 N N . SER B 1 215 ? -18.359 -37.406 -21.25 1 90.06 215 SER B N 1
ATOM 6049 C CA . SER B 1 215 ? -18.734 -36.156 -20.562 1 90.06 215 SER B CA 1
ATOM 6050 C C . SER B 1 215 ? -19.078 -35.062 -21.547 1 90.06 215 SER B C 1
ATOM 6052 O O . SER B 1 215 ? -18.391 -34.875 -22.562 1 90.06 215 SER B O 1
ATOM 6054 N N . PRO B 1 216 ? -20.141 -34.375 -21.312 1 93.62 216 PRO B N 1
ATOM 6055 C CA . PRO B 1 216 ? -20.469 -33.25 -22.188 1 93.62 216 PRO B CA 1
ATOM 6056 C C . PRO B 1 216 ? -19.469 -32.125 -22.078 1 93.62 216 PRO B C 1
ATOM 6058 O O . PRO B 1 216 ? -18.797 -31.969 -21.047 1 93.62 216 PRO B O 1
ATOM 6061 N N . VAL B 1 217 ? -19.375 -31.359 -23.109 1 95.62 217 VAL B N 1
ATOM 6062 C CA . VAL B 1 217 ? -18.562 -30.141 -23.109 1 95.62 217 VAL B CA 1
ATOM 6063 C C . VAL B 1 217 ? -19.266 -29.062 -22.281 1 95.62 217 VAL B C 1
ATOM 6065 O O . VAL B 1 217 ? -20.438 -28.766 -22.484 1 95.62 217 VAL B O 1
ATOM 6068 N N . LEU B 1 218 ? -18.578 -28.578 -21.312 1 97.44 218 LEU B N 1
ATOM 6069 C CA . LEU B 1 218 ? -19.125 -27.547 -20.453 1 97.44 218 LEU B CA 1
ATOM 6070 C C . LEU B 1 218 ? -18.234 -26.312 -20.438 1 97.44 218 LEU B C 1
ATOM 6072 O O . LEU B 1 218 ? -17.016 -26.406 -20.609 1 97.44 218 LEU B O 1
ATOM 6076 N N . ARG B 1 219 ? -18.828 -25.141 -20.234 1 96.81 219 ARG B N 1
ATOM 6077 C CA . ARG B 1 219 ? -18.094 -23.891 -20.156 1 96.81 219 ARG B CA 1
ATOM 6078 C C . ARG B 1 219 ? -18.75 -22.922 -19.172 1 96.81 219 ARG B C 1
ATOM 6080 O O . ARG B 1 219 ? -19.875 -23.156 -18.734 1 96.81 219 ARG B O 1
ATOM 6087 N N . THR B 1 220 ? -18.062 -21.906 -18.797 1 97.69 220 THR B N 1
ATOM 6088 C CA . THR B 1 220 ? -18.641 -20.828 -18.016 1 97.69 220 THR B CA 1
ATOM 6089 C C . THR B 1 220 ? -19.531 -19.938 -18.891 1 97.69 220 THR B C 1
ATOM 6091 O O . THR B 1 220 ? -19.359 -19.906 -20.125 1 97.69 220 THR B O 1
ATOM 6094 N N . VAL B 1 221 ? -20.375 -19.188 -18.297 1 94.75 221 VAL B N 1
ATOM 6095 C CA . VAL B 1 221 ? -21.312 -18.328 -19.016 1 94.75 221 VAL B CA 1
ATOM 6096 C C . VAL B 1 221 ? -20.547 -17.188 -19.672 1 94.75 221 VAL B C 1
ATOM 6098 O O . VAL B 1 221 ? -19.656 -16.594 -19.047 1 94.75 221 VAL B O 1
ATOM 6101 N N . LYS B 1 222 ? -21 -16.844 -20.859 1 90.81 222 LYS B N 1
ATOM 6102 C CA . LYS B 1 222 ? -20.297 -15.828 -21.641 1 90.81 222 LYS B CA 1
ATOM 6103 C C . LYS B 1 222 ? -20.719 -14.422 -21.234 1 90.81 222 LYS B C 1
ATOM 6105 O O . LYS B 1 222 ? -21.906 -14.18 -20.969 1 90.81 222 LYS B O 1
ATOM 6110 N N . TYR B 1 223 ? -19.844 -13.508 -21.234 1 89.56 223 TYR B N 1
ATOM 6111 C CA . TYR B 1 223 ? -20.047 -12.07 -21.094 1 89.56 223 TYR B CA 1
ATOM 6112 C C . TYR B 1 223 ? -20.797 -11.75 -19.797 1 89.56 223 TYR B C 1
ATOM 6114 O O . TYR B 1 223 ? -21.703 -10.906 -19.797 1 89.56 223 TYR B O 1
ATOM 6122 N N . ASP B 1 224 ? -20.609 -12.508 -18.812 1 93.38 224 ASP B N 1
ATOM 6123 C CA . ASP B 1 224 ? -21.141 -12.234 -17.484 1 93.38 224 ASP B CA 1
ATOM 6124 C C . ASP B 1 224 ? -20.031 -11.984 -16.469 1 93.38 224 ASP B C 1
ATOM 6126 O O . ASP B 1 224 ? -19.328 -12.906 -16.078 1 93.38 224 ASP B O 1
ATOM 6130 N N . SER B 1 225 ? -19.953 -10.789 -16.031 1 93.06 225 SER B N 1
ATOM 6131 C CA . SER B 1 225 ? -18.875 -10.359 -15.148 1 93.06 225 SER B CA 1
ATOM 6132 C C . SER B 1 225 ? -18.953 -11.031 -13.781 1 93.06 225 SER B C 1
ATOM 6134 O O . SER B 1 225 ? -17.984 -11.055 -13.031 1 93.06 225 SER B O 1
ATOM 6136 N N . LYS B 1 226 ? -20.125 -11.578 -13.477 1 94.06 226 LYS B N 1
ATOM 6137 C CA . LYS B 1 226 ? -20.281 -12.258 -12.188 1 94.06 226 LYS B CA 1
ATOM 6138 C C . LYS B 1 226 ? -19.531 -13.594 -12.188 1 94.06 226 LYS B C 1
ATOM 6140 O O . LYS B 1 226 ? -19.141 -14.086 -11.125 1 94.06 226 LYS B O 1
ATOM 6145 N N . TRP B 1 227 ? -19.406 -14.141 -13.352 1 96.88 227 TRP B N 1
ATOM 6146 C CA . TRP B 1 227 ? -18.688 -15.406 -13.461 1 96.88 227 TRP B CA 1
ATOM 6147 C C . TRP B 1 227 ? -17.188 -15.164 -13.602 1 96.88 227 TRP B C 1
ATOM 6149 O O . TRP B 1 227 ? -16.406 -15.602 -12.758 1 96.88 227 TRP B O 1
ATOM 6159 N N . LEU B 1 228 ? -16.844 -14.461 -14.688 1 97.31 228 LEU B N 1
ATOM 6160 C CA . LEU B 1 228 ? -15.453 -14.102 -14.953 1 97.31 228 LEU B CA 1
ATOM 6161 C C . LEU B 1 228 ? -15.344 -12.672 -15.461 1 97.31 228 LEU B C 1
ATOM 6163 O O . LEU B 1 228 ? -16.062 -12.281 -16.391 1 97.31 228 LEU B O 1
ATOM 6167 N N . ARG B 1 229 ? -14.516 -11.914 -14.812 1 96.25 229 ARG B N 1
ATOM 6168 C CA . ARG B 1 229 ? -14.281 -10.539 -15.266 1 96.25 229 ARG B CA 1
ATOM 6169 C C . ARG B 1 229 ? -12.797 -10.297 -15.508 1 96.25 229 ARG B C 1
ATOM 6171 O O . ARG B 1 229 ? -12.055 -10 -14.57 1 96.25 229 ARG B O 1
ATOM 6178 N N . GLU B 1 230 ? -12.352 -10.344 -16.734 1 94.06 230 GLU B N 1
ATOM 6179 C CA . GLU B 1 230 ? -10.969 -10.148 -17.172 1 94.06 230 GLU B CA 1
ATOM 6180 C C . GLU B 1 230 ? -10.008 -10.969 -16.312 1 94.06 230 GLU B C 1
ATOM 6182 O O . GLU B 1 230 ? -9.062 -10.422 -15.734 1 94.06 230 GLU B O 1
ATOM 6187 N N . PRO B 1 231 ? -10.195 -12.258 -16.312 1 96.75 231 PRO B N 1
ATOM 6188 C CA . PRO B 1 231 ? -9.391 -13.125 -15.445 1 96.75 231 PRO B CA 1
ATOM 6189 C C . PRO B 1 231 ? -7.973 -13.336 -15.977 1 96.75 231 PRO B C 1
ATOM 6191 O O . PRO B 1 231 ? -7.734 -13.227 -17.172 1 96.75 231 PRO B O 1
ATOM 6194 N N . HIS B 1 232 ? -7.035 -13.484 -15.117 1 97.19 232 HIS B N 1
ATOM 6195 C CA . HIS B 1 232 ? -5.695 -14 -15.367 1 97.19 232 HIS B CA 1
ATOM 6196 C C . HIS B 1 232 ? -5.504 -15.375 -14.727 1 97.19 232 HIS B C 1
ATOM 6198 O O . HIS B 1 232 ? -5.25 -15.469 -13.523 1 97.19 232 HIS B O 1
ATOM 6204 N N . PHE B 1 233 ? -5.602 -16.391 -15.57 1 98.06 233 PHE B N 1
ATOM 6205 C CA . PHE B 1 233 ? -5.574 -17.75 -15.078 1 98.06 233 PHE B CA 1
ATOM 6206 C C . PHE B 1 233 ? -4.152 -18.188 -14.742 1 98.06 233 PHE B C 1
ATOM 6208 O O . PHE B 1 233 ? -3.227 -17.953 -15.523 1 98.06 233 PHE B O 1
ATOM 6215 N N . LEU B 1 234 ? -4.016 -18.875 -13.617 1 97.69 234 LEU B N 1
ATOM 6216 C CA . LEU B 1 234 ? -2.658 -19.109 -13.141 1 97.69 234 LEU B CA 1
ATOM 6217 C C . LEU B 1 234 ? -2.408 -20.594 -12.914 1 97.69 234 LEU B C 1
ATOM 6219 O O . LEU B 1 234 ? -1.32 -21.094 -13.211 1 97.69 234 LEU B O 1
ATOM 6223 N N . HIS B 1 235 ? -3.379 -21.266 -12.32 1 97.94 235 HIS B N 1
ATOM 6224 C CA . HIS B 1 235 ? -3.117 -22.641 -11.914 1 97.94 235 HIS B CA 1
ATOM 6225 C C . HIS B 1 235 ? -4.414 -23.438 -11.789 1 97.94 235 HIS B C 1
ATOM 6227 O O . HIS B 1 235 ? -5.484 -22.859 -11.586 1 97.94 235 HIS B O 1
ATOM 6233 N N . ALA B 1 236 ? -4.305 -24.734 -11.992 1 98.25 236 ALA B N 1
ATOM 6234 C CA . ALA B 1 236 ? -5.426 -25.641 -11.781 1 98.25 236 ALA B CA 1
ATOM 6235 C C . ALA B 1 236 ? -4.977 -26.922 -11.078 1 98.25 236 ALA B C 1
ATOM 6237 O O . ALA B 1 236 ? -3.863 -27.406 -11.297 1 98.25 236 ALA B O 1
ATOM 6238 N N . ILE B 1 237 ? -5.871 -27.453 -10.234 1 98 237 ILE B N 1
ATOM 6239 C CA . ILE B 1 237 ? -5.551 -28.641 -9.445 1 98 237 ILE B CA 1
ATOM 6240 C C . ILE B 1 237 ? -6.762 -29.578 -9.398 1 98 237 ILE B C 1
ATOM 6242 O O . ILE B 1 237 ? -7.902 -29.109 -9.289 1 98 237 ILE B O 1
ATOM 6246 N N . GLU B 1 238 ? -6.43 -30.797 -9.586 1 97.81 238 GLU B N 1
ATOM 6247 C CA . GLU B 1 238 ? -7.441 -31.812 -9.297 1 97.81 238 GLU B CA 1
ATOM 6248 C C . GLU B 1 238 ? -7.391 -32.25 -7.832 1 97.81 238 GLU B C 1
ATOM 6250 O O . GLU B 1 238 ? -6.34 -32.656 -7.336 1 97.81 238 GLU B O 1
ATOM 6255 N N . TYR B 1 239 ? -8.461 -32.156 -7.141 1 97.69 239 TYR B N 1
ATOM 6256 C CA . TYR B 1 239 ? -8.516 -32.531 -5.734 1 97.69 239 TYR B CA 1
ATOM 6257 C C . TYR B 1 239 ? -9.898 -33.062 -5.363 1 97.69 239 TYR B C 1
ATOM 6259 O O . TYR B 1 239 ? -10.891 -32.344 -5.457 1 97.69 239 TYR B O 1
ATOM 6267 N N . GLY B 1 240 ? -9.961 -34.312 -4.965 1 95.12 240 GLY B N 1
ATOM 6268 C CA . GLY B 1 240 ? -11.25 -34.938 -4.676 1 95.12 240 GLY B CA 1
ATOM 6269 C C . GLY B 1 240 ? -12.156 -35.031 -5.891 1 95.12 240 GLY B C 1
ATOM 6270 O O . GLY B 1 240 ? -11.734 -35.5 -6.941 1 95.12 240 GLY B O 1
ATOM 6271 N N . ASN B 1 241 ? -13.375 -34.625 -5.645 1 95.62 241 ASN B N 1
ATOM 6272 C CA . ASN B 1 241 ? -14.375 -34.688 -6.711 1 95.62 241 ASN B CA 1
ATOM 6273 C C . ASN B 1 241 ? -14.406 -33.406 -7.539 1 95.62 241 ASN B C 1
ATOM 6275 O O . ASN B 1 241 ? -15.297 -33.25 -8.375 1 95.62 241 ASN B O 1
ATOM 6279 N N . TYR B 1 242 ? -13.43 -32.594 -7.297 1 97.69 242 TYR B N 1
ATOM 6280 C CA . TYR B 1 242 ? -13.492 -31.281 -7.898 1 97.69 242 TYR B CA 1
ATOM 6281 C C . TYR B 1 242 ? -12.211 -30.969 -8.672 1 97.69 242 TYR B C 1
ATOM 6283 O O . TYR B 1 242 ? -11.188 -31.625 -8.469 1 97.69 242 TYR B O 1
ATOM 6291 N N . VAL B 1 243 ? -12.328 -30.094 -9.617 1 98.38 243 VAL B N 1
ATOM 6292 C CA . VAL B 1 243 ? -11.203 -29.391 -10.234 1 98.38 243 VAL B CA 1
ATOM 6293 C C . VAL B 1 243 ? -11.211 -27.922 -9.805 1 98.38 243 VAL B C 1
ATOM 6295 O O . VAL B 1 243 ? -12.234 -27.25 -9.906 1 98.38 243 VAL B O 1
ATOM 6298 N N . TYR B 1 244 ? -10.125 -27.547 -9.297 1 98.81 244 TYR B N 1
ATOM 6299 C CA . TYR B 1 244 ? -9.992 -26.188 -8.805 1 98.81 244 TYR B CA 1
ATOM 6300 C C . TYR B 1 244 ? -9.203 -25.328 -9.781 1 98.81 244 TYR B C 1
ATOM 6302 O O . TYR B 1 244 ? -8.227 -25.781 -10.375 1 98.81 244 TYR B O 1
ATOM 6310 N N . PHE B 1 245 ? -9.617 -24.094 -9.938 1 98.75 245 PHE B N 1
ATOM 6311 C CA . PHE B 1 245 ? -8.922 -23.109 -10.758 1 98.75 245 PHE B CA 1
ATOM 6312 C C . PHE B 1 245 ? -8.531 -21.906 -9.922 1 98.75 245 PHE B C 1
ATOM 6314 O O . PHE B 1 245 ? -9.344 -21.359 -9.172 1 98.75 245 PHE B O 1
ATOM 6321 N N . PHE B 1 246 ? -7.309 -21.516 -10.008 1 98.88 246 PHE B N 1
ATOM 6322 C CA . PHE B 1 246 ? -6.797 -20.344 -9.312 1 98.88 246 PHE B CA 1
ATOM 6323 C C . PHE B 1 246 ? -6.461 -19.234 -10.297 1 98.88 246 PHE B C 1
ATOM 6325 O O . PHE B 1 246 ? -5.77 -19.469 -11.297 1 98.88 246 PHE B O 1
ATOM 6332 N N . PHE B 1 247 ? -6.957 -18.031 -10.023 1 98.62 247 PHE B N 1
ATOM 6333 C CA . PHE B 1 247 ? -6.773 -16.922 -10.945 1 98.62 247 PHE B CA 1
ATOM 6334 C C . PHE B 1 247 ? -6.984 -15.586 -10.242 1 98.62 247 PHE B C 1
ATOM 6336 O O . PHE B 1 247 ? -7.301 -15.547 -9.055 1 98.62 247 PHE B O 1
ATOM 6343 N N . SER B 1 248 ? -6.617 -14.578 -10.898 1 98.12 248 SER B N 1
ATOM 6344 C CA . SER B 1 248 ? -6.941 -13.219 -10.484 1 98.12 248 SER B CA 1
ATOM 6345 C C . SER B 1 248 ? -7.938 -12.57 -11.438 1 98.12 248 SER B C 1
ATOM 6347 O O . SER B 1 248 ? -7.93 -12.859 -12.633 1 98.12 248 SER B O 1
ATOM 6349 N N . GLU B 1 249 ? -8.766 -11.68 -10.914 1 97.38 249 GLU B N 1
ATOM 6350 C CA . GLU B 1 249 ? -9.75 -11.016 -11.758 1 97.38 249 GLU B CA 1
ATOM 6351 C C . GLU B 1 249 ? -10.141 -9.656 -11.18 1 97.38 249 GLU B C 1
ATOM 6353 O O . GLU B 1 249 ? -9.82 -9.352 -10.031 1 97.38 249 GLU B O 1
ATOM 6358 N N . ILE B 1 250 ? -10.773 -8.898 -12.008 1 96.06 250 ILE B N 1
ATOM 6359 C CA . ILE B 1 250 ? -11.312 -7.633 -11.523 1 96.06 250 ILE B CA 1
ATOM 6360 C C . ILE B 1 250 ? -12.516 -7.895 -10.617 1 96.06 250 ILE B C 1
ATOM 6362 O O . ILE B 1 250 ? -13.43 -8.633 -10.992 1 96.06 250 ILE B O 1
ATOM 6366 N N . ALA B 1 251 ? -12.469 -7.312 -9.5 1 95.06 251 ALA B N 1
ATOM 6367 C CA . ALA B 1 251 ? -13.5 -7.566 -8.5 1 95.06 251 ALA B CA 1
ATOM 6368 C C . ALA B 1 251 ? -14.789 -6.816 -8.844 1 95.06 251 ALA B C 1
ATOM 6370 O O . ALA B 1 251 ? -14.766 -5.598 -9.047 1 95.06 251 ALA B O 1
ATOM 6371 N N . VAL B 1 252 ? -15.867 -7.508 -8.828 1 92.88 252 VAL B N 1
ATOM 6372 C CA . VAL B 1 252 ? -17.156 -6.891 -9.109 1 92.88 252 VAL B CA 1
ATOM 6373 C C . VAL B 1 252 ? -17.75 -6.309 -7.82 1 92.88 252 VAL B C 1
ATOM 6375 O O . VAL B 1 252 ? -18.531 -5.359 -7.863 1 92.88 252 VAL B O 1
ATOM 6378 N N . GLU B 1 253 ? -17.312 -6.855 -6.703 1 90.56 253 GLU B N 1
ATOM 6379 C CA . GLU B 1 253 ? -17.875 -6.461 -5.414 1 90.56 253 GLU B CA 1
ATOM 6380 C C . GLU B 1 253 ? -17.141 -5.254 -4.84 1 90.56 253 GLU B C 1
ATOM 6382 O O . GLU B 1 253 ? -17.547 -4.711 -3.807 1 90.56 253 GLU B O 1
ATOM 6387 N N . TYR B 1 254 ? -16.094 -4.867 -5.422 1 83.5 254 TYR B N 1
ATOM 6388 C CA . TYR B 1 254 ? -15.312 -3.727 -4.945 1 83.5 254 TYR B CA 1
ATOM 6389 C C . TYR B 1 254 ? -15.047 -2.74 -6.074 1 83.5 254 TYR B C 1
ATOM 6391 O O . TYR B 1 254 ? -14.07 -2.887 -6.816 1 83.5 254 TYR B O 1
ATOM 6399 N N . THR B 1 255 ? -15.75 -1.658 -6.164 1 78.5 255 THR B N 1
ATOM 6400 C CA . THR B 1 255 ? -15.625 -0.731 -7.281 1 78.5 255 THR B CA 1
ATOM 6401 C C . THR B 1 255 ? -15.32 0.679 -6.785 1 78.5 255 THR B C 1
ATOM 6403 O O . THR B 1 255 ? -15.094 1.588 -7.586 1 78.5 255 THR B O 1
ATOM 6406 N N . ALA B 1 256 ? -15.219 0.849 -5.551 1 71.94 256 ALA B N 1
ATOM 6407 C CA . ALA B 1 256 ? -15.078 2.18 -4.965 1 71.94 256 ALA B CA 1
ATOM 6408 C C . ALA B 1 256 ? -13.758 2.828 -5.375 1 71.94 256 ALA B C 1
ATOM 6410 O O . ALA B 1 256 ? -13.68 4.055 -5.496 1 71.94 256 ALA B O 1
ATOM 6411 N N . LEU B 1 257 ? -12.797 2.082 -5.566 1 73.19 257 LEU B N 1
ATOM 6412 C CA . LEU B 1 257 ? -11.469 2.609 -5.871 1 73.19 257 LEU B CA 1
ATOM 6413 C C . LEU B 1 257 ? -11.156 2.477 -7.359 1 73.19 257 LEU B C 1
ATOM 6415 O O . LEU B 1 257 ? -10.047 2.777 -7.793 1 73.19 257 LEU B O 1
ATOM 6419 N N . GLY B 1 258 ? -12.055 1.984 -8.125 1 82.19 258 GLY B N 1
ATOM 6420 C CA . GLY B 1 258 ? -11.789 1.65 -9.516 1 82.19 258 GLY B CA 1
ATOM 6421 C C . GLY B 1 258 ? -11.664 0.158 -9.758 1 82.19 258 GLY B C 1
ATOM 6422 O O . GLY B 1 258 ? -12.414 -0.634 -9.18 1 82.19 258 GLY B O 1
ATOM 6423 N N . LYS B 1 259 ? -10.789 -0.117 -10.695 1 88.69 259 LYS B N 1
ATOM 6424 C CA . LYS B 1 259 ? -10.555 -1.525 -11 1 88.69 259 LYS B CA 1
ATOM 6425 C C . LYS B 1 259 ? -9.578 -2.146 -10.016 1 88.69 259 LYS B C 1
ATOM 6427 O O . LYS B 1 259 ? -8.391 -1.812 -10.016 1 88.69 259 LYS B O 1
ATOM 6432 N N . VAL B 1 260 ? -10.125 -2.951 -9.227 1 92.81 260 VAL B N 1
ATOM 6433 C CA . VAL B 1 260 ? -9.289 -3.641 -8.25 1 92.81 260 VAL B CA 1
ATOM 6434 C C . VAL B 1 260 ? -9.25 -5.137 -8.562 1 92.81 260 VAL B C 1
ATOM 6436 O O . VAL B 1 260 ? -10.281 -5.727 -8.914 1 92.81 260 VAL B O 1
ATOM 6439 N N . VAL B 1 261 ? -8.055 -5.707 -8.492 1 96.44 261 VAL B N 1
ATOM 6440 C CA . VAL B 1 261 ? -7.879 -7.113 -8.828 1 96.44 261 VAL B CA 1
ATOM 6441 C C . VAL B 1 261 ? -7.867 -7.953 -7.555 1 96.44 261 VAL B C 1
ATOM 6443 O O . VAL B 1 261 ? -7.207 -7.594 -6.578 1 96.44 261 VAL B O 1
ATOM 6446 N N . PHE B 1 262 ? -8.633 -9.078 -7.566 1 97.38 262 PHE B N 1
ATOM 6447 C CA . PHE B 1 262 ? -8.633 -10.039 -6.465 1 97.38 262 PHE B CA 1
ATOM 6448 C C . PHE B 1 262 ? -8.188 -11.414 -6.941 1 97.38 262 PHE B C 1
ATOM 6450 O O . PHE B 1 262 ? -8.391 -11.766 -8.102 1 97.38 262 PHE B O 1
ATOM 6457 N N . SER B 1 263 ? -7.562 -12.109 -6.039 1 98.56 263 SER B N 1
ATOM 6458 C CA . SER B 1 263 ? -7.258 -13.516 -6.289 1 98.56 263 SER B CA 1
ATOM 6459 C C . SER B 1 263 ? -8.453 -14.406 -5.961 1 98.56 263 SER B C 1
ATOM 6461 O O . SER B 1 263 ? -9.141 -14.188 -4.965 1 98.56 263 SER B O 1
ATOM 6463 N N . ARG B 1 264 ? -8.641 -15.391 -6.844 1 98.69 264 ARG B N 1
ATOM 6464 C CA . ARG B 1 264 ? -9.812 -16.25 -6.723 1 98.69 264 ARG B CA 1
ATOM 6465 C C . ARG B 1 264 ? -9.422 -17.719 -6.805 1 98.69 264 ARG B C 1
ATOM 6467 O O . ARG B 1 264 ? -8.414 -18.062 -7.434 1 98.69 264 ARG B O 1
ATOM 6474 N N . VAL B 1 265 ? -10.203 -18.531 -6.133 1 98.88 265 VAL B N 1
ATOM 6475 C CA . VAL B 1 265 ? -10.242 -19.969 -6.379 1 98.88 265 VAL B CA 1
ATOM 6476 C C . VAL B 1 265 ? -11.648 -20.391 -6.789 1 98.88 265 VAL B C 1
ATOM 6478 O O . VAL B 1 265 ? -12.625 -20.031 -6.125 1 98.88 265 VAL B O 1
ATOM 6481 N N . ALA B 1 266 ? -11.75 -21.016 -7.914 1 98.75 266 ALA B N 1
ATOM 6482 C CA . ALA B 1 266 ? -13.016 -21.547 -8.391 1 98.75 266 ALA B CA 1
ATOM 6483 C C . ALA B 1 266 ? -12.992 -23.078 -8.406 1 98.75 266 ALA B C 1
ATOM 6485 O O . ALA B 1 266 ? -11.914 -23.688 -8.422 1 98.75 266 ALA B O 1
ATOM 6486 N N . ARG B 1 267 ? -14.148 -23.656 -8.406 1 98.38 267 ARG B N 1
ATOM 6487 C CA . ARG B 1 267 ? -14.188 -25.109 -8.477 1 98.38 267 ARG B CA 1
ATOM 6488 C C . ARG B 1 267 ? -15.375 -25.594 -9.305 1 98.38 267 ARG B C 1
ATOM 6490 O O . ARG B 1 267 ? -16.391 -24.906 -9.406 1 98.38 267 ARG B O 1
ATOM 6497 N N . VAL B 1 268 ? -15.25 -26.734 -9.914 1 98.38 268 VAL B N 1
ATOM 6498 C CA . VAL B 1 268 ? -16.312 -27.422 -10.648 1 98.38 268 VAL B CA 1
ATOM 6499 C C . VAL B 1 268 ? -16.266 -28.906 -10.344 1 98.38 268 VAL B C 1
ATOM 6501 O O . VAL B 1 268 ? -15.195 -29.469 -10.062 1 98.38 268 VAL B O 1
ATOM 6504 N N . CYS B 1 269 ? -17.406 -29.531 -10.406 1 97.69 269 CYS B N 1
ATOM 6505 C CA . CYS B 1 269 ? -17.5 -30.984 -10.195 1 97.69 269 CYS B CA 1
ATOM 6506 C C . CYS B 1 269 ? -17 -31.734 -11.422 1 97.69 269 CYS B C 1
ATOM 6508 O O . CYS B 1 269 ? -17.312 -31.375 -12.555 1 97.69 269 CYS B O 1
ATOM 6510 N N . LYS B 1 270 ? -16.297 -32.812 -11.188 1 96.5 270 LYS B N 1
ATOM 6511 C CA . LYS B 1 270 ? -15.836 -33.656 -12.289 1 96.5 270 LYS B CA 1
ATOM 6512 C C . LYS B 1 270 ? -17.016 -34.344 -12.969 1 96.5 270 LYS B C 1
ATOM 6514 O O . LYS B 1 270 ? -16.969 -34.625 -14.172 1 96.5 270 LYS B O 1
ATOM 6519 N N . ASN B 1 271 ? -18.094 -34.594 -12.203 1 95.19 271 ASN B N 1
ATOM 6520 C CA . ASN B 1 271 ? -19.234 -35.312 -12.758 1 95.19 271 ASN B CA 1
ATOM 6521 C C . ASN B 1 271 ? -20.359 -34.344 -13.156 1 95.19 271 ASN B C 1
ATOM 6523 O O . ASN B 1 271 ? -21.516 -34.75 -13.234 1 95.19 271 ASN B O 1
ATOM 6527 N N . ASP B 1 272 ? -20.062 -33.094 -13.281 1 97.12 272 ASP B N 1
ATOM 6528 C CA . ASP B 1 272 ? -21.047 -32.125 -13.758 1 97.12 272 ASP B CA 1
ATOM 6529 C C . ASP B 1 272 ? -21.438 -32.406 -15.211 1 97.12 272 ASP B C 1
ATOM 6531 O O . ASP B 1 272 ? -20.578 -32.5 -16.078 1 97.12 272 ASP B O 1
ATOM 6535 N N . ASN B 1 273 ? -22.703 -32.5 -15.43 1 96.44 273 ASN B N 1
ATOM 6536 C CA . ASN B 1 273 ? -23.172 -32.812 -16.781 1 96.44 273 ASN B CA 1
ATOM 6537 C C . ASN B 1 273 ? -23.953 -31.656 -17.375 1 96.44 273 ASN B C 1
ATOM 6539 O O . ASN B 1 273 ? -24.672 -31.812 -18.375 1 96.44 273 ASN B O 1
ATOM 6543 N N . GLY B 1 274 ? -23.781 -30.516 -16.75 1 96.69 274 GLY B N 1
ATOM 6544 C CA . GLY B 1 274 ? -24.531 -29.359 -17.234 1 96.69 274 GLY B CA 1
ATOM 6545 C C . GLY B 1 274 ? -25.922 -29.266 -16.625 1 96.69 274 GLY B C 1
ATOM 6546 O O . GLY B 1 274 ? -26.312 -30.109 -15.812 1 96.69 274 GLY B O 1
ATOM 6547 N N . GLY B 1 275 ? -26.594 -28.203 -17.016 1 95.94 275 GLY B N 1
ATOM 6548 C CA . GLY B 1 275 ? -27.922 -27.969 -16.484 1 95.94 275 GLY B CA 1
ATOM 6549 C C . GLY B 1 275 ? -29.016 -28.594 -17.312 1 95.94 275 GLY B C 1
ATOM 6550 O O . GLY B 1 275 ? -28.781 -29.562 -18.031 1 95.94 275 GLY B O 1
ATOM 6551 N N . SER B 1 276 ? -30.219 -28.125 -17.016 1 93.88 276 SER B N 1
ATOM 6552 C CA . SER B 1 276 ? -31.391 -28.578 -17.766 1 93.88 276 SER B CA 1
ATOM 6553 C C . SER B 1 276 ? -31.484 -27.891 -19.125 1 93.88 276 SER B C 1
ATOM 6555 O O . SER B 1 276 ? -30.812 -26.891 -19.359 1 93.88 276 SER B O 1
ATOM 6557 N N . PRO B 1 277 ? -32.312 -28.422 -20.031 1 92.12 277 PRO B N 1
ATOM 6558 C CA . PRO B 1 277 ? -32.469 -27.766 -21.328 1 92.12 277 PRO B CA 1
ATOM 6559 C C . PRO B 1 277 ? -32.969 -26.328 -21.219 1 92.12 277 PRO B C 1
ATOM 6561 O O . PRO B 1 277 ? -32.75 -25.531 -22.125 1 92.12 277 PRO B O 1
ATOM 6564 N N . ARG B 1 278 ? -33.5 -26 -20.078 1 93.81 278 ARG B N 1
ATOM 6565 C CA . ARG B 1 278 ? -34.031 -24.672 -19.875 1 93.81 278 ARG B CA 1
ATOM 6566 C C . ARG B 1 278 ? -33 -23.734 -19.281 1 93.81 278 ARG B C 1
ATOM 6568 O O . ARG B 1 278 ? -32.969 -22.547 -19.609 1 93.81 278 ARG B O 1
ATOM 6575 N N . VAL B 1 279 ? -32.312 -24.266 -18.375 1 95.12 279 VAL B N 1
ATOM 6576 C CA . VAL B 1 279 ? -31.375 -23.422 -17.641 1 95.12 279 VAL B CA 1
ATOM 6577 C C . VAL B 1 279 ? -29.984 -24.047 -17.641 1 95.12 279 VAL B C 1
ATOM 6579 O O . VAL B 1 279 ? -29.812 -25.188 -17.219 1 95.12 279 VAL B O 1
ATOM 6582 N N . LEU B 1 280 ? -28.969 -23.234 -18.109 1 95.69 280 LEU B N 1
ATOM 6583 C CA . LEU B 1 280 ? -27.562 -23.609 -18.078 1 95.69 280 LEU B CA 1
ATOM 6584 C C . LEU B 1 280 ? -27.312 -24.875 -18.875 1 95.69 280 LEU B C 1
ATOM 6586 O O . LEU B 1 280 ? -26.625 -25.781 -18.406 1 95.69 280 LEU B O 1
ATOM 6590 N N . GLU B 1 281 ? -27.969 -24.922 -20.016 1 93.62 281 GLU B N 1
ATOM 6591 C CA . GLU B 1 281 ? -27.672 -26.031 -20.906 1 93.62 281 GLU B CA 1
ATOM 6592 C C . GLU B 1 281 ? -26.234 -25.938 -21.422 1 93.62 281 GLU B C 1
ATOM 6594 O O . GLU B 1 281 ? -25.859 -24.938 -22.047 1 93.62 281 GLU B O 1
ATOM 6599 N N . ARG B 1 282 ? -25.344 -26.891 -21.172 1 94.5 282 ARG B N 1
ATOM 6600 C CA . ARG B 1 282 ? -23.953 -26.969 -21.625 1 94.5 282 ARG B CA 1
ATOM 6601 C C . ARG B 1 282 ? -23.062 -26 -20.844 1 94.5 282 ARG B C 1
ATOM 6603 O O . ARG B 1 282 ? -22.031 -25.547 -21.359 1 94.5 282 ARG B O 1
ATOM 6610 N N . TYR B 1 283 ? -23.609 -25.484 -19.734 1 97.12 283 TYR B N 1
ATOM 6611 C CA . TYR B 1 283 ? -22.844 -24.625 -18.828 1 97.12 283 TYR B CA 1
ATOM 6612 C C . TYR B 1 283 ? -22.625 -25.328 -17.5 1 97.12 283 TYR B C 1
ATOM 6614 O O . TYR B 1 283 ? -23.359 -26.25 -17.141 1 97.12 283 TYR B O 1
ATOM 6622 N N . TRP B 1 284 ? -21.578 -24.859 -16.828 1 98.12 284 TRP B N 1
ATOM 6623 C CA . TRP B 1 284 ? -21.297 -25.422 -15.508 1 98.12 284 TRP B CA 1
ATOM 6624 C C . TRP B 1 284 ? -22.469 -25.172 -14.555 1 98.12 284 TRP B C 1
ATOM 6626 O O . TRP B 1 284 ? -22.969 -24.062 -14.461 1 98.12 284 TRP B O 1
ATOM 6636 N N . THR B 1 285 ? -22.875 -26.156 -13.828 1 97.75 285 THR B N 1
ATOM 6637 C CA . THR B 1 285 ? -23.891 -26.016 -12.781 1 97.75 285 THR B CA 1
ATOM 6638 C C . THR B 1 285 ? -23.234 -26.016 -11.406 1 97.75 285 THR B C 1
ATOM 6640 O O . THR B 1 285 ? -23.891 -25.688 -10.406 1 97.75 285 THR B O 1
ATOM 6643 N N . SER B 1 286 ? -21.984 -26.375 -11.344 1 97.75 286 SER B N 1
ATOM 6644 C CA . SER B 1 286 ? -21.297 -26.531 -10.07 1 97.75 286 SER B CA 1
ATOM 6645 C C . SER B 1 286 ? -20.25 -25.438 -9.875 1 97.75 286 SER B C 1
ATOM 6647 O O . SER B 1 286 ? -19.531 -25.438 -8.867 1 97.75 286 SER B O 1
ATOM 6649 N N . PHE B 1 287 ? -20.172 -24.469 -10.789 1 98.31 287 PHE B N 1
ATOM 6650 C CA . PHE B 1 287 ? -19.141 -23.422 -10.727 1 98.31 287 PHE B CA 1
ATOM 6651 C C . PHE B 1 287 ? -19.391 -22.5 -9.539 1 98.31 287 PHE B C 1
ATOM 6653 O O . PHE B 1 287 ? -20.469 -21.891 -9.438 1 98.31 287 PHE B O 1
ATOM 6660 N N . LEU B 1 288 ? -18.438 -22.391 -8.68 1 98.5 288 LEU B N 1
ATOM 6661 C CA . LEU B 1 288 ? -18.391 -21.422 -7.586 1 98.5 288 LEU B CA 1
ATOM 6662 C C . LEU B 1 288 ? -17 -20.812 -7.457 1 98.5 288 LEU B C 1
ATOM 6664 O O . LEU B 1 288 ? -16 -21.438 -7.832 1 98.5 288 LEU B O 1
ATOM 6668 N N . LYS B 1 289 ? -16.906 -19.625 -6.996 1 98.5 289 LYS B N 1
ATOM 6669 C CA . LYS B 1 289 ? -15.602 -19.016 -6.766 1 98.5 289 LYS B CA 1
ATOM 6670 C C . LYS B 1 289 ? -15.562 -18.297 -5.43 1 98.5 289 LYS B C 1
ATOM 6672 O O . LYS B 1 289 ? -16.594 -17.812 -4.945 1 98.5 289 LYS B O 1
ATOM 6677 N N . ALA B 1 290 ? -14.43 -18.234 -4.859 1 98.69 290 ALA B N 1
ATOM 6678 C CA . ALA B 1 290 ? -14.172 -17.594 -3.578 1 98.69 290 ALA B CA 1
ATOM 6679 C C . ALA B 1 290 ? -12.867 -16.797 -3.617 1 98.69 290 ALA B C 1
ATOM 6681 O O . ALA B 1 290 ? -11.969 -17.109 -4.402 1 98.69 290 ALA B O 1
ATOM 6682 N N . ARG B 1 291 ? -12.797 -15.766 -2.797 1 98.25 291 ARG B N 1
ATOM 6683 C CA . ARG B 1 291 ? -11.602 -14.93 -2.721 1 98.25 291 ARG B CA 1
ATOM 6684 C C . ARG B 1 291 ? -10.539 -15.57 -1.835 1 98.25 291 ARG B C 1
ATOM 6686 O O . ARG B 1 291 ? -10.859 -16.141 -0.792 1 98.25 291 ARG B O 1
ATOM 6693 N N . LEU B 1 292 ? -9.297 -15.523 -2.295 1 98.69 292 LEU B N 1
ATOM 6694 C CA . LEU B 1 292 ? -8.156 -15.898 -1.461 1 98.69 292 LEU B CA 1
ATOM 6695 C C . LEU B 1 292 ? -7.621 -14.688 -0.699 1 98.69 292 LEU B C 1
ATOM 6697 O O . LEU B 1 292 ? -7.277 -13.672 -1.304 1 98.69 292 LEU B O 1
ATOM 6701 N N . ASN B 1 293 ? -7.578 -14.883 0.594 1 97.31 293 ASN B N 1
ATOM 6702 C CA . ASN B 1 293 ? -7.168 -13.75 1.42 1 97.31 293 ASN B CA 1
ATOM 6703 C C . ASN B 1 293 ? -5.723 -13.891 1.891 1 97.31 293 ASN B C 1
ATOM 6705 O O . ASN B 1 293 ? -5.418 -14.758 2.711 1 97.31 293 ASN B O 1
ATOM 6709 N N . CYS B 1 294 ? -4.848 -13.117 1.339 1 98.19 294 CYS B N 1
ATOM 6710 C CA . CYS B 1 294 ? -3.486 -12.945 1.833 1 98.19 294 CYS B CA 1
ATOM 6711 C C . CYS B 1 294 ? -3.283 -11.531 2.381 1 98.19 294 CYS B C 1
ATOM 6713 O O . CYS B 1 294 ? -3.236 -10.57 1.616 1 98.19 294 CYS B O 1
ATOM 6715 N N . SER B 1 295 ? -3.238 -11.453 3.709 1 96.56 295 SER B N 1
ATOM 6716 C CA . SER B 1 295 ? -3.197 -10.117 4.301 1 96.56 295 SER B CA 1
ATOM 6717 C C . SER B 1 295 ? -2.4 -10.117 5.602 1 96.56 295 SER B C 1
ATOM 6719 O O . SER B 1 295 ? -2.104 -11.172 6.156 1 96.56 295 SER B O 1
ATOM 6721 N N . VAL B 1 296 ? -1.94 -8.953 5.996 1 95.06 296 VAL B N 1
ATOM 6722 C CA . VAL B 1 296 ? -1.305 -8.719 7.289 1 95.06 296 VAL B CA 1
ATOM 6723 C C . VAL B 1 296 ? -2.326 -8.148 8.273 1 95.06 296 VAL B C 1
ATOM 6725 O O . VAL B 1 296 ? -2.939 -7.109 8.008 1 95.06 296 VAL B O 1
ATOM 6728 N N . PRO B 1 297 ? -2.535 -8.828 9.352 1 91.69 297 PRO B N 1
ATOM 6729 C CA . PRO B 1 297 ? -3.527 -8.344 10.312 1 91.69 297 PRO B CA 1
ATOM 6730 C C . PRO B 1 297 ? -3.059 -7.109 11.07 1 91.69 297 PRO B C 1
ATOM 6732 O O . PRO B 1 297 ? -1.854 -6.852 11.156 1 91.69 297 PRO B O 1
ATOM 6735 N N . GLY B 1 298 ? -3.984 -6.301 11.641 1 89.19 298 GLY B N 1
ATOM 6736 C CA . GLY B 1 298 ? -3.812 -5.086 12.414 1 89.19 298 GLY B CA 1
ATOM 6737 C C . GLY B 1 298 ? -5.113 -4.344 12.656 1 89.19 298 GLY B C 1
ATOM 6738 O O . GLY B 1 298 ? -6.191 -4.934 12.594 1 89.19 298 GLY B O 1
ATOM 6739 N N . ASP B 1 299 ? -5.027 -3.092 13.023 1 83.25 299 ASP B N 1
ATOM 6740 C CA . ASP B 1 299 ? -6.242 -2.291 13.148 1 83.25 299 ASP B CA 1
ATOM 6741 C C . ASP B 1 299 ? -7.031 -2.281 11.844 1 83.25 299 ASP B C 1
ATOM 6743 O O . ASP B 1 299 ? -8.266 -2.266 11.859 1 83.25 299 ASP B O 1
ATOM 6747 N N . SER B 1 300 ? -6.188 -2.227 10.875 1 86.44 300 SER B N 1
ATOM 6748 C CA . SER B 1 300 ? -6.727 -2.449 9.539 1 86.44 300 SER B CA 1
ATOM 6749 C C . SER B 1 300 ? -5.93 -3.512 8.789 1 86.44 300 SER B C 1
ATOM 6751 O O . SER B 1 300 ? -4.723 -3.658 9.008 1 86.44 300 SER B O 1
ATOM 6753 N N . PHE B 1 301 ? -6.605 -4.176 8 1 89.12 301 PHE B N 1
ATOM 6754 C CA . PHE B 1 301 ? -5.93 -5.215 7.227 1 89.12 301 PHE B CA 1
ATOM 6755 C C . PHE B 1 301 ? -5.184 -4.605 6.047 1 89.12 301 PHE B C 1
ATOM 6757 O O . PHE B 1 301 ? -5.66 -3.652 5.43 1 89.12 301 PHE B O 1
ATOM 6764 N N . PHE B 1 302 ? -4.016 -5.156 5.855 1 93.75 302 PHE B N 1
ATOM 6765 C CA . PHE B 1 302 ? -3.328 -4.867 4.602 1 93.75 302 PHE B CA 1
ATOM 6766 C C . PHE B 1 302 ? -3.336 -6.086 3.686 1 93.75 302 PHE B C 1
ATOM 6768 O O . PHE B 1 302 ? -2.891 -7.164 4.074 1 93.75 302 PHE B O 1
ATOM 6775 N N . TYR B 1 303 ? -3.691 -5.906 2.443 1 94.81 303 TYR B N 1
ATOM 6776 C CA . TYR B 1 303 ? -3.939 -7.047 1.569 1 94.81 303 TYR B CA 1
ATOM 6777 C C . TYR B 1 303 ? -2.91 -7.109 0.448 1 94.81 303 TYR B C 1
ATOM 6779 O O . TYR B 1 303 ? -2.541 -6.078 -0.121 1 94.81 303 TYR B O 1
ATOM 6787 N N . PHE B 1 304 ? -2.406 -8.242 0.165 1 97.62 304 PHE B N 1
ATOM 6788 C CA . PHE B 1 304 ? -1.753 -8.625 -1.081 1 97.62 304 PHE B CA 1
ATOM 6789 C C . PHE B 1 304 ? -2.715 -9.383 -1.986 1 97.62 304 PHE B C 1
ATOM 6791 O O . PHE B 1 304 ? -2.828 -10.609 -1.895 1 97.62 304 PHE B O 1
ATOM 6798 N N . ASP B 1 305 ? -3.27 -8.719 -2.967 1 96.38 305 ASP B N 1
ATOM 6799 C CA . ASP B 1 305 ? -4.496 -9.203 -3.59 1 96.38 305 ASP B CA 1
ATOM 6800 C C . ASP B 1 305 ? -4.195 -9.969 -4.875 1 96.38 305 ASP B C 1
ATOM 6802 O O . ASP B 1 305 ? -5.023 -10.75 -5.344 1 96.38 305 ASP B O 1
ATOM 6806 N N . VAL B 1 306 ? -3.092 -9.75 -5.438 1 98 306 VAL B N 1
ATOM 6807 C CA . VAL B 1 306 ? -2.889 -10.258 -6.789 1 98 306 VAL B CA 1
ATOM 6808 C C . VAL B 1 306 ? -2.041 -11.531 -6.738 1 98 306 VAL B C 1
ATOM 6810 O O . VAL B 1 306 ? -0.855 -11.484 -6.406 1 98 306 VAL B O 1
ATOM 6813 N N . LEU B 1 307 ? -2.609 -12.586 -7.125 1 98.62 307 LEU B N 1
ATOM 6814 C CA . LEU B 1 307 ? -1.909 -13.867 -7.16 1 98.62 307 LEU B CA 1
ATOM 6815 C C . LEU B 1 307 ? -0.975 -13.945 -8.359 1 98.62 307 LEU B C 1
ATOM 6817 O O . LEU B 1 307 ? -1.375 -13.633 -9.484 1 98.62 307 LEU B O 1
ATOM 6821 N N . GLN B 1 308 ? 0.288 -14.359 -8.094 1 98.12 308 GLN B N 1
ATOM 6822 C CA . GLN B 1 308 ? 1.274 -14.422 -9.164 1 98.12 308 GLN B CA 1
ATOM 6823 C C . GLN B 1 308 ? 1.618 -15.867 -9.508 1 98.12 308 GLN B C 1
ATOM 6825 O O . GLN B 1 308 ? 1.942 -16.172 -10.656 1 98.12 308 GLN B O 1
ATOM 6830 N N . SER B 1 309 ? 1.7 -16.656 -8.555 1 98.25 309 SER B N 1
ATOM 6831 C CA . SER B 1 309 ? 2.102 -18.047 -8.719 1 98.25 309 SER B CA 1
ATOM 6832 C C . SER B 1 309 ? 1.574 -18.922 -7.578 1 98.25 309 SER B C 1
ATOM 6834 O O . SER B 1 309 ? 1.335 -18.422 -6.477 1 98.25 309 SER B O 1
ATOM 6836 N N . LEU B 1 310 ? 1.347 -20.156 -7.879 1 98.44 310 LEU B N 1
ATOM 6837 C CA . LEU B 1 310 ? 0.784 -21.078 -6.898 1 98.44 310 LEU B CA 1
ATOM 6838 C C . LEU B 1 310 ? 1.36 -22.469 -7.078 1 98.44 310 LEU B C 1
ATOM 6840 O O . LEU B 1 310 ? 1.607 -22.906 -8.203 1 98.44 310 LEU B O 1
ATOM 6844 N N . THR B 1 311 ? 1.515 -23.172 -6 1 98.12 311 THR B N 1
ATOM 6845 C CA . THR B 1 311 ? 2.012 -24.547 -6.035 1 98.12 311 THR B CA 1
ATOM 6846 C C . THR B 1 311 ? 0.866 -25.531 -6.234 1 98.12 311 THR B C 1
ATOM 6848 O O . THR B 1 311 ? -0.305 -25.156 -6.109 1 98.12 311 THR B O 1
ATOM 6851 N N . ASN B 1 312 ? 1.27 -26.781 -6.57 1 96.69 312 ASN B N 1
ATOM 6852 C CA . ASN B 1 312 ? 0.331 -27.891 -6.391 1 96.69 312 ASN B CA 1
ATOM 6853 C C . ASN B 1 312 ? 0.084 -28.188 -4.914 1 96.69 312 ASN B C 1
ATOM 6855 O O . ASN B 1 312 ? 0.609 -27.484 -4.043 1 96.69 312 ASN B O 1
ATOM 6859 N N . VAL B 1 313 ? -0.787 -29.188 -4.656 1 98.12 313 VAL B N 1
ATOM 6860 C CA . VAL B 1 313 ? -1.102 -29.531 -3.271 1 98.12 313 VAL B CA 1
ATOM 6861 C C . VAL B 1 313 ? 0.127 -30.125 -2.592 1 98.12 313 VAL B C 1
ATOM 6863 O O . VAL B 1 313 ? 0.761 -31.031 -3.137 1 98.12 313 VAL B O 1
ATOM 6866 N N . LEU B 1 314 ? 0.5 -29.578 -1.499 1 96.88 314 LEU B N 1
ATOM 6867 C CA . LEU B 1 314 ? 1.606 -30.031 -0.664 1 96.88 314 LEU B CA 1
ATOM 6868 C C . LEU B 1 314 ? 1.126 -30.359 0.748 1 96.88 314 LEU B C 1
ATOM 6870 O O . LEU B 1 314 ? -0.007 -30.031 1.11 1 96.88 314 LEU B O 1
ATOM 6874 N N . GLN B 1 315 ? 2.037 -31 1.441 1 94.69 315 GLN B N 1
ATOM 6875 C CA . GLN B 1 315 ? 1.742 -31.266 2.846 1 94.69 315 GLN B CA 1
ATOM 6876 C C . GLN B 1 315 ? 2.43 -30.25 3.756 1 94.69 315 GLN B C 1
ATOM 6878 O O . GLN B 1 315 ? 3.66 -30.203 3.822 1 94.69 315 GLN B O 1
ATOM 6883 N N . ILE B 1 316 ? 1.641 -29.484 4.344 1 91.94 316 ILE B N 1
ATOM 6884 C CA . ILE B 1 316 ? 2.125 -28.516 5.332 1 91.94 316 ILE B CA 1
ATOM 6885 C C . ILE B 1 316 ? 1.543 -28.859 6.703 1 91.94 316 ILE B C 1
ATOM 6887 O O . ILE B 1 316 ? 0.322 -28.906 6.867 1 91.94 316 ILE B O 1
ATOM 6891 N N . ASN B 1 317 ? 2.361 -29.094 7.711 1 90.19 317 ASN B N 1
ATOM 6892 C CA . ASN B 1 317 ? 1.894 -29.5 9.039 1 90.19 317 ASN B CA 1
ATOM 6893 C C . ASN B 1 317 ? 0.976 -30.703 8.961 1 90.19 317 ASN B C 1
ATOM 6895 O O . ASN B 1 317 ? -0.075 -30.734 9.609 1 90.19 317 ASN B O 1
ATOM 6899 N N . ARG B 1 318 ? 1.198 -31.547 8.086 1 91.5 318 ARG B N 1
ATOM 6900 C CA . ARG B 1 318 ? 0.497 -32.812 7.898 1 91.5 318 ARG B CA 1
ATOM 6901 C C . ARG B 1 318 ? -0.918 -32.594 7.379 1 91.5 318 ARG B C 1
ATOM 6903 O O . ARG B 1 318 ? -1.802 -33.438 7.574 1 91.5 318 ARG B O 1
ATOM 6910 N N . ARG B 1 319 ? -1.093 -31.5 6.715 1 95.44 319 ARG B N 1
ATOM 6911 C CA . ARG B 1 319 ? -2.365 -31.172 6.082 1 95.44 319 ARG B CA 1
ATOM 6912 C C . ARG B 1 319 ? -2.158 -30.719 4.637 1 95.44 319 ARG B C 1
ATOM 6914 O O . ARG B 1 319 ? -1.198 -30 4.336 1 95.44 319 ARG B O 1
ATOM 6921 N N . PRO B 1 320 ? -3.07 -31.141 3.723 1 97.88 320 PRO B N 1
ATOM 6922 C CA . PRO B 1 320 ? -2.951 -30.672 2.34 1 97.88 320 PRO B CA 1
ATOM 6923 C C . PRO B 1 320 ? -3.137 -29.156 2.205 1 97.88 320 PRO B C 1
ATOM 6925 O O . PRO B 1 320 ? -4.098 -28.609 2.74 1 97.88 320 PRO B O 1
ATOM 6928 N N . ALA B 1 321 ? -2.201 -28.562 1.526 1 98.25 321 ALA B N 1
ATOM 6929 C CA . ALA B 1 321 ? -2.248 -27.109 1.389 1 98.25 321 ALA B CA 1
ATOM 6930 C C . ALA B 1 321 ? -1.611 -26.672 0.075 1 98.25 321 ALA B C 1
ATOM 6932 O O . ALA B 1 321 ? -0.907 -27.438 -0.576 1 98.25 321 ALA B O 1
ATOM 6933 N N . VAL B 1 322 ? -1.962 -25.516 -0.317 1 98.62 322 VAL B N 1
ATOM 6934 C CA . VAL B 1 322 ? -1.297 -24.859 -1.44 1 98.62 322 VAL B CA 1
ATOM 6935 C C . VAL B 1 322 ? -0.632 -23.562 -0.969 1 98.62 322 VAL B C 1
ATOM 6937 O O . VAL B 1 322 ? -1.1 -22.938 -0.022 1 98.62 322 VAL B O 1
ATOM 6940 N N . LEU B 1 323 ? 0.481 -23.234 -1.599 1 98.5 323 LEU B N 1
ATOM 6941 C CA . LEU B 1 323 ? 1.195 -22 -1.322 1 98.5 323 LEU B CA 1
ATOM 6942 C C . LEU B 1 323 ? 1.239 -21.109 -2.561 1 98.5 323 LEU B C 1
ATOM 6944 O O . LEU B 1 323 ? 1.443 -21.594 -3.674 1 98.5 323 LEU B O 1
ATOM 6948 N N . GLY B 1 324 ? 1.021 -19.797 -2.309 1 98.5 324 GLY B N 1
ATOM 6949 C CA . GLY B 1 324 ? 1.039 -18.859 -3.416 1 98.5 324 GLY B CA 1
ATOM 6950 C C . GLY B 1 324 ? 1.82 -17.594 -3.111 1 98.5 324 GLY B C 1
ATOM 6951 O O . GLY B 1 324 ? 2.021 -17.25 -1.945 1 98.5 324 GLY B O 1
ATOM 6952 N N . VAL B 1 325 ? 2.332 -17.016 -4.152 1 98.69 325 VAL B N 1
ATOM 6953 C CA . VAL B 1 325 ? 2.938 -15.68 -4.078 1 98.69 325 VAL B CA 1
ATOM 6954 C C . VAL B 1 325 ? 1.917 -14.625 -4.496 1 98.69 325 VAL B C 1
ATOM 6956 O O . VAL B 1 325 ? 1.282 -14.75 -5.547 1 98.69 325 VAL B O 1
ATOM 6959 N N . PHE B 1 326 ? 1.761 -13.633 -3.662 1 98.69 326 PHE B N 1
ATOM 6960 C CA . PHE B 1 326 ? 0.813 -12.547 -3.885 1 98.69 326 PHE B CA 1
ATOM 6961 C C . PHE B 1 326 ? 1.532 -11.211 -3.945 1 98.69 326 PHE B C 1
ATOM 6963 O O . PHE B 1 326 ? 2.553 -11.016 -3.281 1 98.69 326 PHE B O 1
ATOM 6970 N N . THR B 1 327 ? 0.972 -10.281 -4.723 1 98 327 THR B N 1
ATOM 6971 C CA . THR B 1 327 ? 1.531 -8.93 -4.812 1 98 327 THR B CA 1
ATOM 6972 C C . THR B 1 327 ? 0.447 -7.879 -4.602 1 98 327 THR B C 1
ATOM 6974 O O . THR B 1 327 ? -0.742 -8.203 -4.562 1 98 327 THR B O 1
ATOM 6977 N N . THR B 1 328 ? 0.886 -6.688 -4.371 1 95.94 328 THR B N 1
ATOM 6978 C CA . THR B 1 328 ? -0.028 -5.551 -4.352 1 95.94 328 THR B CA 1
ATOM 6979 C C . THR B 1 328 ? -0.561 -5.262 -5.754 1 95.94 328 THR B C 1
ATOM 6981 O O . THR B 1 328 ? -0.13 -5.883 -6.727 1 95.94 328 THR B O 1
ATOM 6984 N N . GLN B 1 329 ? -1.547 -4.297 -5.824 1 94.12 329 GLN B N 1
ATOM 6985 C CA . GLN B 1 329 ? -2.113 -3.871 -7.102 1 94.12 329 GLN B CA 1
ATOM 6986 C C . GLN B 1 329 ? -1.038 -3.291 -8.016 1 94.12 329 GLN B C 1
ATOM 6988 O O . GLN B 1 329 ? 0.045 -2.924 -7.551 1 94.12 329 GLN B O 1
ATOM 6993 N N . ALA B 1 330 ? -1.364 -3.213 -9.289 1 91.31 330 ALA B N 1
ATOM 6994 C CA . ALA B 1 330 ? -0.407 -2.676 -10.25 1 91.31 330 ALA B CA 1
ATOM 6995 C C . ALA B 1 330 ? -0.11 -1.206 -9.969 1 91.31 330 ALA B C 1
ATOM 6997 O O . ALA B 1 330 ? 1.036 -0.765 -10.078 1 91.31 330 ALA B O 1
ATOM 6998 N N . ASN B 1 331 ? -1.093 -0.458 -9.695 1 91 331 ASN B N 1
ATOM 6999 C CA . ASN B 1 331 ? -0.922 0.958 -9.383 1 91 331 ASN B CA 1
ATOM 7000 C C . ASN B 1 331 ? -0.784 1.196 -7.887 1 91 331 ASN B C 1
ATOM 7002 O O . ASN B 1 331 ? -1.571 1.938 -7.297 1 91 331 ASN B O 1
ATOM 7006 N N . SER B 1 332 ? 0.181 0.63 -7.324 1 92.81 332 SER B N 1
ATOM 7007 C CA . SER B 1 332 ? 0.412 0.749 -5.887 1 92.81 332 SER B CA 1
ATOM 7008 C C . SER B 1 332 ? 1.889 0.579 -5.551 1 92.81 332 SER B C 1
ATOM 7010 O O . SER B 1 332 ? 2.691 0.22 -6.414 1 92.81 332 SER B O 1
ATOM 7012 N N . ILE B 1 333 ? 2.201 0.909 -4.25 1 93.25 333 ILE B N 1
ATOM 7013 C CA . ILE B 1 333 ? 3.541 0.591 -3.77 1 93.25 333 ILE B CA 1
ATOM 7014 C C . ILE B 1 333 ? 3.783 -0.913 -3.877 1 93.25 333 ILE B C 1
ATOM 7016 O O . ILE B 1 333 ? 2.941 -1.715 -3.465 1 93.25 333 ILE B O 1
ATOM 7020 N N . THR B 1 334 ? 4.934 -1.201 -4.379 1 93.31 334 THR B N 1
ATOM 7021 C CA . THR B 1 334 ? 5.242 -2.594 -4.68 1 93.31 334 THR B CA 1
ATOM 7022 C C . THR B 1 334 ? 5.461 -3.391 -3.396 1 93.31 334 THR B C 1
ATOM 7024 O O . THR B 1 334 ? 6.188 -2.951 -2.504 1 93.31 334 THR B O 1
ATOM 7027 N N . GLY B 1 335 ? 4.871 -4.531 -3.357 1 95.31 335 GLY B N 1
ATOM 7028 C CA . GLY B 1 335 ? 5.027 -5.473 -2.262 1 95.31 335 GLY B CA 1
ATOM 7029 C C . GLY B 1 335 ? 4.578 -6.879 -2.617 1 95.31 335 GLY B C 1
ATOM 7030 O O . GLY B 1 335 ? 3.721 -7.062 -3.484 1 95.31 335 GLY B O 1
ATOM 7031 N N . SER B 1 336 ? 5.203 -7.855 -1.986 1 97.81 336 SER B N 1
ATOM 7032 C CA . SER B 1 336 ? 4.875 -9.258 -2.217 1 97.81 336 SER B CA 1
ATOM 7033 C C . SER B 1 336 ? 4.766 -10.023 -0.903 1 97.81 336 SER B C 1
ATOM 7035 O O . SER B 1 336 ? 5.32 -9.602 0.114 1 97.81 336 SER B O 1
ATOM 7037 N N . ALA B 1 337 ? 4.012 -11.086 -0.97 1 98.25 337 ALA B N 1
ATOM 7038 C CA . ALA B 1 337 ? 3.844 -11.945 0.196 1 98.25 337 ALA B CA 1
ATOM 7039 C C . ALA B 1 337 ? 3.604 -13.398 -0.224 1 98.25 337 ALA B C 1
ATOM 7041 O O . ALA B 1 337 ? 3.152 -13.656 -1.342 1 98.25 337 ALA B O 1
ATOM 7042 N N . VAL B 1 338 ? 4.004 -14.281 0.646 1 98.5 338 VAL B N 1
ATOM 7043 C CA . VAL B 1 338 ? 3.756 -15.703 0.45 1 98.5 338 VAL B CA 1
ATOM 7044 C C . VAL B 1 338 ? 2.734 -16.203 1.475 1 98.5 338 VAL B C 1
ATOM 7046 O O . VAL B 1 338 ? 2.949 -16.078 2.684 1 98.5 338 VAL B O 1
ATOM 7049 N N . CYS B 1 339 ? 1.648 -16.734 0.973 1 98.44 339 CYS B N 1
ATOM 7050 C CA . CYS B 1 339 ? 0.613 -17.266 1.859 1 98.44 339 CYS B CA 1
ATOM 7051 C C . CYS B 1 339 ? 0.275 -18.703 1.518 1 98.44 339 CYS B C 1
ATOM 7053 O O . CYS B 1 339 ? 0.456 -19.141 0.377 1 98.44 339 CYS B O 1
ATOM 7055 N N . ALA B 1 340 ? -0.136 -19.391 2.537 1 98.44 340 ALA B N 1
ATOM 7056 C CA . ALA B 1 340 ? -0.577 -20.766 2.375 1 98.44 340 ALA B CA 1
ATOM 7057 C C . ALA B 1 340 ? -2.064 -20.906 2.682 1 98.44 340 ALA B C 1
ATOM 7059 O O . ALA B 1 340 ? -2.613 -20.156 3.486 1 98.44 340 ALA B O 1
ATOM 7060 N N . PHE B 1 341 ? -2.709 -21.859 2.08 1 98.75 341 PHE B N 1
ATOM 7061 C CA . PHE B 1 341 ? -4.125 -22.141 2.275 1 98.75 341 PHE B CA 1
ATOM 7062 C C . PHE B 1 341 ? -4.359 -23.641 2.43 1 98.75 341 PHE B C 1
ATOM 7064 O O . PHE B 1 341 ? -3.971 -24.422 1.562 1 98.75 341 PHE B O 1
ATOM 7071 N N . TYR B 1 342 ? -4.965 -24.031 3.473 1 98.38 342 TYR B N 1
ATOM 7072 C CA . TYR B 1 342 ? -5.355 -25.422 3.611 1 98.38 342 TYR B CA 1
ATOM 7073 C C . TYR B 1 342 ? -6.508 -25.766 2.672 1 98.38 342 TYR B C 1
ATOM 7075 O O . TYR B 1 342 ? -7.434 -24.969 2.504 1 98.38 342 TYR B O 1
ATOM 7083 N N . MET B 1 343 ? -6.477 -26.984 2.051 1 98.5 343 MET B N 1
ATOM 7084 C CA . MET B 1 343 ? -7.535 -27.406 1.14 1 98.5 343 MET B CA 1
ATOM 7085 C C . MET B 1 343 ? -8.867 -27.531 1.869 1 98.5 343 MET B C 1
ATOM 7087 O O . MET B 1 343 ? -9.922 -27.25 1.29 1 98.5 343 MET B O 1
ATOM 7091 N N . ASP B 1 344 ? -8.812 -27.875 3.1 1 97.88 344 ASP B N 1
ATOM 7092 C CA . ASP B 1 344 ? -10.055 -27.984 3.865 1 97.88 344 ASP B CA 1
ATOM 7093 C C . ASP B 1 344 ? -10.695 -26.609 4.078 1 97.88 344 ASP B C 1
ATOM 7095 O O . ASP B 1 344 ? -11.922 -26.5 4.098 1 97.88 344 ASP B O 1
ATOM 7099 N N . ASP B 1 345 ? -9.898 -25.625 4.309 1 98.25 345 ASP B N 1
ATOM 7100 C CA . ASP B 1 345 ? -10.43 -24.266 4.441 1 98.25 345 ASP B CA 1
ATOM 7101 C C . ASP B 1 345 ? -11.031 -23.781 3.127 1 98.25 345 ASP B C 1
ATOM 7103 O O . ASP B 1 345 ? -12.016 -23.031 3.127 1 98.25 345 ASP B O 1
ATOM 7107 N N . ILE B 1 346 ? -10.43 -24.109 2.055 1 98.38 346 ILE B N 1
ATOM 7108 C CA . ILE B 1 346 ? -10.977 -23.781 0.746 1 98.38 346 ILE B CA 1
ATOM 7109 C C . ILE B 1 346 ? -12.344 -24.453 0.581 1 98.38 346 ILE B C 1
ATOM 7111 O O . ILE B 1 346 ? -13.312 -23.797 0.167 1 98.38 346 ILE B O 1
ATOM 7115 N N . GLU B 1 347 ? -12.43 -25.688 0.924 1 97.12 347 GLU B N 1
ATOM 7116 C CA . GLU B 1 347 ? -13.695 -26.406 0.829 1 97.12 347 GLU B CA 1
ATOM 7117 C C . GLU B 1 347 ? -14.75 -25.781 1.745 1 97.12 347 GLU B C 1
ATOM 7119 O O . GLU B 1 347 ? -15.922 -25.688 1.374 1 97.12 347 GLU B O 1
ATOM 7124 N N . LYS B 1 348 ? -14.32 -25.422 2.879 1 97.5 348 LYS B N 1
ATOM 7125 C CA . LYS B 1 348 ? -15.227 -24.797 3.836 1 97.5 348 LYS B CA 1
ATOM 7126 C C . LYS B 1 348 ? -15.812 -23.516 3.279 1 97.5 348 LYS B C 1
ATOM 7128 O O . LYS B 1 348 ? -16.984 -23.203 3.512 1 97.5 348 LYS B O 1
ATOM 7133 N N . ALA B 1 349 ? -15.008 -22.75 2.623 1 97.81 349 ALA B N 1
ATOM 7134 C CA . ALA B 1 349 ? -15.484 -21.5 2.025 1 97.81 349 ALA B CA 1
ATOM 7135 C C . ALA B 1 349 ? -16.609 -21.766 1.026 1 97.81 349 ALA B C 1
ATOM 7137 O O . ALA B 1 349 ? -17.547 -20.969 0.922 1 97.81 349 ALA B O 1
ATOM 7138 N N . PHE B 1 350 ? -16.562 -22.828 0.292 1 97.31 350 PHE B N 1
ATOM 7139 C CA . PHE B 1 350 ? -17.547 -23.156 -0.72 1 97.31 350 PHE B CA 1
ATOM 7140 C C . PHE B 1 350 ? -18.828 -23.688 -0.072 1 97.31 350 PHE B C 1
ATOM 7142 O O . PHE B 1 350 ? -19.875 -23.766 -0.719 1 97.31 350 PHE B O 1
ATOM 7149 N N . SER B 1 351 ? -18.75 -24.031 1.177 1 95.19 351 SER B N 1
ATOM 7150 C CA . SER B 1 351 ? -19.938 -24.453 1.919 1 95.19 351 SER B CA 1
ATOM 7151 C C . SER B 1 351 ? -20.547 -23.281 2.689 1 95.19 351 SER B C 1
ATOM 7153 O O . SER B 1 351 ? -21.531 -23.453 3.412 1 95.19 351 SER B O 1
ATOM 7155 N N . GLY B 1 352 ? -19.922 -22.141 2.549 1 96.31 352 GLY B N 1
ATOM 7156 C CA . GLY B 1 352 ? -20.391 -20.953 3.256 1 96.31 352 GLY B CA 1
ATOM 7157 C C . GLY B 1 352 ? -21.5 -20.219 2.521 1 96.31 352 GLY B C 1
ATOM 7158 O O . GLY B 1 352 ? -22.141 -20.797 1.644 1 96.31 352 GLY B O 1
ATOM 7159 N N . LYS B 1 353 ? -21.734 -18.984 2.916 1 97.69 353 LYS B N 1
ATOM 7160 C CA . LYS B 1 353 ? -22.812 -18.188 2.354 1 97.69 353 LYS B CA 1
ATOM 7161 C C . LYS B 1 353 ? -22.453 -17.641 0.979 1 97.69 353 LYS B C 1
ATOM 7163 O O . LYS B 1 353 ? -21.266 -17.469 0.676 1 97.69 353 LYS B O 1
ATOM 7168 N N . PHE B 1 354 ? -23.484 -17.438 0.2 1 97.94 354 PHE B N 1
ATOM 7169 C CA . PHE B 1 354 ? -23.312 -16.812 -1.107 1 97.94 354 PHE B CA 1
ATOM 7170 C C . PHE B 1 354 ? -23.359 -15.297 -0.995 1 97.94 354 PHE B C 1
ATOM 7172 O O . PHE B 1 354 ? -23.828 -14.766 0.012 1 97.94 354 PHE B O 1
ATOM 7179 N N . LYS B 1 355 ? -22.781 -14.633 -1.921 1 96.38 355 LYS B N 1
ATOM 7180 C CA . LYS B 1 355 ? -22.766 -13.18 -1.926 1 96.38 355 LYS B CA 1
ATOM 7181 C C . LYS B 1 355 ? -23.719 -12.617 -2.982 1 96.38 355 LYS B C 1
ATOM 7183 O O . LYS B 1 355 ? -23.812 -13.156 -4.09 1 96.38 355 LYS B O 1
ATOM 7188 N N . GLU B 1 356 ? -24.422 -11.57 -2.65 1 92.5 356 GLU B N 1
ATOM 7189 C CA . GLU B 1 356 ? -25.359 -10.977 -3.6 1 92.5 356 GLU B CA 1
ATOM 7190 C C . GLU B 1 356 ? -25.375 -9.453 -3.477 1 92.5 356 GLU B C 1
ATOM 7192 O O . GLU B 1 356 ? -24.953 -8.906 -2.455 1 92.5 356 GLU B O 1
ATOM 7197 N N . GLN B 1 357 ? -25.641 -8.859 -4.555 1 88.25 357 GLN B N 1
ATOM 7198 C CA . GLN B 1 357 ? -26 -7.441 -4.602 1 88.25 357 GLN B CA 1
ATOM 7199 C C . GLN B 1 357 ? -27.438 -7.246 -5.047 1 88.25 357 GLN B C 1
ATOM 7201 O O . GLN B 1 357 ? -27.766 -7.477 -6.215 1 88.25 357 GLN B O 1
ATOM 7206 N N . ARG B 1 358 ? -28.312 -6.828 -4.203 1 83.12 358 ARG B N 1
ATOM 7207 C CA . ARG B 1 358 ? -29.75 -6.773 -4.453 1 83.12 358 ARG B CA 1
ATOM 7208 C C . ARG B 1 358 ? -30.078 -5.762 -5.547 1 83.12 358 ARG B C 1
ATOM 7210 O O . ARG B 1 358 ? -30.906 -6.035 -6.426 1 83.12 358 ARG B O 1
ATOM 7217 N N . ASN B 1 359 ? -29.391 -4.617 -5.348 1 81.69 359 ASN B N 1
ATOM 7218 C CA . ASN B 1 359 ? -29.5 -3.572 -6.359 1 81.69 359 ASN B CA 1
ATOM 7219 C C . ASN B 1 359 ? -28.172 -2.852 -6.562 1 81.69 359 ASN B C 1
ATOM 7221 O O . ASN B 1 359 ? -27.234 -3.025 -5.777 1 81.69 359 ASN B O 1
ATOM 7225 N N . SER B 1 360 ? -28.125 -2.174 -7.648 1 77.25 360 SER B N 1
ATOM 7226 C CA . SER B 1 360 ? -26.859 -1.525 -8.016 1 77.25 360 SER B CA 1
ATOM 7227 C C . SER B 1 360 ? -26.422 -0.547 -6.934 1 77.25 360 SER B C 1
ATOM 7229 O O . SER B 1 360 ? -25.234 -0.232 -6.828 1 77.25 360 SER B O 1
ATOM 7231 N N . GLU B 1 361 ? -27.359 -0.177 -6.086 1 75.62 361 GLU B N 1
ATOM 7232 C CA . GLU B 1 361 ? -27.047 0.814 -5.059 1 75.62 361 GLU B CA 1
ATOM 7233 C C . GLU B 1 361 ? -26.812 0.152 -3.705 1 75.62 361 GLU B C 1
ATOM 7235 O O . GLU B 1 361 ? -26.344 0.8 -2.764 1 75.62 361 GLU B O 1
ATOM 7240 N N . SER B 1 362 ? -27.016 -1.167 -3.77 1 80 362 SER B N 1
ATOM 7241 C CA . SER B 1 362 ? -26.875 -1.876 -2.502 1 80 362 SER B CA 1
ATOM 7242 C C . SER B 1 362 ? -25.469 -2.412 -2.322 1 80 362 SER B C 1
ATOM 7244 O O . SER B 1 362 ? -24.75 -2.623 -3.303 1 80 362 SER B O 1
ATOM 7246 N N . VAL B 1 363 ? -25.125 -2.5 -1.036 1 82.69 363 VAL B N 1
ATOM 7247 C CA . VAL B 1 363 ? -23.844 -3.119 -0.707 1 82.69 363 VAL B CA 1
ATOM 7248 C C . VAL B 1 363 ? -23.922 -4.625 -0.935 1 82.69 363 VAL B C 1
ATOM 7250 O O . VAL B 1 363 ? -25.016 -5.203 -0.933 1 82.69 363 VAL B O 1
ATOM 7253 N N . TRP B 1 364 ? -22.828 -5.246 -1.265 1 88 364 TRP B N 1
ATOM 7254 C CA . TRP B 1 364 ? -22.75 -6.699 -1.35 1 88 364 TRP B CA 1
ATOM 7255 C C . TRP B 1 364 ? -22.953 -7.336 0.023 1 88 364 TRP B C 1
ATOM 7257 O O . TRP B 1 364 ? -22.297 -6.945 0.995 1 88 364 TRP B O 1
ATOM 7267 N N . THR B 1 365 ? -23.891 -8.188 0.128 1 90.5 365 THR B N 1
ATOM 7268 C CA . THR B 1 365 ? -24.234 -8.828 1.394 1 90.5 365 THR B CA 1
ATOM 7269 C C . THR B 1 365 ? -24.375 -10.336 1.215 1 90.5 365 THR B C 1
ATOM 7271 O O . THR B 1 365 ? -24.531 -10.82 0.092 1 90.5 365 THR B O 1
ATOM 7274 N N . PRO B 1 366 ? -24.297 -11.094 2.281 1 94.62 366 PRO B N 1
ATOM 7275 C CA . PRO B 1 366 ? -24.531 -12.531 2.178 1 94.62 366 PRO B CA 1
ATOM 7276 C C . PRO B 1 366 ? -25.984 -12.875 1.885 1 94.62 366 PRO B C 1
ATOM 7278 O O . PRO B 1 366 ? -26.891 -12.203 2.395 1 94.62 366 PRO B O 1
ATOM 7281 N N . VAL B 1 367 ? -26.203 -13.852 1.084 1 96 367 VAL B N 1
ATOM 7282 C CA . VAL B 1 367 ? -27.547 -14.359 0.834 1 96 367 VAL B CA 1
ATOM 7283 C C . VAL B 1 367 ? -28.062 -15.117 2.062 1 96 367 VAL B C 1
ATOM 7285 O O . VAL B 1 367 ? -27.391 -16.031 2.555 1 96 367 VAL B O 1
ATOM 7288 N N . PRO B 1 368 ? -29.219 -14.742 2.502 1 94.94 368 PRO B N 1
ATOM 7289 C CA . PRO B 1 368 ? -29.781 -15.469 3.648 1 94.94 368 PRO B CA 1
ATOM 7290 C C . PRO B 1 368 ? -29.969 -16.953 3.365 1 94.94 368 PRO B C 1
ATOM 7292 O O . PRO B 1 368 ? -30.344 -17.328 2.254 1 94.94 368 PRO B O 1
ATOM 7295 N N . ASP B 1 369 ? -29.844 -17.797 4.398 1 94.56 369 ASP B N 1
ATOM 7296 C CA . ASP B 1 369 ? -29.906 -19.25 4.266 1 94.56 369 ASP B CA 1
ATOM 7297 C C . ASP B 1 369 ? -31.281 -19.703 3.758 1 94.56 369 ASP B C 1
ATOM 7299 O O . ASP B 1 369 ? -31.375 -20.688 3.037 1 94.56 369 ASP B O 1
ATOM 7303 N N . GLU B 1 370 ? -32.25 -18.922 4.109 1 95.12 370 GLU B N 1
ATOM 7304 C CA . GLU B 1 370 ? -33.594 -19.281 3.74 1 95.12 370 GLU B CA 1
ATOM 7305 C C . GLU B 1 370 ? -33.812 -19.141 2.236 1 95.12 370 GLU B C 1
ATOM 7307 O O . GLU B 1 370 ? -34.688 -19.797 1.669 1 95.12 370 GLU B O 1
ATOM 7312 N N . GLN B 1 371 ? -33 -18.422 1.65 1 95.38 371 GLN B N 1
ATOM 7313 C CA . GLN B 1 371 ? -33.188 -18.156 0.226 1 95.38 371 GLN B CA 1
ATOM 7314 C C . GLN B 1 371 ? -32.344 -19.125 -0.616 1 95.38 371 GLN B C 1
ATOM 7316 O O . GLN B 1 371 ? -32.5 -19.172 -1.84 1 95.38 371 GLN B O 1
ATOM 7321 N N . VAL B 1 372 ? -31.531 -19.891 -0.06 1 96.75 372 VAL B N 1
ATOM 7322 C CA . VAL B 1 372 ? -30.688 -20.844 -0.775 1 96.75 372 VAL B CA 1
ATOM 7323 C C . VAL B 1 372 ? -31.484 -22.109 -1.076 1 96.75 372 VAL B C 1
ATOM 7325 O O . VAL B 1 372 ? -31.984 -22.766 -0.162 1 96.75 372 VAL B O 1
ATOM 7328 N N . PRO B 1 373 ? -31.562 -22.484 -2.266 1 96.75 373 PRO B N 1
ATOM 7329 C CA . PRO B 1 373 ? -32.344 -23.672 -2.625 1 96.75 373 PRO B CA 1
ATOM 7330 C C . PRO B 1 373 ? -31.672 -24.984 -2.234 1 96.75 373 PRO B C 1
ATOM 7332 O O . PRO B 1 373 ? -30.516 -24.969 -1.826 1 96.75 373 PRO B O 1
ATOM 7335 N N . LYS B 1 374 ? -32.5 -26.109 -2.348 1 93.44 374 LYS B N 1
ATOM 7336 C CA . LYS B 1 374 ? -32 -27.469 -2.16 1 93.44 374 LYS B CA 1
ATOM 7337 C C . LYS B 1 374 ? -32.125 -28.281 -3.447 1 93.44 374 LYS B C 1
ATOM 7339 O O . LYS B 1 374 ? -33.156 -28.219 -4.129 1 93.44 374 LYS B O 1
ATOM 7344 N N . PRO B 1 375 ? -31.266 -29.047 -3.734 1 95 375 PRO B N 1
ATOM 7345 C CA . PRO B 1 375 ? -29.953 -29.203 -3.102 1 95 375 PRO B CA 1
ATOM 7346 C C . PRO B 1 375 ? -29.094 -27.938 -3.184 1 95 375 PRO B C 1
ATOM 7348 O O . PRO B 1 375 ? -29.359 -27.078 -4.027 1 95 375 PRO B O 1
ATOM 7351 N N . ARG B 1 376 ? -28.188 -27.844 -2.289 1 95.38 376 ARG B N 1
ATOM 7352 C CA . ARG B 1 376 ? -27.359 -26.641 -2.236 1 95.38 376 ARG B CA 1
ATOM 7353 C C . ARG B 1 376 ? -26.641 -26.406 -3.561 1 95.38 376 ARG B C 1
ATOM 7355 O O . ARG B 1 376 ? -26 -27.312 -4.086 1 95.38 376 ARG B O 1
ATOM 7362 N N . PRO B 1 377 ? -26.703 -25.234 -4.094 1 95.44 377 PRO B N 1
ATOM 7363 C CA . PRO B 1 377 ? -26.016 -24.953 -5.352 1 95.44 377 PRO B CA 1
ATOM 7364 C C . PRO B 1 377 ? -24.5 -25.172 -5.246 1 95.44 377 PRO B C 1
ATOM 7366 O O . PRO B 1 377 ? -23.891 -24.828 -4.227 1 95.44 377 PRO B O 1
ATOM 7369 N N . GLY B 1 378 ? -23.891 -25.75 -6.344 1 94.94 378 GLY B N 1
ATOM 7370 C CA . GLY B 1 378 ? -22.453 -25.969 -6.375 1 94.94 378 GLY B CA 1
ATOM 7371 C C . GLY B 1 378 ? -22.062 -27.375 -5.961 1 94.94 378 GLY B C 1
ATOM 7372 O O . GLY B 1 378 ? -20.891 -27.766 -6.105 1 94.94 378 GLY B O 1
ATOM 7373 N N . CYS B 1 379 ? -23 -28.156 -5.441 1 93.62 379 CYS B N 1
ATOM 7374 C CA . CYS B 1 379 ? -22.703 -29.516 -5.023 1 93.62 379 CYS B CA 1
ATOM 7375 C C . CYS B 1 379 ? -22.688 -30.453 -6.219 1 93.62 379 CYS B C 1
ATOM 7377 O O . CYS B 1 379 ? -23.312 -30.172 -7.246 1 93.62 379 CYS B O 1
ATOM 7379 N N . CYS B 1 380 ? -21.922 -31.516 -6.066 1 96.19 380 CYS B N 1
ATOM 7380 C CA . CYS B 1 380 ? -21.875 -32.531 -7.117 1 96.19 380 CYS B CA 1
ATOM 7381 C C . CYS B 1 380 ? -23.062 -33.469 -7.02 1 96.19 380 CYS B C 1
ATOM 7383 O O . CYS B 1 380 ? -23.469 -33.844 -5.918 1 96.19 380 CYS B O 1
ATOM 7385 N N . ALA B 1 381 ? -23.547 -33.781 -8.148 1 96.25 381 ALA B N 1
ATOM 7386 C CA . ALA B 1 381 ? -24.641 -34.75 -8.156 1 96.25 381 ALA B CA 1
ATOM 7387 C C . ALA B 1 381 ? -24.219 -36.062 -7.488 1 96.25 381 ALA B C 1
ATOM 7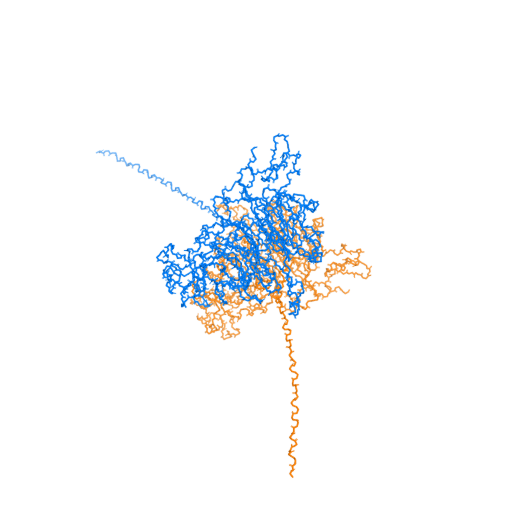389 O O . ALA B 1 381 ? -23.094 -36.531 -7.688 1 96.25 381 ALA B O 1
ATOM 7390 N N . GLY B 1 382 ? -25.125 -36.594 -6.633 1 94.31 382 GLY B N 1
ATOM 7391 C CA . GLY B 1 382 ? -24.859 -37.875 -5.969 1 94.31 382 GLY B CA 1
ATOM 7392 C C . GLY B 1 382 ? -24.125 -37.688 -4.652 1 94.31 382 GLY B C 1
ATOM 7393 O O . GLY B 1 382 ? -23.828 -38.688 -3.967 1 94.31 382 GLY B O 1
ATOM 7394 N N . GLU B 1 383 ? -23.875 -36.5 -4.312 1 91.19 383 GLU B N 1
ATOM 7395 C CA . GLU B 1 383 ? -23.094 -36.25 -3.1 1 91.19 383 GLU B CA 1
ATOM 7396 C C . GLU B 1 383 ? -23.812 -35.25 -2.186 1 91.19 383 GLU B C 1
ATOM 7398 O O . GLU B 1 383 ? -24.469 -34.344 -2.66 1 91.19 383 GLU B O 1
ATOM 7403 N N . GLY B 1 384 ? -23.594 -35.5 -0.887 1 88.31 384 GLY B N 1
ATOM 7404 C CA . GLY B 1 384 ? -24.109 -34.562 0.093 1 88.31 384 GLY B CA 1
ATOM 7405 C C . GLY B 1 384 ? -25.594 -34.281 -0.048 1 88.31 384 GLY B C 1
ATOM 7406 O O . GLY B 1 384 ? -26.391 -35.219 -0.078 1 88.31 384 GLY B O 1
ATOM 7407 N N . SER B 1 385 ? -25.859 -32.906 -0.226 1 88.81 385 SER B N 1
ATOM 7408 C CA . SER B 1 385 ? -27.25 -32.469 -0.326 1 88.81 385 SER B CA 1
ATOM 7409 C C . SER B 1 385 ? -27.859 -32.906 -1.651 1 88.81 385 SER B C 1
ATOM 7411 O O . SER B 1 385 ? -29.094 -32.969 -1.784 1 88.81 385 SER B O 1
ATOM 7413 N N . ALA B 1 386 ? -27.031 -33.25 -2.59 1 93.75 386 ALA B N 1
ATOM 7414 C CA . ALA B 1 386 ? -27.516 -33.656 -3.906 1 93.75 386 ALA B CA 1
ATOM 7415 C C . ALA B 1 386 ? -27.453 -35.156 -4.07 1 93.75 386 ALA B C 1
ATOM 7417 O O . ALA B 1 386 ? -27.391 -35.656 -5.195 1 93.75 386 ALA B O 1
ATOM 7418 N N . ALA B 1 387 ? -27.438 -35.875 -3.049 1 93.31 387 ALA B N 1
ATOM 7419 C CA . ALA B 1 387 ? -27.297 -37.312 -3.072 1 93.31 387 ALA B CA 1
ATOM 7420 C C . ALA B 1 387 ? -28.422 -37.969 -3.855 1 93.31 387 ALA B C 1
ATOM 7422 O O . ALA B 1 387 ? -28.234 -39.031 -4.465 1 93.31 387 ALA B O 1
ATOM 7423 N N . ALA B 1 388 ? -29.516 -37.406 -3.871 1 93.88 388 ALA B N 1
ATOM 7424 C CA . ALA B 1 388 ? -30.703 -37.969 -4.496 1 93.88 388 ALA B CA 1
ATOM 7425 C C . ALA B 1 388 ? -30.672 -37.781 -6.012 1 93.88 388 ALA B C 1
ATOM 7427 O O . ALA B 1 388 ? -31.438 -38.438 -6.738 1 93.88 388 ALA B O 1
ATOM 7428 N N . TYR B 1 389 ? -29.812 -37 -6.477 1 95.19 389 TYR B N 1
ATOM 7429 C CA . TYR B 1 389 ? -29.766 -36.688 -7.902 1 95.19 389 TYR B CA 1
ATOM 7430 C C . TYR B 1 389 ? -28.656 -37.469 -8.594 1 95.19 389 TYR B C 1
ATOM 7432 O O . TYR B 1 389 ? -27.5 -37.438 -8.156 1 95.19 389 TYR B O 1
ATOM 7440 N N . LYS B 1 390 ? -28.938 -38.062 -9.617 1 93.44 390 LYS B N 1
ATOM 7441 C CA . LYS B 1 390 ? -27.953 -38.875 -10.336 1 93.44 390 LYS B CA 1
ATOM 7442 C C . LYS B 1 390 ? -27.094 -38.031 -11.266 1 93.44 390 LYS B C 1
ATOM 7444 O O . LYS B 1 390 ? -25.969 -38.406 -11.602 1 93.44 390 LYS B O 1
ATOM 7449 N N . SER B 1 391 ? -27.75 -37 -11.719 1 95.12 391 SER B N 1
ATOM 7450 C CA . SER B 1 391 ? -27.062 -36.125 -12.656 1 95.12 391 SER B CA 1
ATOM 7451 C C . SER B 1 391 ? -27.422 -34.656 -12.422 1 95.12 391 SER B C 1
ATOM 7453 O O . SER B 1 391 ? -28.531 -34.375 -11.945 1 95.12 391 SER B O 1
ATOM 7455 N N . SER B 1 392 ? -26.516 -33.812 -12.789 1 96 392 SER B N 1
ATOM 7456 C CA . SER B 1 392 ? -26.75 -32.375 -12.633 1 96 392 SER B CA 1
ATOM 7457 C C . SER B 1 392 ? -27.828 -31.891 -13.578 1 96 392 SER B C 1
ATOM 7459 O O . SER B 1 392 ? -28.438 -30.828 -13.344 1 96 392 SER B O 1
ATOM 7461 N N . THR B 1 393 ? -28.109 -32.625 -14.656 1 95.75 393 THR B N 1
ATOM 7462 C CA . THR B 1 393 ? -29.141 -32.25 -15.625 1 95.75 393 THR B CA 1
ATOM 7463 C C . THR B 1 393 ? -30.531 -32.312 -14.984 1 95.75 393 THR B C 1
ATOM 7465 O O . THR B 1 393 ? -31.484 -31.719 -15.516 1 95.75 393 THR B O 1
ATOM 7468 N N . THR B 1 394 ? -30.641 -33.031 -13.875 1 95.56 394 THR B N 1
ATOM 7469 C CA . THR B 1 394 ? -31.938 -33.25 -13.242 1 95.56 394 THR B CA 1
ATOM 7470 C C . THR B 1 394 ? -32.094 -32.312 -12.039 1 95.56 394 THR B C 1
ATOM 7472 O O . THR B 1 394 ? -33.062 -32.438 -11.281 1 95.56 394 THR B O 1
ATOM 7475 N N . PHE B 1 395 ? -31.172 -31.438 -11.805 1 96.44 395 PHE B N 1
ATOM 7476 C CA . PHE B 1 395 ? -31.297 -30.453 -10.727 1 96.44 395 PHE B CA 1
ATOM 7477 C C . PHE B 1 395 ? -32.5 -29.562 -10.953 1 96.44 395 PHE B C 1
ATOM 7479 O O . PHE B 1 395 ? -32.875 -29.266 -12.102 1 96.44 395 PHE B O 1
ATOM 7486 N N . PRO B 1 396 ? -33.156 -29.156 -9.852 1 95.94 396 PRO B N 1
ATOM 7487 C CA . PRO B 1 396 ? -34.281 -28.219 -10.008 1 95.94 396 PRO B CA 1
ATOM 7488 C C . PRO B 1 396 ? -33.844 -26.891 -10.648 1 95.94 396 PRO B C 1
ATOM 7490 O O . PRO B 1 396 ? -32.75 -26.391 -10.391 1 95.94 396 PRO B O 1
ATOM 7493 N N . ASP B 1 397 ? -34.75 -26.297 -11.398 1 96.19 397 ASP B N 1
ATOM 7494 C CA . ASP B 1 397 ? -34.469 -25.031 -12.086 1 96.19 397 ASP B CA 1
ATOM 7495 C C . ASP B 1 397 ? -34.125 -23.922 -11.094 1 96.19 397 ASP B C 1
ATOM 7497 O O . ASP B 1 397 ? -33.344 -23.031 -11.406 1 96.19 397 ASP B O 1
ATOM 7501 N N . GLU B 1 398 ? -34.688 -23.984 -9.992 1 96 398 GLU B N 1
ATOM 7502 C CA . GLU B 1 398 ? -34.438 -22.984 -8.969 1 96 398 GLU B CA 1
ATOM 7503 C C . GLU B 1 398 ? -32.969 -23.016 -8.539 1 96 398 GLU B C 1
ATOM 7505 O O . GLU B 1 398 ? -32.344 -21.984 -8.352 1 96 398 GLU B O 1
ATOM 7510 N N . THR B 1 399 ? -32.469 -24.188 -8.398 1 96.44 399 THR B N 1
ATOM 7511 C CA . THR B 1 399 ? -31.078 -24.375 -8.016 1 96.44 399 THR B CA 1
ATOM 7512 C C . THR B 1 399 ? -30.141 -23.891 -9.125 1 96.44 399 THR B C 1
ATOM 7514 O O . THR B 1 399 ? -29.156 -23.219 -8.859 1 96.44 399 THR B O 1
ATOM 7517 N N . LEU B 1 400 ? -30.5 -24.203 -10.344 1 96.88 400 LEU B N 1
ATOM 7518 C CA . LEU B 1 400 ? -29.688 -23.844 -11.5 1 96.88 400 LEU B CA 1
ATOM 7519 C C . LEU B 1 400 ? -29.688 -22.344 -11.719 1 96.88 400 LEU B C 1
ATOM 7521 O O . LEU B 1 400 ? -28.656 -21.75 -12.016 1 96.88 400 LEU B O 1
ATOM 7525 N N . THR B 1 401 ? -30.828 -21.734 -11.57 1 96.62 401 THR B N 1
ATOM 7526 C CA . THR B 1 401 ? -30.953 -20.297 -11.719 1 96.62 401 THR B CA 1
ATOM 7527 C C . THR B 1 401 ? -30.172 -19.578 -10.625 1 96.62 401 THR B C 1
ATOM 7529 O O . THR B 1 401 ? -29.578 -18.516 -10.867 1 96.62 401 THR B O 1
ATOM 7532 N N . PHE B 1 402 ? -30.188 -20.141 -9.477 1 96.81 402 PHE B N 1
ATOM 7533 C CA . PHE B 1 402 ? -29.438 -19.578 -8.359 1 96.81 402 PHE B CA 1
ATOM 7534 C C . PHE B 1 402 ? -27.953 -19.531 -8.664 1 96.81 402 PHE B C 1
ATOM 7536 O O . PHE B 1 402 ? -27.297 -18.516 -8.453 1 96.81 402 PHE B O 1
ATOM 7543 N N . ILE B 1 403 ? -27.422 -20.562 -9.148 1 95.38 403 ILE B N 1
ATOM 7544 C CA . ILE B 1 403 ? -26 -20.656 -9.445 1 95.38 403 ILE B CA 1
ATOM 7545 C C . ILE B 1 403 ? -25.641 -19.656 -10.547 1 95.38 403 ILE B C 1
ATOM 7547 O O . ILE B 1 403 ? -24.562 -19.047 -10.508 1 95.38 403 ILE B O 1
ATOM 7551 N N . LYS B 1 404 ? -26.469 -19.562 -11.461 1 95.38 404 LYS B N 1
ATOM 7552 C CA . LYS B 1 404 ? -26.234 -18.641 -12.57 1 95.38 404 LYS B CA 1
ATOM 7553 C C . LYS B 1 404 ? -26.125 -17.203 -12.07 1 95.38 404 LYS B C 1
ATOM 7555 O O . LYS B 1 404 ? -25.328 -16.422 -12.586 1 95.38 404 LYS B O 1
ATOM 7560 N N . THR B 1 405 ? -26.828 -16.922 -10.984 1 94.56 405 THR B N 1
ATOM 7561 C CA . THR B 1 405 ? -26.953 -15.555 -10.5 1 94.56 405 THR B CA 1
ATOM 7562 C C . THR B 1 405 ? -25.922 -15.273 -9.406 1 94.56 405 THR B C 1
ATOM 7564 O O . THR B 1 405 ? -25.422 -14.156 -9.297 1 94.56 405 THR B O 1
ATOM 7567 N N . PHE B 1 406 ? -25.641 -16.312 -8.609 1 95.31 406 PHE B N 1
ATOM 7568 C CA . PHE B 1 406 ? -24.828 -16.094 -7.422 1 95.31 406 PHE B CA 1
ATOM 7569 C C . PHE B 1 406 ? -23.672 -17.078 -7.355 1 95.31 406 PHE B C 1
ATOM 7571 O O . PHE B 1 406 ? -23.578 -17.875 -6.41 1 95.31 406 PHE B O 1
ATOM 7578 N N . PRO B 1 407 ? -22.703 -16.938 -8.219 1 97.12 407 PRO B N 1
ATOM 7579 C CA . PRO B 1 407 ? -21.594 -17.875 -8.195 1 97.12 407 PRO B CA 1
ATOM 7580 C C . PRO B 1 407 ? -20.5 -17.484 -7.191 1 97.12 407 PRO B C 1
ATOM 7582 O O . PRO B 1 407 ? -19.609 -18.281 -6.898 1 97.12 407 PRO B O 1
ATOM 7585 N N . LEU B 1 408 ? -20.562 -16.266 -6.594 1 98.06 408 LEU B N 1
ATOM 7586 C CA . LEU B 1 408 ? -19.531 -15.727 -5.719 1 98.06 408 LEU B CA 1
ATOM 7587 C C . LEU B 1 408 ? -19.844 -16.016 -4.254 1 98.06 408 LEU B C 1
ATOM 7589 O O . LEU B 1 408 ? -20.953 -15.75 -3.787 1 98.06 408 LEU B O 1
ATOM 7593 N N . MET B 1 409 ? -18.828 -16.609 -3.553 1 98.31 409 MET B N 1
ATOM 7594 C CA . MET B 1 409 ? -18.969 -16.859 -2.121 1 98.31 409 MET B CA 1
ATOM 7595 C C . MET B 1 409 ? -18.734 -15.594 -1.315 1 98.31 409 MET B C 1
ATOM 7597 O O . MET B 1 409 ? -17.969 -14.719 -1.731 1 98.31 409 MET B O 1
ATOM 7601 N N . ASP B 1 410 ? -19.328 -15.547 -0.197 1 96.75 410 ASP B N 1
ATOM 7602 C CA . ASP B 1 410 ? -19.234 -14.352 0.64 1 96.75 410 ASP B CA 1
ATOM 7603 C C . ASP B 1 410 ? -17.938 -14.344 1.445 1 96.75 410 ASP B C 1
ATOM 7605 O O . ASP B 1 410 ? -17.219 -13.344 1.475 1 96.75 410 ASP B O 1
ATOM 7609 N N . GLU B 1 411 ? -17.641 -15.453 2.027 1 95.69 411 GLU B N 1
ATOM 7610 C CA . GLU B 1 411 ? -16.453 -15.539 2.869 1 95.69 411 GLU B CA 1
ATOM 7611 C C . GLU B 1 411 ? -15.203 -15.805 2.033 1 95.69 411 GLU B C 1
ATOM 7613 O O . GLU B 1 411 ? -15.242 -16.562 1.068 1 95.69 411 GLU B O 1
ATOM 7618 N N . SER B 1 412 ? -14.148 -15.148 2.443 1 96.69 412 SER B N 1
ATOM 7619 C CA . SER B 1 412 ? -12.859 -15.398 1.805 1 96.69 412 SER B CA 1
ATOM 7620 C C . SER B 1 412 ? -12.133 -16.562 2.479 1 96.69 412 SER B C 1
ATOM 7622 O O . SER B 1 412 ? -12.406 -16.875 3.637 1 96.69 412 SER B O 1
ATOM 7624 N N . VAL B 1 413 ? -11.273 -17.188 1.732 1 98.56 413 VAL B N 1
ATOM 7625 C CA . VAL B 1 413 ? -10.438 -18.25 2.285 1 98.56 413 VAL B CA 1
ATOM 7626 C C . VAL B 1 413 ? -9.297 -17.656 3.098 1 98.56 413 VAL B C 1
ATOM 7628 O O . VAL B 1 413 ? -8.469 -16.906 2.559 1 98.56 413 VAL B O 1
ATOM 7631 N N . PRO B 1 414 ? -9.25 -17.938 4.344 1 97.5 414 PRO B N 1
ATOM 7632 C CA . PRO B 1 414 ? -8.164 -17.375 5.148 1 97.5 414 PRO B CA 1
ATOM 7633 C C . PRO B 1 414 ? -6.82 -18.047 4.891 1 97.5 414 PRO B C 1
ATOM 7635 O O . PRO B 1 414 ? -6.777 -19.25 4.57 1 97.5 414 PRO B O 1
ATOM 7638 N N . SER B 1 415 ? -5.762 -17.328 5.004 1 97.44 415 SER B N 1
ATOM 7639 C CA . SER B 1 415 ? -4.434 -17.922 4.941 1 97.44 415 SER B CA 1
ATOM 7640 C C . SER B 1 415 ? -4.109 -18.672 6.227 1 97.44 415 SER B C 1
ATOM 7642 O O . SER B 1 415 ? -4.707 -18.422 7.273 1 97.44 415 SER B O 1
ATOM 7644 N N . VAL B 1 416 ? -3.201 -19.578 6.086 1 96.25 416 VAL B N 1
ATOM 7645 C CA . VAL B 1 416 ? -2.758 -20.328 7.258 1 96.25 416 VAL B CA 1
ATOM 7646 C C . VAL B 1 416 ? -2.223 -19.359 8.312 1 96.25 416 VAL B C 1
ATOM 7648 O O . VAL B 1 416 ? -1.407 -18.484 8.016 1 96.25 416 VAL B O 1
ATOM 7651 N N . ASN B 1 417 ? -2.74 -19.406 9.555 1 91.94 417 ASN B N 1
ATOM 7652 C CA . ASN B 1 417 ? -2.35 -18.578 10.695 1 91.94 417 ASN B CA 1
ATOM 7653 C C . ASN B 1 417 ? -2.758 -17.125 10.492 1 91.94 417 ASN B C 1
ATOM 7655 O O . ASN B 1 417 ? -2.312 -16.234 11.234 1 91.94 417 ASN B O 1
ATOM 7659 N N . ASP B 1 418 ? -3.453 -16.797 9.461 1 92.62 418 ASP B N 1
ATOM 7660 C CA . ASP B 1 418 ? -3.979 -15.469 9.164 1 92.62 418 ASP B CA 1
ATOM 7661 C C . ASP B 1 418 ? -2.846 -14.461 8.945 1 92.62 418 ASP B C 1
ATOM 7663 O O . ASP B 1 418 ? -2.957 -13.297 9.336 1 92.62 418 ASP B O 1
ATOM 7667 N N . ARG B 1 419 ? -1.753 -14.961 8.477 1 94.12 419 ARG B N 1
ATOM 7668 C CA . ARG B 1 419 ? -0.612 -14.102 8.156 1 94.12 419 ARG B CA 1
ATOM 7669 C C . ARG B 1 419 ? 0.258 -14.734 7.074 1 94.12 419 ARG B C 1
ATOM 7671 O O . ARG B 1 419 ? 0.276 -15.953 6.918 1 94.12 419 ARG B O 1
ATOM 7678 N N . PRO B 1 420 ? 0.991 -13.969 6.355 1 96.44 420 PRO B N 1
ATOM 7679 C CA . PRO B 1 420 ? 1.907 -14.523 5.355 1 96.44 420 PRO B CA 1
ATOM 7680 C C . PRO B 1 420 ? 3.119 -15.203 5.984 1 96.44 420 PRO B C 1
ATOM 7682 O O . PRO B 1 420 ? 3.545 -14.828 7.082 1 96.44 420 PRO B O 1
ATOM 7685 N N . TYR B 1 421 ? 3.662 -16.156 5.305 1 96.25 421 TYR B N 1
ATOM 7686 C CA . TYR B 1 421 ? 4.906 -16.797 5.719 1 96.25 421 TYR B CA 1
ATOM 7687 C C . TYR B 1 421 ? 6.098 -15.875 5.492 1 96.25 421 TYR B C 1
ATOM 7689 O O . TYR B 1 421 ? 7.102 -15.961 6.203 1 96.25 421 TYR B O 1
ATOM 7697 N N . PHE B 1 422 ? 6 -15.133 4.562 1 96.94 422 PHE B N 1
ATOM 7698 C CA . PHE B 1 422 ? 7.09 -14.273 4.129 1 96.94 422 PHE B CA 1
ATOM 7699 C C . PHE B 1 422 ? 6.551 -13.031 3.418 1 96.94 422 PHE B C 1
ATOM 7701 O O . PHE B 1 422 ? 5.566 -13.117 2.682 1 96.94 422 PHE B O 1
ATOM 7708 N N . THR B 1 423 ? 7.156 -11.852 3.668 1 96.69 423 THR B N 1
ATOM 7709 C CA . THR B 1 423 ? 6.816 -10.625 2.957 1 96.69 423 THR B CA 1
ATOM 7710 C C . THR B 1 423 ? 8.07 -9.914 2.457 1 96.69 423 THR B C 1
ATOM 7712 O O . THR B 1 423 ? 9.141 -10.055 3.049 1 96.69 423 THR B O 1
ATOM 7715 N N . ARG B 1 424 ? 8.016 -9.305 1.362 1 96 424 ARG B N 1
ATOM 7716 C CA . ARG B 1 424 ? 9.016 -8.398 0.792 1 96 424 ARG B CA 1
ATOM 7717 C C . ARG B 1 424 ? 8.375 -7.102 0.321 1 96 424 ARG B C 1
ATOM 7719 O O . ARG B 1 424 ? 7.688 -7.074 -0.704 1 96 424 ARG B O 1
ATOM 7726 N N . THR B 1 425 ? 8.641 -5.969 1.056 1 92.88 425 THR B N 1
ATOM 7727 C CA . THR B 1 425 ? 7.855 -4.766 0.797 1 92.88 425 THR B CA 1
ATOM 7728 C C . THR B 1 425 ? 8.773 -3.564 0.56 1 92.88 425 THR B C 1
ATOM 7730 O O . THR B 1 425 ? 8.297 -2.467 0.259 1 92.88 425 THR B O 1
ATOM 7733 N N . THR B 1 426 ? 10 -3.594 0.767 1 84.56 426 THR B N 1
ATOM 7734 C CA . THR B 1 426 ? 10.883 -2.447 0.589 1 84.56 426 THR B CA 1
ATOM 7735 C C . THR B 1 426 ? 11.656 -2.559 -0.721 1 84.56 426 THR B C 1
ATOM 7737 O O . THR B 1 426 ? 12.43 -1.661 -1.072 1 84.56 426 THR B O 1
ATOM 7740 N N . SER B 1 427 ? 11.352 -3.6 -1.392 1 80.06 427 SER B N 1
ATOM 7741 C CA . SER B 1 427 ? 12.062 -3.787 -2.654 1 80.06 427 SER B CA 1
ATOM 7742 C C . SER B 1 427 ? 11.281 -3.193 -3.82 1 80.06 427 SER B C 1
ATOM 7744 O O . SER B 1 427 ? 10.086 -2.926 -3.701 1 80.06 427 SER B O 1
ATOM 7746 N N . ARG B 1 428 ? 12.055 -2.947 -4.805 1 80.25 428 ARG B N 1
ATOM 7747 C CA . ARG B 1 428 ? 11.438 -2.393 -6.004 1 80.25 428 ARG B CA 1
ATOM 7748 C C . ARG B 1 428 ? 10.938 -3.5 -6.926 1 80.25 428 ARG B C 1
ATOM 7750 O O . ARG B 1 428 ? 10.305 -3.227 -7.953 1 80.25 428 ARG B O 1
ATOM 7757 N N . PHE B 1 429 ? 11.219 -4.699 -6.488 1 90.19 429 PHE B N 1
ATOM 7758 C CA . PHE B 1 429 ? 10.812 -5.762 -7.398 1 90.19 429 PHE B CA 1
ATOM 7759 C C . PHE B 1 429 ? 9.688 -6.594 -6.793 1 90.19 429 PHE B C 1
ATOM 7761 O O . PHE B 1 429 ? 9.492 -6.586 -5.574 1 90.19 429 PHE B O 1
ATOM 7768 N N . LYS B 1 430 ? 9.008 -7.281 -7.688 1 95 430 LYS B N 1
ATOM 7769 C CA . LYS B 1 430 ? 7.926 -8.18 -7.309 1 95 430 LYS B CA 1
ATOM 7770 C C . LYS B 1 430 ? 8.383 -9.641 -7.363 1 95 430 LYS B C 1
ATOM 7772 O O . LYS B 1 430 ? 9.25 -9.992 -8.164 1 95 430 LYS B O 1
ATOM 7777 N N . LEU B 1 431 ? 7.832 -10.391 -6.477 1 98.31 431 LEU B N 1
ATOM 7778 C CA . LEU B 1 431 ? 7.992 -11.836 -6.578 1 98.31 431 LEU B CA 1
ATOM 7779 C C . LEU B 1 431 ? 7.039 -12.414 -7.613 1 98.31 431 LEU B C 1
ATOM 7781 O O . LEU B 1 431 ? 5.887 -11.984 -7.719 1 98.31 431 LEU B O 1
ATOM 7785 N N . THR B 1 432 ? 7.535 -13.391 -8.367 1 98.19 432 THR B N 1
ATOM 7786 C CA . THR B 1 432 ? 6.766 -13.789 -9.539 1 98.19 432 THR B CA 1
ATOM 7787 C C . THR B 1 432 ? 6.473 -15.289 -9.508 1 98.19 432 THR B C 1
ATOM 7789 O O . THR B 1 432 ? 5.477 -15.742 -10.078 1 98.19 432 THR B O 1
ATOM 7792 N N . GLN B 1 433 ? 7.375 -16.047 -8.953 1 98.56 433 GLN B N 1
ATOM 7793 C CA . GLN B 1 433 ? 7.246 -17.5 -9.016 1 98.56 433 GLN B CA 1
ATOM 7794 C C . GLN B 1 433 ? 7.555 -18.141 -7.656 1 98.56 433 GLN B C 1
ATOM 7796 O O . GLN B 1 433 ? 8.258 -17.547 -6.836 1 98.56 433 GLN B O 1
ATOM 7801 N N . ILE B 1 434 ? 7.059 -19.359 -7.5 1 98.62 434 ILE B N 1
ATOM 7802 C CA . ILE B 1 434 ? 7.266 -20.031 -6.227 1 98.62 434 ILE B CA 1
ATOM 7803 C C . ILE B 1 434 ? 7.504 -21.531 -6.469 1 98.62 434 ILE B C 1
ATOM 7805 O O . ILE B 1 434 ? 6.883 -22.125 -7.352 1 98.62 434 ILE B O 1
ATOM 7809 N N . ALA B 1 435 ? 8.406 -22.094 -5.852 1 98.31 435 ALA B N 1
ATOM 7810 C CA . ALA B 1 435 ? 8.641 -23.531 -5.695 1 98.31 435 ALA B CA 1
ATOM 7811 C C . ALA B 1 435 ? 8.922 -23.875 -4.238 1 98.31 435 ALA B C 1
ATOM 7813 O O . ALA B 1 435 ? 9.609 -23.141 -3.535 1 98.31 435 ALA B O 1
ATOM 7814 N N . VAL B 1 436 ? 8.383 -25.047 -3.777 1 98.06 436 VAL B N 1
ATOM 7815 C CA . VAL B 1 436 ? 8.461 -25.328 -2.35 1 98.06 436 VAL B CA 1
ATOM 7816 C C . VAL B 1 436 ? 8.93 -26.766 -2.131 1 98.06 436 VAL B C 1
ATOM 7818 O O . VAL B 1 436 ? 8.469 -27.688 -2.809 1 98.06 436 VAL B O 1
ATOM 7821 N N . ASP B 1 437 ? 9.836 -26.906 -1.249 1 96.44 437 ASP B N 1
ATOM 7822 C CA . ASP B 1 437 ? 10.258 -28.203 -0.723 1 96.44 437 ASP B CA 1
ATOM 7823 C C . ASP B 1 437 ? 9.781 -28.391 0.718 1 96.44 437 ASP B C 1
ATOM 7825 O O . ASP B 1 437 ? 10.312 -27.766 1.637 1 96.44 437 ASP B O 1
ATOM 7829 N N . THR B 1 438 ? 8.906 -29.25 0.953 1 94.94 438 THR B N 1
ATOM 7830 C CA . THR B 1 438 ? 8.352 -29.438 2.291 1 94.94 438 THR B CA 1
ATOM 7831 C C . THR B 1 438 ? 9.086 -30.547 3.033 1 94.94 438 THR B C 1
ATOM 7833 O O . THR B 1 438 ? 8.727 -30.891 4.164 1 94.94 438 THR B O 1
ATOM 7836 N N . SER B 1 439 ? 10.07 -31.156 2.469 1 92.19 439 SER B N 1
ATOM 7837 C CA . SER B 1 439 ? 10.805 -32.25 3.076 1 92.19 439 SER B CA 1
ATOM 7838 C C . SER B 1 439 ? 12.305 -32 3.066 1 92.19 439 SER B C 1
ATOM 7840 O O . SER B 1 439 ? 13.102 -32.906 2.807 1 92.19 439 SER B O 1
ATOM 7842 N N . ALA B 1 440 ? 12.617 -30.797 3.285 1 92.31 440 ALA B N 1
ATOM 7843 C CA . ALA B 1 440 ? 14.031 -30.422 3.291 1 92.31 440 ALA B CA 1
ATOM 7844 C C . ALA B 1 440 ? 14.695 -30.844 4.602 1 92.31 440 ALA B C 1
ATOM 7846 O O . ALA B 1 440 ? 14.062 -30.812 5.66 1 92.31 440 ALA B O 1
ATOM 7847 N N . GLY B 1 441 ? 15.969 -31.203 4.496 1 88.12 441 GLY B N 1
ATOM 7848 C CA . GLY B 1 441 ? 16.734 -31.562 5.672 1 88.12 441 GLY B CA 1
ATOM 7849 C C . GLY B 1 441 ? 16.812 -33.062 5.895 1 88.12 441 GLY B C 1
ATOM 7850 O O . GLY B 1 441 ? 16.125 -33.844 5.219 1 88.12 441 GLY B O 1
ATOM 7851 N N . PRO B 1 442 ? 17.594 -33.406 6.82 1 84.44 442 PRO B N 1
ATOM 7852 C CA . PRO B 1 442 ? 17.797 -34.812 7.082 1 84.44 442 PRO B CA 1
ATOM 7853 C C . PRO B 1 442 ? 16.562 -35.5 7.656 1 84.44 442 PRO B C 1
ATOM 7855 O O . PRO B 1 442 ? 16.328 -36.688 7.398 1 84.44 442 PRO B O 1
ATOM 7858 N N . TYR B 1 443 ? 15.758 -34.781 8.359 1 85.5 443 TYR B N 1
ATOM 7859 C CA . TYR B 1 443 ? 14.594 -35.375 9 1 85.5 443 TYR B CA 1
ATOM 7860 C C . TYR B 1 443 ? 13.32 -35.062 8.227 1 85.5 443 TYR B C 1
ATOM 7862 O O . TYR B 1 443 ? 12.211 -35.344 8.695 1 85.5 443 TYR B O 1
ATOM 7870 N N . LYS B 1 444 ? 13.43 -34.406 7.125 1 88.31 444 LYS B N 1
ATOM 7871 C CA . LYS B 1 444 ? 12.328 -34.094 6.227 1 88.31 444 LYS B CA 1
ATOM 7872 C C . LYS B 1 444 ? 11.25 -33.281 6.934 1 88.31 444 LYS B C 1
ATOM 7874 O O . LYS B 1 444 ? 10.062 -33.562 6.82 1 88.31 444 LYS B O 1
ATOM 7879 N N . ASN B 1 445 ? 11.719 -32.344 7.668 1 88 445 ASN B N 1
ATOM 7880 C CA . ASN B 1 445 ? 10.758 -31.594 8.477 1 88 445 ASN B CA 1
ATOM 7881 C C . ASN B 1 445 ? 10.859 -30.094 8.234 1 88 445 ASN B C 1
ATOM 7883 O O . ASN B 1 445 ? 10.297 -29.297 8.992 1 88 445 ASN B O 1
ATOM 7887 N N . HIS B 1 446 ? 11.641 -29.766 7.234 1 92.31 446 HIS B N 1
ATOM 7888 C CA . HIS B 1 446 ? 11.789 -28.344 6.961 1 92.31 446 HIS B CA 1
ATOM 7889 C C . HIS B 1 446 ? 11.141 -27.969 5.629 1 92.31 446 HIS B C 1
ATOM 7891 O O . HIS B 1 446 ? 11.195 -28.734 4.672 1 92.31 446 HIS B O 1
ATOM 7897 N N . THR B 1 447 ? 10.523 -26.812 5.664 1 95.62 447 THR B N 1
ATOM 7898 C CA . THR B 1 447 ? 9.93 -26.281 4.445 1 95.62 447 THR B CA 1
ATOM 7899 C C . THR B 1 447 ? 10.773 -25.141 3.885 1 95.62 447 THR B C 1
ATOM 7901 O O . THR B 1 447 ? 10.945 -24.109 4.539 1 95.62 447 THR B O 1
ATOM 7904 N N . VAL B 1 448 ? 11.328 -25.375 2.752 1 97.25 448 VAL B N 1
ATOM 7905 C CA . VAL B 1 448 ? 12.125 -24.359 2.076 1 97.25 448 VAL B CA 1
ATOM 7906 C C . VAL B 1 448 ? 11.359 -23.828 0.864 1 97.25 448 VAL B C 1
ATOM 7908 O O . VAL B 1 448 ? 10.867 -24.609 0.046 1 97.25 448 VAL B O 1
ATOM 7911 N N . VAL B 1 449 ? 11.273 -22.531 0.765 1 98.5 449 VAL B N 1
ATOM 7912 C CA . VAL B 1 449 ? 10.531 -21.875 -0.31 1 98.5 449 VAL B CA 1
ATOM 7913 C C . VAL B 1 449 ? 11.5 -21.141 -1.224 1 98.5 449 VAL B C 1
ATOM 7915 O O . VAL B 1 449 ? 12.297 -20.312 -0.757 1 98.5 449 VAL B O 1
ATOM 7918 N N . PHE B 1 450 ? 11.469 -21.406 -2.469 1 98.81 450 PHE B N 1
ATOM 7919 C CA . PHE B 1 450 ? 12.211 -20.672 -3.482 1 98.81 450 PHE B CA 1
ATOM 7920 C C . PHE B 1 450 ? 11.312 -19.672 -4.195 1 98.81 450 PHE B C 1
ATOM 7922 O O . PHE B 1 450 ? 10.258 -20.047 -4.719 1 98.81 450 PHE B O 1
ATOM 7929 N N . LEU B 1 451 ? 11.758 -18.438 -4.176 1 98.81 451 LEU B N 1
ATOM 7930 C CA . LEU B 1 451 ? 10.938 -17.359 -4.727 1 98.81 451 LEU B CA 1
ATOM 7931 C C . LEU B 1 451 ? 11.656 -16.672 -5.879 1 98.81 451 LEU B C 1
ATOM 7933 O O . LEU B 1 451 ? 12.727 -16.094 -5.695 1 98.81 451 LEU B O 1
ATOM 7937 N N . GLY B 1 452 ? 11.031 -16.781 -7.066 1 98.75 452 GLY B N 1
ATOM 7938 C CA . GLY B 1 452 ? 11.539 -16.016 -8.195 1 98.75 452 GLY B CA 1
ATOM 7939 C C . GLY B 1 452 ? 11.062 -14.57 -8.188 1 98.75 452 GLY B C 1
ATOM 7940 O O . GLY B 1 452 ? 9.969 -14.273 -7.711 1 98.75 452 GLY B O 1
ATOM 7941 N N . SER B 1 453 ? 11.828 -13.703 -8.766 1 98 453 SER B N 1
ATOM 7942 C CA . SER B 1 453 ? 11.508 -12.281 -8.82 1 98 453 SER B CA 1
ATOM 7943 C C . SER B 1 453 ? 11.531 -11.758 -10.25 1 98 453 SER B C 1
ATOM 7945 O O . SER B 1 453 ? 11.859 -12.5 -11.18 1 98 453 SER B O 1
ATOM 7947 N N . ASP B 1 454 ? 11.164 -10.461 -10.406 1 96.75 454 ASP B N 1
ATOM 7948 C CA . ASP B 1 454 ? 11.156 -9.875 -11.742 1 96.75 454 ASP B CA 1
ATOM 7949 C C . ASP B 1 454 ? 12.477 -9.164 -12.039 1 96.75 454 ASP B C 1
ATOM 7951 O O . ASP B 1 454 ? 12.656 -8.602 -13.117 1 96.75 454 ASP B O 1
ATOM 7955 N N . ASN B 1 455 ? 13.398 -9.281 -11.117 1 95.25 455 ASN B N 1
ATOM 7956 C CA . ASN B 1 455 ? 14.695 -8.656 -11.344 1 95.25 455 ASN B CA 1
ATOM 7957 C C . ASN B 1 455 ? 15.797 -9.703 -11.492 1 95.25 455 ASN B C 1
ATOM 7959 O O . ASN B 1 455 ? 16.984 -9.391 -11.328 1 95.25 455 ASN B O 1
ATOM 7963 N N . GLY B 1 456 ? 15.438 -10.953 -11.617 1 97.25 456 GLY B N 1
ATOM 7964 C CA . GLY B 1 456 ? 16.406 -11.992 -11.953 1 97.25 456 GLY B CA 1
ATOM 7965 C C . GLY B 1 456 ? 16.922 -12.734 -10.734 1 97.25 456 GLY B C 1
ATOM 7966 O O . GLY B 1 456 ? 17.766 -13.617 -10.867 1 97.25 456 GLY B O 1
ATOM 7967 N N . HIS B 1 457 ? 16.391 -12.438 -9.578 1 97.44 457 HIS B N 1
ATOM 7968 C CA . HIS B 1 457 ? 16.875 -13.062 -8.352 1 97.44 457 HIS B CA 1
ATOM 7969 C C . HIS B 1 457 ? 15.93 -14.18 -7.902 1 97.44 457 HIS B C 1
ATOM 7971 O O . HIS B 1 457 ? 14.75 -14.188 -8.266 1 97.44 457 HIS B O 1
ATOM 7977 N N . VAL B 1 458 ? 16.531 -15.07 -7.195 1 98.5 458 VAL B N 1
ATOM 7978 C CA . VAL B 1 458 ? 15.773 -16.109 -6.5 1 98.5 458 VAL B CA 1
ATOM 7979 C C . VAL B 1 458 ? 16.062 -16.047 -5.004 1 98.5 458 VAL B C 1
ATOM 7981 O O . VAL B 1 458 ? 17.219 -16.094 -4.586 1 98.5 458 VAL B O 1
ATOM 7984 N N . LEU B 1 459 ? 15.008 -15.875 -4.262 1 98.56 459 LEU B N 1
ATOM 7985 C CA . LEU B 1 459 ? 15.141 -15.875 -2.809 1 98.56 459 LEU B CA 1
ATOM 7986 C C . LEU B 1 459 ? 14.883 -17.266 -2.238 1 98.56 459 LEU B C 1
ATOM 7988 O O . LEU B 1 459 ? 13.945 -17.938 -2.646 1 98.56 459 LEU B O 1
ATOM 7992 N N . LYS B 1 460 ? 15.75 -17.734 -1.395 1 98.19 460 LYS B N 1
ATOM 7993 C CA . LYS B 1 460 ? 15.586 -18.984 -0.65 1 98.19 460 LYS B CA 1
ATOM 7994 C C . LYS B 1 460 ? 15.156 -18.719 0.79 1 98.19 460 LYS B C 1
ATOM 7996 O O . LYS B 1 460 ? 15.914 -18.125 1.567 1 98.19 460 LYS B O 1
ATOM 8001 N N . VAL B 1 461 ? 14.016 -19.25 1.163 1 98.56 461 VAL B N 1
ATOM 8002 C CA . VAL B 1 461 ? 13.422 -18.922 2.453 1 98.56 461 VAL B CA 1
ATOM 8003 C C . VAL B 1 461 ? 13.164 -20.188 3.25 1 98.56 461 VAL B C 1
ATOM 8005 O O . VAL B 1 461 ? 12.594 -21.156 2.727 1 98.56 461 VAL B O 1
ATOM 8008 N N . LEU B 1 462 ? 13.648 -20.219 4.449 1 97.44 462 LEU B N 1
ATOM 8009 C CA . LEU B 1 462 ? 13.227 -21.234 5.406 1 97.44 462 LEU B CA 1
ATOM 8010 C C . LEU B 1 462 ? 11.961 -20.812 6.141 1 97.44 462 LEU B C 1
ATOM 8012 O O . LEU B 1 462 ? 12.016 -19.953 7.027 1 97.44 462 LEU B O 1
ATOM 8016 N N . ALA B 1 463 ? 10.891 -21.391 5.809 1 96.25 463 ALA B N 1
ATOM 8017 C CA . ALA B 1 463 ? 9.594 -20.922 6.293 1 96.25 463 ALA B CA 1
ATOM 8018 C C . ALA B 1 463 ? 9.234 -21.594 7.617 1 96.25 463 ALA B C 1
ATOM 8020 O O . ALA B 1 463 ? 9.414 -22.797 7.789 1 96.25 463 ALA B O 1
ATOM 8021 N N . SER B 1 464 ? 8.797 -20.734 8.508 1 92.81 464 SER B N 1
ATOM 8022 C CA . SER B 1 464 ? 8.156 -21.219 9.727 1 92.81 464 SER B CA 1
ATOM 8023 C C . SER B 1 464 ? 6.66 -21.422 9.523 1 92.81 464 SER B C 1
ATOM 8025 O O . SER B 1 464 ? 5.91 -20.453 9.359 1 92.81 464 SER B O 1
ATOM 8027 N N . THR B 1 465 ? 6.156 -22.641 9.609 1 89.5 465 THR B N 1
ATOM 8028 C CA . THR B 1 465 ? 4.789 -22.938 9.195 1 89.5 465 THR B CA 1
ATOM 8029 C C . THR B 1 465 ? 3.885 -23.141 10.406 1 89.5 465 THR B C 1
ATOM 8031 O O . THR B 1 465 ? 2.658 -23.109 10.281 1 89.5 465 THR B O 1
ATOM 8034 N N . GLU B 1 466 ? 4.457 -23.281 11.625 1 83.75 466 GLU B N 1
ATOM 8035 C CA . GLU B 1 466 ? 3.66 -23.656 12.789 1 83.75 466 GLU B CA 1
ATOM 8036 C C . GLU B 1 466 ? 3.119 -22.422 13.5 1 83.75 466 GLU B C 1
ATOM 8038 O O . GLU B 1 466 ? 2.541 -22.531 14.586 1 83.75 466 GLU B O 1
ATOM 8043 N N . GLY B 1 467 ? 3.283 -21.297 12.906 1 73.81 467 GLY B N 1
ATOM 8044 C CA . GLY B 1 467 ? 2.732 -20.094 13.5 1 73.81 467 GLY B CA 1
ATOM 8045 C C . GLY B 1 467 ? 3.291 -19.797 14.875 1 73.81 467 GLY B C 1
ATOM 8046 O O . GLY B 1 467 ? 4.508 -19.75 15.062 1 73.81 467 GLY B O 1
ATOM 8047 N N . ALA B 1 468 ? 2.406 -19.641 15.891 1 70.06 468 ALA B N 1
ATOM 8048 C CA . ALA B 1 468 ? 2.75 -19.25 17.266 1 70.06 468 ALA B CA 1
ATOM 8049 C C . ALA B 1 468 ? 3.541 -20.359 17.969 1 70.06 468 ALA B C 1
ATOM 8051 O O . ALA B 1 468 ? 4.312 -20.078 18.891 1 70.06 468 ALA B O 1
ATOM 8052 N N . ASN B 1 469 ? 3.428 -21.453 17.5 1 69.75 469 ASN B N 1
ATOM 8053 C CA . ASN B 1 469 ? 4.094 -22.594 18.109 1 69.75 469 ASN B CA 1
ATOM 8054 C C . ASN B 1 469 ? 5.406 -22.938 17.406 1 69.75 469 ASN B C 1
ATOM 8056 O O . ASN B 1 469 ? 6 -23.984 17.656 1 69.75 469 ASN B O 1
ATOM 8060 N N . ALA B 1 470 ? 5.699 -21.938 16.625 1 78.19 470 ALA B N 1
ATOM 8061 C CA . ALA B 1 470 ? 6.887 -22.234 15.828 1 78.19 470 ALA B CA 1
ATOM 8062 C C . ALA B 1 470 ? 8.148 -22.172 16.688 1 78.19 470 ALA B C 1
ATOM 8064 O O . ALA B 1 470 ? 8.258 -21.328 17.578 1 78.19 470 ALA B O 1
ATOM 8065 N N . SER B 1 471 ? 9.047 -23.094 16.422 1 74.25 471 SER B N 1
ATOM 8066 C CA . SER B 1 471 ? 10.328 -23.141 17.125 1 74.25 471 SER B CA 1
ATOM 8067 C C . SER B 1 471 ? 11.289 -22.094 16.578 1 74.25 471 SER B C 1
ATOM 8069 O O . SER B 1 471 ? 12.289 -21.766 17.234 1 74.25 471 SER B O 1
ATOM 8071 N N . PHE B 1 472 ? 10.992 -21.703 15.414 1 78.94 472 PHE B N 1
ATOM 8072 C CA . PHE B 1 472 ? 11.828 -20.672 14.812 1 78.94 472 PHE B CA 1
ATOM 8073 C C . PHE B 1 472 ? 11 -19.734 13.945 1 78.94 472 PHE B C 1
ATOM 8075 O O . PHE B 1 472 ? 9.867 -20.062 13.57 1 78.94 472 PHE B O 1
ATOM 8082 N N . SER B 1 473 ? 11.555 -18.578 13.727 1 89.31 473 SER B N 1
ATOM 8083 C CA . SER B 1 473 ? 10.93 -17.609 12.82 1 89.31 473 SER B CA 1
ATOM 8084 C C . SER B 1 473 ? 11.422 -17.797 11.391 1 89.31 473 SER B C 1
ATOM 8086 O O . SER B 1 473 ? 12.484 -18.375 11.164 1 89.31 473 SER B O 1
ATOM 8088 N N . THR B 1 474 ? 10.633 -17.469 10.492 1 95.56 474 THR B N 1
ATOM 8089 C CA . THR B 1 474 ? 11 -17.531 9.078 1 95.56 474 THR B CA 1
ATOM 8090 C C . THR B 1 474 ? 12.312 -16.797 8.82 1 95.56 474 THR B C 1
ATOM 8092 O O . THR B 1 474 ? 12.555 -15.727 9.383 1 95.56 474 THR B O 1
ATOM 8095 N N . LEU B 1 475 ? 13.172 -17.438 8.016 1 96.94 475 LEU B N 1
ATOM 8096 C CA . LEU B 1 475 ? 14.484 -16.875 7.703 1 96.94 475 LEU B CA 1
ATOM 8097 C C . LEU B 1 475 ? 14.688 -16.766 6.199 1 96.94 475 LEU B C 1
ATOM 8099 O O . LEU B 1 475 ? 14.266 -17.656 5.445 1 96.94 475 LEU B O 1
ATOM 8103 N N . LEU B 1 476 ? 15.211 -15.68 5.793 1 97.81 476 LEU B N 1
ATOM 8104 C CA . LEU B 1 476 ? 15.719 -15.562 4.434 1 97.81 476 LEU B CA 1
ATOM 8105 C C . LEU B 1 476 ? 17.156 -16.062 4.348 1 97.81 476 LEU B C 1
ATOM 8107 O O . LEU B 1 476 ? 18.078 -15.383 4.801 1 97.81 476 LEU B O 1
ATOM 8111 N N . LEU B 1 477 ? 17.328 -17.203 3.799 1 97.88 477 LEU B N 1
ATOM 8112 C CA . LEU B 1 477 ? 18.641 -17.844 3.809 1 97.88 477 LEU B CA 1
ATOM 8113 C C . LEU B 1 477 ? 19.562 -17.219 2.775 1 97.88 477 LEU B C 1
ATOM 8115 O O . LEU B 1 477 ? 20.703 -16.844 3.098 1 97.88 477 LEU B O 1
ATOM 8119 N N . GLU B 1 478 ? 19.062 -17.172 1.548 1 97.94 478 GLU B N 1
ATOM 8120 C CA . GLU B 1 478 ? 19.922 -16.672 0.47 1 97.94 478 GLU B CA 1
ATOM 8121 C C . GLU B 1 478 ? 19.141 -15.758 -0.47 1 97.94 478 GLU B C 1
ATOM 8123 O O . GLU B 1 478 ? 17.953 -15.961 -0.714 1 97.94 478 GLU B O 1
ATOM 8128 N N . ASP B 1 479 ? 19.797 -14.734 -0.916 1 97.69 479 ASP B N 1
ATOM 8129 C CA . ASP B 1 479 ? 19.438 -13.93 -2.078 1 97.69 479 ASP B CA 1
ATOM 8130 C C . ASP B 1 479 ? 20.375 -14.195 -3.25 1 97.69 479 ASP B C 1
ATOM 8132 O O . ASP B 1 479 ? 21.531 -13.766 -3.238 1 97.69 479 ASP B O 1
ATOM 8136 N N . ILE B 1 480 ? 19.859 -14.852 -4.297 1 98.12 480 ILE B N 1
ATOM 8137 C CA . ILE B 1 480 ? 20.719 -15.367 -5.355 1 98.12 480 ILE B CA 1
ATOM 8138 C C . ILE B 1 480 ? 20.484 -14.578 -6.645 1 98.12 480 ILE B C 1
ATOM 8140 O O . ILE B 1 480 ? 19.375 -14.578 -7.18 1 98.12 480 ILE B O 1
ATOM 8144 N N . ASP B 1 481 ? 21.453 -13.977 -7.125 1 97.69 481 ASP B N 1
ATOM 8145 C CA . ASP B 1 481 ? 21.406 -13.367 -8.445 1 97.69 481 ASP B CA 1
ATOM 8146 C C . ASP B 1 481 ? 21.594 -14.406 -9.547 1 97.69 481 ASP B C 1
ATOM 8148 O O . ASP B 1 481 ? 22.719 -14.789 -9.859 1 97.69 481 ASP B O 1
ATOM 8152 N N . VAL B 1 482 ? 20.547 -14.797 -10.211 1 97.75 482 VAL B N 1
ATOM 8153 C CA . VAL B 1 482 ? 20.594 -15.953 -11.102 1 97.75 482 VAL B CA 1
ATOM 8154 C C . VAL B 1 482 ? 20.703 -15.484 -12.555 1 97.75 482 VAL B C 1
ATOM 8156 O O . VAL B 1 482 ? 21.281 -16.172 -13.391 1 97.75 482 VAL B O 1
ATOM 8159 N N . TYR B 1 483 ? 20.203 -14.344 -12.898 1 96.88 483 TYR B N 1
ATOM 8160 C CA . TYR B 1 483 ? 20.125 -13.867 -14.281 1 96.88 483 TYR B CA 1
ATOM 8161 C C . TYR B 1 483 ? 21.516 -13.609 -14.844 1 96.88 483 TYR B C 1
ATOM 8163 O O . TYR B 1 483 ? 22.344 -12.938 -14.211 1 96.88 483 TYR B O 1
ATOM 8171 N N . ASN B 1 484 ? 21.75 -14.141 -15.977 1 94.44 484 ASN B N 1
ATOM 8172 C CA . ASN B 1 484 ? 23 -13.93 -16.703 1 94.44 484 ASN B CA 1
ATOM 8173 C C . ASN B 1 484 ? 22.766 -13.195 -18.016 1 94.44 484 ASN B C 1
ATOM 8175 O O . ASN B 1 484 ? 22.359 -13.797 -19.016 1 94.44 484 ASN B O 1
ATOM 8179 N N . PRO B 1 485 ? 23.125 -11.977 -18.047 1 92.5 485 PRO B N 1
ATOM 8180 C CA . PRO B 1 485 ? 22.859 -11.195 -19.266 1 92.5 485 PRO B CA 1
ATOM 8181 C C . PRO B 1 485 ? 23.594 -11.734 -20.484 1 92.5 485 PRO B C 1
ATOM 8183 O O . PRO B 1 485 ? 23.109 -11.578 -21.609 1 92.5 485 PRO B O 1
ATOM 8186 N N . ASN B 1 486 ? 24.688 -12.383 -20.328 1 90.06 486 ASN B N 1
ATOM 8187 C CA . ASN B 1 486 ? 25.453 -12.922 -21.438 1 90.06 486 ASN B CA 1
ATOM 8188 C C . ASN B 1 486 ? 24.75 -14.109 -22.094 1 90.06 486 ASN B C 1
ATOM 8190 O O . ASN B 1 486 ? 24.938 -14.383 -23.281 1 90.06 486 ASN B O 1
ATOM 8194 N N . LYS B 1 487 ? 23.953 -14.727 -21.281 1 88.75 487 LYS B N 1
ATOM 8195 C CA . LYS B 1 487 ? 23.297 -15.938 -21.766 1 88.75 487 LYS B CA 1
ATOM 8196 C C . LYS B 1 487 ? 21.797 -15.695 -21.969 1 88.75 487 LYS B C 1
ATOM 8198 O O . LYS B 1 487 ? 21.188 -16.328 -22.828 1 88.75 487 LYS B O 1
ATOM 8203 N N . CYS B 1 488 ? 21.266 -14.812 -21.25 1 92.81 488 CYS B N 1
ATOM 8204 C CA . CYS B 1 488 ? 19.797 -14.734 -21.172 1 92.81 488 CYS B CA 1
ATOM 8205 C C . CYS B 1 488 ? 19.281 -13.477 -21.859 1 92.81 488 CYS B C 1
ATOM 8207 O O . CYS B 1 488 ? 18.078 -13.312 -22.047 1 92.81 488 CYS B O 1
ATOM 8209 N N . ASP B 1 489 ? 20.188 -12.562 -22.25 1 91.12 489 ASP B N 1
ATOM 8210 C CA . ASP B 1 489 ? 19.734 -11.336 -22.891 1 91.12 489 ASP B CA 1
ATOM 8211 C C . ASP B 1 489 ? 19.906 -11.406 -24.406 1 91.12 489 ASP B C 1
ATOM 8213 O O . ASP B 1 489 ? 21.016 -11.211 -24.922 1 91.12 489 ASP B O 1
ATOM 8217 N N . VAL B 1 490 ? 18.875 -11.609 -25.094 1 87.81 490 VAL B N 1
ATOM 8218 C CA . VAL B 1 490 ? 18.953 -11.688 -26.547 1 87.81 490 VAL B CA 1
ATOM 8219 C C . VAL B 1 490 ? 18.359 -10.43 -27.172 1 87.81 490 VAL B C 1
ATOM 8221 O O . VAL B 1 490 ? 18.906 -9.875 -28.125 1 87.81 490 VAL B O 1
ATOM 8224 N N . ARG B 1 491 ? 17.234 -9.977 -26.609 1 84.75 491 ARG B N 1
ATOM 8225 C CA . ARG B 1 491 ? 16.547 -8.828 -27.188 1 84.75 491 ARG B CA 1
ATOM 8226 C C . ARG B 1 491 ? 16.281 -7.766 -26.125 1 84.75 491 ARG B C 1
ATOM 8228 O O . ARG B 1 491 ? 15.312 -7.012 -26.219 1 84.75 491 ARG B O 1
ATOM 8235 N N . GLY B 1 492 ? 17.047 -7.75 -25.109 1 81.5 492 GLY B N 1
ATOM 8236 C CA . GLY B 1 492 ? 16.828 -6.785 -24.047 1 81.5 492 GLY B CA 1
ATOM 8237 C C . GLY B 1 492 ? 15.625 -7.121 -23.188 1 81.5 492 GLY B C 1
ATOM 8238 O O . GLY B 1 492 ? 14.883 -6.227 -22.766 1 81.5 492 GLY B O 1
ATOM 8239 N N . GLU B 1 493 ? 15.492 -8.383 -23 1 77.44 493 GLU B N 1
ATOM 8240 C CA . GLU B 1 493 ? 14.344 -8.859 -22.25 1 77.44 493 GLU B CA 1
ATOM 8241 C C . GLU B 1 493 ? 14.469 -8.492 -20.766 1 77.44 493 GLU B C 1
ATOM 8243 O O . GLU B 1 493 ? 15.57 -8.242 -20.281 1 77.44 493 GLU B O 1
ATOM 8248 N N . ASP B 1 494 ? 13.289 -8.531 -20.203 1 80.19 494 ASP B N 1
ATOM 8249 C CA . ASP B 1 494 ? 13.242 -8.281 -18.766 1 80.19 494 ASP B CA 1
ATOM 8250 C C . ASP B 1 494 ? 13.836 -9.453 -17.984 1 80.19 494 ASP B C 1
ATOM 8252 O O . ASP B 1 494 ? 13.977 -10.555 -18.516 1 80.19 494 ASP B O 1
ATOM 8256 N N . ARG B 1 495 ? 14.266 -9.25 -16.797 1 94.81 495 ARG B N 1
ATOM 8257 C CA . ARG B 1 495 ? 14.914 -10.227 -15.938 1 94.81 495 ARG B CA 1
ATOM 8258 C C . ARG B 1 495 ? 13.891 -10.977 -15.094 1 94.81 495 ARG B C 1
ATOM 8260 O O . ARG B 1 495 ? 14.203 -11.438 -13.992 1 94.81 495 ARG B O 1
ATOM 8267 N N . ARG B 1 496 ? 12.727 -11.086 -15.641 1 96.69 496 ARG B N 1
ATOM 8268 C CA . ARG B 1 496 ? 11.625 -11.695 -14.898 1 96.69 496 ARG B CA 1
ATOM 8269 C C . ARG B 1 496 ? 11.734 -13.211 -14.891 1 96.69 496 ARG B C 1
ATOM 8271 O O . ARG B 1 496 ? 11.93 -13.828 -15.945 1 96.69 496 ARG B O 1
ATOM 8278 N N . VAL B 1 497 ? 11.734 -13.781 -13.68 1 98.25 497 VAL B N 1
ATOM 8279 C CA . VAL B 1 497 ? 11.656 -15.234 -13.57 1 98.25 497 VAL B CA 1
ATOM 8280 C C . VAL B 1 497 ? 10.258 -15.711 -13.984 1 98.25 497 VAL B C 1
ATOM 8282 O O . VAL B 1 497 ? 9.258 -15.289 -13.406 1 98.25 497 VAL B O 1
ATOM 8285 N N . LEU B 1 498 ? 10.188 -16.625 -14.969 1 97.31 498 LEU B N 1
ATOM 8286 C CA . LEU B 1 498 ? 8.914 -17.031 -15.547 1 97.31 498 LEU B CA 1
ATOM 8287 C C . LEU B 1 498 ? 8.492 -18.391 -15.023 1 97.31 498 LEU B C 1
ATOM 8289 O O . LEU B 1 498 ? 7.316 -18.75 -15.086 1 97.31 498 LEU B O 1
ATOM 8293 N N . GLY B 1 499 ? 9.438 -19.141 -14.523 1 97.56 499 GLY B N 1
ATOM 8294 C CA . GLY B 1 499 ? 9.133 -20.469 -14.031 1 97.56 499 GLY B CA 1
ATOM 8295 C C . GLY B 1 499 ? 10.188 -21.016 -13.086 1 97.56 499 GLY B C 1
ATOM 8296 O O . GLY B 1 499 ? 11.367 -20.688 -13.211 1 97.56 499 GLY B O 1
ATOM 8297 N N . LEU B 1 500 ? 9.75 -21.828 -12.195 1 98.19 500 LEU B N 1
ATOM 8298 C CA . LEU B 1 500 ? 10.609 -22.547 -11.266 1 98.19 500 LEU B CA 1
ATOM 8299 C C . LEU B 1 500 ? 10.219 -24.031 -11.211 1 98.19 500 LEU B C 1
ATOM 8301 O O . LEU B 1 500 ? 9.031 -24.359 -11.141 1 98.19 500 LEU B O 1
ATOM 8305 N N . GLU B 1 501 ? 11.195 -24.859 -11.367 1 97.06 501 GLU B N 1
ATOM 8306 C CA . GLU B 1 501 ? 10.961 -26.281 -11.211 1 97.06 501 GLU B CA 1
ATOM 8307 C C . GLU B 1 501 ? 12.008 -26.922 -10.289 1 97.06 501 GLU B C 1
ATOM 8309 O O . GLU B 1 501 ? 13.203 -26.859 -10.578 1 97.06 501 GLU B O 1
ATOM 8314 N N . LEU B 1 502 ? 11.531 -27.531 -9.25 1 95.38 502 LEU B N 1
ATOM 8315 C CA . LEU B 1 502 ? 12.406 -28.125 -8.25 1 95.38 502 LEU B CA 1
ATOM 8316 C C . LEU B 1 502 ? 12.758 -29.562 -8.617 1 95.38 502 LEU B C 1
ATOM 8318 O O . LEU B 1 502 ? 11.875 -30.359 -8.953 1 95.38 502 LEU B O 1
ATOM 8322 N N . ASP B 1 503 ? 14.016 -29.859 -8.633 1 93.31 503 ASP B N 1
ATOM 8323 C CA . ASP B 1 503 ? 14.539 -31.219 -8.766 1 93.31 503 ASP B CA 1
ATOM 8324 C C . ASP B 1 503 ? 15.289 -31.641 -7.504 1 93.31 503 ASP B C 1
ATOM 8326 O O . ASP B 1 503 ? 16.516 -31.625 -7.469 1 93.31 503 ASP B O 1
ATOM 8330 N N . ARG B 1 504 ? 14.586 -32.125 -6.625 1 90.44 504 ARG B N 1
ATOM 8331 C CA . ARG B 1 504 ? 15.141 -32.469 -5.32 1 90.44 504 ARG B CA 1
ATOM 8332 C C . ARG B 1 504 ? 16.141 -33.625 -5.438 1 90.44 504 ARG B C 1
ATOM 8334 O O . ARG B 1 504 ? 17.156 -33.625 -4.754 1 90.44 504 ARG B O 1
ATOM 8341 N N . ASP B 1 505 ? 15.852 -34.5 -6.293 1 89 505 ASP B N 1
ATOM 8342 C CA . ASP B 1 505 ? 16.656 -35.719 -6.441 1 89 505 ASP B CA 1
ATOM 8343 C C . ASP B 1 505 ? 18.078 -35.375 -6.887 1 89 505 ASP B C 1
ATOM 8345 O O . ASP B 1 505 ? 19.031 -36.062 -6.496 1 89 505 ASP B O 1
ATOM 8349 N N . HIS B 1 506 ? 18.156 -34.438 -7.652 1 91.12 506 HIS B N 1
ATOM 8350 C CA . HIS B 1 506 ? 19.469 -34.094 -8.148 1 91.12 506 HIS B CA 1
ATOM 8351 C C . HIS B 1 506 ? 19.938 -32.75 -7.551 1 91.12 506 HIS B C 1
ATOM 8353 O O . HIS B 1 506 ? 20.828 -32.094 -8.102 1 91.12 506 HIS B O 1
ATOM 8359 N N . HIS B 1 507 ? 19.297 -32.312 -6.523 1 92.12 507 HIS B N 1
ATOM 8360 C CA . HIS B 1 507 ? 19.703 -31.172 -5.707 1 92.12 507 HIS B CA 1
ATOM 8361 C C . HIS B 1 507 ? 19.828 -29.906 -6.547 1 92.12 507 HIS B C 1
ATOM 8363 O O . HIS B 1 507 ? 20.875 -29.234 -6.516 1 92.12 507 HIS B O 1
ATOM 8369 N N . ALA B 1 508 ? 18.734 -29.625 -7.289 1 94.44 508 ALA B N 1
ATOM 8370 C CA . ALA B 1 508 ? 18.797 -28.453 -8.148 1 94.44 508 ALA B CA 1
ATOM 8371 C C . ALA B 1 508 ? 17.406 -27.844 -8.328 1 94.44 508 ALA B C 1
ATOM 8373 O O . ALA B 1 508 ? 16.391 -28.5 -8.078 1 94.44 508 ALA B O 1
ATOM 8374 N N . VAL B 1 509 ? 17.406 -26.609 -8.648 1 96.94 509 VAL B N 1
ATOM 8375 C CA . VAL B 1 509 ? 16.188 -25.922 -9.07 1 96.94 509 VAL B CA 1
ATOM 8376 C C . VAL B 1 509 ? 16.422 -25.25 -10.422 1 96.94 509 VAL B C 1
ATOM 8378 O O . VAL B 1 509 ? 17.469 -24.656 -10.656 1 96.94 509 VAL B O 1
ATOM 8381 N N . PHE B 1 510 ? 15.531 -25.484 -11.312 1 97.75 510 PHE B N 1
ATOM 8382 C CA . PHE B 1 510 ? 15.625 -24.859 -12.633 1 97.75 510 PHE B CA 1
ATOM 8383 C C . PHE B 1 510 ? 14.875 -23.531 -12.664 1 97.75 510 PHE B C 1
ATOM 8385 O O . PHE B 1 510 ? 13.711 -23.453 -12.266 1 97.75 510 PHE B O 1
ATOM 8392 N N . VAL B 1 511 ? 15.531 -22.484 -13.086 1 98.25 511 VAL B N 1
ATOM 8393 C CA . VAL B 1 511 ? 14.992 -21.141 -13.164 1 98.25 511 VAL B CA 1
ATOM 8394 C C . VAL B 1 511 ? 14.844 -20.719 -14.625 1 98.25 511 VAL B C 1
ATOM 8396 O O . VAL B 1 511 ? 15.836 -20.672 -15.367 1 98.25 511 VAL B O 1
ATOM 8399 N N . ALA B 1 512 ? 13.664 -20.391 -15.023 1 98.19 512 ALA B N 1
ATOM 8400 C CA . ALA B 1 512 ? 13.406 -20.078 -16.422 1 98.19 512 ALA B CA 1
ATOM 8401 C C . ALA B 1 512 ? 13.227 -18.578 -16.625 1 98.19 512 ALA B C 1
ATOM 8403 O O . ALA B 1 512 ? 12.5 -17.938 -15.875 1 98.19 512 ALA B O 1
ATOM 8404 N N . PHE B 1 513 ? 13.93 -18.062 -17.547 1 97.25 513 PHE B N 1
ATOM 8405 C CA . PHE B 1 513 ? 13.758 -16.719 -18.078 1 97.25 513 PHE B CA 1
ATOM 8406 C C . PHE B 1 513 ? 13.227 -16.781 -19.516 1 97.25 513 PHE B C 1
ATOM 8408 O O . PHE B 1 513 ? 12.984 -17.859 -20.047 1 97.25 513 PHE B O 1
ATOM 8415 N N . SER B 1 514 ? 13.039 -15.672 -20.109 1 95.44 514 SER B N 1
ATOM 8416 C CA . SER B 1 514 ? 12.461 -15.633 -21.453 1 95.44 514 SER B CA 1
ATOM 8417 C C . SER B 1 514 ? 13.367 -16.328 -22.469 1 95.44 514 SER B C 1
ATOM 8419 O O . SER B 1 514 ? 12.898 -17.078 -23.312 1 95.44 514 SER B O 1
ATOM 8421 N N . SER B 1 515 ? 14.688 -16.172 -22.266 1 95.06 515 SER B N 1
ATOM 8422 C CA . SER B 1 515 ? 15.586 -16.625 -23.328 1 95.06 515 SER B CA 1
ATOM 8423 C C . SER B 1 515 ? 16.516 -17.719 -22.812 1 95.06 515 SER B C 1
ATOM 8425 O O . SER B 1 515 ? 17.406 -18.172 -23.547 1 95.06 515 SER B O 1
ATOM 8427 N N . CYS B 1 516 ? 16.297 -18.094 -21.594 1 95.38 516 CYS B N 1
ATOM 8428 C CA . CYS B 1 516 ? 17.203 -19.141 -21.109 1 95.38 516 CYS B CA 1
ATOM 8429 C C . CYS B 1 516 ? 16.625 -19.844 -19.906 1 95.38 516 CYS B C 1
ATOM 8431 O O . CYS B 1 516 ? 15.656 -19.375 -19.297 1 95.38 516 CYS B O 1
ATOM 8433 N N . VAL B 1 517 ? 17.094 -21.016 -19.594 1 96.75 517 VAL B N 1
ATOM 8434 C CA . VAL B 1 517 ? 16.828 -21.766 -18.391 1 96.75 517 VAL B CA 1
ATOM 8435 C C . VAL B 1 517 ? 18.141 -22.062 -17.656 1 96.75 517 VAL B C 1
ATOM 8437 O O . VAL B 1 517 ? 19.078 -22.562 -18.266 1 96.75 517 VAL B O 1
ATOM 8440 N N . ILE B 1 518 ? 18.203 -21.734 -16.359 1 97.06 518 ILE B N 1
ATOM 8441 C CA . ILE B 1 518 ? 19.422 -21.891 -15.586 1 97.06 518 ILE B CA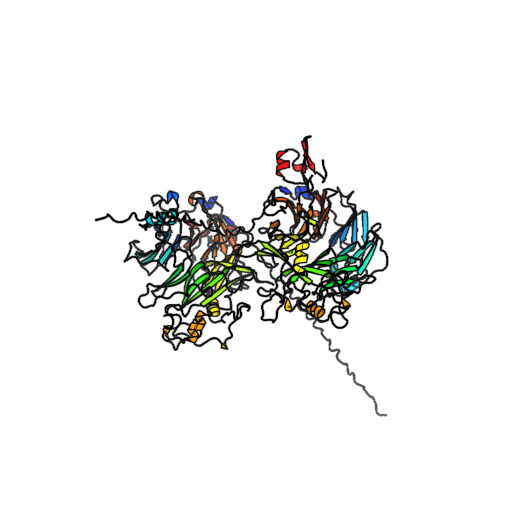 1
ATOM 8442 C C . ILE B 1 518 ? 19.203 -22.906 -14.469 1 97.06 518 ILE B C 1
ATOM 8444 O O . ILE B 1 518 ? 18.172 -22.906 -13.805 1 97.06 518 ILE B O 1
ATOM 8448 N N . ARG B 1 519 ? 20.141 -23.844 -14.344 1 97.06 519 ARG B N 1
ATOM 8449 C CA . ARG B 1 519 ? 20.125 -24.828 -13.266 1 97.06 519 ARG B CA 1
ATOM 8450 C C . ARG B 1 519 ? 20.891 -24.312 -12.055 1 97.06 519 ARG B C 1
ATOM 8452 O O . ARG B 1 519 ? 22.094 -24.062 -12.141 1 97.06 519 ARG B O 1
ATOM 8459 N N . VAL B 1 520 ? 20.234 -24.125 -10.953 1 96.94 520 VAL B N 1
ATOM 8460 C CA . VAL B 1 520 ? 20.828 -23.562 -9.742 1 96.94 520 VAL B CA 1
ATOM 8461 C C . VAL B 1 520 ? 20.844 -24.641 -8.648 1 96.94 520 VAL B C 1
ATOM 8463 O O . VAL B 1 520 ? 19.828 -25.281 -8.367 1 96.94 520 VAL B O 1
ATOM 8466 N N . PRO B 1 521 ? 22 -24.844 -8.039 1 95.44 521 PRO B N 1
ATOM 8467 C CA . PRO B 1 521 ? 22.031 -25.781 -6.922 1 95.44 521 PRO B CA 1
ATOM 8468 C C . PRO B 1 521 ? 21.172 -25.344 -5.746 1 95.44 521 PRO B C 1
ATOM 8470 O O . PRO B 1 521 ? 21.062 -24.141 -5.473 1 95.44 521 PRO B O 1
ATOM 8473 N N . LEU B 1 522 ? 20.641 -26.312 -5.016 1 95.94 522 LEU B N 1
ATOM 8474 C CA . LEU B 1 522 ? 19.75 -26 -3.9 1 95.94 522 LEU B CA 1
ATOM 8475 C C . LEU B 1 522 ? 20.531 -25.406 -2.736 1 95.94 522 LEU B C 1
ATOM 8477 O O . LEU B 1 522 ? 19.969 -24.688 -1.912 1 95.94 522 LEU B O 1
ATOM 8481 N N . SER B 1 523 ? 21.797 -25.797 -2.656 1 94.62 523 SER B N 1
ATOM 8482 C CA . SER B 1 523 ? 22.609 -25.281 -1.558 1 94.62 523 SER B CA 1
ATOM 8483 C C . SER B 1 523 ? 24.062 -25.062 -1.997 1 94.62 523 SER B C 1
ATOM 8485 O O . SER B 1 523 ? 24.453 -25.484 -3.088 1 94.62 523 SER B O 1
ATOM 8487 N N . ARG B 1 524 ? 24.75 -24.359 -1.243 1 93.81 524 ARG B N 1
ATOM 8488 C CA . ARG B 1 524 ? 26.172 -24.062 -1.435 1 93.81 524 ARG B CA 1
ATOM 8489 C C . ARG B 1 524 ? 26.969 -24.391 -0.178 1 93.81 524 ARG B C 1
ATOM 8491 O O . ARG B 1 524 ? 27.734 -23.547 0.31 1 93.81 524 ARG B O 1
ATOM 8498 N N . CYS B 1 525 ? 26.859 -25.578 0.205 1 93.44 525 CYS B N 1
ATOM 8499 C CA . CYS B 1 525 ? 27.438 -26.031 1.468 1 93.44 525 CYS B CA 1
ATOM 8500 C C . CYS B 1 525 ? 28.953 -25.969 1.418 1 93.44 525 CYS B C 1
ATOM 8502 O O . CYS B 1 525 ? 29.609 -25.766 2.443 1 93.44 525 CYS B O 1
ATOM 8504 N N . SER B 1 526 ? 29.516 -26.156 0.246 1 89.94 526 SER B N 1
ATOM 8505 C CA . SER B 1 526 ? 30.969 -26.172 0.078 1 89.94 526 SER B CA 1
ATOM 8506 C C . SER B 1 526 ? 31.594 -24.844 0.494 1 89.94 526 SER B C 1
ATOM 8508 O O . SER B 1 526 ? 32.75 -24.797 0.861 1 89.94 526 SER B O 1
ATOM 8510 N N . ASP B 1 527 ? 30.812 -23.859 0.422 1 90.44 527 ASP B N 1
ATOM 8511 C CA . ASP B 1 527 ? 31.312 -22.531 0.788 1 90.44 527 ASP B CA 1
ATOM 8512 C C . ASP B 1 527 ? 31.578 -22.438 2.287 1 90.44 527 ASP B C 1
ATOM 8514 O O . ASP B 1 527 ? 32.312 -21.547 2.74 1 90.44 527 ASP B O 1
ATOM 8518 N N . TYR B 1 528 ? 31.031 -23.375 3.006 1 89.88 528 TYR B N 1
ATOM 8519 C CA . TYR B 1 528 ? 31.156 -23.344 4.461 1 89.88 528 TYR B CA 1
ATOM 8520 C C . TYR B 1 528 ? 32.031 -24.484 4.953 1 89.88 528 TYR B C 1
ATOM 8522 O O . TYR B 1 528 ? 32.031 -24.828 6.137 1 89.88 528 TYR B O 1
ATOM 8530 N N . SER B 1 529 ? 32.844 -25.125 4.223 1 83.44 529 SER B N 1
ATOM 8531 C CA . SER B 1 529 ? 33.5 -26.391 4.52 1 83.44 529 SER B CA 1
ATOM 8532 C C . SER B 1 529 ? 34.656 -26.188 5.492 1 83.44 529 SER B C 1
ATOM 8534 O O . SER B 1 529 ? 35.094 -27.141 6.137 1 83.44 529 SER B O 1
ATOM 8536 N N . THR B 1 530 ? 35.031 -25.016 5.672 1 84.38 530 THR B N 1
ATOM 8537 C CA . THR B 1 530 ? 36.219 -24.812 6.461 1 84.38 530 THR B CA 1
ATOM 8538 C C . THR B 1 530 ? 35.875 -24.656 7.941 1 84.38 530 THR B C 1
ATOM 8540 O O . THR B 1 530 ? 36.75 -24.797 8.797 1 84.38 530 THR B O 1
ATOM 8543 N N . CYS B 1 531 ? 34.625 -24.312 8.172 1 88.56 531 CYS B N 1
ATOM 8544 C CA . CYS B 1 531 ? 34.312 -23.984 9.555 1 88.56 531 CYS B CA 1
ATOM 8545 C C . CYS B 1 531 ? 32.938 -24.516 9.93 1 88.56 531 CYS B C 1
ATOM 8547 O O . CYS B 1 531 ? 31.922 -24.203 9.273 1 88.56 531 CYS B O 1
ATOM 8549 N N . ARG B 1 532 ? 33 -25.344 11.023 1 90.75 532 ARG B N 1
ATOM 8550 C CA . ARG B 1 532 ? 31.734 -25.906 11.523 1 90.75 532 ARG B CA 1
ATOM 8551 C C . ARG B 1 532 ? 30.766 -24.812 11.938 1 90.75 532 ARG B C 1
ATOM 8553 O O . ARG B 1 532 ? 29.562 -24.906 11.688 1 90.75 532 ARG B O 1
ATOM 8560 N N . LYS B 1 533 ? 31.25 -23.797 12.484 1 92.62 533 LYS B N 1
ATOM 8561 C CA . LYS B 1 533 ? 30.422 -22.688 12.938 1 92.62 533 LYS B CA 1
ATOM 8562 C C . LYS B 1 533 ? 29.719 -22 11.766 1 92.62 533 LYS B C 1
ATOM 8564 O O . LYS B 1 533 ? 28.531 -21.656 11.859 1 92.62 533 LYS B O 1
ATOM 8569 N N . SER B 1 534 ? 30.375 -21.828 10.719 1 92.25 534 SER B N 1
ATOM 8570 C CA . SER B 1 534 ? 29.797 -21.219 9.531 1 92.25 534 SER B CA 1
ATOM 8571 C C . SER B 1 534 ? 28.734 -22.109 8.898 1 92.25 534 SER B C 1
ATOM 8573 O O . SER B 1 534 ? 27.734 -21.625 8.383 1 92.25 534 SER B O 1
ATOM 8575 N N . CYS B 1 535 ? 29.047 -23.359 8.977 1 93.25 535 CYS B N 1
ATOM 8576 C CA . CYS B 1 535 ? 28.094 -24.312 8.422 1 93.25 535 CYS B CA 1
ATOM 8577 C C . CYS B 1 535 ? 26.781 -24.281 9.195 1 93.25 535 CYS B C 1
ATOM 8579 O O . CYS B 1 535 ? 25.703 -24.203 8.602 1 93.25 535 CYS B O 1
ATOM 8581 N N . LEU B 1 536 ? 26.891 -24.25 10.469 1 91.38 536 LEU B N 1
ATOM 8582 C CA . LEU B 1 536 ? 25.688 -24.25 11.312 1 91.38 536 LEU B CA 1
ATOM 8583 C C . LEU B 1 536 ? 24.984 -22.891 11.25 1 91.38 536 LEU B C 1
ATOM 8585 O O . LEU B 1 536 ? 23.766 -22.828 11.32 1 91.38 536 LEU B O 1
ATOM 8589 N N . SER B 1 537 ? 25.797 -21.859 11.055 1 92.31 537 SER B N 1
ATOM 8590 C CA . SER B 1 537 ? 25.234 -20.516 11.031 1 92.31 537 SER B CA 1
ATOM 8591 C C . SER B 1 537 ? 24.5 -20.234 9.727 1 92.31 537 SER B C 1
ATOM 8593 O O . SER B 1 537 ? 23.719 -19.281 9.625 1 92.31 537 SER B O 1
ATOM 8595 N N . SER B 1 538 ? 24.719 -21.062 8.758 1 92.56 538 SER B N 1
ATOM 8596 C CA . SER B 1 538 ? 24 -20.906 7.5 1 92.56 538 SER B CA 1
ATOM 8597 C C . SER B 1 538 ? 22.516 -21.25 7.668 1 92.56 538 SER B C 1
ATOM 8599 O O . SER B 1 538 ? 21.688 -20.797 6.879 1 92.56 538 SER B O 1
ATOM 8601 N N . ARG B 1 539 ? 22.219 -22.141 8.633 1 93.38 539 ARG B N 1
ATOM 8602 C CA . ARG B 1 539 ? 20.859 -22.562 8.969 1 93.38 539 ARG B CA 1
ATOM 8603 C C . ARG B 1 539 ? 20.188 -23.25 7.785 1 93.38 539 ARG B C 1
ATOM 8605 O O . ARG B 1 539 ? 18.969 -23.422 7.766 1 93.38 539 ARG B O 1
ATOM 8612 N N . ASP B 1 540 ? 20.969 -23.609 6.77 1 95.12 540 ASP B N 1
ATOM 8613 C CA . ASP B 1 540 ? 20.453 -24.281 5.574 1 95.12 540 ASP B CA 1
ATOM 8614 C C . ASP B 1 540 ? 20.125 -25.734 5.863 1 95.12 540 ASP B C 1
ATOM 8616 O O . ASP B 1 540 ? 21.016 -26.531 6.211 1 95.12 540 ASP B O 1
ATOM 8620 N N . PRO B 1 541 ? 18.922 -26.062 5.672 1 94.25 541 PRO B N 1
ATOM 8621 C CA . PRO B 1 541 ? 18.531 -27.453 5.973 1 94.25 541 PRO B CA 1
ATOM 8622 C C . PRO B 1 541 ? 19.203 -28.453 5.035 1 94.25 541 PRO B C 1
ATOM 8624 O O . PRO B 1 541 ? 19.219 -29.656 5.336 1 94.25 541 PRO B O 1
ATOM 8627 N N . TYR B 1 542 ? 19.688 -28.031 3.934 1 95.19 542 TYR B N 1
ATOM 8628 C CA . TYR B 1 542 ? 20.312 -28.922 2.967 1 95.19 542 TYR B CA 1
ATOM 8629 C C . TYR B 1 542 ? 21.766 -29.203 3.35 1 95.19 542 TYR B C 1
ATOM 8631 O O . TYR B 1 542 ? 22.438 -30.047 2.73 1 95.19 542 TYR B O 1
ATOM 8639 N N . CYS B 1 543 ? 22.266 -28.516 4.363 1 93.69 543 CYS B N 1
ATOM 8640 C CA . CYS B 1 543 ? 23.672 -28.641 4.738 1 93.69 543 CYS B CA 1
ATOM 8641 C C . CYS B 1 543 ? 23.812 -29.297 6.109 1 93.69 543 CYS B C 1
ATOM 8643 O O . CYS B 1 543 ? 23 -29.047 7.004 1 93.69 543 CYS B O 1
ATOM 8645 N N . ALA B 1 544 ? 24.812 -30.172 6.223 1 91.12 544 ALA B N 1
ATOM 8646 C CA . ALA B 1 544 ? 25.156 -30.797 7.5 1 91.12 544 ALA B CA 1
ATOM 8647 C C . ALA B 1 544 ? 26.656 -30.922 7.676 1 91.12 544 ALA B C 1
ATOM 8649 O O . ALA B 1 544 ? 27.391 -31.062 6.695 1 91.12 544 ALA B O 1
ATOM 8650 N N . TRP B 1 545 ? 27.016 -30.844 8.938 1 91.12 545 TRP B N 1
ATOM 8651 C CA . TRP B 1 545 ? 28.422 -31.031 9.266 1 91.12 545 TRP B CA 1
ATOM 8652 C C . TRP B 1 545 ? 28.719 -32.5 9.57 1 91.12 545 TRP B C 1
ATOM 8654 O O . TRP B 1 545 ? 28.078 -33.094 10.43 1 91.12 545 TRP B O 1
ATOM 8664 N N . LEU B 1 546 ? 29.703 -32.969 8.82 1 88.75 546 LEU B N 1
ATOM 8665 C CA . LEU B 1 546 ? 30.078 -34.344 9.039 1 88.75 546 LEU B CA 1
ATOM 8666 C C . LEU B 1 546 ? 31.031 -34.469 10.211 1 88.75 546 LEU B C 1
ATOM 8668 O O . LEU B 1 546 ? 31.828 -33.562 10.469 1 88.75 546 LEU B O 1
ATOM 8672 N N . LYS B 1 547 ? 30.953 -35.656 10.828 1 86.56 547 LYS B N 1
ATOM 8673 C CA . LYS B 1 547 ? 31.875 -35.938 11.938 1 86.56 547 LYS B CA 1
ATOM 8674 C C . LYS B 1 547 ? 33.312 -35.969 11.453 1 86.56 547 LYS B C 1
ATOM 8676 O O . LYS B 1 547 ? 34.219 -35.594 12.195 1 86.56 547 LYS B O 1
ATOM 8681 N N . SER B 1 548 ? 33.5 -36.438 10.211 1 84.88 548 SER B N 1
ATOM 8682 C CA . SER B 1 548 ? 34.844 -36.531 9.633 1 84.88 548 SER B CA 1
ATOM 8683 C C . SER B 1 548 ? 35.375 -35.156 9.25 1 84.88 548 SER B C 1
ATOM 8685 O O . SER B 1 548 ? 36.562 -35 8.969 1 84.88 548 SER B O 1
ATOM 8687 N N . GLY B 1 549 ? 34.5 -34.188 9.305 1 83.5 549 GLY B N 1
ATOM 8688 C CA . GLY B 1 549 ? 34.906 -32.812 8.961 1 83.5 549 GLY B CA 1
ATOM 8689 C C . GLY B 1 549 ? 34.344 -32.344 7.629 1 83.5 549 GLY B C 1
ATOM 8690 O O . GLY B 1 549 ? 34.219 -33.156 6.688 1 83.5 549 GLY B O 1
ATOM 8691 N N . GLY B 1 550 ? 33.844 -31.156 7.609 1 89.5 550 GLY B N 1
ATOM 8692 C CA . GLY B 1 550 ? 33.375 -30.531 6.371 1 89.5 550 GLY B CA 1
ATOM 8693 C C . GLY B 1 550 ? 31.875 -30.328 6.34 1 89.5 550 GLY B C 1
ATOM 8694 O O . GLY B 1 550 ? 31.125 -31 7.051 1 89.5 550 GLY B O 1
ATOM 8695 N N . CYS B 1 551 ? 31.438 -29.406 5.566 1 92.88 551 CYS B N 1
ATOM 8696 C CA . CYS B 1 551 ? 30.031 -29.109 5.348 1 92.88 551 CYS B CA 1
ATOM 8697 C C . CYS B 1 551 ? 29.547 -29.672 4.02 1 92.88 551 CYS B C 1
ATOM 8699 O O . CYS B 1 551 ? 30.062 -29.312 2.959 1 92.88 551 CYS B O 1
ATOM 8701 N N . VAL B 1 552 ? 28.625 -30.609 4.125 1 90.62 552 VAL B N 1
ATOM 8702 C CA . VAL B 1 552 ? 28.219 -31.297 2.898 1 90.62 552 VAL B CA 1
ATOM 8703 C C . VAL B 1 552 ? 26.719 -31.188 2.707 1 90.62 552 VAL B C 1
ATOM 8705 O O . VAL B 1 552 ? 25.984 -30.922 3.664 1 90.62 552 VAL B O 1
ATOM 8708 N N . ALA B 1 553 ? 26.344 -31.375 1.39 1 90.69 553 ALA B N 1
ATOM 8709 C CA . ALA B 1 553 ? 24.922 -31.391 1.064 1 90.69 553 ALA B CA 1
ATOM 8710 C C . ALA B 1 553 ? 24.297 -32.719 1.459 1 90.69 553 ALA B C 1
ATOM 8712 O O . ALA B 1 553 ? 24.875 -33.781 1.239 1 90.69 553 ALA B O 1
ATOM 8713 N N . VAL B 1 554 ? 23.219 -32.562 2.186 1 85.31 554 VAL B N 1
ATOM 8714 C CA . VAL B 1 554 ? 22.578 -33.781 2.664 1 85.31 554 VAL B CA 1
ATOM 8715 C C . VAL B 1 554 ? 21.234 -34 1.957 1 85.31 554 VAL B C 1
ATOM 8717 O O . VAL B 1 554 ? 20.516 -33.031 1.698 1 85.31 554 VAL B O 1
ATOM 8720 N N . SER B 1 555 ? 21.047 -35.25 1.413 1 74.38 555 SER B N 1
ATOM 8721 C CA . SER B 1 555 ? 19.766 -35.625 0.854 1 74.38 555 SER B CA 1
ATOM 8722 C C . SER B 1 555 ? 18.812 -36.156 1.938 1 74.38 555 SER B C 1
ATOM 8724 O O . SER B 1 555 ? 19.266 -36.594 2.988 1 74.38 555 SER B O 1
ATOM 8726 N N . PRO B 1 556 ? 17.609 -36.031 1.626 1 68.31 556 PRO B N 1
ATOM 8727 C CA . PRO B 1 556 ? 16.672 -36.562 2.621 1 68.31 556 PRO B CA 1
ATOM 8728 C C . PRO B 1 556 ? 16.938 -38.031 2.959 1 68.31 556 PRO B C 1
ATOM 8730 O O . PRO B 1 556 ? 17.172 -38.844 2.061 1 68.31 556 PRO B O 1
ATOM 8733 N N . GLY B 1 557 ? 17.125 -38.406 4.148 1 58.41 557 GLY B N 1
ATOM 8734 C CA . GLY B 1 557 ? 17.359 -39.75 4.613 1 58.41 557 GLY B CA 1
ATOM 8735 C C . GLY B 1 557 ? 18.812 -40.031 4.965 1 58.41 557 GLY B C 1
ATOM 8736 O O . GLY B 1 557 ? 19.188 -41.156 5.234 1 58.41 557 GLY B O 1
ATOM 8737 N N . PHE B 1 558 ? 19.578 -39 4.781 1 60.75 558 PHE B N 1
ATOM 8738 C CA . PHE B 1 558 ? 20.984 -39.156 5.125 1 60.75 558 PHE B CA 1
ATOM 8739 C C . PHE B 1 558 ? 21.156 -39.438 6.613 1 60.75 558 PHE B C 1
ATOM 8741 O O . PHE B 1 558 ? 20.625 -38.719 7.453 1 60.75 558 PHE B O 1
ATOM 8748 N N . LYS B 1 559 ? 21.297 -40.812 6.961 1 51.56 559 LYS B N 1
ATOM 8749 C CA . LYS B 1 559 ? 21.594 -41.219 8.328 1 51.56 559 LYS B CA 1
ATOM 8750 C C . LYS B 1 559 ? 23.094 -41.062 8.625 1 51.56 559 LYS B C 1
ATOM 8752 O O . LYS B 1 559 ? 23.938 -41.344 7.773 1 51.56 559 LYS B O 1
#